Protein 3OUZ (pdb70)

B-factor: mean 26.98, std 13.74, range [3.75, 242.23]

Nearest PDB structures (foldseek):
  2vpq-assembly1_A  TM=9.803E-01  e=1.765E-61  Staphylococcus aureus
  2c00-assembly1_A  TM=8.606E-01  e=3.332E-55  Pseudomonas aeruginosa
  7kbl-assembly1_A  TM=9.095E-01  e=2.817E-52  Hydrogenobacter thermophilus
  2gpw-assembly2_B  TM=8.649E-01  e=7.004E-52  Escherichia coli
  8jxm-assembly1_F  TM=9.314E-01  e=1.250E-44  Homo sapiens

Structure (mmCIF, N/CA/C/O backbone):
data_3OUZ
#
_entry.id   3OUZ
#
_cell.length_a   89.855
_cell.length_b   100.674
_cell.length_c   147.702
_cell.angle_alpha   90.00
_cell.angle_beta   90.00
_cell.angle_gamma   90.00
#
_symmetry.space_group_name_H-M   'P 21 21 21'
#
loop_
_entity.id
_entity.type
_entity.pdbx_description
1 polymer 'Biotin carboxylase'
2 non-polymer GLYCEROL
3 non-polymer "ADENOSINE-5'-DIPHOSPHATE"
4 non-polymer 'MAGNESIUM ION'
5 non-polymer 'FORMIC ACID'
6 non-polymer 'S,R MESO-TARTARIC ACID'
7 non-polymer D-MALATE
8 non-polymer 'L(+)-TARTARIC ACID'
9 water water
#
loop_
_atom_site.group_PDB
_atom_site.id
_atom_site.type_symbol
_atom_site.label_atom_id
_atom_site.label_alt_id
_atom_site.label_comp_id
_atom_site.label_asym_id
_atom_site.label_entity_id
_atom_site.label_seq_id
_atom_site.pdbx_PDB_ins_code
_atom_site.Cartn_x
_atom_site.Cartn_y
_atom_site.Cartn_z
_atom_site.occupancy
_atom_site.B_iso_or_equiv
_atom_site.auth_seq_id
_atom_site.auth_comp_id
_atom_site.auth_asym_id
_atom_site.auth_atom_id
_atom_site.pdbx_PDB_model_num
ATOM 1 N N . ASN A 1 2 ? -10.432 14.461 -0.444 1.00 87.33 -1 ASN A N 1
ATOM 2 C CA . ASN A 1 2 ? -11.392 14.804 -1.486 1.00 83.89 -1 ASN A CA 1
ATOM 3 C C . ASN A 1 2 ? -11.601 13.675 -2.492 1.00 79.24 -1 ASN A C 1
ATOM 4 O O . ASN A 1 2 ? -11.142 12.550 -2.285 1.00 78.29 -1 ASN A O 1
ATOM 9 N N . ALA A 1 3 ? -12.300 13.985 -3.580 1.00 72.68 0 ALA A N 1
ATOM 10 C CA . ALA A 1 3 ? -12.515 13.024 -4.654 1.00 69.28 0 ALA A CA 1
ATOM 11 C C . ALA A 1 3 ? -11.182 12.564 -5.245 1.00 63.37 0 ALA A C 1
ATOM 12 O O . ALA A 1 3 ? -11.073 11.457 -5.782 1.00 62.52 0 ALA A O 1
ATOM 22 N N A GLU A 1 5 ? -8.336 12.384 -3.409 0.65 28.82 2 GLU A N 1
ATOM 23 N N B GLU A 1 5 ? -8.359 12.381 -3.418 0.35 30.03 2 GLU A N 1
ATOM 24 C CA A GLU A 1 5 ? -7.464 11.857 -2.352 0.65 31.10 2 GLU A CA 1
ATOM 25 C CA B GLU A 1 5 ? -7.542 11.749 -2.390 0.35 29.79 2 GLU A CA 1
ATOM 26 C C A GLU A 1 5 ? -6.956 10.453 -2.687 0.65 26.93 2 GLU A C 1
ATOM 27 C C B GLU A 1 5 ? -6.885 10.509 -2.962 0.35 25.47 2 GLU A C 1
ATOM 28 O O A GLU A 1 5 ? -7.733 9.566 -3.040 0.65 23.51 2 GLU A O 1
ATOM 29 O O B GLU A 1 5 ? -7.489 9.783 -3.759 0.35 23.27 2 GLU A O 1
ATOM 40 N N . ILE A 1 6 ? -5.646 10.261 -2.557 1.00 19.67 3 ILE A N 1
ATOM 41 C CA . ILE A 1 6 ? -4.982 9.037 -2.968 1.00 18.83 3 ILE A CA 1
ATOM 42 C C . ILE A 1 6 ? -4.897 8.121 -1.753 1.00 20.05 3 ILE A C 1
ATOM 43 O O . ILE A 1 6 ? -4.504 8.548 -0.669 1.00 20.27 3 ILE A O 1
ATOM 48 N N . LYS A 1 7 ? -5.293 6.866 -1.914 1.00 15.41 4 LYS A N 1
ATOM 49 C CA . LYS A 1 7 ? -5.291 5.954 -0.785 1.00 17.88 4 LYS A CA 1
ATOM 50 C C . LYS A 1 7 ? -4.148 4.953 -0.774 1.00 18.99 4 LYS A C 1
ATOM 51 O O . LYS A 1 7 ? -3.726 4.485 0.291 1.00 18.33 4 LYS A O 1
ATOM 57 N N A SER A 1 8 ? -3.644 4.634 -1.961 0.80 18.02 5 SER A N 1
ATOM 58 N N B SER A 1 8 ? -3.681 4.602 -1.967 0.20 19.21 5 SER A N 1
ATOM 59 C CA A SER A 1 8 ? -2.692 3.554 -2.122 0.80 20.85 5 SER A CA 1
ATOM 60 C CA B SER A 1 8 ? -2.695 3.548 -2.135 0.20 20.08 5 SER A CA 1
ATOM 61 C C A SER A 1 8 ? -1.778 3.870 -3.294 0.80 20.40 5 SER A C 1
ATOM 62 C C B SER A 1 8 ? -1.775 3.892 -3.296 0.20 19.48 5 SER A C 1
ATOM 63 O O A SER A 1 8 ? -2.252 4.107 -4.407 0.80 16.98 5 SER A O 1
ATOM 64 O O B SER A 1 8 ? -2.235 4.167 -4.405 0.20 18.57 5 SER A O 1
ATOM 69 N N . ILE A 1 9 ? -0.475 3.871 -3.032 1.00 18.19 6 ILE A N 1
ATOM 70 C CA . ILE A 1 9 ? 0.523 4.263 -4.023 1.00 16.80 6 ILE A CA 1
ATOM 71 C C . ILE A 1 9 ? 1.484 3.123 -4.300 1.00 15.56 6 ILE A C 1
ATOM 72 O O . ILE A 1 9 ? 2.122 2.610 -3.376 1.00 15.48 6 ILE A O 1
ATOM 77 N N . LEU A 1 10 ? 1.571 2.712 -5.570 1.00 15.97 7 LEU A N 1
ATOM 78 C CA . LEU A 1 10 ? 2.576 1.743 -5.992 1.00 13.04 7 LEU A CA 1
ATOM 79 C C . LEU A 1 10 ? 3.878 2.469 -6.341 1.00 15.92 7 LEU A C 1
ATOM 80 O O . LEU A 1 10 ? 3.885 3.432 -7.110 1.00 17.69 7 LEU A O 1
ATOM 85 N N A ILE A 1 11 ? 4.978 2.002 -5.765 0.97 13.99 8 ILE A N 1
ATOM 86 N N B ILE A 1 11 ? 4.967 1.993 -5.746 0.03 15.57 8 ILE A N 1
ATOM 87 C CA A ILE A 1 11 ? 6.293 2.589 -6.009 0.97 15.98 8 ILE A CA 1
ATOM 88 C CA B ILE A 1 11 ? 6.299 2.510 -6.016 0.03 15.65 8 ILE A CA 1
ATOM 89 C C A ILE A 1 11 ? 6.936 1.804 -7.144 0.97 15.79 8 ILE A C 1
ATOM 90 C C B ILE A 1 11 ? 6.901 1.751 -7.181 0.03 16.56 8 ILE A C 1
ATOM 91 O O A ILE A 1 11 ? 7.356 0.665 -6.947 0.97 20.00 8 ILE A O 1
ATOM 92 O O B ILE A 1 11 ? 7.296 0.594 -7.038 0.03 17.87 8 ILE A O 1
ATOM 101 N N . ALA A 1 12 ? 6.971 2.397 -8.338 1.00 13.15 9 ALA A N 1
ATOM 102 C CA . ALA A 1 12 ? 7.497 1.722 -9.521 1.00 19.32 9 ALA A CA 1
ATOM 103 C C . ALA A 1 12 ? 9.004 1.934 -9.631 1.00 17.54 9 ALA A C 1
ATOM 104 O O . ALA A 1 12 ? 9.498 2.560 -10.575 1.00 16.67 9 ALA A O 1
ATOM 106 N N . ASN A 1 13 ? 9.734 1.416 -8.654 1.00 18.29 10 ASN A N 1
ATOM 107 C CA . ASN A 1 13 ? 11.168 1.636 -8.618 1.00 16.58 10 ASN A CA 1
ATOM 108 C C . ASN A 1 13 ? 11.770 0.689 -7.608 1.00 19.85 10 ASN A C 1
ATOM 109 O O . ASN A 1 13 ? 11.083 -0.181 -7.081 1.00 19.51 10 ASN A O 1
ATOM 114 N N . ARG A 1 14 ? 13.057 0.846 -7.340 1.00 17.40 11 ARG A N 1
ATOM 115 C CA . ARG A 1 14 ? 13.754 -0.088 -6.471 1.00 17.17 11 ARG A CA 1
ATOM 116 C C . ARG A 1 14 ? 14.833 0.666 -5.701 1.00 20.58 11 ARG A C 1
ATOM 117 O O . ARG A 1 14 ? 15.034 1.870 -5.899 1.00 17.69 11 ARG A O 1
ATOM 125 N N . GLY A 1 15 ? 15.542 -0.044 -4.833 1.00 19.50 12 GLY A N 1
ATOM 126 C CA . GLY A 1 15 ? 16.720 0.535 -4.214 1.00 18.52 12 GLY A CA 1
ATOM 127 C C . GLY A 1 15 ? 16.374 1.647 -3.239 1.00 16.67 12 GLY A C 1
ATOM 128 O O . GLY A 1 15 ? 15.303 1.689 -2.641 1.00 15.95 12 GLY A O 1
ATOM 129 N N A GLU A 1 16 ? 17.300 2.582 -3.073 0.56 15.74 13 GLU A N 1
ATOM 130 N N B GLU A 1 16 ? 17.321 2.561 -3.111 0.44 15.79 13 GLU A N 1
ATOM 131 C CA A GLU A 1 16 ? 17.158 3.595 -2.034 0.56 14.64 13 GLU A CA 1
ATOM 132 C CA B GLU A 1 16 ? 17.272 3.643 -2.152 0.44 17.27 13 GLU A CA 1
ATOM 133 C C A GLU A 1 16 ? 15.926 4.478 -2.240 0.56 14.92 13 GLU A C 1
ATOM 134 C C B GLU A 1 16 ? 15.999 4.486 -2.263 0.44 15.12 13 GLU A C 1
ATOM 135 O O A GLU A 1 16 ? 15.244 4.826 -1.273 0.56 13.24 13 GLU A O 1
ATOM 136 O O B GLU A 1 16 ? 15.363 4.804 -1.256 0.44 12.79 13 GLU A O 1
ATOM 147 N N . ILE A 1 17 ? 15.619 4.819 -3.491 1.00 16.15 14 ILE A N 1
ATOM 148 C CA . ILE A 1 17 ? 14.456 5.675 -3.748 1.00 13.93 14 ILE A CA 1
ATOM 149 C C . ILE A 1 17 ? 13.136 4.985 -3.374 1.00 14.88 14 ILE A C 1
ATOM 150 O O . ILE A 1 17 ? 12.203 5.634 -2.911 1.00 13.69 14 ILE A O 1
ATOM 155 N N . ALA A 1 18 ? 13.057 3.669 -3.551 1.00 13.94 15 ALA A N 1
ATOM 156 C CA . ALA A 1 18 ? 11.842 2.952 -3.127 1.00 15.63 15 ALA A CA 1
ATOM 157 C C . ALA A 1 18 ? 11.610 3.065 -1.599 1.00 14.66 15 ALA A C 1
ATOM 158 O O . ALA A 1 18 ? 10.494 3.286 -1.142 1.00 13.97 15 ALA A O 1
ATOM 160 N N . LEU A 1 19 ? 12.674 2.935 -0.815 1.00 14.95 16 LEU A N 1
ATOM 161 C CA . LEU A 1 19 ? 12.562 3.057 0.640 1.00 17.01 16 LEU A CA 1
ATOM 162 C C . LEU A 1 19 ? 12.233 4.496 1.050 1.00 15.52 16 LEU A C 1
ATOM 163 O O . LEU A 1 19 ? 11.394 4.737 1.911 1.00 12.84 16 LEU A O 1
ATOM 168 N N . ARG A 1 20 ? 12.912 5.454 0.428 1.00 12.18 17 ARG A N 1
ATOM 169 C CA . ARG A 1 20 ? 12.659 6.884 0.656 1.00 13.53 17 ARG A CA 1
ATOM 170 C C . ARG A 1 20 ? 11.176 7.230 0.437 1.00 13.75 17 ARG A C 1
ATOM 171 O O . ARG A 1 20 ? 10.537 7.894 1.276 1.00 12.04 17 ARG A O 1
ATOM 179 N N . ALA A 1 21 ? 10.627 6.779 -0.682 1.00 11.98 18 ALA A N 1
ATOM 180 C CA . ALA A 1 21 ? 9.231 7.073 -1.019 1.00 14.25 18 ALA A CA 1
ATOM 181 C C . ALA A 1 21 ? 8.309 6.377 -0.037 1.00 14.60 18 ALA A C 1
ATOM 182 O O . ALA A 1 21 ? 7.347 6.977 0.452 1.00 12.19 18 ALA A O 1
ATOM 184 N N . LEU A 1 22 ? 8.627 5.124 0.280 1.00 12.64 19 LEU A N 1
ATOM 185 C CA . LEU A 1 22 ? 7.783 4.347 1.188 1.00 14.52 19 LEU A CA 1
ATOM 186 C C . LEU A 1 22 ? 7.601 5.048 2.545 1.00 15.41 19 LEU A C 1
ATOM 187 O O . LEU A 1 22 ? 6.507 5.083 3.103 1.00 15.00 19 LEU A O 1
ATOM 192 N N . ARG A 1 23 ? 8.682 5.609 3.083 1.00 12.61 20 ARG A N 1
ATOM 193 C CA . ARG A 1 23 ? 8.582 6.277 4.374 1.00 13.68 20 ARG A CA 1
ATOM 194 C C . ARG A 1 23 ? 7.580 7.427 4.368 1.00 15.80 20 ARG A C 1
ATOM 195 O O . ARG A 1 23 ? 6.732 7.523 5.251 1.00 15.82 20 ARG A O 1
ATOM 203 N N . THR A 1 24 ? 7.670 8.299 3.372 1.00 13.57 21 THR A N 1
ATOM 204 C CA . THR A 1 24 ? 6.714 9.394 3.269 1.00 12.71 21 THR A CA 1
ATOM 205 C C . THR A 1 24 ? 5.280 8.887 3.061 1.00 12.72 21 THR A C 1
ATOM 206 O O . THR A 1 24 ? 4.342 9.357 3.707 1.00 13.98 21 THR A O 1
ATOM 210 N N . ILE A 1 25 ? 5.111 7.929 2.159 1.00 11.22 22 ILE A N 1
ATOM 211 C CA . ILE A 1 25 ? 3.774 7.430 1.836 1.00 12.00 22 ILE A CA 1
ATOM 212 C C . ILE A 1 25 ? 3.088 6.888 3.112 1.00 16.01 22 ILE A C 1
ATOM 213 O O . ILE A 1 25 ? 1.919 7.210 3.410 1.00 15.74 22 ILE A O 1
ATOM 218 N N . LYS A 1 26 ? 3.829 6.081 3.868 1.00 13.78 23 LYS A N 1
ATOM 219 C CA . LYS A 1 26 ? 3.283 5.501 5.095 1.00 16.67 23 LYS A CA 1
ATOM 220 C C . LYS A 1 26 ? 3.062 6.558 6.169 1.00 17.10 23 LYS A C 1
ATOM 221 O O . LYS A 1 26 ? 2.073 6.513 6.867 1.00 20.36 23 LYS A O 1
ATOM 227 N N . GLU A 1 27 ? 3.972 7.513 6.304 1.00 13.51 24 GLU A N 1
ATOM 228 C CA . GLU A 1 27 ? 3.745 8.576 7.277 1.00 14.51 24 GLU A CA 1
ATOM 229 C C . GLU A 1 27 ? 2.460 9.336 6.973 1.00 18.15 24 GLU A C 1
ATOM 230 O O . GLU A 1 27 ? 1.790 9.806 7.894 1.00 16.98 24 GLU A O 1
ATOM 244 N N . GLY A 1 29 ? -0.163 8.067 5.947 1.00 18.08 26 GLY A N 1
ATOM 245 C CA . GLY A 1 29 ? -1.284 7.186 6.218 1.00 22.25 26 GLY A CA 1
ATOM 246 C C . GLY A 1 29 ? -1.825 6.509 4.974 1.00 28.46 26 GLY A C 1
ATOM 247 O O . GLY A 1 29 ? -2.958 6.023 4.974 1.00 22.92 26 GLY A O 1
ATOM 248 N N . LYS A 1 30 ? -1.027 6.463 3.909 1.00 19.89 27 LYS A N 1
ATOM 249 C CA . LYS A 1 30 ? -1.462 5.816 2.676 1.00 16.58 27 LYS A CA 1
ATOM 250 C C . LYS A 1 30 ? -0.772 4.474 2.584 1.00 18.18 27 LYS A C 1
ATOM 251 O O . LYS A 1 30 ? 0.268 4.283 3.207 1.00 16.28 27 LYS A O 1
ATOM 257 N N . LYS A 1 31 ? -1.340 3.540 1.823 1.00 19.88 28 LYS A N 1
ATOM 258 C CA . LYS A 1 31 ? -0.706 2.240 1.613 1.00 17.63 28 LYS A CA 1
ATOM 259 C C . LYS A 1 31 ? 0.477 2.400 0.658 1.00 21.27 28 LYS A C 1
ATOM 260 O O . LYS A 1 31 ? 0.378 3.123 -0.333 1.00 17.99 28 LYS A O 1
ATOM 266 N N . ALA A 1 32 ? 1.587 1.726 0.957 1.00 16.47 29 ALA A N 1
ATOM 267 C CA . ALA A 1 32 ? 2.757 1.710 0.084 1.00 17.68 29 ALA A CA 1
ATOM 268 C C . ALA A 1 32 ? 2.871 0.323 -0.539 1.00 17.49 29 ALA A C 1
ATOM 269 O O . ALA A 1 32 ? 3.042 -0.670 0.181 1.00 20.45 29 ALA A O 1
ATOM 271 N N . ILE A 1 33 ? 2.742 0.250 -1.864 1.00 16.19 30 ILE A N 1
ATOM 272 C CA . ILE A 1 33 ? 2.863 -1.021 -2.560 1.00 16.83 30 ILE A CA 1
ATOM 273 C C . ILE A 1 33 ? 4.201 -1.022 -3.282 1.00 15.14 30 ILE A C 1
ATOM 274 O O . ILE A 1 33 ? 4.492 -0.103 -4.049 1.00 17.86 30 ILE A O 1
ATOM 279 N N . CYS A 1 34 ? 5.020 -2.039 -3.025 1.00 15.48 31 CYS A N 1
ATOM 280 C CA . CYS A 1 34 ? 6.317 -2.151 -3.695 1.00 16.67 31 CYS A CA 1
ATOM 281 C C . CYS A 1 34 ? 6.306 -3.235 -4.754 1.00 17.83 31 CYS A C 1
ATOM 282 O O . CYS A 1 34 ? 5.513 -4.181 -4.682 1.00 20.14 31 CYS A O 1
ATOM 285 N N . VAL A 1 35 ? 7.194 -3.098 -5.736 1.00 17.69 32 VAL A N 1
ATOM 286 C CA . VAL A 1 35 ? 7.408 -4.154 -6.711 1.00 19.24 32 VAL A CA 1
ATOM 287 C C . VAL A 1 35 ? 8.862 -4.574 -6.661 1.00 21.35 32 VAL A C 1
ATOM 288 O O . VAL A 1 35 ? 9.715 -3.802 -6.227 1.00 20.93 32 VAL A O 1
ATOM 292 N N . TYR A 1 36 ? 9.135 -5.802 -7.084 1.00 21.82 33 TYR A N 1
ATOM 293 C CA . TYR A 1 36 ? 10.506 -6.299 -7.142 1.00 19.74 33 TYR A CA 1
ATOM 294 C C . TYR A 1 36 ? 10.697 -7.374 -8.208 1.00 19.48 33 TYR A C 1
ATOM 295 O O . TYR A 1 36 ? 9.830 -8.224 -8.444 1.00 23.54 33 TYR A O 1
ATOM 304 N N . SER A 1 37 ? 11.840 -7.317 -8.868 1.00 21.18 34 SER A N 1
ATOM 305 C CA . SER A 1 37 ? 12.263 -8.418 -9.710 1.00 24.11 34 SER A CA 1
ATOM 306 C C . SER A 1 37 ? 12.725 -9.524 -8.775 1.00 27.19 34 SER A C 1
ATOM 307 O O . SER A 1 37 ? 12.974 -9.286 -7.584 1.00 21.91 34 SER A O 1
ATOM 310 N N . GLU A 1 38 ? 12.874 -10.731 -9.305 1.00 24.87 35 GLU A N 1
ATOM 311 C CA . GLU A 1 38 ? 13.360 -11.836 -8.491 1.00 28.94 35 GLU A CA 1
ATOM 312 C C . GLU A 1 38 ? 14.743 -11.567 -7.882 1.00 25.90 35 GLU A C 1
ATOM 313 O O . GLU A 1 38 ? 15.048 -12.051 -6.790 1.00 33.84 35 GLU A O 1
ATOM 319 N N . ALA A 1 39 ? 15.576 -10.800 -8.574 1.00 26.35 36 ALA A N 1
ATOM 320 C CA . ALA A 1 39 ? 16.902 -10.481 -8.038 1.00 30.25 36 ALA A CA 1
ATOM 321 C C . ALA A 1 39 ? 16.848 -9.560 -6.819 1.00 28.67 36 ALA A C 1
ATOM 322 O O . ALA A 1 39 ? 17.830 -9.435 -6.084 1.00 24.87 36 ALA A O 1
ATOM 324 N N . ASP A 1 40 ? 15.707 -8.911 -6.603 1.00 21.89 37 ASP A N 1
ATOM 325 C CA . ASP A 1 40 ? 15.578 -7.945 -5.513 1.00 20.58 37 ASP A CA 1
ATOM 326 C C . ASP A 1 40 ? 14.716 -8.472 -4.365 1.00 20.95 37 ASP A C 1
ATOM 327 O O . ASP A 1 40 ? 14.240 -7.706 -3.528 1.00 20.64 37 ASP A O 1
ATOM 332 N N . LYS A 1 41 ? 14.523 -9.782 -4.309 1.00 23.19 38 LYS A N 1
ATOM 333 C CA . LYS A 1 41 ? 13.721 -10.373 -3.241 1.00 26.77 38 LYS A CA 1
ATOM 334 C C . LYS A 1 41 ? 14.243 -10.026 -1.840 1.00 25.26 38 LYS A C 1
ATOM 335 O O . LYS A 1 41 ? 13.499 -10.094 -0.863 1.00 21.40 38 LYS A O 1
ATOM 341 N N A ASP A 1 42 ? 15.516 -9.642 -1.778 0.65 23.39 39 ASP A N 1
ATOM 342 N N B ASP A 1 42 ? 15.516 -9.662 -1.733 0.35 23.95 39 ASP A N 1
ATOM 343 C CA A ASP A 1 42 ? 16.202 -9.363 -0.517 0.65 25.13 39 ASP A CA 1
ATOM 344 C CA B ASP A 1 42 ? 16.103 -9.378 -0.422 0.35 24.73 39 ASP A CA 1
ATOM 345 C C A ASP A 1 42 ? 16.163 -7.891 -0.111 0.65 24.15 39 ASP A C 1
ATOM 346 C C B ASP A 1 42 ? 16.121 -7.892 -0.074 0.35 24.07 39 ASP A C 1
ATOM 347 O O A ASP A 1 42 ? 16.763 -7.505 0.891 0.65 23.53 39 ASP A O 1
ATOM 348 O O B ASP A 1 42 ? 16.730 -7.492 0.918 0.35 23.75 39 ASP A O 1
ATOM 357 N N . ALA A 1 43 ? 15.456 -7.075 -0.884 1.00 22.50 40 ALA A N 1
ATOM 358 C CA . ALA A 1 43 ? 15.423 -5.630 -0.635 1.00 22.58 40 ALA A CA 1
ATOM 359 C C . ALA A 1 43 ? 14.718 -5.287 0.679 1.00 19.46 40 ALA A C 1
ATOM 360 O O . ALA A 1 43 ? 13.664 -5.823 0.998 1.00 21.77 40 ALA A O 1
ATOM 362 N N . LEU A 1 44 ? 15.315 -4.380 1.443 1.00 18.50 41 LEU A N 1
ATOM 363 C CA . LEU A 1 44 ? 14.834 -4.060 2.783 1.00 19.53 41 LEU A CA 1
ATOM 364 C C . LEU A 1 44 ? 13.407 -3.512 2.802 1.00 20.36 41 LEU A C 1
ATOM 365 O O . LEU A 1 44 ? 12.608 -3.883 3.659 1.00 19.81 41 LEU A O 1
ATOM 370 N N . TYR A 1 45 ? 13.086 -2.622 1.865 1.00 18.17 42 TYR A N 1
ATOM 371 C CA . TYR A 1 45 ? 11.792 -1.929 1.898 1.00 19.58 42 TYR A CA 1
ATOM 372 C C . TYR A 1 45 ? 10.623 -2.901 1.692 1.00 18.00 42 TYR A C 1
ATOM 373 O O . TYR A 1 45 ? 9.482 -2.573 1.995 1.00 18.42 42 TYR A O 1
ATOM 382 N N . LEU A 1 46 ? 10.897 -4.099 1.182 1.00 17.51 43 LEU A N 1
ATOM 383 C CA . LEU A 1 46 ? 9.825 -5.089 1.007 1.00 18.70 43 LEU A CA 1
ATOM 384 C C . LEU A 1 46 ? 9.297 -5.535 2.350 1.00 23.77 43 LEU A C 1
ATOM 385 O O . LEU A 1 46 ? 8.138 -5.927 2.469 1.00 21.10 43 LEU A O 1
ATOM 390 N N . LYS A 1 47 ? 10.155 -5.466 3.365 1.00 21.65 44 LYS A N 1
ATOM 391 C CA . LYS A 1 47 ? 9.768 -5.814 4.731 1.00 23.83 44 LYS A CA 1
ATOM 392 C C . LYS A 1 47 ? 8.777 -4.784 5.266 1.00 21.24 44 LYS A C 1
ATOM 393 O O . LYS A 1 47 ? 7.924 -5.097 6.082 1.00 22.52 44 LYS A O 1
ATOM 399 N N . TYR A 1 48 ? 8.892 -3.550 4.785 1.00 17.25 45 TYR A N 1
ATOM 400 C CA . TYR A 1 48 ? 8.117 -2.445 5.337 1.00 18.18 45 TYR A CA 1
ATOM 401 C C . TYR A 1 48 ? 6.833 -2.139 4.557 1.00 19.02 45 TYR A C 1
ATOM 402 O O . TYR A 1 48 ? 5.953 -1.420 5.051 1.00 19.30 45 TYR A O 1
ATOM 411 N N . ALA A 1 49 ? 6.738 -2.652 3.334 1.00 20.26 46 ALA A N 1
ATOM 412 C CA . ALA A 1 49 ? 5.620 -2.316 2.457 1.00 20.83 46 ALA A CA 1
ATOM 413 C C . ALA A 1 49 ? 4.306 -2.906 2.968 1.00 25.45 46 ALA A C 1
ATOM 414 O O . ALA A 1 49 ? 4.304 -3.920 3.663 1.00 23.12 46 ALA A O 1
ATOM 416 N N . ASP A 1 50 ? 3.190 -2.281 2.609 1.00 20.43 47 ASP A N 1
ATOM 417 C CA . ASP A 1 50 ? 1.889 -2.878 2.894 1.00 20.50 47 ASP A CA 1
ATOM 418 C C . ASP A 1 50 ? 1.655 -4.116 2.033 1.00 21.50 47 ASP A C 1
ATOM 419 O O . ASP A 1 50 ? 1.031 -5.084 2.461 1.00 25.49 47 ASP A O 1
ATOM 424 N N . ALA A 1 51 ? 2.160 -4.087 0.813 1.00 18.99 48 ALA A N 1
ATOM 425 C CA . ALA A 1 51 ? 2.153 -5.267 -0.033 1.00 21.68 48 ALA A CA 1
ATOM 426 C C . ALA A 1 51 ? 3.312 -5.165 -0.995 1.00 23.38 48 ALA A C 1
ATOM 427 O O . ALA A 1 51 ? 3.752 -4.068 -1.325 1.00 21.64 48 ALA A O 1
ATOM 429 N N A SER A 1 52 ? 3.816 -6.310 -1.440 0.72 23.31 49 SER A N 1
ATOM 430 N N B SER A 1 52 ? 3.810 -6.312 -1.435 0.28 24.05 49 SER A N 1
ATOM 431 C CA A SER A 1 52 ? 4.913 -6.335 -2.400 0.72 25.75 49 SER A CA 1
ATOM 432 C CA B SER A 1 52 ? 4.868 -6.354 -2.428 0.28 25.24 49 SER A CA 1
ATOM 433 C C A SER A 1 52 ? 4.633 -7.353 -3.502 0.72 26.05 49 SER A C 1
ATOM 434 C C B SER A 1 52 ? 4.464 -7.313 -3.534 0.28 25.20 49 SER A C 1
ATOM 435 O O A SER A 1 52 ? 4.311 -8.510 -3.221 0.72 24.69 49 SER A O 1
ATOM 436 O O B SER A 1 52 ? 3.840 -8.343 -3.278 0.28 25.09 49 SER A O 1
ATOM 441 N N A ILE A 1 53 ? 4.756 -6.912 -4.752 0.72 21.91 50 ILE A N 1
ATOM 442 N N B ILE A 1 53 ? 4.818 -6.969 -4.766 0.28 22.89 50 ILE A N 1
ATOM 443 C CA A ILE A 1 53 ? 4.453 -7.758 -5.902 0.72 23.67 50 ILE A CA 1
ATOM 444 C CA B ILE A 1 53 ? 4.439 -7.779 -5.912 0.28 23.81 50 ILE A CA 1
ATOM 445 C C A ILE A 1 53 ? 5.726 -8.063 -6.684 0.72 22.37 50 ILE A C 1
ATOM 446 C C B ILE A 1 53 ? 5.649 -8.056 -6.792 0.28 22.85 50 ILE A C 1
ATOM 447 O O A ILE A 1 53 ? 6.502 -7.158 -6.987 0.72 22.83 50 ILE A O 1
ATOM 448 O O B ILE A 1 53 ? 6.313 -7.132 -7.260 0.28 22.58 50 ILE A O 1
ATOM 457 N N . CYS A 1 54 ? 5.938 -9.334 -7.004 1.00 23.83 51 CYS A N 1
ATOM 458 C CA . CYS A 1 54 ? 7.041 -9.730 -7.869 1.00 29.60 51 CYS A CA 1
ATOM 459 C C . CYS A 1 54 ? 6.605 -9.491 -9.303 1.00 30.21 51 CYS A C 1
ATOM 460 O O . CYS A 1 54 ? 5.576 -10.010 -9.738 1.00 29.96 51 CYS A O 1
ATOM 463 N N . ILE A 1 55 ? 7.375 -8.695 -10.029 1.00 25.13 52 ILE A N 1
ATOM 464 C CA . ILE A 1 55 ? 6.993 -8.290 -11.384 1.00 30.03 52 ILE A CA 1
ATOM 465 C C . ILE A 1 55 ? 7.819 -8.911 -12.512 1.00 35.73 52 ILE A C 1
ATOM 466 O O . ILE A 1 55 ? 7.594 -8.596 -13.684 1.00 34.79 52 ILE A O 1
ATOM 471 N N . GLY A 1 56 ? 8.776 -9.774 -12.188 1.00 32.46 53 GLY A N 1
ATOM 472 C CA . GLY A 1 56 ? 9.567 -10.380 -13.242 1.00 35.90 53 GLY A CA 1
ATOM 473 C C . GLY A 1 56 ? 10.846 -11.042 -12.780 1.00 44.46 53 GLY A C 1
ATOM 474 O O . GLY A 1 56 ? 11.244 -10.904 -11.624 1.00 38.66 53 GLY A O 1
ATOM 475 N N A LYS A 1 57 ? 11.505 -11.734 -13.705 0.53 52.08 54 LYS A N 1
ATOM 476 N N B LYS A 1 57 ? 11.496 -11.766 -13.686 0.47 52.46 54 LYS A N 1
ATOM 477 C CA A LYS A 1 57 ? 12.732 -12.464 -13.408 0.53 60.71 54 LYS A CA 1
ATOM 478 C CA B LYS A 1 57 ? 12.617 -12.627 -13.318 0.47 59.60 54 LYS A CA 1
ATOM 479 C C A LYS A 1 57 ? 13.809 -11.552 -12.836 0.53 69.50 54 LYS A C 1
ATOM 480 C C B LYS A 1 57 ? 13.907 -12.326 -14.073 0.47 64.98 54 LYS A C 1
ATOM 481 O O A LYS A 1 57 ? 14.302 -11.778 -11.728 0.53 73.47 54 LYS A O 1
ATOM 482 O O B LYS A 1 57 ? 14.920 -12.992 -13.861 0.47 66.00 54 LYS A O 1
ATOM 493 N N A ALA A 1 58 ? 14.166 -10.527 -13.601 0.53 71.68 55 ALA A N 1
ATOM 494 N N B ALA A 1 58 ? 13.877 -11.336 -14.954 0.47 68.47 55 ALA A N 1
ATOM 495 C CA A ALA A 1 58 ? 15.142 -9.537 -13.169 0.53 72.61 55 ALA A CA 1
ATOM 496 C CA B ALA A 1 58 ? 15.059 -11.036 -15.751 0.47 73.68 55 ALA A CA 1
ATOM 497 C C A ALA A 1 58 ? 15.751 -8.846 -14.368 0.53 73.05 55 ALA A C 1
ATOM 498 C C B ALA A 1 58 ? 15.636 -9.663 -15.441 0.47 71.55 55 ALA A C 1
ATOM 499 O O A ALA A 1 58 ? 15.668 -7.622 -14.496 0.53 76.21 55 ALA A O 1
ATOM 500 O O B ALA A 1 58 ? 15.500 -9.152 -14.328 0.47 72.64 55 ALA A O 1
ATOM 503 N N A ARG A 1 59 ? 16.346 -9.645 -15.249 0.53 70.12 56 ARG A N 1
ATOM 504 N N B ARG A 1 59 ? 16.296 -9.082 -16.437 0.47 67.72 56 ARG A N 1
ATOM 505 C CA A ARG A 1 59 ? 17.230 -9.119 -16.272 0.53 65.61 56 ARG A CA 1
ATOM 506 C CA B ARG A 1 59 ? 16.801 -7.722 -16.343 0.47 61.10 56 ARG A CA 1
ATOM 507 C C A ARG A 1 59 ? 18.133 -8.157 -15.532 0.53 61.73 56 ARG A C 1
ATOM 508 C C B ARG A 1 59 ? 15.644 -6.734 -16.339 0.47 46.96 56 ARG A C 1
ATOM 509 O O A ARG A 1 59 ? 19.077 -8.559 -14.857 0.53 65.27 56 ARG A O 1
ATOM 510 O O B ARG A 1 59 ? 14.478 -7.123 -16.258 0.47 45.49 56 ARG A O 1
ATOM 525 N N A SER A 1 60 ? 17.816 -6.878 -15.648 0.53 55.18 57 SER A N 1
ATOM 526 N N B SER A 1 60 ? 15.975 -5.454 -16.444 0.47 37.02 57 SER A N 1
ATOM 527 C CA A SER A 1 60 ? 18.408 -5.858 -14.806 0.53 41.99 57 SER A CA 1
ATOM 528 C CA B SER A 1 60 ? 14.988 -4.390 -16.311 0.47 33.17 57 SER A CA 1
ATOM 529 C C A SER A 1 60 ? 17.272 -4.920 -14.450 0.53 34.72 57 SER A C 1
ATOM 530 C C B SER A 1 60 ? 13.844 -4.483 -17.322 0.47 32.74 57 SER A C 1
ATOM 531 O O A SER A 1 60 ? 16.557 -5.136 -13.470 0.53 33.81 57 SER A O 1
ATOM 532 O O B SER A 1 60 ? 12.687 -4.225 -16.982 0.47 28.40 57 SER A O 1
ATOM 537 N N A SER A 1 61 ? 17.087 -3.900 -15.278 0.53 30.94 58 SER A N 1
ATOM 538 N N B SER A 1 61 ? 14.165 -4.845 -18.560 0.47 29.93 58 SER A N 1
ATOM 539 C CA A SER A 1 61 ? 15.965 -2.985 -15.144 0.53 32.38 58 SER A CA 1
ATOM 540 C CA B SER A 1 61 ? 13.143 -4.968 -19.594 0.47 36.31 58 SER A CA 1
ATOM 541 C C A SER A 1 61 ? 14.746 -3.515 -15.905 0.53 34.68 58 SER A C 1
ATOM 542 C C B SER A 1 61 ? 12.006 -5.907 -19.190 0.47 34.61 58 SER A C 1
ATOM 543 O O A SER A 1 61 ? 13.633 -3.002 -15.759 0.53 34.79 58 SER A O 1
ATOM 544 O O B SER A 1 61 ? 10.857 -5.693 -19.577 0.47 33.88 58 SER A O 1
ATOM 549 N N A GLU A 1 62 ? 14.955 -4.553 -16.709 0.53 32.27 59 GLU A N 1
ATOM 550 N N B GLU A 1 62 ? 12.338 -6.940 -18.418 0.47 34.67 59 GLU A N 1
ATOM 551 C CA A GLU A 1 62 ? 13.942 -4.981 -17.677 0.53 33.06 59 GLU A CA 1
ATOM 552 C CA B GLU A 1 62 ? 11.367 -7.950 -18.001 0.47 39.21 59 GLU A CA 1
ATOM 553 C C A GLU A 1 62 ? 12.539 -5.215 -17.100 0.53 28.18 59 GLU A C 1
ATOM 554 C C B GLU A 1 62 ? 10.752 -7.647 -16.642 0.47 33.31 59 GLU A C 1
ATOM 555 O O A GLU A 1 62 ? 11.565 -4.691 -17.632 0.53 27.11 59 GLU A O 1
ATOM 556 O O B GLU A 1 62 ? 9.704 -8.188 -16.294 0.47 33.69 59 GLU A O 1
ATOM 567 N N A SER A 1 63 ? 12.428 -5.993 -16.027 0.53 24.66 60 SER A N 1
ATOM 568 N N B SER A 1 63 ? 11.420 -6.789 -15.877 0.47 27.34 60 SER A N 1
ATOM 569 C CA A SER A 1 63 ? 11.122 -6.182 -15.394 0.53 25.87 60 SER A CA 1
ATOM 570 C CA B SER A 1 63 ? 10.962 -6.439 -14.540 0.47 25.95 60 SER A CA 1
ATOM 571 C C A SER A 1 63 ? 10.564 -4.844 -14.901 0.53 26.70 60 SER A C 1
ATOM 572 C C B SER A 1 63 ? 10.473 -4.994 -14.468 0.47 26.76 60 SER A C 1
ATOM 573 O O A SER A 1 63 ? 9.409 -4.519 -15.155 0.53 27.87 60 SER A O 1
ATOM 574 O O B SER A 1 63 ? 9.292 -4.725 -14.675 0.47 27.66 60 SER A O 1
ATOM 579 N N . TYR A 1 64 ? 11.389 -4.069 -14.205 1.00 25.89 61 TYR A N 1
ATOM 580 C CA . TYR A 1 64 ? 11.012 -2.706 -13.826 1.00 27.11 61 TYR A CA 1
ATOM 581 C C . TYR A 1 64 ? 10.602 -1.827 -15.002 1.00 31.23 61 TYR A C 1
ATOM 582 O O . TYR A 1 64 ? 9.940 -0.814 -14.803 1.00 29.45 61 TYR A O 1
ATOM 591 N N . LEU A 1 65 ? 10.993 -2.200 -16.220 1.00 25.40 62 LEU A N 1
ATOM 592 C CA . LEU A 1 65 ? 10.603 -1.417 -17.399 1.00 28.56 62 LEU A CA 1
ATOM 593 C C . LEU A 1 65 ? 9.409 -2.033 -18.130 1.00 25.48 62 LEU A C 1
ATOM 594 O O . LEU A 1 65 ? 8.997 -1.554 -19.189 1.00 26.98 62 LEU A O 1
ATOM 599 N N . ASN A 1 66 ? 8.845 -3.087 -17.552 1.00 24.19 63 ASN A N 1
ATOM 600 C CA . ASN A 1 66 ? 7.747 -3.815 -18.177 1.00 26.56 63 ASN A CA 1
ATOM 601 C C . ASN A 1 66 ? 6.400 -3.185 -17.813 1.00 29.17 63 ASN A C 1
ATOM 602 O O . ASN A 1 66 ? 5.844 -3.477 -16.764 1.00 26.72 63 ASN A O 1
ATOM 607 N N . ILE A 1 67 ? 5.897 -2.315 -18.679 1.00 27.35 64 ILE A N 1
ATOM 608 C CA . ILE A 1 67 ? 4.702 -1.548 -18.377 1.00 22.89 64 ILE A CA 1
ATOM 609 C C . ILE A 1 67 ? 3.494 -2.420 -18.044 1.00 27.10 64 ILE A C 1
ATOM 610 O O . ILE A 1 67 ? 2.803 -2.174 -17.057 1.00 27.39 64 ILE A O 1
ATOM 615 N N . PRO A 1 68 ? 3.235 -3.457 -18.852 1.00 30.30 65 PRO A N 1
ATOM 616 C CA . PRO A 1 68 ? 2.093 -4.305 -18.484 1.00 29.54 65 PRO A CA 1
ATOM 617 C C . PRO A 1 68 ? 2.233 -4.939 -17.101 1.00 24.63 65 PRO A C 1
ATOM 618 O O . PRO A 1 68 ? 1.251 -5.049 -16.367 1.00 31.16 65 PRO A O 1
ATOM 622 N N . ALA A 1 69 ? 3.439 -5.349 -16.737 1.00 24.25 66 ALA A N 1
ATOM 623 C CA . ALA A 1 69 ? 3.646 -5.949 -15.426 1.00 26.17 66 ALA A CA 1
ATOM 624 C C . ALA A 1 69 ? 3.420 -4.921 -14.317 1.00 24.98 66 ALA A C 1
ATOM 625 O O . ALA A 1 69 ? 2.844 -5.239 -13.276 1.00 22.26 66 ALA A O 1
ATOM 627 N N . ILE A 1 70 ? 3.898 -3.697 -14.532 1.00 25.61 67 ILE A N 1
ATOM 628 C CA . ILE A 1 70 ? 3.730 -2.635 -13.535 1.00 24.67 67 ILE A CA 1
ATOM 629 C C . ILE A 1 70 ? 2.253 -2.267 -13.370 1.00 25.61 67 ILE A C 1
ATOM 630 O O . ILE A 1 70 ? 1.740 -2.190 -12.250 1.00 22.76 67 ILE A O 1
ATOM 635 N N . ILE A 1 71 ? 1.563 -2.051 -14.488 1.00 26.24 68 ILE A N 1
ATOM 636 C CA . ILE A 1 71 ? 0.129 -1.733 -14.437 1.00 24.18 68 ILE A CA 1
ATOM 637 C C . ILE A 1 71 ? -0.672 -2.845 -13.766 1.00 22.50 68 ILE A C 1
ATOM 638 O O . ILE A 1 71 ? -1.563 -2.578 -12.961 1.00 25.36 68 ILE A O 1
ATOM 643 N N . ALA A 1 72 ? -0.352 -4.093 -14.100 1.00 28.26 69 ALA A N 1
ATOM 644 C CA . ALA A 1 72 ? -1.039 -5.242 -13.524 1.00 27.87 69 ALA A CA 1
ATOM 645 C C . ALA A 1 72 ? -0.811 -5.347 -12.028 1.00 27.05 69 ALA A C 1
ATOM 646 O O . ALA A 1 72 ? -1.689 -5.781 -11.297 1.00 26.01 69 ALA A O 1
ATOM 648 N N . ALA A 1 73 ? 0.390 -4.993 -11.575 1.00 23.94 70 ALA A N 1
ATOM 649 C CA . ALA A 1 73 ? 0.676 -5.007 -10.149 1.00 25.92 70 ALA A CA 1
ATOM 650 C C . ALA A 1 73 ? -0.165 -3.946 -9.447 1.00 21.31 70 ALA A C 1
ATOM 651 O O . ALA A 1 73 ? -0.754 -4.204 -8.401 1.00 24.90 70 ALA A O 1
ATOM 653 N N . ALA A 1 74 ? -0.228 -2.751 -10.027 1.00 21.16 71 ALA A N 1
ATOM 654 C CA . ALA A 1 74 ? -1.053 -1.687 -9.457 1.00 21.80 71 ALA A CA 1
ATOM 655 C C . ALA A 1 74 ? -2.503 -2.146 -9.313 1.00 23.56 71 ALA A C 1
ATOM 656 O O . ALA A 1 74 ? -3.164 -1.899 -8.299 1.00 25.47 71 ALA A O 1
ATOM 658 N N . GLU A 1 75 ? -3.003 -2.829 -10.331 1.00 27.75 72 GLU A N 1
ATOM 659 C CA . GLU A 1 75 ? -4.418 -3.192 -10.327 1.00 25.24 72 GLU A CA 1
ATOM 660 C C . GLU A 1 75 ? -4.717 -4.328 -9.372 1.00 26.04 72 GLU A C 1
ATOM 661 O O . GLU A 1 75 ? -5.728 -4.296 -8.667 1.00 29.16 72 GLU A O 1
ATOM 667 N N . ILE A 1 76 ? -3.837 -5.323 -9.313 1.00 29.27 73 ILE A N 1
ATOM 668 C CA . ILE A 1 76 ? -4.042 -6.400 -8.346 1.00 32.43 73 ILE A CA 1
ATOM 669 C C . ILE A 1 76 ? -3.971 -5.863 -6.911 1.00 34.71 73 ILE A C 1
ATOM 670 O O . ILE A 1 76 ? -4.679 -6.332 -6.026 1.00 28.26 73 ILE A O 1
ATOM 675 N N . ALA A 1 77 ? -3.125 -4.863 -6.683 1.00 30.69 74 ALA A N 1
ATOM 676 C CA . ALA A 1 77 ? -2.942 -4.329 -5.340 1.00 26.08 74 ALA A CA 1
ATOM 677 C C . ALA A 1 77 ? -3.936 -3.219 -5.025 1.00 25.07 74 ALA A C 1
ATOM 678 O O . ALA A 1 77 ? -3.977 -2.722 -3.903 1.00 29.41 74 ALA A O 1
ATOM 680 N N . GLU A 1 78 ? -4.720 -2.832 -6.027 1.00 25.81 75 GLU A N 1
ATOM 681 C CA . GLU A 1 78 ? -5.678 -1.732 -5.913 1.00 28.47 75 GLU A CA 1
ATOM 682 C C . GLU A 1 78 ? -5.017 -0.399 -5.545 1.00 27.28 75 GLU A C 1
ATOM 683 O O . GLU A 1 78 ? -5.547 0.374 -4.750 1.00 28.12 75 GLU A O 1
ATOM 689 N N . ALA A 1 79 ? -3.857 -0.133 -6.140 1.00 23.61 76 ALA A N 1
ATOM 690 C CA . ALA A 1 79 ? -3.218 1.168 -6.013 1.00 22.51 76 ALA A CA 1
ATOM 691 C C . ALA A 1 79 ? -3.955 2.135 -6.918 1.00 23.77 76 ALA A C 1
ATOM 692 O O . ALA A 1 79 ? -4.290 1.781 -8.043 1.00 29.10 76 ALA A O 1
ATOM 694 N N A ASP A 1 80 ? -4.206 3.351 -6.446 0.55 18.36 77 ASP A N 1
ATOM 695 N N B ASP A 1 80 ? -4.220 3.348 -6.439 0.45 18.94 77 ASP A N 1
ATOM 696 C CA A ASP A 1 80 ? -4.860 4.336 -7.303 0.55 22.58 77 ASP A CA 1
ATOM 697 C CA B ASP A 1 80 ? -4.866 4.351 -7.290 0.45 23.24 77 ASP A CA 1
ATOM 698 C C A ASP A 1 80 ? -3.876 5.358 -7.882 0.55 21.23 77 ASP A C 1
ATOM 699 C C B ASP A 1 80 ? -3.884 5.392 -7.840 0.45 21.06 77 ASP A C 1
ATOM 700 O O A ASP A 1 80 ? -4.253 6.218 -8.683 0.55 18.74 77 ASP A O 1
ATOM 701 O O B ASP A 1 80 ? -4.271 6.300 -8.579 0.45 19.22 77 ASP A O 1
ATOM 710 N N . ALA A 1 81 ? -2.610 5.242 -7.491 1.00 18.65 78 ALA A N 1
ATOM 711 C CA . ALA A 1 81 ? -1.574 6.137 -7.986 1.00 17.05 78 ALA A CA 1
ATOM 712 C C . ALA A 1 81 ? -0.243 5.406 -8.077 1.00 15.95 78 ALA A C 1
ATOM 713 O O . ALA A 1 81 ? -0.011 4.410 -7.379 1.00 16.24 78 ALA A O 1
ATOM 715 N N . ILE A 1 82 ? 0.641 5.922 -8.917 1.00 14.55 79 ILE A N 1
ATOM 716 C CA . ILE A 1 82 ? 1.973 5.334 -9.040 1.00 13.65 79 ILE A CA 1
ATOM 717 C C . ILE A 1 82 ? 3.012 6.427 -8.824 1.00 14.75 79 ILE A C 1
ATOM 718 O O . ILE A 1 82 ? 2.926 7.513 -9.412 1.00 16.20 79 ILE A O 1
ATOM 723 N N . PHE A 1 83 ? 3.979 6.128 -7.967 1.00 15.79 80 PHE A N 1
ATOM 724 C CA . PHE A 1 83 ? 5.125 7.003 -7.770 1.00 17.10 80 PHE A CA 1
ATOM 725 C C . PHE A 1 83 ? 6.298 6.421 -8.565 1.00 13.90 80 PHE A C 1
ATOM 726 O O . PHE A 1 83 ? 6.702 5.286 -8.339 1.00 16.21 80 PHE A O 1
ATOM 734 N N . PRO A 1 84 ? 6.832 7.187 -9.522 1.00 16.20 81 PRO A N 1
ATOM 735 C CA . PRO A 1 84 ? 7.843 6.626 -10.434 1.00 16.46 81 PRO A CA 1
ATOM 736 C C . PRO A 1 84 ? 9.299 6.815 -9.982 1.00 21.96 81 PRO A C 1
ATOM 737 O O . PRO A 1 84 ? 10.193 6.183 -10.554 1.00 21.61 81 PRO A O 1
ATOM 741 N N . GLY A 1 85 ? 9.543 7.671 -8.993 1.00 15.98 82 GLY A N 1
ATOM 742 C CA . GLY A 1 85 ? 10.916 7.957 -8.583 1.00 17.37 82 GLY A CA 1
ATOM 743 C C . GLY A 1 85 ? 11.707 8.567 -9.735 1.00 20.51 82 GLY A C 1
ATOM 744 O O . GLY A 1 85 ? 11.169 9.389 -10.488 1.00 17.12 82 GLY A O 1
ATOM 745 N N . TYR A 1 86 ? 12.982 8.181 -9.874 1.00 17.41 83 TYR A N 1
ATOM 746 C CA . TYR A 1 86 ? 13.793 8.611 -11.013 1.00 18.41 83 TYR A CA 1
ATOM 747 C C . TYR A 1 86 ? 14.385 7.399 -11.729 1.00 17.14 83 TYR A C 1
ATOM 748 O O . TYR A 1 86 ? 14.481 6.312 -11.156 1.00 23.40 83 TYR A O 1
ATOM 757 N N . GLY A 1 87 ? 14.797 7.597 -12.970 1.00 21.30 84 GLY A N 1
ATOM 758 C CA . GLY A 1 87 ? 15.192 6.479 -13.809 1.00 26.40 84 GLY A CA 1
ATOM 759 C C . GLY A 1 87 ? 13.954 5.679 -14.181 1.00 23.99 84 GLY A C 1
ATOM 760 O O . GLY A 1 87 ? 12.830 6.159 -14.010 1.00 25.46 84 GLY A O 1
ATOM 761 N N . PHE A 1 88 ? 14.165 4.466 -14.688 1.00 23.80 85 PHE A N 1
ATOM 762 C CA . PHE A 1 88 ? 13.081 3.573 -15.088 1.00 21.93 85 PHE A CA 1
ATOM 763 C C . PHE A 1 88 ? 11.989 4.245 -15.935 1.00 22.03 85 PHE A C 1
ATOM 764 O O . PHE A 1 88 ? 12.281 4.738 -17.030 1.00 26.06 85 PHE A O 1
ATOM 772 N N . LEU A 1 89 ? 10.752 4.284 -15.443 1.00 19.88 86 LEU A N 1
ATOM 773 C CA . LEU A 1 89 ? 9.621 4.782 -16.241 1.00 19.21 86 LEU A CA 1
ATOM 774 C C . LEU A 1 89 ? 9.243 6.225 -15.943 1.00 21.16 86 LEU A C 1
ATOM 775 O O . LEU A 1 89 ? 8.218 6.711 -16.428 1.00 20.02 86 LEU A O 1
ATOM 780 N N . SER A 1 90 ? 10.066 6.905 -15.143 1.00 18.17 87 SER A N 1
ATOM 781 C CA . SER A 1 90 ? 9.726 8.237 -14.643 1.00 20.43 87 SER A CA 1
ATOM 782 C C . SER A 1 90 ? 9.573 9.306 -15.730 1.00 24.54 87 SER A C 1
ATOM 783 O O . SER A 1 90 ? 8.852 10.288 -15.541 1.00 21.13 87 SER A O 1
ATOM 786 N N . GLU A 1 91 ? 10.265 9.131 -16.849 1.00 21.14 88 GLU A N 1
ATOM 787 C CA . GLU A 1 91 ? 10.135 10.071 -17.972 1.00 21.35 88 GLU A CA 1
ATOM 788 C C . GLU A 1 91 ? 9.615 9.376 -19.233 1.00 25.30 88 GLU A C 1
ATOM 789 O O . GLU A 1 91 ? 9.853 9.819 -20.363 1.00 25.74 88 GLU A O 1
ATOM 795 N N . ASN A 1 92 ? 8.877 8.288 -19.031 1.00 20.64 89 ASN A N 1
ATOM 796 C CA . ASN A 1 92 ? 8.361 7.515 -20.154 1.00 24.64 89 ASN A CA 1
ATOM 797 C C . ASN A 1 92 ? 6.945 7.995 -20.491 1.00 23.02 89 ASN A C 1
ATOM 798 O O . ASN A 1 92 ? 5.990 7.700 -19.763 1.00 22.95 89 ASN A O 1
ATOM 803 N N . GLN A 1 93 ? 6.809 8.764 -21.571 1.00 21.41 90 GLN A N 1
ATOM 804 C CA . GLN A 1 93 ? 5.517 9.380 -21.880 1.00 25.31 90 GLN A CA 1
ATOM 805 C C . GLN A 1 93 ? 4.427 8.351 -22.172 1.00 25.79 90 GLN A C 1
ATOM 806 O O . GLN A 1 93 ? 3.253 8.552 -21.839 1.00 20.67 90 GLN A O 1
ATOM 812 N N . ASN A 1 94 ? 4.814 7.243 -22.790 1.00 26.77 91 ASN A N 1
ATOM 813 C CA . ASN A 1 94 ? 3.852 6.185 -23.063 1.00 27.67 91 ASN A CA 1
ATOM 814 C C . ASN A 1 94 ? 3.289 5.601 -21.757 1.00 24.13 91 ASN A C 1
ATOM 815 O O . ASN A 1 94 ? 2.087 5.338 -21.650 1.00 27.51 91 ASN A O 1
ATOM 820 N N . PHE A 1 95 ? 4.163 5.403 -20.769 1.00 26.79 92 PHE A N 1
ATOM 821 C CA . PHE A 1 95 ? 3.727 4.921 -19.464 1.00 24.96 92 PHE A CA 1
ATOM 822 C C . PHE A 1 95 ? 2.754 5.911 -18.828 1.00 18.46 92 PHE A C 1
ATOM 823 O O . PHE A 1 95 ? 1.728 5.519 -18.270 1.00 21.09 92 PHE A O 1
ATOM 831 N N . VAL A 1 96 ? 3.074 7.199 -18.906 1.00 19.43 93 VAL A N 1
ATOM 832 C CA . VAL A 1 96 ? 2.194 8.202 -18.318 1.00 24.27 93 VAL A CA 1
ATOM 833 C C . VAL A 1 96 ? 0.791 8.141 -18.917 1.00 27.71 93 VAL A C 1
ATOM 834 O O . VAL A 1 96 ? -0.201 8.237 -18.207 1.00 25.11 93 VAL A O 1
ATOM 838 N N . GLU A 1 97 ? 0.708 7.993 -20.232 1.00 25.06 94 GLU A N 1
ATOM 839 C CA . GLU A 1 97 ? -0.586 7.911 -20.888 1.00 26.27 94 GLU A CA 1
ATOM 840 C C . GLU A 1 97 ? -1.300 6.627 -20.514 1.00 26.52 94 GLU A C 1
ATOM 841 O O . GLU A 1 97 ? -2.513 6.611 -20.334 1.00 22.81 94 GLU A O 1
ATOM 847 N N . ILE A 1 98 ? -0.551 5.539 -20.399 1.00 24.31 95 ILE A N 1
ATOM 848 C CA . ILE A 1 98 ? -1.169 4.267 -20.042 1.00 21.88 95 ILE A CA 1
ATOM 849 C C . ILE A 1 98 ? -1.744 4.311 -18.616 1.00 26.86 95 ILE A C 1
ATOM 850 O O . ILE A 1 98 ? -2.812 3.749 -18.351 1.00 24.95 95 ILE A O 1
ATOM 855 N N . CYS A 1 99 ? -1.055 5.003 -17.701 1.00 26.31 96 CYS A N 1
ATOM 856 C CA . CYS A 1 99 ? -1.586 5.166 -16.343 1.00 23.07 96 CYS A CA 1
ATOM 857 C C . CYS A 1 99 ? -2.964 5.812 -16.420 1.00 23.50 96 CYS A C 1
ATOM 858 O O . CYS A 1 99 ? -3.919 5.320 -15.829 1.00 23.68 96 CYS A O 1
ATOM 861 N N . ALA A 1 100 ? -3.062 6.913 -17.155 1.00 22.59 97 ALA A N 1
ATOM 862 C CA . ALA A 1 100 ? -4.340 7.620 -17.278 1.00 24.44 97 ALA A CA 1
ATOM 863 C C . ALA A 1 100 ? -5.441 6.723 -17.876 1.00 27.23 97 ALA A C 1
ATOM 864 O O . ALA A 1 100 ? -6.602 6.765 -17.444 1.00 29.55 97 ALA A O 1
ATOM 866 N N . LYS A 1 101 ? -5.068 5.902 -18.852 1.00 28.59 98 LYS A N 1
ATOM 867 C CA . LYS A 1 101 ? -6.022 4.985 -19.486 1.00 34.39 98 LYS A CA 1
ATOM 868 C C . LYS A 1 101 ? -6.575 3.998 -18.469 1.00 33.83 98 LYS A C 1
ATOM 869 O O . LYS A 1 101 ? -7.700 3.527 -18.595 1.00 28.63 98 LYS A O 1
ATOM 875 N N . HIS A 1 102 ? -5.782 3.687 -17.452 1.00 27.45 99 HIS A N 1
ATOM 876 C CA . HIS A 1 102 ? -6.197 2.718 -16.446 1.00 26.92 99 HIS A CA 1
ATOM 877 C C . HIS A 1 102 ? -6.711 3.375 -15.171 1.00 25.25 99 HIS A C 1
ATOM 878 O O . HIS A 1 102 ? -6.870 2.712 -14.137 1.00 28.25 99 HIS A O 1
ATOM 885 N N A ASN A 1 103 ? -6.950 4.678 -15.253 0.58 22.81 100 ASN A N 1
ATOM 886 N N B ASN A 1 103 ? -6.975 4.677 -15.234 0.42 23.25 100 ASN A N 1
ATOM 887 C CA A ASN A 1 103 ? -7.407 5.446 -14.100 0.58 23.71 100 ASN A CA 1
ATOM 888 C CA B ASN A 1 103 ? -7.445 5.433 -14.066 0.42 24.80 100 ASN A CA 1
ATOM 889 C C A ASN A 1 103 ? -6.490 5.299 -12.881 0.58 25.57 100 ASN A C 1
ATOM 890 C C B ASN A 1 103 ? -6.492 5.372 -12.864 0.42 25.48 100 ASN A C 1
ATOM 891 O O A ASN A 1 103 ? -6.937 5.114 -11.753 0.58 26.04 100 ASN A O 1
ATOM 892 O O B ASN A 1 103 ? -6.924 5.319 -11.714 0.42 25.89 100 ASN A O 1
ATOM 901 N N . ILE A 1 104 ? -5.193 5.382 -13.139 1.00 25.08 101 ILE A N 1
ATOM 902 C CA . ILE A 1 104 ? -4.182 5.419 -12.085 1.00 20.15 101 ILE A CA 1
ATOM 903 C C . ILE A 1 104 ? -3.482 6.756 -12.195 1.00 20.30 101 ILE A C 1
ATOM 904 O O . ILE A 1 104 ? -3.004 7.116 -13.267 1.00 19.58 101 ILE A O 1
ATOM 909 N N . LYS A 1 105 ? -3.428 7.499 -11.095 1.00 18.37 102 LYS A N 1
ATOM 910 C CA . LYS A 1 105 ? -2.793 8.805 -11.115 1.00 17.69 102 LYS A CA 1
ATOM 911 C C . LYS A 1 105 ? -1.260 8.671 -11.174 1.00 18.30 102 LYS A C 1
ATOM 912 O O . LYS A 1 105 ? -0.632 8.055 -10.309 1.00 16.49 102 LYS A O 1
ATOM 918 N N . PHE A 1 106 ? -0.657 9.261 -12.192 1.00 14.88 103 PHE A N 1
ATOM 919 C CA . PHE A 1 106 ? 0.809 9.273 -12.285 1.00 15.46 103 PHE A CA 1
ATOM 920 C C . PHE A 1 106 ? 1.293 10.454 -11.479 1.00 15.58 103 PHE A C 1
ATOM 921 O O . PHE A 1 106 ? 0.898 11.589 -11.737 1.00 18.16 103 PHE A O 1
ATOM 929 N N . ILE A 1 107 ? 2.138 10.203 -10.482 1.00 14.48 104 ILE A N 1
ATOM 930 C CA . ILE A 1 107 ? 2.597 11.297 -9.634 1.00 13.64 104 ILE A CA 1
ATOM 931 C C . ILE A 1 107 ? 3.774 11.989 -10.334 1.00 15.80 104 ILE A C 1
ATOM 932 O O . ILE A 1 107 ? 4.926 11.583 -10.202 1.00 16.08 104 ILE A O 1
ATOM 937 N N . GLY A 1 108 ? 3.465 13.023 -11.107 1.00 15.84 105 GLY A N 1
ATOM 938 C CA . GLY A 1 108 ? 4.454 13.661 -11.969 1.00 14.30 105 GLY A CA 1
ATOM 939 C C . GLY A 1 108 ? 3.739 14.652 -12.873 1.00 17.78 105 GLY A C 1
ATOM 940 O O . GLY A 1 108 ? 2.531 14.855 -12.721 1.00 17.45 105 GLY A O 1
ATOM 941 N N . PRO A 1 109 ? 4.470 15.271 -13.819 1.00 15.69 106 PRO A N 1
ATOM 942 C CA . PRO A 1 109 ? 3.873 16.272 -14.714 1.00 14.02 106 PRO A CA 1
ATOM 943 C C . PRO A 1 109 ? 2.979 15.657 -15.799 1.00 19.04 106 PRO A C 1
ATOM 944 O O . PRO A 1 109 ? 2.926 14.435 -15.950 1.00 16.18 106 PRO A O 1
ATOM 948 N N . SER A 1 110 ? 2.301 16.510 -16.560 1.00 19.27 107 SER A N 1
ATOM 949 C CA . SER A 1 110 ? 1.489 16.041 -17.684 1.00 22.78 107 SER A CA 1
ATOM 950 C C . SER A 1 110 ? 2.389 15.535 -18.806 1.00 24.07 107 SER A C 1
ATOM 951 O O . SER A 1 110 ? 3.568 15.904 -18.898 1.00 19.08 107 SER A O 1
ATOM 954 N N A VAL A 1 111 ? 1.840 14.707 -19.684 0.63 20.33 108 VAL A N 1
ATOM 955 N N B VAL A 1 111 ? 1.823 14.687 -19.658 0.37 20.84 108 VAL A N 1
ATOM 956 C CA A VAL A 1 111 ? 2.637 14.189 -20.779 0.63 19.68 108 VAL A CA 1
ATOM 957 C CA B VAL A 1 111 ? 2.524 14.180 -20.825 0.37 21.10 108 VAL A CA 1
ATOM 958 C C A VAL A 1 111 ? 3.010 15.335 -21.722 0.63 22.06 108 VAL A C 1
ATOM 959 C C B VAL A 1 111 ? 3.012 15.345 -21.671 0.37 21.75 108 VAL A C 1
ATOM 960 O O A VAL A 1 111 ? 4.056 15.297 -22.370 0.63 21.99 108 VAL A O 1
ATOM 961 O O B VAL A 1 111 ? 4.122 15.325 -22.201 0.37 21.87 108 VAL A O 1
ATOM 968 N N . GLU A 1 112 ? 2.180 16.374 -21.774 1.00 20.76 109 GLU A N 1
ATOM 969 C CA . GLU A 1 112 ? 2.504 17.534 -22.600 1.00 22.34 109 GLU A CA 1
ATOM 970 C C . GLU A 1 112 ? 3.734 18.296 -22.102 1.00 23.06 109 GLU A C 1
ATOM 971 O O . GLU A 1 112 ? 4.567 18.710 -22.906 1.00 19.87 109 GLU A O 1
ATOM 977 N N . ALA A 1 113 ? 3.844 18.505 -20.788 1.00 18.22 110 ALA A N 1
ATOM 978 C CA . ALA A 1 113 ? 4.995 19.253 -20.262 1.00 18.07 110 ALA A CA 1
ATOM 979 C C . ALA A 1 113 ? 6.238 18.395 -20.430 1.00 21.66 110 ALA A C 1
ATOM 980 O O . ALA A 1 113 ? 7.324 18.878 -20.765 1.00 23.63 110 ALA A O 1
ATOM 998 N N . ASN A 1 115 ? 6.765 16.158 -22.724 1.00 23.85 112 ASN A N 1
ATOM 999 C CA . ASN A 1 115 ? 7.141 16.149 -24.128 1.00 23.45 112 ASN A CA 1
ATOM 1000 C C . ASN A 1 115 ? 7.837 17.427 -24.583 1.00 27.95 112 ASN A C 1
ATOM 1001 O O . ASN A 1 115 ? 8.729 17.367 -25.423 1.00 29.78 112 ASN A O 1
ATOM 1006 N N . LEU A 1 116 ? 7.442 18.579 -24.043 1.00 21.85 113 LEU A N 1
ATOM 1007 C CA . LEU A 1 116 ? 8.127 19.829 -24.366 1.00 25.48 113 LEU A CA 1
ATOM 1008 C C . LEU A 1 116 ? 9.615 19.787 -23.998 1.00 26.62 113 LEU A C 1
ATOM 1009 O O . LEU A 1 116 ? 10.448 20.395 -24.677 1.00 23.43 113 LEU A O 1
ATOM 1030 N N . SER A 1 118 ? 11.547 16.846 -23.252 1.00 17.54 115 SER A N 1
ATOM 1031 C CA . SER A 1 118 ? 12.265 15.573 -23.464 1.00 23.46 115 SER A CA 1
ATOM 1032 C C . SER A 1 118 ? 13.327 15.585 -24.574 1.00 23.79 115 SER A C 1
ATOM 1033 O O . SER A 1 118 ? 14.350 14.911 -24.473 1.00 28.24 115 SER A O 1
ATOM 1036 N N . ASP A 1 119 ? 13.074 16.326 -25.639 1.00 18.80 116 ASP A N 1
ATOM 1037 C CA . ASP A 1 119 ? 14.076 16.496 -26.691 1.00 21.02 116 ASP A CA 1
ATOM 1038 C C . ASP A 1 119 ? 14.868 17.712 -26.284 1.00 17.38 116 ASP A C 1
ATOM 1039 O O . ASP A 1 119 ? 14.335 18.818 -26.251 1.00 15.70 116 ASP A O 1
ATOM 1044 N N . LYS A 1 120 ? 16.135 17.519 -25.935 1.00 14.22 117 LYS A N 1
ATOM 1045 C CA . LYS A 1 120 ? 16.867 18.592 -25.265 1.00 15.29 117 LYS A CA 1
ATOM 1046 C C . LYS A 1 120 ? 17.110 19.768 -26.202 1.00 15.02 117 LYS A C 1
ATOM 1047 O O . LYS A 1 120 ? 17.247 20.912 -25.770 1.00 17.28 117 LYS A O 1
ATOM 1053 N N A SER A 1 121 ? 17.166 19.492 -27.499 0.66 15.58 118 SER A N 1
ATOM 1054 N N B SER A 1 121 ? 17.164 19.473 -27.490 0.34 15.73 118 SER A N 1
ATOM 1055 C CA A SER A 1 121 ? 17.383 20.569 -28.462 0.66 15.94 118 SER A CA 1
ATOM 1056 C CA B SER A 1 121 ? 17.371 20.508 -28.483 0.34 16.81 118 SER A CA 1
ATOM 1057 C C A SER A 1 121 ? 16.109 21.408 -28.622 0.66 18.60 118 SER A C 1
ATOM 1058 C C B SER A 1 121 ? 16.124 21.386 -28.608 0.34 18.37 118 SER A C 1
ATOM 1059 O O A SER A 1 121 ? 16.167 22.630 -28.671 0.66 20.50 118 SER A O 1
ATOM 1060 O O B SER A 1 121 ? 16.215 22.610 -28.620 0.34 20.25 118 SER A O 1
ATOM 1065 N N . LYS A 1 122 ? 14.961 20.752 -28.697 1.00 15.89 119 LYS A N 1
ATOM 1066 C CA . LYS A 1 122 ? 13.681 21.487 -28.769 1.00 17.28 119 LYS A CA 1
ATOM 1067 C C . LYS A 1 122 ? 13.405 22.200 -27.442 1.00 18.29 119 LYS A C 1
ATOM 1068 O O . LYS A 1 122 ? 12.869 23.305 -27.415 1.00 19.85 119 LYS A O 1
ATOM 1074 N N . ALA A 1 123 ? 13.794 21.572 -26.334 1.00 16.60 120 ALA A N 1
ATOM 1075 C CA . ALA A 1 123 ? 13.599 22.193 -25.024 1.00 16.99 120 ALA A CA 1
ATOM 1076 C C . ALA A 1 123 ? 14.230 23.575 -24.979 1.00 17.61 120 ALA A C 1
ATOM 1077 O O . ALA A 1 123 ? 13.649 24.512 -24.431 1.00 15.25 120 ALA A O 1
ATOM 1079 N N . LYS A 1 124 ? 15.429 23.707 -25.538 1.00 14.45 121 LYS A N 1
ATOM 1080 C CA . LYS A 1 124 ? 16.093 25.003 -25.546 1.00 16.97 121 LYS A CA 1
ATOM 1081 C C . LYS A 1 124 ? 15.281 26.046 -26.305 1.00 15.32 121 LYS A C 1
ATOM 1082 O O . LYS A 1 124 ? 15.278 27.220 -25.946 1.00 18.50 121 LYS A O 1
ATOM 1088 N N . GLN A 1 125 ? 14.598 25.628 -27.361 1.00 16.59 122 GLN A N 1
ATOM 1089 C CA . GLN A 1 125 ? 13.799 26.577 -28.134 1.00 18.51 122 GLN A CA 1
ATOM 1090 C C . GLN A 1 125 ? 12.587 27.042 -27.317 1.00 18.29 122 GLN A C 1
ATOM 1091 O O . GLN A 1 125 ? 12.211 28.219 -27.353 1.00 21.78 122 GLN A O 1
ATOM 1097 N N . VAL A 1 126 ? 11.982 26.105 -26.589 1.00 19.30 123 VAL A N 1
ATOM 1098 C CA . VAL A 1 126 ? 10.877 26.416 -25.690 1.00 16.67 123 VAL A CA 1
ATOM 1099 C C . VAL A 1 126 ? 11.344 27.432 -24.650 1.00 23.99 123 VAL A C 1
ATOM 1100 O O . VAL A 1 126 ? 10.652 28.412 -24.364 1.00 17.46 123 VAL A O 1
ATOM 1112 N N . GLN A 1 128 ? 13.942 29.582 -24.802 1.00 17.72 125 GLN A N 1
ATOM 1113 C CA . GLN A 1 128 ? 14.192 30.857 -25.464 1.00 22.63 125 GLN A CA 1
ATOM 1114 C C . GLN A 1 128 ? 12.910 31.647 -25.640 1.00 23.00 125 GLN A C 1
ATOM 1115 O O . GLN A 1 128 ? 12.867 32.844 -25.367 1.00 25.70 125 GLN A O 1
ATOM 1121 N N . ARG A 1 129 ? 11.865 30.969 -26.098 1.00 22.37 126 ARG A N 1
ATOM 1122 C CA . ARG A 1 129 ? 10.561 31.617 -26.236 1.00 27.93 126 ARG A CA 1
ATOM 1123 C C . ARG A 1 129 ? 10.026 32.120 -24.904 1.00 33.47 126 ARG A C 1
ATOM 1124 O O . ARG A 1 129 ? 9.316 33.122 -24.860 1.00 33.19 126 ARG A O 1
ATOM 1132 N N . ALA A 1 130 ? 10.378 31.429 -23.818 1.00 24.99 127 ALA A N 1
ATOM 1133 C CA . ALA A 1 130 ? 9.955 31.829 -22.480 1.00 23.91 127 ALA A CA 1
ATOM 1134 C C . ALA A 1 130 ? 10.836 32.929 -21.896 1.00 29.70 127 ALA A C 1
ATOM 1135 O O . ALA A 1 130 ? 10.595 33.373 -20.778 1.00 28.18 127 ALA A O 1
ATOM 1137 N N . GLY A 1 131 ? 11.865 33.345 -22.634 1.00 26.09 128 GLY A N 1
ATOM 1138 C CA . GLY A 1 131 ? 12.771 34.385 -22.161 1.00 26.07 128 GLY A CA 1
ATOM 1139 C C . GLY A 1 131 ? 13.835 33.878 -21.188 1.00 28.81 128 GLY A C 1
ATOM 1140 O O . GLY A 1 131 ? 14.337 34.621 -20.350 1.00 27.63 128 GLY A O 1
ATOM 1141 N N . VAL A 1 132 ? 14.179 32.601 -21.299 1.00 21.72 129 VAL A N 1
ATOM 1142 C CA . VAL A 1 132 ? 15.158 31.984 -20.409 1.00 18.93 129 VAL A CA 1
ATOM 1143 C C . VAL A 1 132 ? 16.492 31.889 -21.148 1.00 16.38 129 VAL A C 1
ATOM 1144 O O . VAL A 1 132 ? 16.525 31.435 -22.290 1.00 16.08 129 VAL A O 1
ATOM 1148 N N . PRO A 1 133 ? 17.597 32.321 -20.515 1.00 19.05 130 PRO A N 1
ATOM 1149 C CA . PRO A 1 133 ? 18.886 32.258 -21.237 1.00 19.49 130 PRO A CA 1
ATOM 1150 C C . PRO A 1 133 ? 19.352 30.827 -21.490 1.00 21.49 130 PRO A C 1
ATOM 1151 O O . PRO A 1 133 ? 19.258 29.985 -20.594 1.00 16.32 130 PRO A O 1
ATOM 1155 N N . VAL A 1 134 ? 19.855 30.564 -22.699 1.00 18.63 131 VAL A N 1
ATOM 1156 C CA . VAL A 1 134 ? 20.357 29.242 -23.069 1.00 14.24 131 VAL A CA 1
ATOM 1157 C C . VAL A 1 134 ? 21.724 29.439 -23.690 1.00 19.58 131 VAL A C 1
ATOM 1158 O O . VAL A 1 134 ? 22.092 30.565 -24.011 1.00 17.74 131 VAL A O 1
ATOM 1162 N N . ILE A 1 135 ? 22.488 28.363 -23.852 1.00 15.29 132 ILE A N 1
ATOM 1163 C CA . ILE A 1 135 ? 23.815 28.501 -24.469 1.00 16.97 132 ILE A CA 1
ATOM 1164 C C . ILE A 1 135 ? 23.690 28.601 -25.986 1.00 18.46 132 ILE A C 1
ATOM 1165 O O . ILE A 1 135 ? 22.976 27.813 -26.597 1.00 17.19 132 ILE A O 1
ATOM 1170 N N . PRO A 1 136 ? 24.386 29.576 -26.604 1.00 20.78 133 PRO A N 1
ATOM 1171 C CA . PRO A 1 136 ? 24.389 29.698 -28.065 1.00 22.78 133 PRO A CA 1
ATOM 1172 C C . PRO A 1 136 ? 24.756 28.369 -28.721 1.00 21.18 133 PRO A C 1
ATOM 1173 O O . PRO A 1 136 ? 25.669 27.678 -28.264 1.00 19.32 133 PRO A O 1
ATOM 1177 N N . GLY A 1 137 ? 24.031 27.999 -29.769 1.00 21.70 134 GLY A N 1
ATOM 1178 C CA . GLY A 1 137 ? 24.302 26.740 -30.432 1.00 20.94 134 GLY A CA 1
ATOM 1179 C C . GLY A 1 137 ? 23.394 26.548 -31.614 1.00 22.53 134 GLY A C 1
ATOM 1180 O O . GLY A 1 137 ? 22.875 27.517 -32.169 1.00 21.55 134 GLY A O 1
ATOM 1181 N N . SER A 1 138 ? 23.181 25.296 -31.993 1.00 19.53 135 SER A N 1
ATOM 1182 C CA . SER A 1 138 ? 22.302 24.994 -33.122 1.00 21.65 135 SER A CA 1
ATOM 1183 C C . SER A 1 138 ? 20.871 25.408 -32.818 1.00 26.45 135 SER A C 1
ATOM 1184 O O . SER A 1 138 ? 20.440 25.398 -31.653 1.00 22.09 135 SER A O 1
ATOM 1187 N N . ASP A 1 139 ? 20.128 25.760 -33.862 1.00 26.28 136 ASP A N 1
ATOM 1188 C CA . ASP A 1 139 ? 18.701 26.041 -33.712 1.00 27.32 136 ASP A CA 1
ATOM 1189 C C . ASP A 1 139 ? 17.949 24.732 -33.852 1.00 25.64 136 ASP A C 1
ATOM 1190 O O . ASP A 1 139 ? 17.553 24.352 -34.942 1.00 29.32 136 ASP A O 1
ATOM 1195 N N . GLY A 1 140 ? 17.762 24.028 -32.748 1.00 28.54 137 GLY A N 1
ATOM 1196 C CA . GLY A 1 140 ? 17.236 22.679 -32.822 1.00 27.42 137 GLY A CA 1
ATOM 1197 C C . GLY A 1 140 ? 18.325 21.716 -33.272 1.00 31.88 137 GLY A C 1
ATOM 1198 O O . GLY A 1 140 ? 19.519 21.990 -33.108 1.00 31.23 137 GLY A O 1
ATOM 1199 N N . ALA A 1 141 ? 17.920 20.588 -33.847 1.00 22.77 138 ALA A N 1
ATOM 1200 C CA . ALA A 1 141 ? 18.852 19.503 -34.138 1.00 28.96 138 ALA A CA 1
ATOM 1201 C C . ALA A 1 141 ? 19.748 19.811 -35.343 1.00 27.21 138 ALA A C 1
ATOM 1202 O O . ALA A 1 141 ? 19.335 20.501 -36.265 1.00 26.66 138 ALA A O 1
ATOM 1204 N N . LEU A 1 142 ? 20.973 19.291 -35.325 1.00 22.95 139 LEU A N 1
ATOM 1205 C CA . LEU A 1 142 ? 21.874 19.383 -36.464 1.00 22.97 139 LEU A CA 1
ATOM 1206 C C . LEU A 1 142 ? 21.391 18.452 -37.568 1.00 25.83 139 LEU A C 1
ATOM 1207 O O . LEU A 1 142 ? 20.956 17.335 -37.282 1.00 23.84 139 LEU A O 1
ATOM 1212 N N . ALA A 1 143 ? 21.493 18.889 -38.823 1.00 25.95 140 ALA A N 1
ATOM 1213 C CA . ALA A 1 143 ? 21.112 18.032 -39.940 1.00 31.30 140 ALA A CA 1
ATOM 1214 C C . ALA A 1 143 ? 22.134 16.922 -40.143 1.00 32.90 140 ALA A C 1
ATOM 1215 O O . ALA A 1 143 ? 21.823 15.866 -40.694 1.00 35.28 140 ALA A O 1
ATOM 1217 N N . GLY A 1 144 ? 23.359 17.160 -39.693 1.00 28.82 141 GLY A N 1
ATOM 1218 C CA . GLY A 1 144 ? 24.425 16.199 -39.892 1.00 25.32 141 GLY A CA 1
ATOM 1219 C C . GLY A 1 144 ? 25.794 16.803 -39.678 1.00 24.48 141 GLY A C 1
ATOM 1220 O O . GLY A 1 144 ? 25.923 17.923 -39.179 1.00 26.68 141 GLY A O 1
ATOM 1221 N N . ALA A 1 145 ? 26.823 16.058 -40.067 1.00 26.13 142 ALA A N 1
ATOM 1222 C CA . ALA A 1 145 ? 28.196 16.434 -39.771 1.00 28.01 142 ALA A CA 1
ATOM 1223 C C . ALA A 1 145 ? 28.626 17.705 -40.513 1.00 28.80 142 ALA A C 1
ATOM 1224 O O . ALA A 1 145 ? 29.376 18.527 -39.967 1.00 22.62 142 ALA A O 1
ATOM 1226 N N A GLU A 1 146 ? 28.172 17.876 -41.753 0.61 27.48 143 GLU A N 1
ATOM 1227 N N B GLU A 1 146 ? 28.144 17.847 -41.746 0.39 27.53 143 GLU A N 1
ATOM 1228 C CA A GLU A 1 146 ? 28.518 19.091 -42.491 0.61 27.10 143 GLU A CA 1
ATOM 1229 C CA B GLU A 1 146 ? 28.420 19.024 -42.564 0.39 28.48 143 GLU A CA 1
ATOM 1230 C C A GLU A 1 146 ? 27.886 20.323 -41.843 0.61 23.46 143 GLU A C 1
ATOM 1231 C C B GLU A 1 146 ? 27.879 20.279 -41.876 0.39 24.54 143 GLU A C 1
ATOM 1232 O O A GLU A 1 146 ? 28.537 21.354 -41.696 0.61 24.15 143 GLU A O 1
ATOM 1233 O O B GLU A 1 146 ? 28.586 21.274 -41.728 0.39 24.05 143 GLU A O 1
ATOM 1244 N N . ALA A 1 147 ? 26.623 20.214 -41.448 1.00 22.93 144 ALA A N 1
ATOM 1245 C CA . ALA A 1 147 ? 25.993 21.300 -40.706 1.00 26.95 144 ALA A CA 1
ATOM 1246 C C . ALA A 1 147 ? 26.786 21.608 -39.419 1.00 25.04 144 ALA A C 1
ATOM 1247 O O . ALA A 1 147 ? 26.975 22.769 -39.050 1.00 24.90 144 ALA A O 1
ATOM 1249 N N . ALA A 1 148 ? 27.259 20.568 -38.738 1.00 22.90 145 ALA A N 1
ATOM 1250 C CA . ALA A 1 148 ? 28.007 20.771 -37.501 1.00 20.51 145 ALA A CA 1
ATOM 1251 C C . ALA A 1 148 ? 29.285 21.566 -37.776 1.00 23.73 145 ALA A C 1
ATOM 1252 O O . ALA A 1 148 ? 29.623 22.495 -37.047 1.00 23.78 145 ALA A O 1
ATOM 1254 N N . LYS A 1 149 ? 29.995 21.194 -38.830 1.00 21.78 146 LYS A N 1
ATOM 1255 C CA . LYS A 1 149 ? 31.201 21.917 -39.229 1.00 21.29 146 LYS A CA 1
ATOM 1256 C C . LYS A 1 149 ? 30.945 23.411 -39.500 1.00 20.16 146 LYS A C 1
ATOM 1257 O O . LYS A 1 149 ? 31.702 24.271 -39.039 1.00 25.58 146 LYS A O 1
ATOM 1263 N N . LYS A 1 150 ? 29.891 23.712 -40.256 1.00 27.18 147 LYS A N 1
ATOM 1264 C CA . LYS A 1 150 ? 29.533 25.105 -40.531 1.00 30.81 147 LYS A CA 1
ATOM 1265 C C . LYS A 1 150 ? 29.194 25.858 -39.236 1.00 27.55 147 LYS A C 1
ATOM 1266 O O . LYS A 1 150 ? 29.696 26.958 -38.970 1.00 24.84 147 LYS A O 1
ATOM 1272 N N . LEU A 1 151 ? 28.370 25.244 -38.402 1.00 21.10 148 LEU A N 1
ATOM 1273 C CA . LEU A 1 151 ? 27.930 25.927 -37.181 1.00 22.88 148 LEU A CA 1
ATOM 1274 C C . LEU A 1 151 ? 29.082 26.190 -36.230 1.00 22.20 148 LEU A C 1
ATOM 1275 O O . LEU A 1 151 ? 29.173 27.259 -35.636 1.00 26.21 148 LEU A O 1
ATOM 1280 N N . ALA A 1 152 ? 29.973 25.218 -36.086 1.00 22.12 149 ALA A N 1
ATOM 1281 C CA . ALA A 1 152 ? 31.053 25.335 -35.120 1.00 22.68 149 ALA A CA 1
ATOM 1282 C C . ALA A 1 152 ? 31.945 26.554 -35.375 1.00 31.34 149 ALA A C 1
ATOM 1283 O O . ALA A 1 152 ? 32.374 27.216 -34.430 1.00 29.88 149 ALA A O 1
ATOM 1285 N N . LYS A 1 153 ? 32.223 26.851 -36.643 1.00 31.80 150 LYS A N 1
ATOM 1286 C CA . LYS A 1 153 ? 32.919 28.090 -37.004 1.00 36.06 150 LYS A CA 1
ATOM 1287 C C . LYS A 1 153 ? 32.077 29.313 -36.631 1.00 33.69 150 LYS A C 1
ATOM 1288 O O . LYS A 1 153 ? 32.604 30.313 -36.164 1.00 39.75 150 LYS A O 1
ATOM 1294 N N . GLU A 1 154 ? 30.770 29.240 -36.872 1.00 33.46 151 GLU A N 1
ATOM 1295 C CA . GLU A 1 154 ? 29.883 30.352 -36.555 1.00 34.58 151 GLU A CA 1
ATOM 1296 C C . GLU A 1 154 ? 29.887 30.671 -35.055 1.00 42.51 151 GLU A C 1
ATOM 1297 O O . GLU A 1 154 ? 30.073 31.820 -34.661 1.00 46.96 151 GLU A O 1
ATOM 1303 N N . ILE A 1 155 ? 29.700 29.662 -34.212 1.00 35.14 152 ILE A N 1
ATOM 1304 C CA . ILE A 1 155 ? 29.633 29.930 -32.782 1.00 35.99 152 ILE A CA 1
ATOM 1305 C C . ILE A 1 155 ? 31.006 29.988 -32.129 1.00 31.04 152 ILE A C 1
ATOM 1306 O O . ILE A 1 155 ? 31.169 30.642 -31.113 1.00 28.82 152 ILE A O 1
ATOM 1311 N N . GLY A 1 156 ? 31.994 29.334 -32.731 1.00 26.83 153 GLY A N 1
ATOM 1312 C CA . GLY A 1 156 ? 33.371 29.400 -32.254 1.00 23.87 153 GLY A CA 1
ATOM 1313 C C . GLY A 1 156 ? 33.766 28.213 -31.405 1.00 27.82 153 GLY A C 1
ATOM 1314 O O . GLY A 1 156 ? 32.972 27.775 -30.572 1.00 28.10 153 GLY A O 1
ATOM 1315 N N . TYR A 1 157 ? 34.974 27.680 -31.608 1.00 23.10 154 TYR A N 1
ATOM 1316 C CA . TYR A 1 157 ? 35.449 26.546 -30.814 1.00 26.48 154 TYR A CA 1
ATOM 1317 C C . TYR A 1 157 ? 35.910 27.044 -29.444 1.00 27.34 154 TYR A C 1
ATOM 1318 O O . TYR A 1 157 ? 36.330 28.188 -29.335 1.00 25.76 154 TYR A O 1
ATOM 1327 N N . PRO A 1 158 ? 35.843 26.193 -28.400 1.00 23.23 155 PRO A N 1
ATOM 1328 C CA . PRO A 1 158 ? 35.350 24.809 -28.402 1.00 18.60 155 PRO A CA 1
ATOM 1329 C C . PRO A 1 158 ? 33.829 24.696 -28.371 1.00 17.49 155 PRO A C 1
ATOM 1330 O O . PRO A 1 158 ? 33.133 25.591 -27.892 1.00 16.26 155 PRO A O 1
ATOM 1334 N N . VAL A 1 159 ? 33.318 23.591 -28.900 1.00 15.49 156 VAL A N 1
ATOM 1335 C CA . VAL A 1 159 ? 31.881 23.344 -28.888 1.00 14.95 156 VAL A CA 1
ATOM 1336 C C . VAL A 1 159 ? 31.642 21.980 -28.267 1.00 16.15 156 VAL A C 1
ATOM 1337 O O . VAL A 1 159 ? 32.583 21.224 -28.030 1.00 15.61 156 VAL A O 1
ATOM 1341 N N . ILE A 1 160 ? 30.385 21.666 -27.980 1.00 15.35 157 ILE A N 1
ATOM 1342 C CA . ILE A 1 160 ? 30.084 20.346 -27.448 1.00 13.16 157 ILE A CA 1
ATOM 1343 C C . ILE A 1 160 ? 28.909 19.791 -28.252 1.00 16.49 157 ILE A C 1
ATOM 1344 O O . ILE A 1 160 ? 27.952 20.507 -28.510 1.00 13.81 157 ILE A O 1
ATOM 1349 N N . LEU A 1 161 ? 29.043 18.554 -28.720 1.00 14.00 158 LEU A N 1
ATOM 1350 C CA . LEU A 1 161 ? 27.960 17.860 -29.411 1.00 13.43 158 LEU A CA 1
ATOM 1351 C C . LEU A 1 161 ? 27.182 17.101 -28.354 1.00 16.39 158 LEU A C 1
ATOM 1352 O O . LEU A 1 161 ? 27.784 16.440 -27.508 1.00 16.54 158 LEU A O 1
ATOM 1357 N N . LYS A 1 162 ? 25.854 17.202 -28.389 1.00 14.20 159 LYS A N 1
ATOM 1358 C CA . LYS A 1 162 ? 25.035 16.598 -27.346 1.00 11.47 159 LYS A CA 1
ATOM 1359 C C . LYS A 1 162 ? 23.860 15.841 -27.975 1.00 16.65 159 LYS A C 1
ATOM 1360 O O . LYS A 1 162 ? 23.250 16.314 -28.934 1.00 14.52 159 LYS A O 1
ATOM 1366 N N . ALA A 1 163 ? 23.552 14.671 -27.433 1.00 15.39 160 ALA A N 1
ATOM 1367 C CA . ALA A 1 163 ? 22.423 13.898 -27.924 1.00 20.15 160 ALA A CA 1
ATOM 1368 C C . ALA A 1 163 ? 21.101 14.535 -27.474 1.00 18.55 160 ALA A C 1
ATOM 1369 O O . ALA A 1 163 ? 20.913 14.842 -26.299 1.00 19.01 160 ALA A O 1
ATOM 1371 N N . ALA A 1 164 ? 20.187 14.731 -28.417 1.00 16.73 161 ALA A N 1
ATOM 1372 C CA . ALA A 1 164 ? 18.886 15.326 -28.098 1.00 19.55 161 ALA A CA 1
ATOM 1373 C C . ALA A 1 164 ? 18.104 14.439 -27.124 1.00 19.74 161 ALA A C 1
ATOM 1374 O O . ALA A 1 164 ? 17.382 14.934 -26.266 1.00 21.99 161 ALA A O 1
ATOM 1376 N N . ALA A 1 165 ? 18.263 13.126 -27.268 1.00 17.76 162 ALA A N 1
ATOM 1377 C CA . ALA A 1 165 ? 17.574 12.156 -26.419 1.00 20.80 162 ALA A CA 1
ATOM 1378 C C . ALA A 1 165 ? 18.446 11.754 -25.233 1.00 31.04 162 ALA A C 1
ATOM 1379 O O . ALA A 1 165 ? 18.170 10.769 -24.557 1.00 30.43 162 ALA A O 1
ATOM 1381 N N . GLY A 1 166 ? 19.497 12.525 -24.983 1.00 32.85 163 GLY A N 1
ATOM 1382 C CA . GLY A 1 166 ? 20.546 12.123 -24.060 1.00 32.60 163 GLY A CA 1
ATOM 1383 C C . GLY A 1 166 ? 20.182 12.173 -22.591 1.00 33.03 163 GLY A C 1
ATOM 1384 O O . GLY A 1 166 ? 19.268 12.888 -22.173 1.00 36.29 163 GLY A O 1
ATOM 1385 N N . GLY A 1 167 ? 20.918 11.401 -21.800 1.00 33.42 164 GLY A N 1
ATOM 1386 C CA . GLY A 1 167 ? 20.771 11.408 -20.359 1.00 27.00 164 GLY A CA 1
ATOM 1387 C C . GLY A 1 167 ? 21.935 10.657 -19.749 1.00 27.47 164 GLY A C 1
ATOM 1388 O O . GLY A 1 167 ? 22.712 10.001 -20.453 1.00 21.60 164 GLY A O 1
ATOM 1389 N N . GLY A 1 168 ? 22.068 10.765 -18.435 1.00 26.50 165 GLY A N 1
ATOM 1390 C CA . GLY A 1 168 ? 23.080 10.018 -17.703 1.00 26.31 165 GLY A CA 1
ATOM 1391 C C . GLY A 1 168 ? 24.514 10.307 -18.114 1.00 23.83 165 GLY A C 1
ATOM 1392 O O . GLY A 1 168 ? 25.393 9.488 -17.873 1.00 26.65 165 GLY A O 1
ATOM 1393 N N . GLY A 1 169 ? 24.753 11.465 -18.729 1.00 24.65 166 GLY A N 1
ATOM 1394 C CA . GLY A 1 169 ? 26.095 11.854 -19.147 1.00 23.43 166 GLY A CA 1
ATOM 1395 C C . GLY A 1 169 ? 26.582 11.215 -20.444 1.00 26.97 166 GLY A C 1
ATOM 1396 O O . GLY A 1 169 ? 27.753 11.354 -20.808 1.00 29.73 166 GLY A O 1
ATOM 1397 N N A ARG A 1 170 ? 25.685 10.535 -21.154 0.52 24.19 167 ARG A N 1
ATOM 1398 N N B ARG A 1 170 ? 25.684 10.525 -21.142 0.48 24.34 167 ARG A N 1
ATOM 1399 C CA A ARG A 1 170 ? 26.068 9.767 -22.343 0.52 26.96 167 ARG A CA 1
ATOM 1400 C CA B ARG A 1 170 ? 26.046 9.774 -22.344 0.48 27.01 167 ARG A CA 1
ATOM 1401 C C A ARG A 1 170 ? 25.620 10.427 -23.655 0.52 27.13 167 ARG A C 1
ATOM 1402 C C B ARG A 1 170 ? 25.733 10.559 -23.617 0.48 26.70 167 ARG A C 1
ATOM 1403 O O A ARG A 1 170 ? 24.600 11.115 -23.702 0.52 27.15 167 ARG A O 1
ATOM 1404 O O B ARG A 1 170 ? 24.913 11.471 -23.600 0.48 27.00 167 ARG A O 1
ATOM 1419 N N . GLY A 1 171 ? 26.382 10.193 -24.719 1.00 22.77 168 GLY A N 1
ATOM 1420 C CA . GLY A 1 171 ? 26.120 10.812 -26.012 1.00 22.90 168 GLY A CA 1
ATOM 1421 C C . GLY A 1 171 ? 26.605 12.250 -26.177 1.00 24.94 168 GLY A C 1
ATOM 1422 O O . GLY A 1 171 ? 26.060 12.997 -26.987 1.00 23.33 168 GLY A O 1
ATOM 1439 N N . ARG A 1 173 ? 30.112 14.825 -26.710 1.00 14.05 170 ARG A N 1
ATOM 1440 C CA . ARG A 1 173 ? 31.535 14.919 -27.038 1.00 14.60 170 ARG A CA 1
ATOM 1441 C C . ARG A 1 173 ? 31.940 16.373 -27.142 1.00 18.38 170 ARG A C 1
ATOM 1442 O O . ARG A 1 173 ? 31.328 17.145 -27.878 1.00 17.12 170 ARG A O 1
ATOM 1450 N N . VAL A 1 174 ? 33.001 16.733 -26.432 1.00 15.49 171 VAL A N 1
ATOM 1451 C CA . VAL A 1 174 ? 33.560 18.064 -26.515 1.00 17.61 171 VAL A CA 1
ATOM 1452 C C . VAL A 1 174 ? 34.484 18.098 -27.726 1.00 20.76 171 VAL A C 1
ATOM 1453 O O . VAL A 1 174 ? 35.292 17.187 -27.917 1.00 19.51 171 VAL A O 1
ATOM 1457 N N . VAL A 1 175 ? 34.365 19.136 -28.549 1.00 14.98 172 VAL A N 1
ATOM 1458 C CA . VAL A 1 175 ? 35.190 19.240 -29.737 1.00 15.03 172 VAL A CA 1
ATOM 1459 C C . VAL A 1 175 ? 35.925 20.558 -29.701 1.00 18.21 172 VAL A C 1
ATOM 1460 O O . VAL A 1 175 ? 35.310 21.630 -29.705 1.00 15.76 172 VAL A O 1
ATOM 1464 N N . GLU A 1 176 ? 37.246 20.460 -29.691 1.00 17.35 173 GLU A N 1
ATOM 1465 C CA . GLU A 1 176 ? 38.110 21.620 -29.517 1.00 18.87 173 GLU A CA 1
ATOM 1466 C C . GLU A 1 176 ? 38.677 22.146 -30.832 1.00 21.17 173 GLU A C 1
ATOM 1467 O O . GLU A 1 176 ? 39.182 23.269 -30.874 1.00 22.18 173 GLU A O 1
ATOM 1473 N N . ASN A 1 177 ? 38.613 21.351 -31.903 1.00 15.31 174 ASN A N 1
ATOM 1474 C CA . ASN A 1 177 ? 39.201 21.772 -33.175 1.00 18.72 174 ASN A CA 1
ATOM 1475 C C . ASN A 1 177 ? 38.455 21.083 -34.306 1.00 20.60 174 ASN A C 1
ATOM 1476 O O . ASN A 1 177 ? 37.881 20.019 -34.093 1.00 16.03 174 ASN A O 1
ATOM 1481 N N A GLU A 1 178 ? 38.468 21.674 -35.498 0.67 16.57 175 GLU A N 1
ATOM 1482 N N B GLU A 1 178 ? 38.459 21.685 -35.493 0.33 17.56 175 GLU A N 1
ATOM 1483 C CA A GLU A 1 178 ? 37.676 21.125 -36.602 0.67 18.12 175 GLU A CA 1
ATOM 1484 C CA B GLU A 1 178 ? 37.719 21.129 -36.627 0.33 18.73 175 GLU A CA 1
ATOM 1485 C C A GLU A 1 178 ? 38.184 19.753 -37.055 0.67 20.51 175 GLU A C 1
ATOM 1486 C C B GLU A 1 178 ? 38.178 19.716 -36.939 0.33 19.47 175 GLU A C 1
ATOM 1487 O O A GLU A 1 178 ? 37.400 18.919 -37.515 0.67 16.25 175 GLU A O 1
ATOM 1488 O O B GLU A 1 178 ? 37.363 18.829 -37.198 0.33 18.03 175 GLU A O 1
ATOM 1499 N N . LYS A 1 179 ? 39.491 19.513 -36.926 1.00 18.17 176 LYS A N 1
ATOM 1500 C CA . LYS A 1 179 ? 40.064 18.219 -37.314 1.00 22.05 176 LYS A CA 1
ATOM 1501 C C . LYS A 1 179 ? 39.420 17.027 -36.583 1.00 23.01 176 LYS A C 1
ATOM 1502 O O . LYS A 1 179 ? 39.303 15.936 -37.131 1.00 21.47 176 LYS A O 1
ATOM 1508 N N . ASP A 1 180 ? 39.026 17.243 -35.337 1.00 17.20 177 ASP A N 1
ATOM 1509 C CA . ASP A 1 180 ? 38.409 16.197 -34.511 1.00 15.78 177 ASP A CA 1
ATOM 1510 C C . ASP A 1 180 ? 36.884 16.064 -34.701 1.00 17.04 177 ASP A C 1
ATOM 1511 O O . ASP A 1 180 ? 36.269 15.137 -34.162 1.00 17.10 177 ASP A O 1
ATOM 1516 N N . LEU A 1 181 ? 36.268 16.989 -35.427 1.00 16.85 178 LEU A N 1
ATOM 1517 C CA . LEU A 1 181 ? 34.797 17.125 -35.367 1.00 18.03 178 LEU A CA 1
ATOM 1518 C C . LEU A 1 181 ? 34.037 15.934 -35.952 1.00 15.58 178 LEU A C 1
ATOM 1519 O O . LEU A 1 181 ? 33.114 15.395 -35.317 1.00 17.67 178 LEU A O 1
ATOM 1524 N N . GLU A 1 182 ? 34.405 15.534 -37.165 1.00 17.90 179 GLU A N 1
ATOM 1525 C CA . GLU A 1 182 ? 33.650 14.483 -37.848 1.00 19.43 179 GLU A CA 1
ATOM 1526 C C . GLU A 1 182 ? 33.662 13.184 -37.048 1.00 19.24 179 GLU A C 1
ATOM 1527 O O . GLU A 1 182 ? 32.636 12.533 -36.873 1.00 16.11 179 GLU A O 1
ATOM 1533 N N . LYS A 1 183 ? 34.827 12.808 -36.541 1.00 19.85 180 LYS A N 1
ATOM 1534 C CA . LYS A 1 183 ? 34.940 11.596 -35.753 1.00 17.71 180 LYS A CA 1
ATOM 1535 C C . LYS A 1 183 ? 34.124 11.663 -34.465 1.00 19.21 180 LYS A C 1
ATOM 1536 O O . LYS A 1 183 ? 33.484 10.687 -34.069 1.00 19.95 180 LYS A O 1
ATOM 1542 N N . ALA A 1 184 ? 34.157 12.820 -33.804 1.00 16.72 181 ALA A N 1
ATOM 1543 C CA . ALA A 1 184 ? 33.412 13.023 -32.570 1.00 19.93 181 ALA A CA 1
ATOM 1544 C C . ALA A 1 184 ? 31.921 12.922 -32.854 1.00 18.98 181 ALA A C 1
ATOM 1545 O O . ALA A 1 184 ? 31.155 12.312 -32.083 1.00 15.70 181 ALA A O 1
ATOM 1547 N N . TYR A 1 185 ? 31.510 13.542 -33.956 1.00 17.28 182 TYR A N 1
ATOM 1548 C CA . TYR A 1 185 ? 30.101 13.529 -34.333 1.00 17.24 182 TYR A CA 1
ATOM 1549 C C . TYR A 1 185 ? 29.591 12.093 -34.446 1.00 18.89 182 TYR A C 1
ATOM 1550 O O . TYR A 1 185 ? 28.556 11.740 -33.870 1.00 18.67 182 TYR A O 1
ATOM 1559 N N . TRP A 1 186 ? 30.320 11.256 -35.182 1.00 17.54 183 TRP A N 1
ATOM 1560 C CA . TRP A 1 186 ? 29.874 9.880 -35.370 1.00 18.32 183 TRP A CA 1
ATOM 1561 C C . TRP A 1 186 ? 29.995 9.015 -34.104 1.00 23.19 183 TRP A C 1
ATOM 1562 O O . TRP A 1 186 ? 29.173 8.125 -33.869 1.00 21.45 183 TRP A O 1
ATOM 1573 N N A SER A 1 187 ? 31.011 9.281 -33.290 0.72 21.96 184 SER A N 1
ATOM 1574 N N B SER A 1 187 ? 31.008 9.297 -33.291 0.28 22.34 184 SER A N 1
ATOM 1575 C CA A SER A 1 187 ? 31.143 8.603 -32.005 0.72 21.94 184 SER A CA 1
ATOM 1576 C CA B SER A 1 187 ? 31.160 8.638 -31.999 0.28 22.06 184 SER A CA 1
ATOM 1577 C C A SER A 1 187 ? 29.933 8.876 -31.102 0.72 23.65 184 SER A C 1
ATOM 1578 C C B SER A 1 187 ? 29.938 8.880 -31.114 0.28 22.83 184 SER A C 1
ATOM 1579 O O A SER A 1 187 ? 29.357 7.948 -30.528 0.72 22.94 184 SER A O 1
ATOM 1580 O O B SER A 1 187 ? 29.361 7.939 -30.566 0.28 23.23 184 SER A O 1
ATOM 1585 N N . ALA A 1 188 ? 29.547 10.143 -30.975 1.00 18.40 185 ALA A N 1
ATOM 1586 C CA . ALA A 1 188 ? 28.399 10.500 -30.135 1.00 18.98 185 ALA A CA 1
ATOM 1587 C C . ALA A 1 188 ? 27.106 9.927 -30.710 1.00 23.14 185 ALA A C 1
ATOM 1588 O O . ALA A 1 188 ? 26.305 9.337 -29.994 1.00 21.22 185 ALA A O 1
ATOM 1590 N N . GLU A 1 189 ? 26.917 10.119 -32.007 1.00 20.73 186 GLU A N 1
ATOM 1591 C CA . GLU A 1 189 ? 25.707 9.685 -32.685 1.00 22.89 186 GLU A CA 1
ATOM 1592 C C . GLU A 1 189 ? 25.504 8.181 -32.527 1.00 22.91 186 GLU A C 1
ATOM 1593 O O . GLU A 1 189 ? 24.405 7.729 -32.217 1.00 20.87 186 GLU A O 1
ATOM 1599 N N A SER A 1 190 ? 26.565 7.407 -32.729 0.44 24.72 187 SER A N 1
ATOM 1600 N N B SER A 1 190 ? 26.564 7.410 -32.743 0.56 24.37 187 SER A N 1
ATOM 1601 C CA A SER A 1 190 ? 26.473 5.958 -32.568 0.44 27.87 187 SER A CA 1
ATOM 1602 C CA B SER A 1 190 ? 26.491 5.962 -32.566 0.56 27.89 187 SER A CA 1
ATOM 1603 C C A SER A 1 190 ? 26.198 5.568 -31.115 0.44 27.87 187 SER A C 1
ATOM 1604 C C B SER A 1 190 ? 26.182 5.590 -31.118 0.56 27.98 187 SER A C 1
ATOM 1605 O O A SER A 1 190 ? 25.404 4.668 -30.850 0.44 26.00 187 SER A O 1
ATOM 1606 O O B SER A 1 190 ? 25.349 4.724 -30.859 0.56 25.75 187 SER A O 1
ATOM 1611 N N . GLU A 1 191 ? 26.844 6.248 -30.171 1.00 28.43 188 GLU A N 1
ATOM 1612 C CA . GLU A 1 191 ? 26.582 5.991 -28.752 1.00 25.88 188 GLU A CA 1
ATOM 1613 C C . GLU A 1 191 ? 25.127 6.313 -28.424 1.00 27.67 188 GLU A C 1
ATOM 1614 O O . GLU A 1 191 ? 24.444 5.564 -27.704 1.00 24.98 188 GLU A O 1
ATOM 1620 N N . ALA A 1 192 ? 24.640 7.427 -28.960 1.00 22.10 189 ALA A N 1
ATOM 1621 C CA . ALA A 1 192 ? 23.265 7.841 -28.685 1.00 24.31 189 ALA A CA 1
ATOM 1622 C C . ALA A 1 192 ? 22.263 6.850 -29.264 1.00 28.89 189 ALA A C 1
ATOM 1623 O O . ALA A 1 192 ? 21.259 6.526 -28.624 1.00 28.91 189 ALA A O 1
ATOM 1641 N N . THR A 1 194 ? 22.664 3.651 -29.763 1.00 28.40 191 THR A N 1
ATOM 1642 C CA . THR A 1 194 ? 22.689 2.461 -28.921 1.00 33.73 191 THR A CA 1
ATOM 1643 C C . THR A 1 194 ? 22.024 2.673 -27.559 1.00 42.35 191 THR A C 1
ATOM 1644 O O . THR A 1 194 ? 21.267 1.824 -27.092 1.00 42.59 191 THR A O 1
ATOM 1648 N N . ALA A 1 195 ? 22.310 3.807 -26.927 1.00 38.12 192 ALA A N 1
ATOM 1649 C CA . ALA A 1 195 ? 21.834 4.070 -25.578 1.00 37.46 192 ALA A CA 1
ATOM 1650 C C . ALA A 1 195 ? 20.371 4.502 -25.529 1.00 40.79 192 ALA A C 1
ATOM 1651 O O . ALA A 1 195 ? 19.655 4.151 -24.591 1.00 40.39 192 ALA A O 1
ATOM 1653 N N . PHE A 1 196 ? 19.924 5.258 -26.527 1.00 32.62 193 PHE A N 1
ATOM 1654 C CA . PHE A 1 196 ? 18.603 5.872 -26.449 1.00 30.97 193 PHE A CA 1
ATOM 1655 C C . PHE A 1 196 ? 17.708 5.529 -27.635 1.00 31.53 193 PHE A C 1
ATOM 1656 O O . PHE A 1 196 ? 16.540 5.909 -27.665 1.00 34.37 193 PHE A O 1
ATOM 1664 N N . GLY A 1 197 ? 18.262 4.816 -28.607 1.00 32.97 194 GLY A N 1
ATOM 1665 C CA . GLY A 1 197 ? 17.533 4.482 -29.817 1.00 34.83 194 GLY A CA 1
ATOM 1666 C C . GLY A 1 197 ? 17.250 5.685 -30.696 1.00 37.69 194 GLY A C 1
ATOM 1667 O O . GLY A 1 197 ? 16.393 5.623 -31.562 1.00 38.01 194 GLY A O 1
ATOM 1668 N N . ASP A 1 198 ? 17.977 6.781 -30.482 1.00 32.28 195 ASP A N 1
ATOM 1669 C CA . ASP A 1 198 ? 17.752 8.011 -31.249 1.00 30.37 195 ASP A CA 1
ATOM 1670 C C . ASP A 1 198 ? 19.070 8.768 -31.315 1.00 27.80 195 ASP A C 1
ATOM 1671 O O . ASP A 1 198 ? 19.590 9.176 -30.283 1.00 23.95 195 ASP A O 1
ATOM 1676 N N . GLY A 1 199 ? 19.606 8.947 -32.518 1.00 25.67 196 GLY A N 1
ATOM 1677 C CA . GLY A 1 199 ? 20.922 9.544 -32.676 1.00 27.80 196 GLY A CA 1
ATOM 1678 C C . GLY A 1 199 ? 20.903 11.021 -33.015 1.00 26.77 196 GLY A C 1
ATOM 1679 O O . GLY A 1 199 ? 21.916 11.574 -33.437 1.00 31.36 196 GLY A O 1
ATOM 1680 N N . THR A 1 200 ? 19.759 11.669 -32.816 1.00 23.46 197 THR A N 1
ATOM 1681 C CA . THR A 1 200 ? 19.623 13.092 -33.124 1.00 19.58 197 THR A CA 1
ATOM 1682 C C . THR A 1 200 ? 20.613 13.892 -32.261 1.00 17.01 197 THR A C 1
ATOM 1683 O O . THR A 1 200 ? 20.637 13.710 -31.054 1.00 18.95 197 THR A O 1
ATOM 1695 N N . TYR A 1 202 ? 22.602 17.771 -31.290 1.00 14.98 199 TYR A N 1
ATOM 1696 C CA . TYR A 1 202 ? 22.632 19.222 -31.391 1.00 14.15 199 TYR A CA 1
ATOM 1697 C C . TYR A 1 202 ? 23.976 19.729 -30.876 1.00 15.36 199 TYR A C 1
ATOM 1698 O O . TYR A 1 202 ? 24.803 18.945 -30.420 1.00 15.18 199 TYR A O 1
ATOM 1715 N N . GLU A 1 204 ? 26.180 23.068 -28.809 1.00 13.07 201 GLU A N 1
ATOM 1716 C CA . GLU A 1 204 ? 26.214 24.371 -28.177 1.00 14.98 201 GLU A CA 1
ATOM 1717 C C . GLU A 1 204 ? 27.653 24.704 -27.833 1.00 16.82 201 GLU A C 1
ATOM 1718 O O . GLU A 1 204 ? 28.548 23.852 -27.943 1.00 13.57 201 GLU A O 1
ATOM 1724 N N A LYS A 1 205 ? 27.878 25.951 -27.435 0.56 17.30 202 LYS A N 1
ATOM 1725 N N B LYS A 1 205 ? 27.890 25.953 -27.447 0.44 17.37 202 LYS A N 1
ATOM 1726 C CA A LYS A 1 205 ? 29.186 26.386 -26.982 0.56 18.48 202 LYS A CA 1
ATOM 1727 C CA B LYS A 1 205 ? 29.220 26.360 -27.031 0.44 18.03 202 LYS A CA 1
ATOM 1728 C C A LYS A 1 205 ? 29.605 25.543 -25.771 0.56 16.20 202 LYS A C 1
ATOM 1729 C C B LYS A 1 205 ? 29.619 25.586 -25.770 0.44 16.29 202 LYS A C 1
ATOM 1730 O O A LYS A 1 205 ? 28.779 25.194 -24.918 0.56 14.49 202 LYS A O 1
ATOM 1731 O O B LYS A 1 205 ? 28.794 25.326 -24.888 0.44 15.14 202 LYS A O 1
ATOM 1742 N N . TYR A 1 206 ? 30.882 25.196 -25.709 1.00 13.44 203 TYR A N 1
ATOM 1743 C CA . TYR A 1 206 ? 31.387 24.458 -24.572 1.00 15.34 203 TYR A CA 1
ATOM 1744 C C . TYR A 1 206 ? 31.846 25.489 -23.566 1.00 21.50 203 TYR A C 1
ATOM 1745 O O . TYR A 1 206 ? 32.774 26.244 -23.830 1.00 21.95 203 TYR A O 1
ATOM 1754 N N A ILE A 1 207 ? 31.166 25.570 -22.431 0.59 16.66 204 ILE A N 1
ATOM 1755 N N B ILE A 1 207 ? 31.210 25.471 -22.398 0.41 16.76 204 ILE A N 1
ATOM 1756 C CA A ILE A 1 207 ? 31.508 26.585 -21.439 0.59 16.38 204 ILE A CA 1
ATOM 1757 C CA B ILE A 1 207 ? 31.638 26.276 -21.261 0.41 18.01 204 ILE A CA 1
ATOM 1758 C C A ILE A 1 207 ? 32.755 26.160 -20.674 0.59 16.92 204 ILE A C 1
ATOM 1759 C C B ILE A 1 207 ? 32.838 25.605 -20.593 0.41 18.14 204 ILE A C 1
ATOM 1760 O O A ILE A 1 207 ? 32.856 25.014 -20.223 0.59 18.60 204 ILE A O 1
ATOM 1761 O O B ILE A 1 207 ? 32.721 24.506 -20.043 0.41 15.49 204 ILE A O 1
ATOM 1770 N N A GLN A 1 208 ? 33.703 27.079 -20.529 0.59 17.06 205 GLN A N 1
ATOM 1771 N N B GLN A 1 208 ? 33.992 26.261 -20.644 0.41 18.28 205 GLN A N 1
ATOM 1772 C CA A GLN A 1 208 ? 34.976 26.771 -19.870 0.59 24.57 205 GLN A CA 1
ATOM 1773 C CA B GLN A 1 208 ? 35.189 25.746 -19.996 0.41 22.91 205 GLN A CA 1
ATOM 1774 C C A GLN A 1 208 ? 34.837 26.739 -18.345 0.59 21.80 205 GLN A C 1
ATOM 1775 C C B GLN A 1 208 ? 35.052 25.842 -18.475 0.41 21.53 205 GLN A C 1
ATOM 1776 O O A GLN A 1 208 ? 34.321 27.687 -17.752 0.59 23.96 205 GLN A O 1
ATOM 1777 O O B GLN A 1 208 ? 34.612 26.863 -17.948 0.41 20.31 205 GLN A O 1
ATOM 1788 N N A ASN A 1 209 ? 35.325 25.658 -17.732 0.59 18.78 206 ASN A N 1
ATOM 1789 N N B ASN A 1 209 ? 35.441 24.779 -17.779 0.41 18.64 206 ASN A N 1
ATOM 1790 C CA A ASN A 1 209 ? 35.314 25.483 -16.281 0.59 20.25 206 ASN A CA 1
ATOM 1791 C CA B ASN A 1 209 ? 35.350 24.724 -16.317 0.41 19.85 206 ASN A CA 1
ATOM 1792 C C A ASN A 1 209 ? 33.937 25.754 -15.692 0.59 19.82 206 ASN A C 1
ATOM 1793 C C B ASN A 1 209 ? 34.126 25.416 -15.709 0.41 18.95 206 ASN A C 1
ATOM 1794 O O A ASN A 1 209 ? 33.763 26.667 -14.881 0.59 15.14 206 ASN A O 1
ATOM 1795 O O B ASN A 1 209 ? 34.246 26.325 -14.897 0.41 19.82 206 ASN A O 1
ATOM 1804 N N . PRO A 1 210 ? 32.932 24.970 -16.109 1.00 21.61 207 PRO A N 1
ATOM 1805 C CA . PRO A 1 210 ? 31.641 25.454 -15.628 1.00 23.11 207 PRO A CA 1
ATOM 1806 C C . PRO A 1 210 ? 31.306 24.967 -14.212 1.00 16.63 207 PRO A C 1
ATOM 1807 O O . PRO A 1 210 ? 31.836 23.957 -13.738 1.00 16.80 207 PRO A O 1
ATOM 1811 N N . ARG A 1 211 ? 30.411 25.691 -13.552 1.00 14.74 208 ARG A N 1
ATOM 1812 C CA . ARG A 1 211 ? 29.757 25.162 -12.356 1.00 11.94 208 ARG A CA 1
ATOM 1813 C C . ARG A 1 211 ? 28.342 24.716 -12.740 1.00 17.73 208 ARG A C 1
ATOM 1814 O O . ARG A 1 211 ? 27.657 25.405 -13.498 1.00 15.34 208 ARG A O 1
ATOM 1822 N N . HIS A 1 212 ? 27.926 23.554 -12.238 1.00 11.68 209 HIS A N 1
ATOM 1823 C CA . HIS A 1 212 ? 26.603 23.013 -12.524 1.00 12.86 209 HIS A CA 1
ATOM 1824 C C . HIS A 1 212 ? 25.725 23.377 -11.317 1.00 14.73 209 HIS A C 1
ATOM 1825 O O . HIS A 1 212 ? 25.948 22.874 -10.209 1.00 13.39 209 HIS A O 1
ATOM 1832 N N . ILE A 1 213 ? 24.754 24.261 -11.536 1.00 10.52 210 ILE A N 1
ATOM 1833 C CA . ILE A 1 213 ? 23.870 24.754 -10.469 1.00 7.54 210 ILE A CA 1
ATOM 1834 C C . ILE A 1 213 ? 22.439 24.564 -10.916 1.00 14.54 210 ILE A C 1
ATOM 1835 O O . ILE A 1 213 ? 22.085 24.920 -12.037 1.00 12.28 210 ILE A O 1
ATOM 1840 N N . GLU A 1 214 ? 21.624 23.940 -10.074 1.00 11.41 211 GLU A N 1
ATOM 1841 C CA . GLU A 1 214 ? 20.292 23.577 -10.537 1.00 11.62 211 GLU A CA 1
ATOM 1842 C C . GLU A 1 214 ? 19.254 24.068 -9.522 1.00 11.97 211 GLU A C 1
ATOM 1843 O O . GLU A 1 214 ? 19.562 24.207 -8.330 1.00 12.16 211 GLU A O 1
ATOM 1849 N N . VAL A 1 215 ? 18.041 24.348 -9.994 1.00 9.86 212 VAL A N 1
ATOM 1850 C CA . VAL A 1 215 ? 17.004 24.874 -9.095 1.00 9.35 212 VAL A CA 1
ATOM 1851 C C . VAL A 1 215 ? 15.880 23.858 -8.975 1.00 14.07 212 VAL A C 1
ATOM 1852 O O . VAL A 1 215 ? 15.344 23.419 -9.977 1.00 11.35 212 VAL A O 1
ATOM 1856 N N . GLN A 1 216 ? 15.541 23.490 -7.741 1.00 12.34 213 GLN A N 1
ATOM 1857 C CA . GLN A 1 216 ? 14.461 22.562 -7.475 1.00 10.39 213 GLN A CA 1
ATOM 1858 C C . GLN A 1 216 ? 13.147 23.335 -7.552 1.00 10.31 213 GLN A C 1
ATOM 1859 O O . GLN A 1 216 ? 12.990 24.314 -6.839 1.00 12.70 213 GLN A O 1
ATOM 1865 N N . VAL A 1 217 ? 12.224 22.916 -8.411 1.00 9.29 214 VAL A N 1
ATOM 1866 C CA . VAL A 1 217 ? 10.882 23.539 -8.379 1.00 8.79 214 VAL A CA 1
ATOM 1867 C C . VAL A 1 217 ? 9.801 22.520 -8.083 1.00 12.49 214 VAL A C 1
ATOM 1868 O O . VAL A 1 217 ? 10.018 21.314 -8.217 1.00 12.83 214 VAL A O 1
ATOM 1872 N N . ILE A 1 218 ? 8.627 23.014 -7.677 1.00 11.06 215 ILE A N 1
ATOM 1873 C CA . ILE A 1 218 ? 7.441 22.160 -7.600 1.00 9.32 215 ILE A CA 1
ATOM 1874 C C . ILE A 1 218 ? 6.272 23.015 -8.068 1.00 11.29 215 ILE A C 1
ATOM 1875 O O . ILE A 1 218 ? 6.130 24.155 -7.625 1.00 13.18 215 ILE A O 1
ATOM 1880 N N . GLY A 1 219 ? 5.445 22.464 -8.947 1.00 11.96 216 GLY A N 1
ATOM 1881 C CA . GLY A 1 219 ? 4.272 23.189 -9.451 1.00 12.60 216 GLY A CA 1
ATOM 1882 C C . GLY A 1 219 ? 2.982 22.478 -9.081 1.00 13.84 216 GLY A C 1
ATOM 1883 O O . GLY A 1 219 ? 2.997 21.268 -8.879 1.00 13.53 216 GLY A O 1
ATOM 1884 N N . ASP A 1 220 ? 1.875 23.219 -8.939 1.00 13.76 217 ASP A N 1
ATOM 1885 C CA . ASP A 1 220 ? 0.611 22.581 -8.602 1.00 12.45 217 ASP A CA 1
ATOM 1886 C C . ASP A 1 220 ? -0.448 22.778 -9.710 1.00 16.59 217 ASP A C 1
ATOM 1887 O O . ASP A 1 220 ? -0.201 23.454 -10.714 1.00 16.71 217 ASP A O 1
ATOM 1892 N N A SER A 1 221 ? -1.613 22.168 -9.527 0.09 18.18 218 SER A N 1
ATOM 1893 N N B SER A 1 221 ? -1.616 22.183 -9.518 0.91 17.97 218 SER A N 1
ATOM 1894 C CA A SER A 1 221 ? -2.641 22.185 -10.563 0.09 19.59 218 SER A CA 1
ATOM 1895 C CA B SER A 1 221 ? -2.644 22.193 -10.558 0.91 18.57 218 SER A CA 1
ATOM 1896 C C A SER A 1 221 ? -3.310 23.548 -10.705 0.09 21.79 218 SER A C 1
ATOM 1897 C C B SER A 1 221 ? -3.364 23.521 -10.652 0.91 23.45 218 SER A C 1
ATOM 1898 O O A SER A 1 221 ? -4.082 23.772 -11.637 0.09 24.49 218 SER A O 1
ATOM 1899 O O B SER A 1 221 ? -4.254 23.682 -11.481 0.91 26.19 218 SER A O 1
ATOM 1904 N N . PHE A 1 222 ? -3.011 24.454 -9.782 1.00 16.19 219 PHE A N 1
ATOM 1905 C CA . PHE A 1 222 ? -3.556 25.801 -9.842 1.00 21.26 219 PHE A CA 1
ATOM 1906 C C . PHE A 1 222 ? -2.629 26.768 -10.580 1.00 24.48 219 PHE A C 1
ATOM 1907 O O . PHE A 1 222 ? -2.957 27.939 -10.732 1.00 26.42 219 PHE A O 1
ATOM 1915 N N . GLY A 1 223 ? -1.462 26.294 -11.003 1.00 16.82 220 GLY A N 1
ATOM 1916 C CA . GLY A 1 223 ? -0.522 27.174 -11.675 1.00 20.22 220 GLY A CA 1
ATOM 1917 C C . GLY A 1 223 ? 0.510 27.818 -10.755 1.00 23.76 220 GLY A C 1
ATOM 1918 O O . GLY A 1 223 ? 1.339 28.600 -11.220 1.00 24.69 220 GLY A O 1
ATOM 1919 N N . ASN A 1 224 ? 0.482 27.500 -9.463 1.00 16.75 221 ASN A N 1
ATOM 1920 C CA . ASN A 1 224 ? 1.515 28.012 -8.555 1.00 13.94 221 ASN A CA 1
ATOM 1921 C C . ASN A 1 224 ? 2.779 27.207 -8.766 1.00 16.57 221 ASN A C 1
ATOM 1922 O O . ASN A 1 224 ? 2.716 25.993 -8.953 1.00 14.19 221 ASN A O 1
ATOM 1927 N N . VAL A 1 225 ? 3.925 27.874 -8.706 1.00 13.48 222 VAL A N 1
ATOM 1928 C CA . VAL A 1 225 ? 5.189 27.146 -8.743 1.00 9.06 222 VAL A CA 1
ATOM 1929 C C . VAL A 1 225 ? 6.062 27.733 -7.647 1.00 14.30 222 VAL A C 1
ATOM 1930 O O . VAL A 1 225 ? 6.212 28.960 -7.542 1.00 17.37 222 VAL A O 1
ATOM 1934 N N . ILE A 1 226 ? 6.647 26.866 -6.830 1.00 10.57 223 ILE A N 1
ATOM 1935 C CA . ILE A 1 226 ? 7.614 27.349 -5.852 1.00 9.73 223 ILE A CA 1
ATOM 1936 C C . ILE A 1 226 ? 8.989 26.780 -6.162 1.00 13.57 223 ILE A C 1
ATOM 1937 O O . ILE A 1 226 ? 9.111 25.763 -6.849 1.00 12.25 223 ILE A O 1
ATOM 1942 N N . HIS A 1 227 ? 10.016 27.432 -5.643 1.00 13.16 224 HIS A N 1
ATOM 1943 C CA . HIS A 1 227 ? 11.360 26.839 -5.678 1.00 13.21 224 HIS A CA 1
ATOM 1944 C C . HIS A 1 227 ? 11.737 26.440 -4.266 1.00 15.30 224 HIS A C 1
ATOM 1945 O O . HIS A 1 227 ? 11.183 26.955 -3.278 1.00 12.97 224 HIS A O 1
ATOM 1952 N N A VAL A 1 228 ? 12.658 25.487 -4.192 0.71 14.94 225 VAL A N 1
ATOM 1953 N N B VAL A 1 228 ? 12.697 25.530 -4.155 0.29 15.34 225 VAL A N 1
ATOM 1954 C CA A VAL A 1 228 ? 13.199 25.003 -2.945 0.71 15.17 225 VAL A CA 1
ATOM 1955 C CA B VAL A 1 228 ? 13.178 25.082 -2.856 0.29 14.70 225 VAL A CA 1
ATOM 1956 C C A VAL A 1 228 ? 14.724 25.220 -2.944 0.71 12.87 225 VAL A C 1
ATOM 1957 C C B VAL A 1 228 ? 14.692 25.340 -2.739 0.29 13.42 225 VAL A C 1
ATOM 1958 O O A VAL A 1 228 ? 15.486 24.356 -2.514 0.71 10.83 225 VAL A O 1
ATOM 1959 O O B VAL A 1 228 ? 15.417 24.630 -2.034 0.29 10.96 225 VAL A O 1
ATOM 1966 N N . GLY A 1 229 ? 15.156 26.376 -3.430 1.00 11.03 226 GLY A N 1
ATOM 1967 C CA . GLY A 1 229 ? 16.569 26.718 -3.428 1.00 13.32 226 GLY A CA 1
ATOM 1968 C C . GLY A 1 229 ? 17.325 26.104 -4.593 1.00 17.00 226 GLY A C 1
ATOM 1969 O O . GLY A 1 229 ? 16.757 25.357 -5.411 1.00 12.65 226 GLY A O 1
ATOM 1970 N N . GLU A 1 230 ? 18.615 26.419 -4.664 1.00 12.82 227 GLU A N 1
ATOM 1971 C CA . GLU A 1 230 ? 19.480 25.905 -5.719 1.00 11.93 227 GLU A CA 1
ATOM 1972 C C . GLU A 1 230 ? 20.555 24.985 -5.144 1.00 12.60 227 GLU A C 1
ATOM 1973 O O . GLU A 1 230 ? 20.972 25.155 -3.997 1.00 13.65 227 GLU A O 1
ATOM 1979 N N . ARG A 1 231 ? 20.998 24.021 -5.951 1.00 12.22 228 ARG A N 1
ATOM 1980 C CA . ARG A 1 231 ? 22.032 23.063 -5.552 1.00 11.92 228 ARG A CA 1
ATOM 1981 C C . ARG A 1 231 ? 23.244 23.204 -6.469 1.00 12.89 228 ARG A C 1
ATOM 1982 O O . ARG A 1 231 ? 23.074 23.309 -7.679 1.00 13.89 228 ARG A O 1
ATOM 1990 N N . ASP A 1 232 ? 24.452 23.179 -5.906 1.00 11.70 229 ASP A N 1
ATOM 1991 C CA . ASP A 1 232 ? 25.669 23.124 -6.721 1.00 10.67 229 ASP A CA 1
ATOM 1992 C C . ASP A 1 232 ? 26.077 21.654 -6.766 1.00 13.45 229 ASP A C 1
ATOM 1993 O O . ASP A 1 232 ? 26.271 21.018 -5.704 1.00 12.80 229 ASP A O 1
ATOM 1998 N N . CYS A 1 233 ? 26.209 21.124 -7.981 1.00 13.44 230 CYS A N 1
ATOM 1999 C CA . CYS A 1 233 ? 26.537 19.720 -8.210 1.00 14.19 230 CYS A CA 1
ATOM 2000 C C . CYS A 1 233 ? 27.749 19.630 -9.126 1.00 13.80 230 CYS A C 1
ATOM 2001 O O . CYS A 1 233 ? 27.807 18.765 -9.999 1.00 13.50 230 CYS A O 1
ATOM 2004 N N . SER A 1 234 ? 28.715 20.516 -8.931 1.00 12.59 231 SER A N 1
ATOM 2005 C CA . SER A 1 234 ? 29.852 20.595 -9.869 1.00 12.88 231 SER A CA 1
ATOM 2006 C C . SER A 1 234 ? 30.929 19.501 -9.724 1.00 19.78 231 SER A C 1
ATOM 2007 O O . SER A 1 234 ? 31.737 19.307 -10.633 1.00 17.18 231 SER A O 1
ATOM 2026 N N . GLN A 1 236 ? 31.939 16.327 -10.380 1.00 15.60 233 GLN A N 1
ATOM 2027 C CA . GLN A 1 236 ? 31.429 15.284 -11.251 1.00 15.10 233 GLN A CA 1
ATOM 2028 C C . GLN A 1 236 ? 32.558 14.432 -11.806 1.00 14.73 233 GLN A C 1
ATOM 2029 O O . GLN A 1 236 ? 33.668 14.914 -11.957 1.00 19.07 233 GLN A O 1
ATOM 2035 N N . ARG A 1 237 ? 32.236 13.184 -12.132 1.00 18.55 234 ARG A N 1
ATOM 2036 C CA . ARG A 1 237 ? 33.128 12.298 -12.896 1.00 26.84 234 ARG A CA 1
ATOM 2037 C C . ARG A 1 237 ? 32.288 11.766 -14.033 1.00 20.32 234 ARG A C 1
ATOM 2038 O O . ARG A 1 237 ? 31.156 11.340 -13.800 1.00 24.98 234 ARG A O 1
ATOM 2046 N N . ARG A 1 238 ? 32.793 11.804 -15.269 1.00 27.79 235 ARG A N 1
ATOM 2047 C CA . ARG A 1 238 ? 31.975 11.370 -16.413 1.00 28.35 235 ARG A CA 1
ATOM 2048 C C . ARG A 1 238 ? 30.677 12.152 -16.501 1.00 23.88 235 ARG A C 1
ATOM 2049 O O . ARG A 1 238 ? 29.637 11.604 -16.904 1.00 24.33 235 ARG A O 1
ATOM 2057 N N . HIS A 1 239 ? 30.721 13.416 -16.090 1.00 21.12 236 HIS A N 1
ATOM 2058 C CA . HIS A 1 239 ? 29.553 14.281 -16.175 1.00 20.68 236 HIS A CA 1
ATOM 2059 C C . HIS A 1 239 ? 28.408 13.775 -15.315 1.00 20.49 236 HIS A C 1
ATOM 2060 O O . HIS A 1 239 ? 27.250 14.121 -15.562 1.00 28.07 236 HIS A O 1
ATOM 2067 N N . GLN A 1 240 ? 28.729 12.936 -14.340 1.00 22.33 237 GLN A N 1
ATOM 2068 C CA . GLN A 1 240 ? 27.731 12.491 -13.367 1.00 22.85 237 GLN A CA 1
ATOM 2069 C C . GLN A 1 240 ? 28.152 12.906 -11.943 1.00 19.87 237 GLN A C 1
ATOM 2070 O O . GLN A 1 240 ? 29.339 12.965 -11.613 1.00 17.03 237 GLN A O 1
ATOM 2076 N N . LYS A 1 241 ? 27.165 13.208 -11.111 1.00 17.31 238 LYS A N 1
ATOM 2077 C CA . LYS A 1 241 ? 27.402 13.901 -9.855 1.00 14.15 238 LYS A CA 1
ATOM 2078 C C . LYS A 1 241 ? 27.810 12.958 -8.714 1.00 14.92 238 LYS A C 1
ATOM 2079 O O . LYS A 1 241 ? 27.264 11.862 -8.569 1.00 17.32 238 LYS A O 1
ATOM 2085 N N . LEU A 1 242 ? 28.740 13.409 -7.882 1.00 12.96 239 LEU A N 1
ATOM 2086 C CA . LEU A 1 242 ? 29.201 12.621 -6.746 1.00 15.41 239 LEU A CA 1
ATOM 2087 C C . LEU A 1 242 ? 28.890 13.305 -5.409 1.00 13.52 239 LEU A C 1
ATOM 2088 O O . LEU A 1 242 ? 28.692 12.648 -4.395 1.00 13.47 239 LEU A O 1
ATOM 2093 N N A ILE A 1 243 ? 28.892 14.632 -5.425 1.00 11.29 240 ILE A N 1
ATOM 2094 N N B ILE A 1 243 ? 28.901 14.627 -5.406 0.00 12.10 240 ILE A N 1
ATOM 2095 C CA A ILE A 1 243 ? 28.671 15.430 -4.209 1.00 10.27 240 ILE A CA 1
ATOM 2096 C CA B ILE A 1 243 ? 28.556 15.353 -4.198 0.00 12.73 240 ILE A CA 1
ATOM 2097 C C A ILE A 1 243 ? 27.774 16.587 -4.614 1.00 15.15 240 ILE A C 1
ATOM 2098 C C B ILE A 1 243 ? 27.826 16.631 -4.549 0.00 13.31 240 ILE A C 1
ATOM 2099 O O A ILE A 1 243 ? 28.007 17.201 -5.656 1.00 16.17 240 ILE A O 1
ATOM 2100 O O B ILE A 1 243 ? 28.195 17.340 -5.482 0.00 15.09 240 ILE A O 1
ATOM 2109 N N . GLU A 1 244 ? 26.773 16.908 -3.797 1.00 10.12 241 GLU A N 1
ATOM 2110 C CA . GLU A 1 244 ? 25.905 18.046 -4.090 1.00 12.43 241 GLU A CA 1
ATOM 2111 C C . GLU A 1 244 ? 25.713 18.844 -2.828 1.00 10.88 241 GLU A C 1
ATOM 2112 O O . GLU A 1 244 ? 25.807 18.302 -1.709 1.00 13.25 241 GLU A O 1
ATOM 2118 N N A GLU A 1 245 ? 25.432 20.125 -2.982 0.71 8.34 242 GLU A N 1
ATOM 2119 N N B GLU A 1 245 ? 25.472 20.143 -2.996 0.29 9.27 242 GLU A N 1
ATOM 2120 C CA A GLU A 1 245 ? 25.184 20.938 -1.802 0.71 10.59 242 GLU A CA 1
ATOM 2121 C CA B GLU A 1 245 ? 25.357 21.075 -1.872 0.29 10.20 242 GLU A CA 1
ATOM 2122 C C A GLU A 1 245 ? 24.250 22.089 -2.104 0.71 9.89 242 GLU A C 1
ATOM 2123 C C B GLU A 1 245 ? 24.266 22.114 -2.118 0.29 10.69 242 GLU A C 1
ATOM 2124 O O A GLU A 1 245 ? 24.031 22.438 -3.267 0.71 12.20 242 GLU A O 1
ATOM 2125 O O B GLU A 1 245 ? 23.931 22.402 -3.268 0.29 11.91 242 GLU A O 1
ATOM 2136 N N . SER A 1 246 ? 23.735 22.692 -1.042 1.00 11.61 243 SER A N 1
ATOM 2137 C CA . SER A 1 246 ? 22.846 23.833 -1.158 1.00 11.16 243 SER A CA 1
ATOM 2138 C C . SER A 1 246 ? 23.071 24.684 0.088 1.00 11.89 243 SER A C 1
ATOM 2139 O O . SER A 1 246 ? 23.219 24.148 1.188 1.00 11.40 243 SER A O 1
ATOM 2142 N N . PRO A 1 247 ? 23.124 26.011 -0.073 1.00 10.99 244 PRO A N 1
ATOM 2143 C CA . PRO A 1 247 ? 23.075 26.728 -1.356 1.00 11.41 244 PRO A CA 1
ATOM 2144 C C . PRO A 1 247 ? 24.372 26.598 -2.155 1.00 14.17 244 PRO A C 1
ATOM 2145 O O . PRO A 1 247 ? 25.316 25.902 -1.740 1.00 12.06 244 PRO A O 1
ATOM 2149 N N . ALA A 1 248 ? 24.421 27.283 -3.298 1.00 14.87 245 ALA A N 1
ATOM 2150 C CA . ALA A 1 248 ? 25.648 27.389 -4.081 1.00 14.24 245 ALA A CA 1
ATOM 2151 C C . ALA A 1 248 ? 26.342 28.683 -3.676 1.00 12.56 245 ALA A C 1
ATOM 2152 O O . ALA A 1 248 ? 25.987 29.754 -4.163 1.00 15.06 245 ALA A O 1
ATOM 2154 N N . ILE A 1 249 ? 27.336 28.603 -2.801 1.00 12.63 246 ILE A N 1
ATOM 2155 C CA . ILE A 1 249 ? 27.952 29.826 -2.296 1.00 14.61 246 ILE A CA 1
ATOM 2156 C C . ILE A 1 249 ? 28.727 30.605 -3.353 1.00 19.10 246 ILE A C 1
ATOM 2157 O O . ILE A 1 249 ? 29.081 31.755 -3.130 1.00 20.07 246 ILE A O 1
ATOM 2162 N N . LEU A 1 250 ? 28.965 29.987 -4.507 1.00 17.85 247 LEU A N 1
ATOM 2163 C CA . LEU A 1 250 ? 29.552 30.704 -5.637 1.00 18.45 247 LEU A CA 1
ATOM 2164 C C . LEU A 1 250 ? 28.733 31.965 -5.969 1.00 19.88 247 LEU A C 1
ATOM 2165 O O . LEU A 1 250 ? 29.269 32.974 -6.426 1.00 17.11 247 LEU A O 1
ATOM 2170 N N . LEU A 1 251 ? 27.420 31.898 -5.785 1.00 14.53 248 LEU A N 1
ATOM 2171 C CA . LEU A 1 251 ? 26.557 32.973 -6.271 1.00 14.22 248 LEU A CA 1
ATOM 2172 C C . LEU A 1 251 ? 26.435 34.086 -5.254 1.00 20.99 248 LEU A C 1
ATOM 2173 O O . LEU A 1 251 ? 26.349 33.817 -4.063 1.00 24.36 248 LEU A O 1
ATOM 2178 N N . ASP A 1 252 ? 26.365 35.332 -5.718 1.00 16.13 249 ASP A N 1
ATOM 2179 C CA . ASP A 1 252 ? 25.923 36.397 -4.822 1.00 18.72 249 ASP A CA 1
ATOM 2180 C C . ASP A 1 252 ? 24.393 36.441 -4.796 1.00 21.22 249 ASP A C 1
ATOM 2181 O O . ASP A 1 252 ? 23.717 35.747 -5.575 1.00 16.74 249 ASP A O 1
ATOM 2186 N N . GLU A 1 253 ? 23.844 37.254 -3.903 1.00 19.65 250 GLU A N 1
ATOM 2187 C CA . GLU A 1 253 ? 22.407 37.244 -3.676 1.00 20.60 250 GLU A CA 1
ATOM 2188 C C . GLU A 1 253 ? 21.608 37.681 -4.903 1.00 18.30 250 GLU A C 1
ATOM 2189 O O . GLU A 1 253 ? 20.591 37.077 -5.228 1.00 20.12 250 GLU A O 1
ATOM 2195 N N . LYS A 1 254 ? 22.084 38.711 -5.590 1.00 21.58 251 LYS A N 1
ATOM 2196 C CA . LYS A 1 254 ? 21.411 39.202 -6.781 1.00 25.48 251 LYS A CA 1
ATOM 2197 C C . LYS A 1 254 ? 21.304 38.096 -7.835 1.00 25.40 251 LYS A C 1
ATOM 2198 O O . LYS A 1 254 ? 20.254 37.890 -8.445 1.00 20.38 251 LYS A O 1
ATOM 2204 N N . THR A 1 255 ? 22.394 37.373 -8.050 1.00 20.13 252 THR A N 1
ATOM 2205 C CA . THR A 1 255 ? 22.380 36.310 -9.047 1.00 18.46 252 THR A CA 1
ATOM 2206 C C . THR A 1 255 ? 21.488 35.150 -8.621 1.00 14.73 252 THR A C 1
ATOM 2207 O O . THR A 1 255 ? 20.777 34.581 -9.445 1.00 18.39 252 THR A O 1
ATOM 2211 N N . ARG A 1 256 ? 21.560 34.782 -7.343 1.00 12.84 253 ARG A N 1
ATOM 2212 C CA . ARG A 1 256 ? 20.752 33.684 -6.812 1.00 16.88 253 ARG A CA 1
ATOM 2213 C C . ARG A 1 256 ? 19.252 33.996 -6.974 1.00 19.55 253 ARG A C 1
ATOM 2214 O O . ARG A 1 256 ? 18.462 33.156 -7.423 1.00 16.03 253 ARG A O 1
ATOM 2222 N N . THR A 1 257 ? 18.871 35.214 -6.618 1.00 17.43 254 THR A N 1
ATOM 2223 C CA . THR A 1 257 ? 17.494 35.677 -6.830 1.00 20.49 254 THR A CA 1
ATOM 2224 C C . THR A 1 257 ? 17.058 35.605 -8.293 1.00 17.20 254 THR A C 1
ATOM 2225 O O . THR A 1 257 ? 15.970 35.111 -8.594 1.00 17.12 254 THR A O 1
ATOM 2229 N N A ARG A 1 258 ? 17.906 36.082 -9.200 0.52 15.91 255 ARG A N 1
ATOM 2230 N N B ARG A 1 258 ? 17.898 36.096 -9.204 0.48 16.06 255 ARG A N 1
ATOM 2231 C CA A ARG A 1 258 ? 17.578 36.049 -10.620 0.52 19.57 255 ARG A CA 1
ATOM 2232 C CA B ARG A 1 258 ? 17.572 36.041 -10.628 0.48 19.48 255 ARG A CA 1
ATOM 2233 C C A ARG A 1 258 ? 17.477 34.607 -11.111 0.52 17.62 255 ARG A C 1
ATOM 2234 C C B ARG A 1 258 ? 17.448 34.594 -11.085 0.48 17.60 255 ARG A C 1
ATOM 2235 O O A ARG A 1 258 ? 16.639 34.290 -11.940 0.52 15.99 255 ARG A O 1
ATOM 2236 O O B ARG A 1 258 ? 16.573 34.261 -11.872 0.48 16.19 255 ARG A O 1
ATOM 2251 N N . LEU A 1 259 ? 18.325 33.729 -10.583 1.00 16.93 256 LEU A N 1
ATOM 2252 C CA . LEU A 1 259 ? 18.289 32.314 -10.962 1.00 12.49 256 LEU A CA 1
ATOM 2253 C C . LEU A 1 259 ? 16.968 31.663 -10.499 1.00 16.12 256 LEU A C 1
ATOM 2254 O O . LEU A 1 259 ? 16.281 30.959 -11.256 1.00 14.04 256 LEU A O 1
ATOM 2259 N N . HIS A 1 260 ? 16.607 31.900 -9.245 1.00 12.15 257 HIS A N 1
ATOM 2260 C CA . HIS A 1 260 ? 15.347 31.353 -8.725 1.00 12.70 257 HIS A CA 1
ATOM 2261 C C . HIS A 1 260 ? 14.137 31.830 -9.556 1.00 14.25 257 HIS A C 1
ATOM 2262 O O . HIS A 1 260 ? 13.265 31.037 -9.903 1.00 15.41 257 HIS A O 1
ATOM 2269 N N A GLU A 1 261 ? 14.106 33.129 -9.843 0.59 14.50 258 GLU A N 1
ATOM 2270 N N B GLU A 1 261 ? 14.071 33.118 -9.872 0.41 15.38 258 GLU A N 1
ATOM 2271 C CA A GLU A 1 261 ? 13.038 33.733 -10.650 0.59 18.35 258 GLU A CA 1
ATOM 2272 C CA B GLU A 1 261 ? 12.913 33.612 -10.630 0.41 17.80 258 GLU A CA 1
ATOM 2273 C C A GLU A 1 261 ? 12.938 33.069 -12.019 0.59 17.90 258 GLU A C 1
ATOM 2274 C C B GLU A 1 261 ? 12.922 33.184 -12.103 0.41 17.54 258 GLU A C 1
ATOM 2275 O O A GLU A 1 261 ? 11.842 32.744 -12.500 0.59 16.49 258 GLU A O 1
ATOM 2276 O O B GLU A 1 261 ? 11.872 33.139 -12.747 0.41 16.67 258 GLU A O 1
ATOM 2287 N N . THR A 1 262 ? 14.097 32.855 -12.634 1.00 16.30 259 THR A N 1
ATOM 2288 C CA . THR A 1 262 ? 14.164 32.286 -13.969 1.00 15.27 259 THR A CA 1
ATOM 2289 C C . THR A 1 262 ? 13.525 30.903 -13.982 1.00 18.13 259 THR A C 1
ATOM 2290 O O . THR A 1 262 ? 12.740 30.577 -14.871 1.00 17.07 259 THR A O 1
ATOM 2294 N N . ALA A 1 263 ? 13.856 30.089 -12.985 1.00 15.47 260 ALA A N 1
ATOM 2295 C CA . ALA A 1 263 ? 13.291 28.745 -12.880 1.00 15.02 260 ALA A CA 1
ATOM 2296 C C . ALA A 1 263 ? 11.767 28.782 -12.713 1.00 18.38 260 ALA A C 1
ATOM 2297 O O . ALA A 1 263 ? 11.040 27.970 -13.307 1.00 13.40 260 ALA A O 1
ATOM 2299 N N . ILE A 1 264 ? 11.283 29.707 -11.893 1.00 14.02 261 ILE A N 1
ATOM 2300 C CA . ILE A 1 264 ? 9.835 29.827 -11.689 1.00 14.49 261 ILE A CA 1
ATOM 2301 C C . ILE A 1 264 ? 9.161 30.217 -13.007 1.00 18.13 261 ILE A C 1
ATOM 2302 O O . ILE A 1 264 ? 8.185 29.593 -13.428 1.00 16.87 261 ILE A O 1
ATOM 2307 N N . LYS A 1 265 ? 9.696 31.249 -13.655 1.00 17.19 262 LYS A N 1
ATOM 2308 C CA . LYS A 1 265 ? 9.206 31.706 -14.960 1.00 19.96 262 LYS A CA 1
ATOM 2309 C C . LYS A 1 265 ? 9.174 30.571 -16.003 1.00 18.59 262 LYS A C 1
ATOM 2310 O O . LYS A 1 265 ? 8.186 30.373 -16.731 1.00 17.74 262 LYS A O 1
ATOM 2316 N N . ALA A 1 266 ? 10.247 29.802 -16.049 1.00 16.84 263 ALA A N 1
ATOM 2317 C CA . ALA A 1 266 ? 10.354 28.675 -16.967 1.00 15.90 263 ALA A CA 1
ATOM 2318 C C . ALA A 1 266 ? 9.272 27.645 -16.681 1.00 17.84 263 ALA A C 1
ATOM 2319 O O . ALA A 1 266 ? 8.618 27.169 -17.604 1.00 18.00 263 ALA A O 1
ATOM 2321 N N . ALA A 1 267 ? 9.062 27.308 -15.407 1.00 13.59 264 ALA A N 1
ATOM 2322 C CA . ALA A 1 267 ? 8.085 26.271 -15.090 1.00 14.61 264 ALA A CA 1
ATOM 2323 C C . ALA A 1 267 ? 6.670 26.756 -15.421 1.00 16.72 264 ALA A C 1
ATOM 2324 O O . ALA A 1 267 ? 5.832 25.988 -15.900 1.00 16.43 264 ALA A O 1
ATOM 2326 N N . LYS A 1 268 ? 6.408 28.034 -15.169 1.00 14.10 265 LYS A N 1
ATOM 2327 C CA . LYS A 1 268 ? 5.071 28.580 -15.455 1.00 20.18 265 LYS A CA 1
ATOM 2328 C C . LYS A 1 268 ? 4.781 28.605 -16.957 1.00 24.14 265 LYS A C 1
ATOM 2329 O O . LYS A 1 268 ? 3.659 28.334 -17.391 1.00 20.45 265 LYS A O 1
ATOM 2335 N N . ALA A 1 269 ? 5.812 28.893 -17.743 1.00 19.79 266 ALA A N 1
ATOM 2336 C CA . ALA A 1 269 ? 5.699 28.964 -19.183 1.00 21.93 266 ALA A CA 1
ATOM 2337 C C . ALA A 1 269 ? 5.327 27.627 -19.803 1.00 23.98 266 ALA A C 1
ATOM 2338 O O . ALA A 1 269 ? 4.732 27.587 -20.880 1.00 21.72 266 ALA A O 1
ATOM 2340 N N . ILE A 1 270 ? 5.683 26.527 -19.153 1.00 16.37 267 ILE A N 1
ATOM 2341 C CA . ILE A 1 270 ? 5.344 25.225 -19.717 1.00 19.32 267 ILE A CA 1
ATOM 2342 C C . ILE A 1 270 ? 4.215 24.524 -18.975 1.00 22.13 267 ILE A C 1
ATOM 2343 O O . ILE A 1 270 ? 3.893 23.380 -19.278 1.00 27.24 267 ILE A O 1
ATOM 2348 N N . GLY A 1 271 ? 3.614 25.205 -18.004 1.00 21.17 268 GLY A N 1
ATOM 2349 C CA . GLY A 1 271 ? 2.487 24.631 -17.276 1.00 24.03 268 GLY A CA 1
ATOM 2350 C C . GLY A 1 271 ? 2.898 23.419 -16.452 1.00 27.90 268 GLY A C 1
ATOM 2351 O O . GLY A 1 271 ? 2.222 22.392 -16.434 1.00 21.89 268 GLY A O 1
ATOM 2352 N N . TYR A 1 272 ? 4.028 23.530 -15.762 1.00 20.14 269 TYR A N 1
ATOM 2353 C CA . TYR A 1 272 ? 4.608 22.366 -15.115 1.00 15.12 269 TYR A CA 1
ATOM 2354 C C . TYR A 1 272 ? 3.973 22.083 -13.758 1.00 16.46 269 TYR A C 1
ATOM 2355 O O . TYR A 1 272 ? 3.907 22.969 -12.901 1.00 20.14 269 TYR A O 1
ATOM 2364 N N A GLU A 1 273 ? 3.530 20.847 -13.551 0.56 16.73 270 GLU A N 1
ATOM 2365 N N B GLU A 1 273 ? 3.533 20.841 -13.566 0.44 16.71 270 GLU A N 1
ATOM 2366 C CA A GLU A 1 273 ? 2.987 20.438 -12.254 0.56 17.04 270 GLU A CA 1
ATOM 2367 C CA B GLU A 1 273 ? 2.976 20.380 -12.291 0.44 17.86 270 GLU A CA 1
ATOM 2368 C C A GLU A 1 273 ? 3.826 19.270 -11.749 0.56 19.12 270 GLU A C 1
ATOM 2369 C C B GLU A 1 273 ? 3.879 19.276 -11.760 0.44 19.26 270 GLU A C 1
ATOM 2370 O O A GLU A 1 273 ? 4.268 18.432 -12.533 0.56 24.03 270 GLU A O 1
ATOM 2371 O O B GLU A 1 273 ? 4.409 18.480 -12.534 0.44 23.10 270 GLU A O 1
ATOM 2382 N N . GLY A 1 274 ? 4.081 19.243 -10.449 1.00 16.28 271 GLY A N 1
ATOM 2383 C CA . GLY A 1 274 ? 4.895 18.199 -9.837 1.00 14.11 271 GLY A CA 1
ATOM 2384 C C . GLY A 1 274 ? 6.313 18.700 -9.569 1.00 12.31 271 GLY A C 1
ATOM 2385 O O . GLY A 1 274 ? 6.610 19.862 -9.784 1.00 14.14 271 GLY A O 1
ATOM 2386 N N . ALA A 1 275 ? 7.184 17.830 -9.082 1.00 11.87 272 ALA A N 1
ATOM 2387 C CA . ALA A 1 275 ? 8.567 18.224 -8.805 1.00 10.37 272 ALA A CA 1
ATOM 2388 C C . ALA A 1 275 ? 9.372 18.155 -10.097 1.00 13.23 272 ALA A C 1
ATOM 2389 O O . ALA A 1 275 ? 9.175 17.253 -10.901 1.00 14.39 272 ALA A O 1
ATOM 2391 N N . GLY A 1 276 ? 10.282 19.107 -10.285 1.00 10.92 273 GLY A N 1
ATOM 2392 C CA . GLY A 1 276 ? 11.194 19.038 -11.423 1.00 11.99 273 GLY A CA 1
ATOM 2393 C C . GLY A 1 276 ? 12.390 19.905 -11.105 1.00 13.72 273 GLY A C 1
ATOM 2394 O O . GLY A 1 276 ? 12.366 20.694 -10.156 1.00 12.02 273 GLY A O 1
ATOM 2395 N N . THR A 1 277 ? 13.427 19.783 -11.912 1.00 12.92 274 THR A N 1
ATOM 2396 C CA . THR A 1 277 ? 14.649 20.541 -11.680 1.00 11.39 274 THR A CA 1
ATOM 2397 C C . THR A 1 277 ? 15.119 21.188 -12.987 1.00 14.01 274 THR A C 1
ATOM 2398 O O . THR A 1 277 ? 15.186 20.522 -14.014 1.00 14.70 274 THR A O 1
ATOM 2402 N N . PHE A 1 278 ? 15.437 22.478 -12.933 1.00 10.67 275 PHE A N 1
ATOM 2403 C CA . PHE A 1 278 ? 16.072 23.167 -14.041 1.00 14.38 275 PHE A CA 1
ATOM 2404 C C . PHE A 1 278 ? 17.565 23.184 -13.800 1.00 13.00 275 PHE A C 1
ATOM 2405 O O . PHE A 1 278 ? 18.020 23.697 -12.783 1.00 11.90 275 PHE A O 1
ATOM 2413 N N . GLU A 1 279 ? 18.309 22.616 -14.739 1.00 13.18 276 GLU A N 1
ATOM 2414 C CA . GLU A 1 279 ? 19.767 22.559 -14.636 1.00 13.35 276 GLU A CA 1
ATOM 2415 C C . GLU A 1 279 ? 20.415 23.673 -15.447 1.00 13.67 276 GLU A C 1
ATOM 2416 O O . GLU A 1 279 ? 20.035 23.900 -16.600 1.00 12.66 276 GLU A O 1
ATOM 2422 N N . PHE A 1 280 ? 21.367 24.371 -14.823 1.00 11.82 277 PHE A N 1
ATOM 2423 C CA . PHE A 1 280 ? 22.072 25.490 -15.439 1.00 10.35 277 PHE A CA 1
ATOM 2424 C C . PHE A 1 280 ? 23.569 25.268 -15.328 1.00 11.09 277 PHE A C 1
ATOM 2425 O O . PHE A 1 280 ? 24.051 24.567 -14.431 1.00 13.05 277 PHE A O 1
ATOM 2433 N N . LEU A 1 281 ? 24.302 25.897 -16.236 1.00 12.99 278 LEU A N 1
ATOM 2434 C CA . LEU A 1 281 ? 25.736 26.018 -16.077 1.00 12.52 278 LEU A CA 1
ATOM 2435 C C . LEU A 1 281 ? 26.018 27.488 -15.824 1.00 14.40 278 LEU A C 1
ATOM 2436 O O . LEU A 1 281 ? 25.324 28.365 -16.347 1.00 14.89 278 LEU A O 1
ATOM 2441 N N . VAL A 1 282 ? 27.022 27.754 -14.997 1.00 13.65 279 VAL A N 1
ATOM 2442 C CA . VAL A 1 282 ? 27.375 29.117 -14.634 1.00 14.03 279 VAL A CA 1
ATOM 2443 C C . VAL A 1 282 ? 28.829 29.321 -15.041 1.00 19.21 279 VAL A C 1
ATOM 2444 O O . VAL A 1 282 ? 29.678 28.481 -14.744 1.00 17.36 279 VAL A O 1
ATOM 2448 N N . ASP A 1 283 ? 29.112 30.412 -15.738 1.00 16.02 280 ASP A N 1
ATOM 2449 C CA . ASP A 1 283 ? 30.466 30.598 -16.264 1.00 18.69 280 ASP A CA 1
ATOM 2450 C C . ASP A 1 283 ? 31.286 31.504 -15.356 1.00 21.65 280 ASP A C 1
ATOM 2451 O O . ASP A 1 283 ? 30.812 31.918 -14.292 1.00 18.77 280 ASP A O 1
ATOM 2456 N N . LYS A 1 284 ? 32.503 31.824 -15.794 1.00 23.39 281 LYS A N 1
ATOM 2457 C CA . LYS A 1 284 ? 33.447 32.574 -14.974 1.00 29.02 281 LYS A CA 1
ATOM 2458 C C . LYS A 1 284 ? 32.939 33.966 -14.617 1.00 28.57 281 LYS A C 1
ATOM 2459 O O . LYS A 1 284 ? 33.391 34.555 -13.649 1.00 32.97 281 LYS A O 1
ATOM 2465 N N . ASN A 1 285 ? 32.009 34.498 -15.402 1.00 22.29 282 ASN A N 1
ATOM 2466 C CA . ASN A 1 285 ? 31.436 35.808 -15.097 1.00 25.59 282 ASN A CA 1
ATOM 2467 C C . ASN A 1 285 ? 30.184 35.718 -14.254 1.00 24.38 282 ASN A C 1
ATOM 2468 O O . ASN A 1 285 ? 29.519 36.729 -14.031 1.00 24.09 282 ASN A O 1
ATOM 2473 N N A LEU A 1 286 ? 29.867 34.506 -13.801 0.48 22.43 283 LEU A N 1
ATOM 2474 N N B LEU A 1 286 ? 29.861 34.512 -13.787 0.52 22.36 283 LEU A N 1
ATOM 2475 C CA A LEU A 1 286 ? 28.652 34.250 -13.023 0.48 24.09 283 LEU A CA 1
ATOM 2476 C CA B LEU A 1 286 ? 28.637 34.275 -13.010 0.52 24.50 283 LEU A CA 1
ATOM 2477 C C A LEU A 1 286 ? 27.364 34.469 -13.830 0.48 25.08 283 LEU A C 1
ATOM 2478 C C B LEU A 1 286 ? 27.350 34.443 -13.830 0.52 25.14 283 LEU A C 1
ATOM 2479 O O A LEU A 1 286 ? 26.306 34.766 -13.273 0.48 25.23 283 LEU A O 1
ATOM 2480 O O B LEU A 1 286 ? 26.275 34.684 -13.278 0.52 24.90 283 LEU A O 1
ATOM 2489 N N . ASP A 1 287 ? 27.454 34.315 -15.146 1.00 23.12 284 ASP A N 1
ATOM 2490 C CA . ASP A 1 287 ? 26.253 34.292 -15.975 1.00 19.83 284 ASP A CA 1
ATOM 2491 C C . ASP A 1 287 ? 25.783 32.854 -16.015 1.00 19.01 284 ASP A C 1
ATOM 2492 O O . ASP A 1 287 ? 26.602 31.935 -16.061 1.00 19.82 284 ASP A O 1
ATOM 2497 N N . PHE A 1 288 ? 24.467 32.650 -16.008 1.00 17.66 285 PHE A N 1
ATOM 2498 C CA . PHE A 1 288 ? 23.939 31.299 -15.993 1.00 15.20 285 PHE A CA 1
ATOM 2499 C C . PHE A 1 288 ? 23.159 31.002 -17.258 1.00 15.75 285 PHE A C 1
ATOM 2500 O O . PHE A 1 288 ? 22.591 31.904 -17.868 1.00 16.83 285 PHE A O 1
ATOM 2508 N N . TYR A 1 289 ? 23.139 29.734 -17.651 1.00 13.82 286 TYR A N 1
ATOM 2509 C CA . TYR A 1 289 ? 22.436 29.331 -18.869 1.00 13.22 286 TYR A CA 1
ATOM 2510 C C . TYR A 1 289 ? 21.724 28.024 -18.622 1.00 14.01 286 TYR A C 1
ATOM 2511 O O . TYR A 1 289 ? 22.308 27.100 -18.052 1.00 13.41 286 TYR A O 1
ATOM 2520 N N . PHE A 1 290 ? 20.468 27.933 -19.062 1.00 12.32 287 PHE A N 1
ATOM 2521 C CA . PHE A 1 290 ? 19.723 26.687 -18.965 1.00 12.34 287 PHE A CA 1
ATOM 2522 C C . PHE A 1 290 ? 20.408 25.645 -19.854 1.00 11.80 287 PHE A C 1
ATOM 2523 O O . PHE A 1 290 ? 20.798 25.964 -20.961 1.00 13.48 287 PHE A O 1
ATOM 2531 N N . ILE A 1 291 ? 20.584 24.418 -19.363 1.00 11.53 288 ILE A N 1
ATOM 2532 C CA . ILE A 1 291 ? 20.979 23.317 -20.238 1.00 10.54 288 ILE A CA 1
ATOM 2533 C C . ILE A 1 291 ? 19.936 22.223 -20.404 1.00 9.65 288 ILE A C 1
ATOM 2534 O O . ILE A 1 291 ? 19.861 21.621 -21.474 1.00 14.68 288 ILE A O 1
ATOM 2539 N N . GLU A 1 292 ? 19.177 21.921 -19.350 1.00 11.61 289 GLU A N 1
ATOM 2540 C CA . GLU A 1 292 ? 18.054 20.996 -19.502 1.00 15.56 289 GLU A CA 1
ATOM 2541 C C . GLU A 1 292 ? 17.134 21.041 -18.304 1.00 14.76 289 GLU A C 1
ATOM 2542 O O . GLU A 1 292 ? 17.485 21.611 -17.282 1.00 12.91 289 GLU A O 1
ATOM 2556 N N . ASN A 1 294 ? 14.980 18.279 -15.850 1.00 13.40 291 ASN A N 1
ATOM 2557 C CA . ASN A 1 294 ? 14.542 16.913 -15.552 1.00 13.59 291 ASN A CA 1
ATOM 2558 C C . ASN A 1 294 ? 13.110 16.935 -15.022 1.00 15.68 291 ASN A C 1
ATOM 2559 O O . ASN A 1 294 ? 12.839 17.565 -13.999 1.00 13.85 291 ASN A O 1
ATOM 2564 N N . THR A 1 295 ? 12.199 16.269 -15.722 1.00 14.55 292 THR A N 1
ATOM 2565 C CA . THR A 1 295 ? 10.767 16.397 -15.409 1.00 14.12 292 THR A CA 1
ATOM 2566 C C . THR A 1 295 ? 10.371 15.295 -14.430 1.00 16.26 292 THR A C 1
ATOM 2567 O O . THR A 1 295 ? 9.528 14.449 -14.728 1.00 15.74 292 THR A O 1
ATOM 2571 N N . ARG A 1 296 ? 11.016 15.312 -13.263 1.00 16.63 293 ARG A N 1
ATOM 2572 C CA . ARG A 1 296 ? 10.930 14.239 -12.283 1.00 16.49 293 ARG A CA 1
ATOM 2573 C C . ARG A 1 296 ? 11.759 14.658 -11.057 1.00 16.67 293 ARG A C 1
ATOM 2574 O O . ARG A 1 296 ? 12.497 15.648 -11.096 1.00 15.82 293 ARG A O 1
ATOM 2582 N N . LEU A 1 297 ? 11.631 13.902 -9.975 1.00 12.37 294 LEU A N 1
ATOM 2583 C CA . LEU A 1 297 ? 12.523 14.067 -8.826 1.00 9.55 294 LEU A CA 1
ATOM 2584 C C . LEU A 1 297 ? 13.938 13.685 -9.251 1.00 12.29 294 LEU A C 1
ATOM 2585 O O . LEU A 1 297 ? 14.110 12.863 -10.162 1.00 14.52 294 LEU A O 1
ATOM 2590 N N . GLN A 1 298 ? 14.951 14.256 -8.592 1.00 10.25 295 GLN A N 1
ATOM 2591 C CA . GLN A 1 298 ? 16.345 13.814 -8.812 1.00 14.24 295 GLN A CA 1
ATOM 2592 C C . GLN A 1 298 ? 16.954 13.117 -7.593 1.00 16.88 295 GLN A C 1
ATOM 2593 O O . GLN A 1 298 ? 16.464 13.258 -6.474 1.00 11.81 295 GLN A O 1
ATOM 2599 N N . VAL A 1 299 ? 18.067 12.422 -7.816 1.00 13.19 296 VAL A N 1
ATOM 2600 C CA . VAL A 1 299 ? 18.731 11.677 -6.761 1.00 14.86 296 VAL A CA 1
ATOM 2601 C C . VAL A 1 299 ? 19.023 12.579 -5.561 1.00 14.28 296 VAL A C 1
ATOM 2602 O O . VAL A 1 299 ? 18.820 12.176 -4.418 1.00 14.65 296 VAL A O 1
ATOM 2606 N N . GLU A 1 300 ? 19.457 13.807 -5.830 1.00 10.42 297 GLU A N 1
ATOM 2607 C CA . GLU A 1 300 ? 20.031 14.669 -4.792 1.00 10.00 297 GLU A CA 1
ATOM 2608 C C . GLU A 1 300 ? 18.981 15.552 -4.108 1.00 16.42 297 GLU A C 1
ATOM 2609 O O . GLU A 1 300 ? 19.313 16.531 -3.456 1.00 16.60 297 GLU A O 1
ATOM 2615 N N . HIS A 1 301 ? 17.706 15.196 -4.229 1.00 15.11 298 HIS A N 1
ATOM 2616 C CA . HIS A 1 301 ? 16.657 16.030 -3.660 1.00 11.69 298 HIS A CA 1
ATOM 2617 C C . HIS A 1 301 ? 16.769 16.242 -2.148 1.00 14.20 298 HIS A C 1
ATOM 2618 O O . HIS A 1 301 ? 16.294 17.251 -1.647 1.00 12.93 298 HIS A O 1
ATOM 2625 N N . CYS A 1 302 ? 17.384 15.305 -1.422 1.00 11.73 299 CYS A N 1
ATOM 2626 C CA . CYS A 1 302 ? 17.471 15.429 0.036 1.00 15.43 299 CYS A CA 1
ATOM 2627 C C . CYS A 1 302 ? 18.223 16.669 0.496 1.00 13.09 299 CYS A C 1
ATOM 2628 O O . CYS A 1 302 ? 17.946 17.219 1.558 1.00 9.20 299 CYS A O 1
ATOM 2631 N N A VAL A 1 303 ? 19.149 17.109 -0.340 0.55 10.35 300 VAL A N 1
ATOM 2632 N N B VAL A 1 303 ? 19.198 17.150 -0.268 0.45 11.24 300 VAL A N 1
ATOM 2633 C CA A VAL A 1 303 ? 19.923 18.300 -0.056 0.55 12.40 300 VAL A CA 1
ATOM 2634 C CA B VAL A 1 303 ? 19.883 18.354 0.216 0.45 10.88 300 VAL A CA 1
ATOM 2635 C C A VAL A 1 303 ? 18.988 19.485 0.144 0.55 12.89 300 VAL A C 1
ATOM 2636 C C B VAL A 1 303 ? 18.926 19.542 0.219 0.45 13.02 300 VAL A C 1
ATOM 2637 O O A VAL A 1 303 ? 19.126 20.258 1.089 0.55 13.75 300 VAL A O 1
ATOM 2638 O O B VAL A 1 303 ? 18.992 20.391 1.108 0.45 13.41 300 VAL A O 1
ATOM 2645 N N . SER A 1 304 ? 18.019 19.605 -0.758 1.00 11.23 301 SER A N 1
ATOM 2646 C CA . SER A 1 304 ? 17.069 20.707 -0.759 1.00 8.60 301 SER A CA 1
ATOM 2647 C C . SER A 1 304 ? 16.051 20.540 0.388 1.00 9.95 301 SER A C 1
ATOM 2648 O O . SER A 1 304 ? 15.580 21.526 0.968 1.00 11.61 301 SER A O 1
ATOM 2651 N N . GLU A 1 305 ? 15.725 19.295 0.724 1.00 10.72 302 GLU A N 1
ATOM 2652 C CA . GLU A 1 305 ? 14.844 19.054 1.877 1.00 13.76 302 GLU A CA 1
ATOM 2653 C C . GLU A 1 305 ? 15.458 19.575 3.177 1.00 14.33 302 GLU A C 1
ATOM 2654 O O . GLU A 1 305 ? 14.765 20.172 4.006 1.00 11.24 302 GLU A O 1
ATOM 2676 N N . VAL A 1 307 ? 17.723 21.992 3.765 1.00 8.45 304 VAL A N 1
ATOM 2677 C CA . VAL A 1 307 ? 17.779 23.445 3.907 1.00 9.31 304 VAL A CA 1
ATOM 2678 C C . VAL A 1 307 ? 16.392 24.107 3.939 1.00 13.33 304 VAL A C 1
ATOM 2679 O O . VAL A 1 307 ? 16.253 25.212 4.464 1.00 12.52 304 VAL A O 1
ATOM 2683 N N . SER A 1 308 ? 15.375 23.440 3.387 1.00 9.49 305 SER A N 1
ATOM 2684 C CA . SER A 1 308 ? 14.047 24.074 3.268 1.00 11.38 305 SER A CA 1
ATOM 2685 C C . SER A 1 308 ? 13.025 23.581 4.288 1.00 16.31 305 SER A C 1
ATOM 2686 O O . SER A 1 308 ? 11.991 24.222 4.484 1.00 15.11 305 SER A O 1
ATOM 2689 N N . GLY A 1 309 ? 13.285 22.445 4.923 1.00 12.07 306 GLY A N 1
ATOM 2690 C CA . GLY A 1 309 ? 12.281 21.854 5.808 1.00 14.76 306 GLY A CA 1
ATOM 2691 C C . GLY A 1 309 ? 11.087 21.242 5.070 1.00 22.63 306 GLY A C 1
ATOM 2692 O O . GLY A 1 309 ? 10.084 20.876 5.680 1.00 21.47 306 GLY A O 1
ATOM 2693 N N . ILE A 1 310 ? 11.193 21.095 3.754 1.00 16.67 307 ILE A N 1
ATOM 2694 C CA . ILE A 1 310 ? 10.082 20.553 2.947 1.00 16.68 307 ILE A CA 1
ATOM 2695 C C . ILE A 1 310 ? 10.328 19.071 2.657 1.00 19.85 307 ILE A C 1
ATOM 2696 O O . ILE A 1 310 ? 11.449 18.676 2.342 1.00 14.96 307 ILE A O 1
ATOM 2701 N N . ASP A 1 311 ? 9.298 18.243 2.790 1.00 12.15 308 ASP A N 1
ATOM 2702 C CA . ASP A 1 311 ? 9.352 16.877 2.266 1.00 13.75 308 ASP A CA 1
ATOM 2703 C C . ASP A 1 311 ? 8.875 16.953 0.808 1.00 17.06 308 ASP A C 1
ATOM 2704 O O . ASP A 1 311 ? 7.700 17.153 0.548 1.00 12.12 308 ASP A O 1
ATOM 2709 N N . ILE A 1 312 ? 9.790 16.824 -0.149 1.00 15.29 309 ILE A N 1
ATOM 2710 C CA . ILE A 1 312 ? 9.425 17.059 -1.547 1.00 14.78 309 ILE A CA 1
ATOM 2711 C C . ILE A 1 312 ? 8.458 15.999 -2.045 1.00 14.49 309 ILE A C 1
ATOM 2712 O O . ILE A 1 312 ? 7.536 16.296 -2.792 1.00 11.86 309 ILE A O 1
ATOM 2717 N N . ILE A 1 313 ? 8.653 14.760 -1.616 1.00 12.17 310 ILE A N 1
ATOM 2718 C CA . ILE A 1 313 ? 7.774 13.699 -2.065 1.00 12.71 310 ILE A CA 1
ATOM 2719 C C . ILE A 1 313 ? 6.355 13.910 -1.478 1.00 13.62 310 ILE A C 1
ATOM 2720 O O . ILE A 1 313 ? 5.340 13.705 -2.156 1.00 13.09 310 ILE A O 1
ATOM 2725 N N . GLU A 1 314 ? 6.280 14.337 -0.223 1.00 13.24 311 GLU A N 1
ATOM 2726 C CA . GLU A 1 314 ? 4.978 14.696 0.342 1.00 13.66 311 GLU A CA 1
ATOM 2727 C C . GLU A 1 314 ? 4.268 15.734 -0.540 1.00 11.57 311 GLU A C 1
ATOM 2728 O O . GLU A 1 314 ? 3.069 15.615 -0.809 1.00 11.41 311 GLU A O 1
ATOM 2734 N N . GLN A 1 315 ? 4.999 16.770 -0.965 1.00 13.16 312 GLN A N 1
ATOM 2735 C CA . GLN A 1 315 ? 4.405 17.812 -1.804 1.00 13.18 312 GLN A CA 1
ATOM 2736 C C . GLN A 1 315 ? 3.989 17.252 -3.176 1.00 16.64 312 GLN A C 1
ATOM 2737 O O . GLN A 1 315 ? 2.934 17.625 -3.703 1.00 14.84 312 GLN A O 1
ATOM 2751 N N . ILE A 1 317 ? 2.913 14.307 -3.800 1.00 12.52 314 ILE A N 1
ATOM 2752 C CA . ILE A 1 317 ? 1.687 13.552 -3.585 1.00 12.55 314 ILE A CA 1
ATOM 2753 C C . ILE A 1 317 ? 0.497 14.498 -3.386 1.00 13.77 314 ILE A C 1
ATOM 2754 O O . ILE A 1 317 ? -0.555 14.315 -3.994 1.00 13.74 314 ILE A O 1
ATOM 2759 N N A LYS A 1 318 ? 0.670 15.517 -2.553 0.58 12.59 315 LYS A N 1
ATOM 2760 N N B LYS A 1 318 ? 0.680 15.528 -2.568 0.42 13.02 315 LYS A N 1
ATOM 2761 C CA A LYS A 1 318 ? -0.406 16.484 -2.347 0.58 16.03 315 LYS A CA 1
ATOM 2762 C CA B LYS A 1 318 ? -0.386 16.500 -2.330 0.42 15.79 315 LYS A CA 1
ATOM 2763 C C A LYS A 1 318 ? -0.835 17.142 -3.658 0.58 14.39 315 LYS A C 1
ATOM 2764 C C B LYS A 1 318 ? -0.822 17.237 -3.601 0.42 14.25 315 LYS A C 1
ATOM 2765 O O A LYS A 1 318 ? -2.027 17.258 -3.941 0.58 13.54 315 LYS A O 1
ATOM 2766 O O B LYS A 1 318 ? -2.007 17.512 -3.794 0.42 14.32 315 LYS A O 1
ATOM 2777 N N . VAL A 1 319 ? 0.135 17.557 -4.464 1.00 13.90 316 VAL A N 1
ATOM 2778 C CA . VAL A 1 319 ? -0.175 18.172 -5.759 1.00 12.54 316 VAL A CA 1
ATOM 2779 C C . VAL A 1 319 ? -1.009 17.239 -6.642 1.00 11.92 316 VAL A C 1
ATOM 2780 O O . VAL A 1 319 ? -1.957 17.681 -7.335 1.00 13.66 316 VAL A O 1
ATOM 2784 N N . ALA A 1 320 ? -0.662 15.953 -6.612 1.00 14.79 317 ALA A N 1
ATOM 2785 C CA . ALA A 1 320 ? -1.362 14.940 -7.400 1.00 16.69 317 ALA A CA 1
ATOM 2786 C C . ALA A 1 320 ? -2.787 14.741 -6.864 1.00 17.63 317 ALA A C 1
ATOM 2787 O O . ALA A 1 320 ? -3.689 14.307 -7.595 1.00 16.93 317 ALA A O 1
ATOM 2789 N N . GLU A 1 321 ? -2.996 15.058 -5.591 1.00 12.65 318 GLU A N 1
ATOM 2790 C CA . GLU A 1 321 ? -4.339 14.978 -5.000 1.00 13.99 318 GLU A CA 1
ATOM 2791 C C . GLU A 1 321 ? -5.146 16.245 -5.198 1.00 21.46 318 GLU A C 1
ATOM 2792 O O . GLU A 1 321 ? -6.266 16.338 -4.702 1.00 22.92 318 GLU A O 1
ATOM 2798 N N . GLY A 1 322 ? -4.576 17.231 -5.882 1.00 17.54 319 GLY A N 1
ATOM 2799 C CA . GLY A 1 322 ? -5.312 18.451 -6.172 1.00 17.69 319 GLY A CA 1
ATOM 2800 C C . GLY A 1 322 ? -5.141 19.574 -5.159 1.00 20.46 319 GLY A C 1
ATOM 2801 O O . GLY A 1 322 ? -5.846 20.576 -5.228 1.00 16.73 319 GLY A O 1
ATOM 2802 N N . TYR A 1 323 ? -4.182 19.448 -4.236 1.00 14.27 320 TYR A N 1
ATOM 2803 C CA . TYR A 1 323 ? -3.964 20.514 -3.245 1.00 12.36 320 TYR A CA 1
ATOM 2804 C C . TYR A 1 323 ? -3.075 21.612 -3.797 1.00 16.63 320 TYR A C 1
ATOM 2805 O O . TYR A 1 323 ? -2.297 21.377 -4.726 1.00 13.91 320 TYR A O 1
ATOM 2814 N N . ALA A 1 324 ? -3.162 22.786 -3.171 1.00 11.66 321 ALA A N 1
ATOM 2815 C CA . ALA A 1 324 ? -2.303 23.922 -3.471 1.00 15.56 321 ALA A CA 1
ATOM 2816 C C . ALA A 1 324 ? -1.009 23.844 -2.676 1.00 14.02 321 ALA A C 1
ATOM 2817 O O . ALA A 1 324 ? -1.010 23.428 -1.523 1.00 15.18 321 ALA A O 1
ATOM 2819 N N . LEU A 1 325 ? 0.089 24.262 -3.298 1.00 14.37 322 LEU A N 1
ATOM 2820 C CA . LEU A 1 325 ? 1.397 24.258 -2.627 1.00 13.21 322 LEU A CA 1
ATOM 2821 C C . LEU A 1 325 ? 1.443 25.349 -1.563 1.00 14.55 322 LEU A C 1
ATOM 2822 O O . LEU A 1 325 ? 0.706 26.335 -1.653 1.00 12.08 322 LEU A O 1
ATOM 2827 N N . PRO A 1 326 ? 2.346 25.216 -0.583 1.00 14.92 323 PRO A N 1
ATOM 2828 C CA . PRO A 1 326 ? 2.517 26.332 0.357 1.00 16.28 323 PRO A CA 1
ATOM 2829 C C . PRO A 1 326 ? 3.037 27.562 -0.368 1.00 13.68 323 PRO A C 1
ATOM 2830 O O . PRO A 1 326 ? 3.606 27.451 -1.459 1.00 16.27 323 PRO A O 1
ATOM 2834 N N . SER A 1 327 ? 2.862 28.733 0.230 1.00 11.66 324 SER A N 1
ATOM 2835 C CA . SER A 1 327 ? 3.286 29.952 -0.430 1.00 12.90 324 SER A CA 1
ATOM 2836 C C . SER A 1 327 ? 4.824 29.974 -0.451 1.00 14.68 324 SER A C 1
ATOM 2837 O O . SER A 1 327 ? 5.471 29.373 0.407 1.00 15.38 324 SER A O 1
ATOM 2840 N N . GLN A 1 328 ? 5.392 30.692 -1.407 1.00 13.09 325 GLN A N 1
ATOM 2841 C CA . GLN A 1 328 ? 6.841 30.838 -1.455 1.00 17.06 325 GLN A CA 1
ATOM 2842 C C . GLN A 1 328 ? 7.318 31.565 -0.207 1.00 19.71 325 GLN A C 1
ATOM 2843 O O . GLN A 1 328 ? 8.364 31.246 0.352 1.00 14.97 325 GLN A O 1
ATOM 2849 N N . GLU A 1 329 ? 6.542 32.544 0.239 1.00 18.60 326 GLU A N 1
ATOM 2850 C CA . GLU A 1 329 ? 6.881 33.259 1.477 1.00 20.31 326 GLU A CA 1
ATOM 2851 C C . GLU A 1 329 ? 7.102 32.325 2.682 1.00 19.63 326 GLU A C 1
ATOM 2852 O O . GLU A 1 329 ? 7.965 32.588 3.518 1.00 22.81 326 GLU A O 1
ATOM 2858 N N A SER A 1 330 ? 6.336 31.236 2.762 0.76 14.97 327 SER A N 1
ATOM 2859 N N B SER A 1 330 ? 6.309 31.262 2.770 0.24 16.43 327 SER A N 1
ATOM 2860 C CA A SER A 1 330 ? 6.461 30.272 3.859 0.76 16.82 327 SER A CA 1
ATOM 2861 C CA B SER A 1 330 ? 6.372 30.349 3.907 0.24 17.01 327 SER A CA 1
ATOM 2862 C C A SER A 1 330 ? 7.687 29.364 3.749 0.76 16.32 327 SER A C 1
ATOM 2863 C C B SER A 1 330 ? 7.641 29.510 3.904 0.24 16.89 327 SER A C 1
ATOM 2864 O O A SER A 1 330 ? 7.998 28.614 4.681 0.76 18.40 327 SER A O 1
ATOM 2865 O O B SER A 1 330 ? 8.070 29.014 4.946 0.24 18.05 327 SER A O 1
ATOM 2870 N N A ILE A 1 331 ? 8.364 29.399 2.609 0.76 15.04 328 ILE A N 1
ATOM 2871 N N B ILE A 1 331 ? 8.235 29.342 2.730 0.24 15.30 328 ILE A N 1
ATOM 2872 C CA A ILE A 1 331 ? 9.523 28.536 2.423 0.76 15.75 328 ILE A CA 1
ATOM 2873 C CA B ILE A 1 331 ? 9.416 28.502 2.611 0.24 15.40 328 ILE A CA 1
ATOM 2874 C C A ILE A 1 331 ? 10.730 29.296 2.947 0.76 16.08 328 ILE A C 1
ATOM 2875 C C B ILE A 1 331 ? 10.661 29.285 2.988 0.24 16.04 328 ILE A C 1
ATOM 2876 O O A ILE A 1 331 ? 11.089 30.344 2.397 0.76 18.09 328 ILE A O 1
ATOM 2877 O O B ILE A 1 331 ? 10.992 30.303 2.375 0.24 17.19 328 ILE A O 1
ATOM 2886 N N . LYS A 1 332 ? 11.341 28.790 4.010 1.00 14.32 329 LYS A N 1
ATOM 2887 C CA . LYS A 1 332 ? 12.534 29.428 4.544 1.00 20.44 329 LYS A CA 1
ATOM 2888 C C . LYS A 1 332 ? 13.722 28.528 4.268 1.00 17.58 329 LYS A C 1
ATOM 2889 O O . LYS A 1 332 ? 13.705 27.358 4.623 1.00 18.50 329 LYS A O 1
ATOM 2895 N N . LEU A 1 333 ? 14.744 29.081 3.628 1.00 12.14 330 LEU A N 1
ATOM 2896 C CA . LEU A 1 333 ? 15.946 28.323 3.317 1.00 12.19 330 LEU A CA 1
ATOM 2897 C C . LEU A 1 333 ? 16.981 28.731 4.373 1.00 16.59 330 LEU A C 1
ATOM 2898 O O . LEU A 1 333 ? 17.300 29.917 4.497 1.00 18.01 330 LEU A O 1
ATOM 2903 N N . ASN A 1 334 ? 17.478 27.759 5.134 1.00 12.88 331 ASN A N 1
ATOM 2904 C CA . ASN A 1 334 ? 18.430 28.036 6.210 1.00 16.04 331 ASN A CA 1
ATOM 2905 C C . ASN A 1 334 ? 19.601 27.069 6.175 1.00 12.49 331 ASN A C 1
ATOM 2906 O O . ASN A 1 334 ? 19.429 25.898 5.866 1.00 11.29 331 ASN A O 1
ATOM 2911 N N . GLY A 1 335 ? 20.769 27.558 6.555 1.00 12.14 332 GLY A N 1
ATOM 2912 C CA . GLY A 1 335 ? 21.942 26.708 6.718 1.00 13.20 332 GLY A CA 1
ATOM 2913 C C . GLY A 1 335 ? 22.494 26.192 5.395 1.00 12.33 332 GLY A C 1
ATOM 2914 O O . GLY A 1 335 ? 22.289 26.788 4.316 1.00 12.29 332 GLY A O 1
ATOM 2915 N N . HIS A 1 336 ? 23.178 25.053 5.485 1.00 10.03 333 HIS A N 1
ATOM 2916 C CA . HIS A 1 336 ? 23.932 24.509 4.377 1.00 10.35 333 HIS A CA 1
ATOM 2917 C C . HIS A 1 336 ? 23.883 22.994 4.486 1.00 11.41 333 HIS A C 1
ATOM 2918 O O . HIS A 1 336 ? 24.143 22.437 5.555 1.00 13.33 333 HIS A O 1
ATOM 2925 N N A SER A 1 337 ? 23.602 22.318 3.375 0.73 10.62 334 SER A N 1
ATOM 2926 N N B SER A 1 337 ? 23.574 22.321 3.384 0.27 10.67 334 SER A N 1
ATOM 2927 C CA A SER A 1 337 ? 23.543 20.866 3.387 0.73 10.00 334 SER A CA 1
ATOM 2928 C CA B SER A 1 337 ? 23.553 20.867 3.388 0.27 10.37 334 SER A CA 1
ATOM 2929 C C A SER A 1 337 ? 24.482 20.316 2.313 0.73 12.16 334 SER A C 1
ATOM 2930 C C B SER A 1 337 ? 24.480 20.317 2.311 0.27 11.30 334 SER A C 1
ATOM 2931 O O A SER A 1 337 ? 24.682 20.933 1.264 0.73 9.29 334 SER A O 1
ATOM 2932 O O B SER A 1 337 ? 24.656 20.924 1.254 0.27 10.37 334 SER A O 1
ATOM 2937 N N . ILE A 1 338 ? 25.083 19.169 2.590 1.00 11.20 335 ILE A N 1
ATOM 2938 C CA . ILE A 1 338 ? 25.972 18.529 1.625 1.00 9.25 335 ILE A CA 1
ATOM 2939 C C . ILE A 1 338 ? 25.573 17.083 1.582 1.00 11.51 335 ILE A C 1
ATOM 2940 O O . ILE A 1 338 ? 25.272 16.488 2.625 1.00 12.12 335 ILE A O 1
ATOM 2945 N N . GLU A 1 339 ? 25.587 16.509 0.388 1.00 9.42 336 GLU A N 1
ATOM 2946 C CA . GLU A 1 339 ? 25.359 15.084 0.217 1.00 8.46 336 GLU A CA 1
ATOM 2947 C C . GLU A 1 339 ? 26.555 14.439 -0.507 1.00 11.41 336 GLU A C 1
ATOM 2948 O O . GLU A 1 339 ? 27.039 14.980 -1.491 1.00 13.41 336 GLU A O 1
ATOM 2954 N N . CYS A 1 340 ? 27.019 13.298 -0.002 1.00 10.78 337 CYS A N 1
ATOM 2955 C CA . CYS A 1 340 ? 28.034 12.467 -0.672 1.00 12.08 337 CYS A CA 1
ATOM 2956 C C . CYS A 1 340 ? 27.392 11.135 -1.100 1.00 15.05 337 CYS A C 1
ATOM 2957 O O . CYS A 1 340 ? 26.803 10.450 -0.277 1.00 15.42 337 CYS A O 1
ATOM 2960 N N . ARG A 1 341 ? 27.539 10.748 -2.366 1.00 13.30 338 ARG A N 1
ATOM 2961 C CA . ARG A 1 341 ? 26.978 9.477 -2.829 1.00 14.65 338 ARG A CA 1
ATOM 2962 C C . ARG A 1 341 ? 27.943 8.331 -2.556 1.00 19.09 338 ARG A C 1
ATOM 2963 O O . ARG A 1 341 ? 29.000 8.239 -3.170 1.00 18.76 338 ARG A O 1
ATOM 2971 N N . ILE A 1 342 ? 27.567 7.457 -1.637 1.00 17.40 339 ILE A N 1
ATOM 2972 C CA . ILE A 1 342 ? 28.438 6.357 -1.258 1.00 17.22 339 ILE A CA 1
ATOM 2973 C C . ILE A 1 342 ? 28.120 5.189 -2.172 1.00 16.75 339 ILE A C 1
ATOM 2974 O O . ILE A 1 342 ? 27.001 4.699 -2.175 1.00 15.89 339 ILE A O 1
ATOM 2979 N N . THR A 1 343 ? 29.093 4.746 -2.963 1.00 16.74 340 THR A N 1
ATOM 2980 C CA . THR A 1 343 ? 28.846 3.626 -3.859 1.00 13.76 340 THR A CA 1
ATOM 2981 C C . THR A 1 343 ? 29.821 2.490 -3.576 1.00 16.52 340 THR A C 1
ATOM 2982 O O . THR A 1 343 ? 30.883 2.692 -2.967 1.00 15.44 340 THR A O 1
ATOM 2986 N N . ALA A 1 344 ? 29.453 1.303 -4.037 1.00 15.18 341 ALA A N 1
ATOM 2987 C CA . ALA A 1 344 ? 30.299 0.128 -3.912 1.00 16.28 341 ALA A CA 1
ATOM 2988 C C . ALA A 1 344 ? 31.287 0.110 -5.069 1.00 17.15 341 ALA A C 1
ATOM 2989 O O . ALA A 1 344 ? 31.183 -0.699 -5.994 1.00 20.24 341 ALA A O 1
ATOM 2991 N N . GLU A 1 345 ? 32.238 1.032 -5.009 1.00 18.18 342 GLU A N 1
ATOM 2992 C CA . GLU A 1 345 ? 33.301 1.137 -6.000 1.00 19.15 342 GLU A CA 1
ATOM 2993 C C . GLU A 1 345 ? 34.590 1.470 -5.264 1.00 22.13 342 GLU A C 1
ATOM 2994 O O . GLU A 1 345 ? 34.556 2.046 -4.177 1.00 18.82 342 GLU A O 1
ATOM 3000 N N . ASP A 1 346 ? 35.728 1.119 -5.855 1.00 21.01 343 ASP A N 1
ATOM 3001 C CA . ASP A 1 346 ? 37.020 1.474 -5.286 1.00 17.98 343 ASP A CA 1
ATOM 3002 C C . ASP A 1 346 ? 37.178 2.999 -5.280 1.00 16.70 343 ASP A C 1
ATOM 3003 O O . ASP A 1 346 ? 36.889 3.660 -6.270 1.00 18.47 343 ASP A O 1
ATOM 3008 N N A SER A 1 347 ? 37.627 3.553 -4.159 0.59 19.37 344 SER A N 1
ATOM 3009 N N B SER A 1 347 ? 37.651 3.548 -4.166 0.41 19.33 344 SER A N 1
ATOM 3010 C CA A SER A 1 347 ? 37.775 5.005 -4.028 0.59 19.53 344 SER A CA 1
ATOM 3011 C CA B SER A 1 347 ? 37.759 5.000 -4.008 0.41 19.39 344 SER A CA 1
ATOM 3012 C C A SER A 1 347 ? 38.734 5.652 -5.018 0.59 21.96 344 SER A C 1
ATOM 3013 C C B SER A 1 347 ? 38.837 5.674 -4.872 0.41 21.62 344 SER A C 1
ATOM 3014 O O A SER A 1 347 ? 38.607 6.838 -5.319 0.59 21.98 344 SER A O 1
ATOM 3015 O O B SER A 1 347 ? 38.885 6.900 -4.946 0.41 21.25 344 SER A O 1
ATOM 3020 N N . LYS A 1 348 ? 39.705 4.884 -5.503 1.00 20.88 345 LYS A N 1
ATOM 3021 C CA . LYS A 1 348 ? 40.686 5.419 -6.446 1.00 25.69 345 LYS A CA 1
ATOM 3022 C C . LYS A 1 348 ? 40.321 5.137 -7.911 1.00 30.96 345 LYS A C 1
ATOM 3023 O O . LYS A 1 348 ? 40.388 6.036 -8.766 1.00 31.13 345 LYS A O 1
ATOM 3029 N N . THR A 1 349 ? 39.902 3.907 -8.204 1.00 23.00 346 THR A N 1
ATOM 3030 C CA . THR A 1 349 ? 39.663 3.523 -9.602 1.00 24.85 346 THR A CA 1
ATOM 3031 C C . THR A 1 349 ? 38.213 3.647 -9.995 1.00 26.27 346 THR A C 1
ATOM 3032 O O . THR A 1 349 ? 37.876 3.627 -11.181 1.00 23.09 346 THR A O 1
ATOM 3036 N N . PHE A 1 350 ? 37.349 3.748 -8.996 1.00 19.72 347 PHE A N 1
ATOM 3037 C CA . PHE A 1 350 ? 35.911 3.787 -9.228 1.00 18.49 347 PHE A CA 1
ATOM 3038 C C . PHE A 1 350 ? 35.377 2.536 -9.925 1.00 22.99 347 PHE A C 1
ATOM 3039 O O . PHE A 1 350 ? 34.284 2.553 -10.466 1.00 24.69 347 PHE A O 1
ATOM 3047 N N . LEU A 1 351 ? 36.125 1.437 -9.864 1.00 20.34 348 LEU A N 1
ATOM 3048 C CA . LEU A 1 351 ? 35.635 0.188 -10.451 1.00 21.56 348 LEU A CA 1
ATOM 3049 C C . LEU A 1 351 ? 34.729 -0.525 -9.449 1.00 22.93 348 LEU A C 1
ATOM 3050 O O . LEU A 1 351 ? 35.015 -0.524 -8.245 1.00 20.34 348 LEU A O 1
ATOM 3055 N N . PRO A 1 352 ? 33.636 -1.130 -9.936 1.00 21.29 349 PRO A N 1
ATOM 3056 C CA . PRO A 1 352 ? 32.628 -1.759 -9.071 1.00 22.99 349 PRO A CA 1
ATOM 3057 C C . PRO A 1 352 ? 33.209 -2.790 -8.109 1.00 22.57 349 PRO A C 1
ATOM 3058 O O . PRO A 1 352 ? 34.183 -3.497 -8.424 1.00 21.64 349 PRO A O 1
ATOM 3062 N N . SER A 1 353 ? 32.600 -2.886 -6.935 1.00 17.67 350 SER A N 1
ATOM 3063 C CA . SER A 1 353 ? 33.044 -3.846 -5.937 1.00 21.07 350 SER A CA 1
ATOM 3064 C C . SER A 1 353 ? 31.819 -4.602 -5.432 1.00 25.08 350 SER A C 1
ATOM 3065 O O . SER A 1 353 ? 31.361 -4.373 -4.317 1.00 24.55 350 SER A O 1
ATOM 3068 N N . PRO A 1 354 ? 31.249 -5.481 -6.273 1.00 25.16 351 PRO A N 1
ATOM 3069 C CA . PRO A 1 354 ? 30.039 -6.198 -5.830 1.00 23.38 351 PRO A CA 1
ATOM 3070 C C . PRO A 1 354 ? 30.367 -7.212 -4.746 1.00 26.74 351 PRO A C 1
ATOM 3071 O O . PRO A 1 354 ? 31.520 -7.626 -4.624 1.00 23.86 351 PRO A O 1
ATOM 3075 N N . GLY A 1 355 ? 29.371 -7.619 -3.971 1.00 24.08 352 GLY A N 1
ATOM 3076 C CA . GLY A 1 355 ? 29.606 -8.631 -2.956 1.00 26.38 352 GLY A CA 1
ATOM 3077 C C . GLY A 1 355 ? 28.731 -8.448 -1.730 1.00 28.09 352 GLY A C 1
ATOM 3078 O O . GLY A 1 355 ? 27.879 -7.558 -1.691 1.00 29.93 352 GLY A O 1
ATOM 3079 N N . LYS A 1 356 ? 28.952 -9.289 -0.724 1.00 20.61 353 LYS A N 1
ATOM 3080 C CA . LYS A 1 356 ? 28.133 -9.282 0.476 1.00 21.99 353 LYS A CA 1
ATOM 3081 C C . LYS A 1 356 ? 28.703 -8.345 1.530 1.00 25.96 353 LYS A C 1
ATOM 3082 O O . LYS A 1 356 ? 29.900 -8.378 1.832 1.00 26.47 353 LYS A O 1
ATOM 3088 N N . ILE A 1 357 ? 27.846 -7.494 2.073 1.00 22.37 354 ILE A N 1
ATOM 3089 C CA . ILE A 1 357 ? 28.233 -6.635 3.194 1.00 19.76 354 ILE A CA 1
ATOM 3090 C C . ILE A 1 357 ? 28.272 -7.453 4.489 1.00 23.19 354 ILE A C 1
ATOM 3091 O O . ILE A 1 357 ? 27.248 -7.953 4.958 1.00 26.36 354 ILE A O 1
ATOM 3096 N N . THR A 1 358 ? 29.460 -7.596 5.065 1.00 20.66 355 THR A N 1
ATOM 3097 C CA . THR A 1 358 ? 29.638 -8.439 6.246 1.00 21.41 355 THR A CA 1
ATOM 3098 C C . THR A 1 358 ? 29.605 -7.600 7.513 1.00 24.49 355 THR A C 1
ATOM 3099 O O . THR A 1 358 ? 29.472 -8.121 8.612 1.00 26.48 355 THR A O 1
ATOM 3103 N N . LYS A 1 359 ? 29.766 -6.292 7.360 1.00 22.73 356 LYS A N 1
ATOM 3104 C CA . LYS A 1 359 ? 29.569 -5.383 8.475 1.00 21.82 356 LYS A CA 1
ATOM 3105 C C . LYS A 1 359 ? 28.950 -4.114 7.941 1.00 22.68 356 LYS A C 1
ATOM 3106 O O . LYS A 1 359 ? 29.398 -3.582 6.925 1.00 22.53 356 LYS A O 1
ATOM 3112 N N . TYR A 1 360 ? 27.933 -3.622 8.640 1.00 19.16 357 TYR A N 1
ATOM 3113 C CA . TYR A 1 360 ? 27.283 -2.388 8.244 1.00 20.00 357 TYR A CA 1
ATOM 3114 C C . TYR A 1 360 ? 26.842 -1.609 9.470 1.00 22.11 357 TYR A C 1
ATOM 3115 O O . TYR A 1 360 ? 25.908 -2.009 10.163 1.00 25.00 357 TYR A O 1
ATOM 3124 N N . ILE A 1 361 ? 27.532 -0.507 9.743 1.00 15.62 358 ILE A N 1
ATOM 3125 C CA . ILE A 1 361 ? 27.142 0.389 10.822 1.00 15.55 358 ILE A CA 1
ATOM 3126 C C . ILE A 1 361 ? 27.062 1.792 10.241 1.00 18.52 358 ILE A C 1
ATOM 3127 O O . ILE A 1 361 ? 28.089 2.396 9.910 1.00 18.97 358 ILE A O 1
ATOM 3132 N N . PRO A 1 362 ? 25.840 2.317 10.100 1.00 18.17 359 PRO A N 1
ATOM 3133 C CA . PRO A 1 362 ? 25.689 3.629 9.470 1.00 20.65 359 PRO A CA 1
ATOM 3134 C C . PRO A 1 362 ? 25.955 4.754 10.450 1.00 19.40 359 PRO A C 1
ATOM 3135 O O . PRO A 1 362 ? 25.821 4.574 11.663 1.00 18.08 359 PRO A O 1
ATOM 3139 N N . PRO A 1 363 ? 26.329 5.927 9.934 1.00 17.01 360 PRO A N 1
ATOM 3140 C CA . PRO A 1 363 ? 26.476 7.061 10.847 1.00 16.73 360 PRO A CA 1
ATOM 3141 C C . PRO A 1 363 ? 25.088 7.526 11.265 1.00 17.28 360 PRO A C 1
ATOM 3142 O O . PRO A 1 363 ? 24.103 7.203 10.602 1.00 17.32 360 PRO A O 1
ATOM 3146 N N . ALA A 1 364 ? 25.027 8.279 12.350 1.00 15.51 361 ALA A N 1
ATOM 3147 C CA . ALA A 1 364 ? 23.781 8.872 12.798 1.00 20.76 361 ALA A CA 1
ATOM 3148 C C . ALA A 1 364 ? 24.175 10.147 13.497 1.00 18.94 361 ALA A C 1
ATOM 3149 O O . ALA A 1 364 ? 25.279 10.633 13.321 1.00 24.88 361 ALA A O 1
ATOM 3151 N N . GLY A 1 365 ? 23.276 10.707 14.280 1.00 16.41 362 GLY A N 1
ATOM 3152 C CA . GLY A 1 365 ? 23.607 11.925 14.987 1.00 23.20 362 GLY A CA 1
ATOM 3153 C C . GLY A 1 365 ? 22.708 13.053 14.541 1.00 22.76 362 GLY A C 1
ATOM 3154 O O . GLY A 1 365 ? 21.892 12.899 13.633 1.00 17.82 362 GLY A O 1
ATOM 3155 N N . ARG A 1 366 ? 22.870 14.191 15.195 1.00 16.82 363 ARG A N 1
ATOM 3156 C CA . ARG A 1 366 ? 22.059 15.360 14.931 1.00 16.28 363 ARG A CA 1
ATOM 3157 C C . ARG A 1 366 ? 22.275 15.835 13.483 1.00 12.99 363 ARG A C 1
ATOM 3158 O O . ARG A 1 366 ? 23.412 16.050 13.060 1.00 13.92 363 ARG A O 1
ATOM 3166 N N A ASN A 1 367 ? 21.174 15.972 12.739 0.73 11.26 364 ASN A N 1
ATOM 3167 N N B ASN A 1 367 ? 21.183 16.000 12.740 0.27 12.38 364 ASN A N 1
ATOM 3168 C CA A ASN A 1 367 ? 21.206 16.512 11.379 0.73 14.40 364 ASN A CA 1
ATOM 3169 C CA B ASN A 1 367 ? 21.245 16.545 11.383 0.27 13.88 364 ASN A CA 1
ATOM 3170 C C A ASN A 1 367 ? 22.105 15.702 10.437 0.73 14.54 364 ASN A C 1
ATOM 3171 C C B ASN A 1 367 ? 22.092 15.701 10.424 0.27 14.62 364 ASN A C 1
ATOM 3172 O O A ASN A 1 367 ? 22.731 16.233 9.521 0.73 15.39 364 ASN A O 1
ATOM 3173 O O B ASN A 1 367 ? 22.695 16.221 9.486 0.27 14.89 364 ASN A O 1
ATOM 3182 N N . VAL A 1 368 ? 22.123 14.397 10.669 1.00 15.26 365 VAL A N 1
ATOM 3183 C CA . VAL A 1 368 ? 22.786 13.460 9.779 1.00 15.07 365 VAL A CA 1
ATOM 3184 C C . VAL A 1 368 ? 21.731 12.524 9.245 1.00 19.30 365 VAL A C 1
ATOM 3185 O O . VAL A 1 368 ? 20.985 11.939 10.017 1.00 17.43 365 VAL A O 1
ATOM 3189 N N . ARG A 1 369 ? 21.669 12.392 7.925 1.00 14.58 366 ARG A N 1
ATOM 3190 C CA . ARG A 1 369 ? 20.660 11.590 7.266 1.00 12.92 366 ARG A CA 1
ATOM 3191 C C . ARG A 1 369 ? 21.346 10.616 6.296 1.00 15.48 366 ARG A C 1
ATOM 3192 O O . ARG A 1 369 ? 21.839 11.031 5.242 1.00 17.23 366 ARG A O 1
ATOM 3216 N N . GLU A 1 371 ? 20.653 7.928 3.717 1.00 15.36 368 GLU A N 1
ATOM 3217 C CA . GLU A 1 371 ? 19.574 7.414 2.895 1.00 16.68 368 GLU A CA 1
ATOM 3218 C C . GLU A 1 371 ? 20.079 6.154 2.198 1.00 20.77 368 GLU A C 1
ATOM 3219 O O . GLU A 1 371 ? 20.813 6.231 1.209 1.00 17.18 368 GLU A O 1
ATOM 3225 N N . SER A 1 372 ? 19.698 4.997 2.720 1.00 17.53 369 SER A N 1
ATOM 3226 C CA . SER A 1 372 ? 20.225 3.736 2.219 1.00 18.53 369 SER A CA 1
ATOM 3227 C C . SER A 1 372 ? 19.278 2.594 2.490 1.00 20.14 369 SER A C 1
ATOM 3228 O O . SER A 1 372 ? 18.648 2.559 3.542 1.00 19.98 369 SER A O 1
ATOM 3231 N N . HIS A 1 373 ? 19.205 1.654 1.556 1.00 16.63 370 HIS A N 1
ATOM 3232 C CA . HIS A 1 373 ? 18.440 0.426 1.756 1.00 17.27 370 HIS A CA 1
ATOM 3233 C C . HIS A 1 373 ? 19.346 -0.727 2.190 1.00 22.96 370 HIS A C 1
ATOM 3234 O O . HIS A 1 373 ? 18.893 -1.855 2.332 1.00 20.41 370 HIS A O 1
ATOM 3241 N N . CYS A 1 374 ? 20.632 -0.453 2.406 1.00 19.53 371 CYS A N 1
ATOM 3242 C CA . CYS A 1 374 ? 21.548 -1.529 2.763 1.00 18.37 371 CYS A CA 1
ATOM 3243 C C . CYS A 1 374 ? 21.446 -1.937 4.229 1.00 19.60 371 CYS A C 1
ATOM 3244 O O . CYS A 1 374 ? 20.927 -1.194 5.070 1.00 17.51 371 CYS A O 1
ATOM 3247 N N . TYR A 1 375 ? 21.939 -3.137 4.526 1.00 20.19 372 TYR A N 1
ATOM 3248 C CA . TYR A 1 375 ? 21.945 -3.660 5.891 1.00 20.03 372 TYR A CA 1
ATOM 3249 C C . TYR A 1 375 ? 22.999 -4.756 5.973 1.00 21.40 372 TYR A C 1
ATOM 3250 O O . TYR A 1 375 ? 23.415 -5.291 4.949 1.00 19.04 372 TYR A O 1
ATOM 3259 N N A GLN A 1 376 ? 23.430 -5.092 7.183 0.68 20.70 373 GLN A N 1
ATOM 3260 N N B GLN A 1 376 ? 23.442 -5.083 7.182 0.32 20.85 373 GLN A N 1
ATOM 3261 C CA A GLN A 1 376 ? 24.455 -6.119 7.352 0.68 20.87 373 GLN A CA 1
ATOM 3262 C CA B GLN A 1 376 ? 24.432 -6.140 7.315 0.32 21.34 373 GLN A CA 1
ATOM 3263 C C A GLN A 1 376 ? 23.955 -7.465 6.814 0.68 22.31 373 GLN A C 1
ATOM 3264 C C B GLN A 1 376 ? 23.898 -7.427 6.712 0.32 22.40 373 GLN A C 1
ATOM 3265 O O A GLN A 1 376 ? 22.874 -7.919 7.189 0.68 21.69 373 GLN A O 1
ATOM 3266 O O B GLN A 1 376 ? 22.751 -7.809 6.945 0.32 22.32 373 GLN A O 1
ATOM 3277 N N . ASP A 1 377 ? 24.747 -8.080 5.928 1.00 23.26 374 ASP A N 1
ATOM 3278 C CA . ASP A 1 377 ? 24.413 -9.335 5.244 1.00 26.48 374 ASP A CA 1
ATOM 3279 C C . ASP A 1 377 ? 23.748 -9.145 3.881 1.00 29.31 374 ASP A C 1
ATOM 3280 O O . ASP A 1 377 ? 23.530 -10.113 3.165 1.00 29.12 374 ASP A O 1
ATOM 3285 N N . TYR A 1 378 ? 23.429 -7.906 3.524 1.00 23.39 375 TYR A N 1
ATOM 3286 C CA . TYR A 1 378 ? 22.879 -7.619 2.192 1.00 21.25 375 TYR A CA 1
ATOM 3287 C C . TYR A 1 378 ? 23.948 -7.749 1.113 1.00 23.97 375 TYR A C 1
ATOM 3288 O O . TYR A 1 378 ? 25.071 -7.284 1.293 1.00 22.34 375 TYR A O 1
ATOM 3297 N N . SER A 1 379 ? 23.601 -8.384 -0.006 1.00 23.24 376 SER A N 1
ATOM 3298 C CA . SER A 1 379 ? 24.513 -8.454 -1.155 1.00 28.92 376 SER A C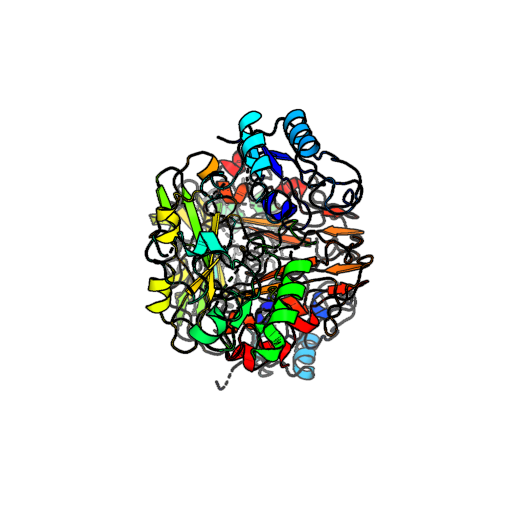A 1
ATOM 3299 C C . SER A 1 379 ? 24.288 -7.311 -2.131 1.00 24.94 376 SER A C 1
ATOM 3300 O O . SER A 1 379 ? 23.188 -7.130 -2.627 1.00 25.48 376 SER A O 1
ATOM 3303 N N . VAL A 1 380 ? 25.332 -6.532 -2.390 1.00 19.57 377 VAL A N 1
ATOM 3304 C CA . VAL A 1 380 ? 25.249 -5.410 -3.322 1.00 22.54 377 VAL A CA 1
ATOM 3305 C C . VAL A 1 380 ? 25.652 -5.828 -4.740 1.00 26.13 377 VAL A C 1
ATOM 3306 O O . VAL A 1 380 ? 26.814 -6.171 -4.979 1.00 25.12 377 VAL A O 1
ATOM 3310 N N A PRO A 1 381 ? 24.726 -5.654 -5.704 0.63 30.17 378 PRO A N 1
ATOM 3311 N N B PRO A 1 381 ? 24.673 -5.938 -5.651 0.37 31.21 378 PRO A N 1
ATOM 3312 C CA A PRO A 1 381 ? 24.949 -5.985 -7.111 0.63 31.55 378 PRO A CA 1
ATOM 3313 C CA B PRO A 1 381 ? 24.987 -6.342 -7.025 0.37 32.81 378 PRO A CA 1
ATOM 3314 C C A PRO A 1 381 ? 25.606 -4.808 -7.828 0.63 24.40 378 PRO A C 1
ATOM 3315 C C B PRO A 1 381 ? 25.259 -5.130 -7.902 0.37 27.93 378 PRO A C 1
ATOM 3316 O O A PRO A 1 381 ? 25.017 -4.251 -8.761 0.63 25.75 378 PRO A O 1
ATOM 3317 O O B PRO A 1 381 ? 24.434 -4.224 -7.962 0.37 32.13 378 PRO A O 1
ATOM 3324 N N A ALA A 1 382 ? 26.806 -4.435 -7.388 0.63 23.95 379 ALA A N 1
ATOM 3325 N N B ALA A 1 382 ? 26.393 -5.112 -8.587 0.37 30.13 379 ALA A N 1
ATOM 3326 C CA A ALA A 1 382 ? 27.484 -3.237 -7.884 0.63 24.12 379 ALA A CA 1
ATOM 3327 C CA B ALA A 1 382 ? 26.719 -3.985 -9.458 0.37 31.34 379 ALA A CA 1
ATOM 3328 C C A ALA A 1 382 ? 27.590 -3.167 -9.409 0.63 26.69 379 ALA A C 1
ATOM 3329 C C B ALA A 1 382 ? 25.788 -3.861 -10.674 0.37 32.37 379 ALA A C 1
ATOM 3330 O O A ALA A 1 382 ? 27.720 -2.082 -9.972 0.63 27.38 379 ALA A O 1
ATOM 3331 O O B ALA A 1 382 ? 25.943 -2.945 -11.485 0.37 34.51 379 ALA A O 1
ATOM 3334 N N A TYR A 1 383 ? 27.551 -4.323 -10.071 0.63 29.89 380 TYR A N 1
ATOM 3335 N N B TYR A 1 383 ? 24.815 -4.758 -10.801 0.37 33.64 380 TYR A N 1
ATOM 3336 C CA A TYR A 1 383 ? 27.580 -4.393 -11.535 0.63 33.50 380 TYR A CA 1
ATOM 3337 C CA B TYR A 1 383 ? 24.089 -4.869 -12.070 0.37 35.43 380 TYR A CA 1
ATOM 3338 C C A TYR A 1 383 ? 26.336 -3.734 -12.154 0.63 35.27 380 TYR A C 1
ATOM 3339 C C B TYR A 1 383 ? 22.864 -3.959 -12.295 0.37 27.57 380 TYR A C 1
ATOM 3340 O O A TYR A 1 383 ? 26.385 -3.210 -13.270 0.63 37.85 380 TYR A O 1
ATOM 3341 O O B TYR A 1 383 ? 22.579 -3.605 -13.438 0.37 31.72 380 TYR A O 1
ATOM 3358 N N A TYR A 1 384 ? 25.226 -3.757 -11.418 0.63 29.20 381 TYR A N 1
ATOM 3359 N N B TYR A 1 384 ? 22.146 -3.568 -11.244 0.37 24.98 381 TYR A N 1
ATOM 3360 C CA A TYR A 1 384 ? 23.954 -3.203 -11.899 0.63 24.39 381 TYR A CA 1
ATOM 3361 C CA B TYR A 1 384 ? 21.206 -2.452 -11.400 0.37 22.69 381 TYR A CA 1
ATOM 3362 C C A TYR A 1 384 ? 23.603 -1.858 -11.248 0.63 28.52 381 TYR A C 1
ATOM 3363 C C B TYR A 1 384 ? 21.971 -1.167 -11.142 0.37 26.89 381 TYR A C 1
ATOM 3364 O O A TYR A 1 384 ? 23.313 -0.879 -11.938 0.63 32.64 381 TYR A O 1
ATOM 3365 O O B TYR A 1 384 ? 21.832 -0.177 -11.867 0.37 27.59 381 TYR A O 1
ATOM 3382 N N A ASP A 1 385 ? 23.614 -1.827 -9.917 0.63 28.82 382 ASP A N 1
ATOM 3383 N N B ASP A 1 385 ? 22.797 -1.223 -10.101 0.37 27.47 382 ASP A N 1
ATOM 3384 C CA A ASP A 1 385 ? 23.357 -0.615 -9.144 0.63 29.13 382 ASP A CA 1
ATOM 3385 C CA B ASP A 1 385 ? 23.397 -0.054 -9.486 0.37 27.59 382 ASP A CA 1
ATOM 3386 C C A ASP A 1 385 ? 24.450 -0.487 -8.100 0.63 24.67 382 ASP A C 1
ATOM 3387 C C B ASP A 1 385 ? 24.476 -0.478 -8.495 0.37 24.88 382 ASP A C 1
ATOM 3388 O O A ASP A 1 385 ? 24.447 -1.246 -7.122 0.63 26.12 382 ASP A O 1
ATOM 3389 O O B ASP A 1 385 ? 24.463 -1.585 -7.967 0.37 26.55 382 ASP A O 1
ATOM 3398 N N . SER A 1 386 ? 25.389 0.449 -8.248 1.00 22.50 383 SER A N 1
ATOM 3399 C CA . SER A 1 386 ? 26.460 0.381 -7.257 1.00 21.11 383 SER A CA 1
ATOM 3400 C C . SER A 1 386 ? 26.130 1.238 -6.041 1.00 20.05 383 SER A C 1
ATOM 3401 O O . SER A 1 386 ? 26.942 1.364 -5.132 1.00 18.64 383 SER A O 1
ATOM 3420 N N . ILE A 1 388 ? 25.161 2.456 -2.564 1.00 16.16 385 ILE A N 1
ATOM 3421 C CA . ILE A 1 388 ? 25.029 1.927 -1.216 1.00 22.69 385 ILE A CA 1
ATOM 3422 C C . ILE A 1 388 ? 24.056 2.858 -0.473 1.00 23.44 385 ILE A C 1
ATOM 3423 O O . ILE A 1 388 ? 23.052 2.416 0.088 1.00 21.43 385 ILE A O 1
ATOM 3428 N N . GLY A 1 389 ? 24.346 4.153 -0.503 1.00 21.35 386 GLY A N 1
ATOM 3429 C CA . GLY A 1 389 ? 23.451 5.132 0.085 1.00 21.46 386 GLY A CA 1
ATOM 3430 C C . GLY A 1 389 ? 23.938 6.551 -0.101 1.00 23.01 386 GLY A C 1
ATOM 3431 O O . GLY A 1 389 ? 25.068 6.786 -0.536 1.00 21.48 386 GLY A O 1
ATOM 3432 N N . LYS A 1 390 ? 23.074 7.506 0.209 1.00 16.52 387 LYS A N 1
ATOM 3433 C CA . LYS A 1 390 ? 23.449 8.905 0.126 1.00 15.96 387 LYS A CA 1
ATOM 3434 C C . LYS A 1 390 ? 23.595 9.401 1.556 1.00 15.20 387 LYS A C 1
ATOM 3435 O O . LYS A 1 390 ? 22.679 9.274 2.371 1.00 15.34 387 LYS A O 1
ATOM 3441 N N . LEU A 1 391 ? 24.753 9.961 1.871 1.00 12.62 388 LEU A N 1
ATOM 3442 C CA . LEU A 1 391 ? 24.964 10.477 3.218 1.00 12.52 388 LEU A CA 1
ATOM 3443 C C . LEU A 1 391 ? 24.749 11.979 3.120 1.00 15.43 388 LEU A C 1
ATOM 3444 O O . LEU A 1 391 ? 25.412 12.655 2.335 1.00 14.33 388 LEU A O 1
ATOM 3449 N N . VAL A 1 392 ? 23.804 12.497 3.892 1.00 12.54 389 VAL A N 1
ATOM 3450 C CA . VAL A 1 392 ? 23.438 13.895 3.802 1.00 10.25 389 VAL A CA 1
ATOM 3451 C C . VAL A 1 392 ? 23.557 14.510 5.181 1.00 10.67 389 VAL A C 1
ATOM 3452 O O . VAL A 1 392 ? 23.104 13.920 6.164 1.00 15.82 389 VAL A O 1
ATOM 3456 N N . VAL A 1 393 ? 24.171 15.686 5.263 1.00 10.85 390 VAL A N 1
ATOM 3457 C CA . VAL A 1 393 ? 24.237 16.409 6.528 1.00 11.72 390 VAL A CA 1
ATOM 3458 C C . VAL A 1 393 ? 23.791 17.834 6.351 1.00 10.86 390 VAL A C 1
ATOM 3459 O O . VAL A 1 393 ? 23.808 18.375 5.238 1.00 11.47 390 VAL A O 1
ATOM 3463 N N . TRP A 1 394 ? 23.431 18.466 7.466 1.00 8.91 391 TRP A N 1
ATOM 3464 C CA . TRP A 1 394 ? 23.051 19.869 7.449 1.00 9.14 391 TRP A CA 1
ATOM 3465 C C . TRP A 1 394 ? 23.727 20.542 8.630 1.00 12.12 391 TRP A C 1
ATOM 3466 O O . TRP A 1 394 ? 23.851 19.940 9.703 1.00 12.31 391 TRP A O 1
ATOM 3477 N N . ALA A 1 395 ? 24.172 21.775 8.439 1.00 9.94 392 ALA A N 1
ATOM 3478 C CA . ALA A 1 395 ? 24.683 22.580 9.539 1.00 15.80 392 ALA A CA 1
ATOM 3479 C C . ALA A 1 395 ? 24.436 24.038 9.252 1.00 14.91 392 ALA A C 1
ATOM 3480 O O . ALA A 1 395 ? 23.900 24.392 8.204 1.00 13.67 392 ALA A O 1
ATOM 3482 N N A GLU A 1 396 ? 24.865 24.890 10.168 0.72 14.54 393 GLU A N 1
ATOM 3483 N N B GLU A 1 396 ? 24.825 24.894 10.194 0.28 14.54 393 GLU A N 1
ATOM 3484 C CA A GLU A 1 396 ? 24.512 26.292 10.105 0.72 14.00 393 GLU A CA 1
ATOM 3485 C CA B GLU A 1 396 ? 24.530 26.322 10.115 0.28 14.56 393 GLU A CA 1
ATOM 3486 C C A GLU A 1 396 ? 25.285 27.054 9.036 0.72 15.13 393 GLU A C 1
ATOM 3487 C C B GLU A 1 396 ? 25.237 26.996 8.949 0.28 14.84 393 GLU A C 1
ATOM 3488 O O A GLU A 1 396 ? 24.852 28.115 8.603 0.72 14.36 393 GLU A O 1
ATOM 3489 O O B GLU A 1 396 ? 24.712 27.939 8.358 0.28 14.67 393 GLU A O 1
ATOM 3500 N N . ASP A 1 397 ? 26.432 26.515 8.619 1.00 13.46 394 ASP A N 1
ATOM 3501 C CA . ASP A 1 397 ? 27.192 27.097 7.517 1.00 16.30 394 ASP A CA 1
ATOM 3502 C C . ASP A 1 397 ? 28.032 26.020 6.825 1.00 12.36 394 ASP A C 1
ATOM 3503 O O . ASP A 1 397 ? 28.062 24.872 7.267 1.00 12.29 394 ASP A O 1
ATOM 3508 N N . ARG A 1 398 ? 28.669 26.371 5.721 1.00 11.83 395 ARG A N 1
ATOM 3509 C CA . ARG A 1 398 ? 29.356 25.353 4.903 1.00 11.68 395 ARG A CA 1
ATOM 3510 C C . ARG A 1 398 ? 30.502 24.651 5.642 1.00 10.79 395 ARG A C 1
ATOM 3511 O O . ARG A 1 398 ? 30.626 23.425 5.590 1.00 11.44 395 ARG A O 1
ATOM 3519 N N . ASN A 1 399 ? 31.367 25.415 6.309 1.00 14.82 396 ASN A N 1
ATOM 3520 C CA . ASN A 1 399 ? 32.478 24.774 7.026 1.00 11.83 396 ASN A CA 1
ATOM 3521 C C . ASN A 1 399 ? 31.996 23.824 8.120 1.00 12.74 396 ASN A C 1
ATOM 3522 O O . ASN A 1 399 ? 32.579 22.755 8.333 1.00 13.41 396 ASN A O 1
ATOM 3527 N N . LYS A 1 400 ? 30.934 24.212 8.820 1.00 12.15 397 LYS A N 1
ATOM 3528 C CA . LYS A 1 400 ? 30.337 23.315 9.809 1.00 12.31 397 LYS A CA 1
ATOM 3529 C C . LYS A 1 400 ? 29.765 22.069 9.163 1.00 11.93 397 LYS A C 1
ATOM 3530 O O . LYS A 1 400 ? 29.848 20.974 9.733 1.00 14.18 397 LYS A O 1
ATOM 3536 N N . ALA A 1 401 ? 29.159 22.220 7.987 1.00 12.23 398 ALA A N 1
ATOM 3537 C CA . ALA A 1 401 ? 28.642 21.050 7.282 1.00 13.19 398 ALA A CA 1
ATOM 3538 C C . ALA A 1 401 ? 29.780 20.141 6.810 1.00 13.60 398 ALA A C 1
ATOM 3539 O O . ALA A 1 401 ? 29.675 18.916 6.873 1.00 12.84 398 ALA A O 1
ATOM 3541 N N . ILE A 1 402 ? 30.866 20.731 6.318 1.00 10.38 399 ILE A N 1
ATOM 3542 C CA . ILE A 1 402 ? 32.006 19.905 5.915 1.00 9.76 399 ILE A CA 1
ATOM 3543 C C . ILE A 1 402 ? 32.542 19.135 7.146 1.00 13.34 399 ILE A C 1
ATOM 3544 O O . ILE A 1 402 ? 32.838 17.939 7.067 1.00 13.04 399 ILE A O 1
ATOM 3549 N N . ALA A 1 403 ? 32.643 19.809 8.286 1.00 13.71 400 ALA A N 1
ATOM 3550 C CA . ALA A 1 403 ? 33.126 19.121 9.497 1.00 15.79 400 ALA A CA 1
ATOM 3551 C C . ALA A 1 403 ? 32.196 17.977 9.931 1.00 16.57 400 ALA A C 1
ATOM 3552 O O . ALA A 1 403 ? 32.667 16.918 10.344 1.00 14.39 400 ALA A O 1
ATOM 3554 N N A LYS A 1 404 ? 30.884 18.193 9.839 0.74 11.86 401 LYS A N 1
ATOM 3555 N N B LYS A 1 404 ? 30.884 18.196 9.840 0.26 13.29 401 LYS A N 1
ATOM 3556 C CA A LYS A 1 404 ? 29.921 17.157 10.196 0.74 13.95 401 LYS A CA 1
ATOM 3557 C CA B LYS A 1 404 ? 29.913 17.150 10.161 0.26 14.09 401 LYS A CA 1
ATOM 3558 C C A LYS A 1 404 ? 29.980 15.980 9.200 0.74 15.87 401 LYS A C 1
ATOM 3559 C C B LYS A 1 404 ? 30.063 15.975 9.204 0.26 14.95 401 LYS A C 1
ATOM 3560 O O A LYS A 1 404 ? 29.866 14.815 9.600 0.74 13.37 401 LYS A O 1
ATOM 3561 O O B LYS A 1 404 ? 30.069 14.815 9.623 0.26 14.55 401 LYS A O 1
ATOM 3580 N N A LYS A 1 406 ? 32.657 14.965 7.547 0.39 13.36 403 LYS A N 1
ATOM 3581 N N B LYS A 1 406 ? 32.664 14.942 7.546 0.61 12.92 403 LYS A N 1
ATOM 3582 C CA A LYS A 1 406 ? 33.878 14.232 7.892 0.39 16.43 403 LYS A CA 1
ATOM 3583 C CA B LYS A 1 406 ? 33.852 14.140 7.849 0.61 16.06 403 LYS A CA 1
ATOM 3584 C C A LYS A 1 406 ? 33.617 13.254 9.038 0.39 16.60 403 LYS A C 1
ATOM 3585 C C B LYS A 1 406 ? 33.600 13.216 9.047 0.61 16.77 403 LYS A C 1
ATOM 3586 O O A LYS A 1 406 ? 33.960 12.078 8.957 0.39 16.73 403 LYS A O 1
ATOM 3587 O O B LYS A 1 406 ? 33.931 12.036 9.012 0.61 16.10 403 LYS A O 1
ATOM 3598 N N . VAL A 1 407 ? 32.996 13.746 10.103 1.00 15.49 404 VAL A N 1
ATOM 3599 C CA . VAL A 1 407 ? 32.677 12.898 11.256 1.00 15.55 404 VAL A CA 1
ATOM 3600 C C . VAL A 1 407 ? 31.737 11.742 10.856 1.00 14.13 404 VAL A C 1
ATOM 3601 O O . VAL A 1 407 ? 31.958 10.602 11.257 1.00 18.20 404 VAL A O 1
ATOM 3605 N N . ALA A 1 408 ? 30.694 12.036 10.071 1.00 13.50 405 ALA A N 1
ATOM 3606 C CA . ALA A 1 408 ? 29.738 11.016 9.630 1.00 10.25 405 ALA A CA 1
ATOM 3607 C C . ALA A 1 408 ? 30.387 9.984 8.707 1.00 12.33 405 ALA A C 1
ATOM 3608 O O . ALA A 1 408 ? 30.158 8.778 8.845 1.00 15.40 405 ALA A O 1
ATOM 3610 N N . LEU A 1 409 ? 31.197 10.443 7.760 1.00 11.87 406 LEU A N 1
ATOM 3611 C CA . LEU A 1 409 ? 31.919 9.499 6.894 1.00 13.15 406 LEU A CA 1
ATOM 3612 C C . LEU A 1 409 ? 32.832 8.576 7.719 1.00 16.88 406 LEU A C 1
ATOM 3613 O O . LEU A 1 409 ? 32.900 7.363 7.475 1.00 15.24 406 LEU A O 1
ATOM 3618 N N . ASP A 1 410 ? 33.545 9.160 8.679 1.00 15.41 407 ASP A N 1
ATOM 3619 C CA . ASP A 1 410 ? 34.435 8.388 9.567 1.00 17.18 407 ASP A CA 1
ATOM 3620 C C . ASP A 1 410 ? 33.674 7.282 10.312 1.00 19.72 407 ASP A C 1
ATOM 3621 O O . ASP A 1 410 ? 34.201 6.183 10.523 1.00 21.34 407 ASP A O 1
ATOM 3626 N N A GLU A 1 411 ? 32.443 7.574 10.706 0.70 16.74 408 GLU A N 1
ATOM 3627 N N B GLU A 1 411 ? 32.449 7.596 10.742 0.30 17.09 408 GLU A N 1
ATOM 3628 C CA A GLU A 1 411 ? 31.687 6.631 11.521 0.70 17.13 408 GLU A CA 1
ATOM 3629 C CA B GLU A 1 411 ? 31.613 6.653 11.495 0.30 16.77 408 GLU A CA 1
ATOM 3630 C C A GLU A 1 411 ? 30.905 5.601 10.693 0.70 18.62 408 GLU A C 1
ATOM 3631 C C B GLU A 1 411 ? 31.176 5.482 10.638 0.30 18.18 408 GLU A C 1
ATOM 3632 O O A GLU A 1 411 ? 30.355 4.649 11.236 0.70 19.80 408 GLU A O 1
ATOM 3633 O O B GLU A 1 411 ? 31.062 4.351 11.112 0.30 17.46 408 GLU A O 1
ATOM 3644 N N . LEU A 1 412 ? 30.896 5.772 9.376 1.00 17.47 409 LEU A N 1
ATOM 3645 C CA . LEU A 1 412 ? 30.315 4.773 8.479 1.00 19.38 409 LEU A CA 1
ATOM 3646 C C . LEU A 1 412 ? 31.254 3.566 8.381 1.00 21.74 409 LEU A C 1
ATOM 3647 O O . LEU A 1 412 ? 32.384 3.682 7.903 1.00 19.34 409 LEU A O 1
ATOM 3652 N N . LEU A 1 413 ? 30.801 2.417 8.869 1.00 18.71 410 LEU A N 1
ATOM 3653 C CA . LEU A 1 413 ? 31.640 1.232 8.867 1.00 22.88 410 LEU A CA 1
ATOM 3654 C C . LEU A 1 413 ? 31.014 0.186 7.962 1.00 24.41 410 LEU A C 1
ATOM 3655 O O . LEU A 1 413 ? 29.936 -0.333 8.246 1.00 23.26 410 LEU A O 1
ATOM 3660 N N . ILE A 1 414 ? 31.695 -0.108 6.863 1.00 20.54 411 ILE A N 1
ATOM 3661 C CA . ILE A 1 414 ? 31.222 -1.101 5.917 1.00 21.21 411 ILE A CA 1
ATOM 3662 C C . ILE A 1 414 ? 32.368 -2.062 5.623 1.00 23.67 411 ILE A C 1
ATOM 3663 O O . ILE A 1 414 ? 33.479 -1.628 5.302 1.00 22.71 411 ILE A O 1
ATOM 3668 N N . SER A 1 415 ? 32.114 -3.360 5.751 1.00 20.99 412 SER A N 1
ATOM 3669 C CA . SER A 1 415 ? 33.130 -4.351 5.410 1.00 21.06 412 SER A CA 1
ATOM 3670 C C . SER A 1 415 ? 32.559 -5.352 4.422 1.00 23.02 412 SER A C 1
ATOM 3671 O O . SER A 1 415 ? 31.334 -5.545 4.358 1.00 22.46 412 SER A O 1
ATOM 3674 N N . GLY A 1 416 ? 33.453 -5.975 3.655 1.00 19.38 413 GLY A N 1
ATOM 3675 C CA . GLY A 1 416 ? 33.087 -7.026 2.723 1.00 20.71 413 GLY A CA 1
ATOM 3676 C C . GLY A 1 416 ? 33.141 -6.572 1.277 1.00 25.27 413 GLY A C 1
ATOM 3677 O O . GLY A 1 416 ? 33.290 -7.388 0.376 1.00 27.80 413 GLY A O 1
ATOM 3678 N N . ILE A 1 417 ? 32.991 -5.267 1.060 1.00 25.04 414 ILE A N 1
ATOM 3679 C CA . ILE A 1 417 ? 33.111 -4.664 -0.263 1.00 23.50 414 ILE A CA 1
ATOM 3680 C C . ILE A 1 417 ? 33.856 -3.346 -0.105 1.00 26.89 414 ILE A C 1
ATOM 3681 O O . ILE A 1 417 ? 33.905 -2.800 1.000 1.00 24.05 414 ILE A O 1
ATOM 3686 N N . LYS A 1 418 ? 34.426 -2.837 -1.197 1.00 18.33 415 LYS A N 1
ATOM 3687 C CA . LYS A 1 418 ? 35.038 -1.504 -1.202 1.00 18.41 415 LYS A CA 1
ATOM 3688 C C . LYS A 1 418 ? 33.950 -0.452 -1.362 1.00 22.70 415 LYS A C 1
ATOM 3689 O O . LYS A 1 418 ? 32.908 -0.745 -1.945 1.00 21.14 415 LYS A O 1
ATOM 3695 N N . THR A 1 419 ? 34.176 0.758 -0.847 1.00 17.26 416 THR A N 1
ATOM 3696 C CA . THR A 1 419 ? 33.250 1.867 -1.100 1.00 15.91 416 THR A CA 1
ATOM 3697 C C . THR A 1 419 ? 34.003 3.159 -1.398 1.00 14.96 416 THR A C 1
ATOM 3698 O O . THR A 1 419 ? 35.224 3.251 -1.207 1.00 17.19 416 THR A O 1
ATOM 3702 N N . THR A 1 420 ? 33.272 4.176 -1.842 1.00 14.00 417 THR A N 1
ATOM 3703 C CA . THR A 1 420 ? 33.891 5.475 -2.107 1.00 15.82 417 THR A CA 1
ATOM 3704 C C . THR A 1 420 ? 33.972 6.371 -0.856 1.00 15.29 417 THR A C 1
ATOM 3705 O O . THR A 1 420 ? 34.245 7.574 -0.954 1.00 15.96 417 THR A O 1
ATOM 3709 N N . LYS A 1 421 ? 33.736 5.789 0.314 1.00 13.20 418 LYS A N 1
ATOM 3710 C CA . LYS A 1 421 ? 33.913 6.523 1.573 1.00 15.28 418 LYS A CA 1
ATOM 3711 C C . LYS A 1 421 ? 35.235 7.299 1.628 1.00 15.18 418 LYS A C 1
ATOM 3712 O O . LYS A 1 421 ? 35.239 8.498 1.928 1.00 13.69 418 LYS A O 1
ATOM 3718 N N . ASP A 1 422 ? 36.358 6.622 1.361 1.00 12.37 419 ASP A N 1
ATOM 3719 C CA . ASP A 1 422 ? 37.658 7.298 1.420 1.00 14.73 419 ASP A CA 1
ATOM 3720 C C . ASP A 1 422 ? 37.810 8.404 0.378 1.00 16.05 419 ASP A C 1
ATOM 3721 O O . ASP A 1 422 ? 38.517 9.389 0.604 1.00 15.86 419 ASP A O 1
ATOM 3726 N N . PHE A 1 423 ? 37.177 8.235 -0.775 1.00 17.00 420 PHE A N 1
ATOM 3727 C CA . PHE A 1 423 ? 37.172 9.320 -1.763 1.00 14.50 420 PHE A CA 1
ATOM 3728 C C . PHE A 1 423 ? 36.496 10.558 -1.172 1.00 14.18 420 PHE A C 1
ATOM 3729 O O . PHE A 1 423 ? 37.009 11.679 -1.258 1.00 14.00 420 PHE A O 1
ATOM 3737 N N . HIS A 1 424 ? 35.328 10.369 -0.571 1.00 12.79 421 HIS A N 1
ATOM 3738 C CA . HIS A 1 424 ? 34.626 11.515 -0.035 1.00 10.50 421 HIS A CA 1
ATOM 3739 C C . HIS A 1 424 ? 35.358 12.148 1.139 1.00 12.74 421 HIS A C 1
ATOM 3740 O O . HIS A 1 424 ? 35.330 13.367 1.316 1.00 13.47 421 HIS A O 1
ATOM 3747 N N . LEU A 1 425 ? 35.985 11.323 1.967 1.00 11.47 422 LEU A N 1
ATOM 3748 C CA . LEU A 1 425 ? 36.810 11.871 3.033 1.00 16.00 422 LEU A CA 1
ATOM 3749 C C . LEU A 1 425 ? 37.954 12.744 2.491 1.00 18.58 422 LEU A C 1
ATOM 3750 O O . LEU A 1 425 ? 38.239 13.813 3.030 1.00 17.42 422 LEU A O 1
ATOM 3755 N N A SER A 1 426 ? 38.590 12.307 1.407 0.55 14.77 423 SER A N 1
ATOM 3756 N N B SER A 1 426 ? 38.664 12.259 1.481 0.45 14.48 423 SER A N 1
ATOM 3757 C CA A SER A 1 426 ? 39.642 13.122 0.791 0.55 17.37 423 SER A CA 1
ATOM 3758 C CA B SER A 1 426 ? 39.774 13.049 0.960 0.45 17.03 423 SER A CA 1
ATOM 3759 C C A SER A 1 426 ? 39.090 14.391 0.120 0.55 16.43 423 SER A C 1
ATOM 3760 C C B SER A 1 426 ? 39.232 14.380 0.456 0.45 17.53 423 SER A C 1
ATOM 3761 O O A SER A 1 426 ? 39.813 15.384 -0.021 0.55 17.13 423 SER A O 1
ATOM 3762 O O B SER A 1 426 ? 39.839 15.430 0.679 0.45 15.12 423 SER A O 1
ATOM 3791 N N A GLU A 1 429 ? 38.601 17.006 2.958 0.48 15.13 426 GLU A N 1
ATOM 3792 N N B GLU A 1 429 ? 38.586 16.983 2.928 0.52 14.97 426 GLU A N 1
ATOM 3793 C CA A GLU A 1 429 ? 39.870 17.588 3.408 0.48 16.43 426 GLU A CA 1
ATOM 3794 C CA B GLU A 1 429 ? 39.894 17.465 3.376 0.52 17.16 426 GLU A CA 1
ATOM 3795 C C A GLU A 1 429 ? 40.611 18.316 2.286 0.48 20.79 426 GLU A C 1
ATOM 3796 C C B GLU A 1 429 ? 40.682 18.137 2.244 0.52 20.73 426 GLU A C 1
ATOM 3797 O O A GLU A 1 429 ? 41.670 18.902 2.509 0.48 16.98 426 GLU A O 1
ATOM 3798 O O B GLU A 1 429 ? 41.840 18.515 2.422 0.52 16.82 426 GLU A O 1
ATOM 3809 N N . ASN A 1 430 ? 40.059 18.269 1.077 1.00 15.65 427 ASN A N 1
ATOM 3810 C CA . ASN A 1 430 ? 40.725 18.874 -0.092 1.00 11.87 427 ASN A CA 1
ATOM 3811 C C . ASN A 1 430 ? 40.594 20.399 -0.060 1.00 14.11 427 ASN A C 1
ATOM 3812 O O . ASN A 1 430 ? 39.489 20.925 -0.088 1.00 13.72 427 ASN A O 1
ATOM 3817 N N . PRO A 1 431 ? 41.720 21.131 0.002 1.00 14.82 428 PRO A N 1
ATOM 3818 C CA . PRO A 1 431 ? 41.565 22.587 0.131 1.00 16.13 428 PRO A CA 1
ATOM 3819 C C . PRO A 1 431 ? 40.828 23.227 -1.051 1.00 14.47 428 PRO A C 1
ATOM 3820 O O . PRO A 1 431 ? 40.189 24.264 -0.865 1.00 17.24 428 PRO A O 1
ATOM 3824 N N . ASP A 1 432 ? 40.930 22.652 -2.242 1.00 12.64 429 ASP A N 1
ATOM 3825 C CA . ASP A 1 432 ? 40.188 23.218 -3.376 1.00 14.97 429 ASP A CA 1
ATOM 3826 C C . ASP A 1 432 ? 38.669 23.108 -3.136 1.00 16.07 429 ASP A C 1
ATOM 3827 O O . ASP A 1 432 ? 37.906 24.003 -3.500 1.00 15.80 429 ASP A O 1
ATOM 3832 N N . PHE A 1 433 ? 38.235 22.010 -2.531 1.00 14.62 430 PHE A N 1
ATOM 3833 C CA . PHE A 1 433 ? 36.817 21.858 -2.199 1.00 14.72 430 PHE A CA 1
ATOM 3834 C C . PHE A 1 433 ? 36.418 22.889 -1.138 1.00 15.34 430 PHE A C 1
ATOM 3835 O O . PHE A 1 433 ? 35.419 23.620 -1.274 1.00 15.10 430 PHE A O 1
ATOM 3843 N N . ILE A 1 434 ? 37.227 22.962 -0.090 1.00 13.91 431 ILE A N 1
ATOM 3844 C CA . ILE A 1 434 ? 36.950 23.874 1.007 1.00 16.88 431 ILE A CA 1
ATOM 3845 C C . ILE A 1 434 ? 36.903 25.316 0.502 1.00 15.45 431 ILE A C 1
ATOM 3846 O O . ILE A 1 434 ? 36.070 26.116 0.933 1.00 14.22 431 ILE A O 1
ATOM 3851 N N . ASN A 1 435 ? 37.833 25.649 -0.388 1.00 13.79 432 ASN A N 1
ATOM 3852 C CA . ASN A 1 435 ? 37.963 27.013 -0.897 1.00 13.40 432 ASN A CA 1
ATOM 3853 C C . ASN A 1 435 ? 37.006 27.304 -2.055 1.00 16.88 432 ASN A C 1
ATOM 3854 O O . ASN A 1 435 ? 36.995 28.412 -2.584 1.00 18.54 432 ASN A O 1
ATOM 3859 N N . ASN A 1 436 ? 36.234 26.298 -2.443 1.00 14.17 433 ASN A N 1
ATOM 3860 C CA . ASN A 1 436 ? 35.255 26.428 -3.536 1.00 17.21 433 ASN A CA 1
ATOM 3861 C C . ASN A 1 436 ? 35.887 26.685 -4.897 1.00 23.65 433 ASN A C 1
ATOM 3862 O O . ASN A 1 436 ? 35.311 27.375 -5.734 1.00 26.38 433 ASN A O 1
ATOM 3867 N N A ASN A 1 437 ? 37.081 26.137 -5.112 0.68 18.64 434 ASN A N 1
ATOM 3868 N N B ASN A 1 437 ? 37.062 26.107 -5.109 0.32 19.42 434 ASN A N 1
ATOM 3869 C CA A ASN A 1 437 ? 37.814 26.331 -6.359 0.68 19.58 434 ASN A CA 1
ATOM 3870 C CA B ASN A 1 437 ? 37.819 26.314 -6.332 0.32 20.37 434 ASN A CA 1
ATOM 3871 C C A ASN A 1 437 ? 37.843 25.042 -7.161 0.68 19.66 434 ASN A C 1
ATOM 3872 C C B ASN A 1 437 ? 37.850 25.041 -7.166 0.32 19.40 434 ASN A C 1
ATOM 3873 O O A ASN A 1 437 ? 38.836 24.328 -7.167 0.68 19.22 434 ASN A O 1
ATOM 3874 O O B ASN A 1 437 ? 38.859 24.344 -7.211 0.32 19.56 434 ASN A O 1
ATOM 3883 N N . TYR A 1 438 ? 36.730 24.722 -7.809 1.00 17.04 435 TYR A N 1
ATOM 3884 C CA . TYR A 1 438 ? 36.662 23.537 -8.652 1.00 21.13 435 TYR A CA 1
ATOM 3885 C C . TYR A 1 438 ? 35.556 23.757 -9.673 1.00 19.63 435 TYR A C 1
ATOM 3886 O O . TYR A 1 438 ? 34.949 24.824 -9.710 1.00 19.64 435 TYR A O 1
ATOM 3895 N N . ASP A 1 439 ? 35.313 22.744 -10.492 1.00 19.77 436 ASP A N 1
ATOM 3896 C CA . ASP A 1 439 ? 34.325 22.835 -11.559 1.00 16.78 436 ASP A CA 1
ATOM 3897 C C . ASP A 1 439 ? 34.072 21.423 -12.036 1.00 17.18 436 ASP A C 1
ATOM 3898 O O . ASP A 1 439 ? 34.629 20.472 -11.495 1.00 15.72 436 ASP A O 1
ATOM 3903 N N . THR A 1 440 ? 33.229 21.270 -13.055 1.00 15.91 437 THR A N 1
ATOM 3904 C CA . THR A 1 440 ? 32.830 19.945 -13.490 1.00 13.74 437 THR A CA 1
ATOM 3905 C C . THR A 1 440 ? 33.977 19.115 -14.034 1.00 14.74 437 THR A C 1
ATOM 3906 O O . THR A 1 440 ? 33.876 17.882 -14.124 1.00 18.29 437 THR A O 1
ATOM 3910 N N . ASN A 1 441 ? 35.071 19.773 -14.413 1.00 14.46 438 ASN A N 1
ATOM 3911 C CA . ASN A 1 441 ? 36.214 19.033 -14.928 1.00 17.68 438 ASN A CA 1
ATOM 3912 C C . ASN A 1 441 ? 37.340 18.841 -13.926 1.00 23.54 438 ASN A C 1
ATOM 3913 O O . ASN A 1 441 ? 38.385 18.283 -14.276 1.00 18.55 438 ASN A O 1
ATOM 3918 N N . TYR A 1 442 ? 37.146 19.312 -12.698 1.00 16.58 439 TYR A N 1
ATOM 3919 C CA . TYR A 1 442 ? 38.213 19.231 -11.676 1.00 17.90 439 TYR A CA 1
ATOM 3920 C C . TYR A 1 442 ? 38.765 17.817 -11.496 1.00 17.24 439 TYR A C 1
ATOM 3921 O O . TYR A 1 442 ? 39.981 17.610 -11.455 1.00 20.00 439 TYR A O 1
ATOM 3930 N N . LEU A 1 443 ? 37.883 16.837 -11.374 1.00 20.02 440 LEU A N 1
ATOM 3931 C CA . LEU A 1 443 ? 38.349 15.485 -11.102 1.00 23.14 440 LEU A CA 1
ATOM 3932 C C . LEU A 1 443 ? 39.163 14.931 -12.280 1.00 33.37 440 LEU A C 1
ATOM 3933 O O . LEU A 1 443 ? 40.134 14.194 -12.077 1.00 32.90 440 LEU A O 1
ATOM 3938 N N . ALA A 1 444 ? 38.795 15.326 -13.500 1.00 24.84 441 ALA A N 1
ATOM 3939 C CA . ALA A 1 444 ? 39.542 14.926 -14.693 1.00 31.89 441 ALA A CA 1
ATOM 3940 C C . ALA A 1 444 ? 40.980 15.484 -14.739 1.00 35.45 441 ALA A C 1
ATOM 3941 O O . ALA A 1 444 ? 41.865 14.849 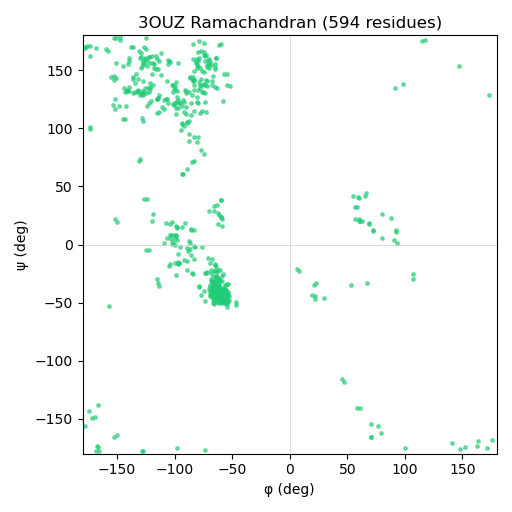-15.312 1.00 37.79 441 ALA A O 1
ATOM 3943 N N A ARG A 1 445 ? 41.204 16.662 -14.158 0.64 29.98 442 ARG A N 1
ATOM 3944 N N B ARG A 1 445 ? 41.193 16.656 -14.139 0.36 31.57 442 ARG A N 1
ATOM 3945 C CA A ARG A 1 445 ? 42.540 17.269 -14.164 0.64 35.42 442 ARG A CA 1
ATOM 3946 C CA B ARG A 1 445 ? 42.509 17.302 -14.135 0.36 35.44 442 ARG A CA 1
ATOM 3947 C C A ARG A 1 445 ? 43.410 16.753 -13.017 0.64 38.35 442 ARG A C 1
ATOM 3948 C C B ARG A 1 445 ? 43.312 16.959 -12.880 0.36 38.33 442 ARG A C 1
ATOM 3949 O O A ARG A 1 445 ? 44.609 17.016 -12.982 0.64 41.70 442 ARG A O 1
ATOM 3950 O O B ARG A 1 445 ? 44.366 17.543 -12.632 0.36 39.72 442 ARG A O 1
ATOM 3965 N N . HIS A 1 446 ? 42.799 16.024 -12.085 1.00 41.01 443 HIS A N 1
ATOM 3966 C CA . HIS A 1 446 ? 43.476 15.596 -10.856 1.00 48.97 443 HIS A CA 1
ATOM 3967 C C . HIS A 1 446 ? 43.451 14.081 -10.649 1.00 58.68 443 HIS A C 1
ATOM 3968 O O . HIS A 1 446 ? 43.741 13.309 -11.563 1.00 62.40 443 HIS A O 1
ATOM 3983 N N . GLU B 1 5 ? 40.060 28.297 25.575 1.00 34.73 2 GLU B N 1
ATOM 3984 C CA . GLU B 1 5 ? 39.708 27.238 24.616 1.00 35.96 2 GLU B CA 1
ATOM 3985 C C . GLU B 1 5 ? 40.060 25.847 25.145 1.00 31.53 2 GLU B C 1
ATOM 3986 O O . GLU B 1 5 ? 41.132 25.636 25.710 1.00 30.81 2 GLU B O 1
ATOM 3992 N N . ILE B 1 6 ? 39.143 24.903 24.975 1.00 21.74 3 ILE B N 1
ATOM 3993 C CA . ILE B 1 6 ? 39.352 23.526 25.414 1.00 18.04 3 ILE B CA 1
ATOM 3994 C C . ILE B 1 6 ? 39.811 22.696 24.218 1.00 22.36 3 ILE B C 1
ATOM 3995 O O . ILE B 1 6 ? 39.163 22.711 23.185 1.00 26.51 3 ILE B O 1
ATOM 4000 N N . LYS B 1 7 ? 40.927 21.983 24.341 1.00 21.81 4 LYS B N 1
ATOM 4001 C CA . LYS B 1 7 ? 41.463 21.271 23.179 1.00 24.71 4 LYS B CA 1
ATOM 4002 C C . LYS B 1 7 ? 41.109 19.794 23.136 1.00 23.00 4 LYS B C 1
ATOM 4003 O O . LYS B 1 7 ? 41.049 19.188 22.067 1.00 22.09 4 LYS B O 1
ATOM 4009 N N . SER B 1 8 ? 40.867 19.221 24.307 1.00 21.04 5 SER B N 1
ATOM 4010 C CA . SER B 1 8 ? 40.735 17.780 24.451 1.00 18.79 5 SER B CA 1
ATOM 4011 C C . SER B 1 8 ? 39.812 17.462 25.636 1.00 18.15 5 SER B C 1
ATOM 4012 O O . SER B 1 8 ? 40.053 17.892 26.758 1.00 21.89 5 SER B O 1
ATOM 4015 N N . ILE B 1 9 ? 38.773 16.680 25.381 1.00 19.48 6 ILE B N 1
ATOM 4016 C CA . ILE B 1 9 ? 37.759 16.412 26.398 1.00 17.65 6 ILE B CA 1
ATOM 4017 C C . ILE B 1 9 ? 37.668 14.917 26.689 1.00 18.45 6 ILE B C 1
ATOM 4018 O O . ILE B 1 9 ? 37.447 14.110 25.774 1.00 21.41 6 ILE B O 1
ATOM 4023 N N . LEU B 1 10 ? 37.840 14.549 27.957 1.00 17.59 7 LEU B N 1
ATOM 4024 C CA . LEU B 1 10 ? 37.582 13.178 28.378 1.00 18.64 7 LEU B CA 1
ATOM 4025 C C . LEU B 1 10 ? 36.097 12.988 28.707 1.00 20.03 7 LEU B C 1
ATOM 4026 O O . LEU B 1 10 ? 35.511 13.754 29.476 1.00 18.08 7 LEU B O 1
ATOM 4031 N N . ILE B 1 11 ? 35.503 11.958 28.119 1.00 14.65 8 ILE B N 1
ATOM 4032 C CA . ILE B 1 11 ? 34.098 11.649 28.352 1.00 15.45 8 ILE B CA 1
ATOM 4033 C C . ILE B 1 11 ? 34.019 10.632 29.492 1.00 16.36 8 ILE B C 1
ATOM 4034 O O . ILE B 1 11 ? 34.314 9.446 29.310 1.00 19.32 8 ILE B O 1
ATOM 4039 N N . ALA B 1 12 ? 33.632 11.105 30.673 1.00 16.76 9 ALA B N 1
ATOM 4040 C CA . ALA B 1 12 ? 33.652 10.246 31.859 1.00 20.56 9 ALA B CA 1
ATOM 4041 C C . ALA B 1 12 ? 32.308 9.551 31.952 1.00 20.09 9 ALA B C 1
ATOM 4042 O O . ALA B 1 12 ? 31.528 9.795 32.866 1.00 20.25 9 ALA B O 1
ATOM 4044 N N . ASN B 1 13 ? 32.021 8.709 30.970 1.00 17.65 10 ASN B N 1
ATOM 4045 C CA . ASN B 1 13 ? 30.715 8.049 30.922 1.00 19.42 10 ASN B CA 1
ATOM 4046 C C . ASN B 1 13 ? 30.777 6.916 29.904 1.00 21.58 10 ASN B C 1
ATOM 4047 O O . ASN B 1 13 ? 31.851 6.616 29.363 1.00 21.78 10 ASN B O 1
ATOM 4052 N N . ARG B 1 14 ? 29.643 6.276 29.646 1.00 18.57 11 ARG B N 1
ATOM 4053 C CA . ARG B 1 14 ? 29.623 5.096 28.795 1.00 19.21 11 ARG B CA 1
ATOM 4054 C C . ARG B 1 14 ? 28.308 5.054 28.038 1.00 20.94 11 ARG B C 1
ATOM 4055 O O . ARG B 1 14 ? 27.439 5.891 28.257 1.00 21.02 11 ARG B O 1
ATOM 4063 N N . GLY B 1 15 ? 28.153 4.078 27.151 1.00 19.68 12 GLY B N 1
ATOM 4064 C CA . GLY B 1 15 ? 26.861 3.855 26.526 1.00 18.84 12 GLY B CA 1
ATOM 4065 C C . GLY B 1 15 ? 26.473 4.937 25.538 1.00 19.03 12 GLY B C 1
ATOM 4066 O O . GLY B 1 15 ? 27.329 5.578 24.930 1.00 21.48 12 GLY B O 1
ATOM 4067 N N A GLU B 1 16 ? 25.170 5.160 25.373 0.73 16.96 13 GLU B N 1
ATOM 4068 N N B GLU B 1 16 ? 25.172 5.145 25.387 0.27 16.85 13 GLU B N 1
ATOM 4069 C CA A GLU B 1 16 ? 24.716 6.055 24.314 0.73 14.11 13 GLU B CA 1
ATOM 4070 C CA B GLU B 1 16 ? 24.669 6.041 24.360 0.27 16.01 13 GLU B CA 1
ATOM 4071 C C A GLU B 1 16 ? 25.206 7.492 24.505 0.73 12.01 13 GLU B C 1
ATOM 4072 C C B GLU B 1 16 ? 25.190 7.473 24.513 0.27 13.81 13 GLU B C 1
ATOM 4073 O O A GLU B 1 16 ? 25.521 8.177 23.529 0.73 15.09 13 GLU B O 1
ATOM 4074 O O B GLU B 1 16 ? 25.516 8.129 23.523 0.27 14.32 13 GLU B O 1
ATOM 4085 N N . ILE B 1 17 ? 25.272 7.954 25.749 1.00 15.46 14 ILE B N 1
ATOM 4086 C CA . ILE B 1 17 ? 25.696 9.343 26.009 1.00 14.72 14 ILE B CA 1
ATOM 4087 C C . ILE B 1 17 ? 27.172 9.577 25.656 1.00 16.40 14 ILE B C 1
ATOM 4088 O O . ILE B 1 17 ? 27.552 10.663 25.217 1.00 17.48 14 ILE B O 1
ATOM 4093 N N . ALA B 1 18 ? 27.998 8.550 25.807 1.00 15.92 15 ALA B N 1
ATOM 4094 C CA . ALA B 1 18 ? 29.384 8.667 25.377 1.00 17.75 15 ALA B CA 1
ATOM 4095 C C . ALA B 1 18 ? 29.467 8.930 23.869 1.00 19.87 15 ALA B C 1
ATOM 4096 O O . ALA B 1 18 ? 30.241 9.769 23.421 1.00 15.68 15 ALA B O 1
ATOM 4098 N N . LEU B 1 19 ? 28.678 8.196 23.084 1.00 14.76 16 LEU B N 1
ATOM 4099 C CA . LEU B 1 19 ? 28.708 8.339 21.641 1.00 13.67 16 LEU B CA 1
ATOM 4100 C C . LEU B 1 19 ? 28.122 9.692 21.225 1.00 16.34 16 LEU B C 1
ATOM 4101 O O . LEU B 1 19 ? 28.671 10.383 20.355 1.00 13.58 16 LEU B O 1
ATOM 4106 N N . ARG B 1 20 ? 27.013 10.065 21.861 1.00 14.81 17 ARG B N 1
ATOM 4107 C CA . ARG B 1 20 ? 26.391 11.377 21.650 1.00 17.06 17 ARG B CA 1
ATOM 4108 C C . ARG B 1 20 ? 27.397 12.523 21.855 1.00 15.90 17 ARG B C 1
ATOM 4109 O O . ARG B 1 20 ? 27.533 13.429 21.014 1.00 11.83 17 ARG B O 1
ATOM 4117 N N . ALA B 1 21 ? 28.109 12.478 22.975 1.00 14.08 18 ALA B N 1
ATOM 4118 C CA . ALA B 1 21 ? 29.088 13.511 23.308 1.00 14.41 18 ALA B CA 1
ATOM 4119 C C . ALA B 1 21 ? 30.241 13.524 22.313 1.00 13.22 18 ALA B C 1
ATOM 4120 O O . ALA B 1 21 ? 30.661 14.575 21.849 1.00 14.60 18 ALA B O 1
ATOM 4122 N N . LEU B 1 22 ? 30.755 12.344 21.999 1.00 13.95 19 LEU B N 1
ATOM 4123 C CA . LEU B 1 22 ? 31.894 12.228 21.098 1.00 15.38 19 LEU B CA 1
ATOM 4124 C C . LEU B 1 22 ? 31.620 12.909 19.749 1.00 15.95 19 LEU B C 1
ATOM 4125 O O . LEU B 1 22 ? 32.465 13.612 19.203 1.00 16.68 19 LEU B O 1
ATOM 4130 N N A ARG B 1 23 ? 30.418 12.715 19.222 0.37 14.30 20 ARG B N 1
ATOM 4131 N N B ARG B 1 23 ? 30.424 12.704 19.212 0.63 14.01 20 ARG B N 1
ATOM 4132 C CA A ARG B 1 23 ? 30.078 13.299 17.934 0.37 14.81 20 ARG B CA 1
ATOM 4133 C CA B ARG B 1 23 ? 30.092 13.313 17.937 0.63 13.47 20 ARG B CA 1
ATOM 4134 C C A ARG B 1 23 ? 30.147 14.822 17.926 0.37 15.54 20 ARG B C 1
ATOM 4135 C C B ARG B 1 23 ? 30.249 14.822 17.985 0.63 15.00 20 ARG B C 1
ATOM 4136 O O A ARG B 1 23 ? 30.659 15.409 16.982 0.37 17.18 20 ARG B O 1
ATOM 4137 O O B ARG B 1 23 ? 30.923 15.399 17.145 0.63 17.30 20 ARG B O 1
ATOM 4152 N N . THR B 1 24 ? 29.633 15.465 18.969 1.00 16.41 21 THR B N 1
ATOM 4153 C CA . THR B 1 24 ? 29.709 16.922 19.051 1.00 16.98 21 THR B CA 1
ATOM 4154 C C . THR B 1 24 ? 31.151 17.388 19.257 1.00 14.95 21 THR B C 1
ATOM 4155 O O . THR B 1 24 ? 31.604 18.348 18.637 1.00 16.81 21 THR B O 1
ATOM 4159 N N . ILE B 1 25 ? 31.867 16.690 20.127 1.00 12.99 22 ILE B N 1
ATOM 4160 C CA . ILE B 1 25 ? 33.267 17.045 20.416 1.00 14.04 22 ILE B CA 1
ATOM 4161 C C . ILE B 1 25 ? 34.127 16.983 19.147 1.00 16.72 22 ILE B C 1
ATOM 4162 O O . ILE B 1 25 ? 34.851 17.932 18.821 1.00 15.43 22 ILE B O 1
ATOM 4167 N N . LYS B 1 26 ? 34.044 15.875 18.421 1.00 16.00 23 LYS B N 1
ATOM 4168 C CA . LYS B 1 26 ? 34.825 15.755 17.199 1.00 21.88 23 LYS B CA 1
ATOM 4169 C C . LYS B 1 26 ? 34.381 16.763 16.123 1.00 20.86 23 LYS B C 1
ATOM 4170 O O . LYS B 1 26 ? 35.213 17.335 15.433 1.00 19.54 23 LYS B O 1
ATOM 4176 N N . GLU B 1 27 ? 33.082 17.002 15.988 1.00 16.07 24 GLU B N 1
ATOM 4177 C CA . GLU B 1 27 ? 32.632 18.007 15.007 1.00 15.13 24 GLU B CA 1
ATOM 4178 C C . GLU B 1 27 ? 33.213 19.373 15.308 1.00 19.05 24 GLU B C 1
ATOM 4179 O O . GLU B 1 27 ? 33.525 20.132 14.389 1.00 19.09 24 GLU B O 1
ATOM 4193 N N . GLY B 1 29 ? 36.064 19.870 16.319 1.00 22.12 26 GLY B N 1
ATOM 4194 C CA . GLY B 1 29 ? 37.498 19.831 16.067 1.00 24.92 26 GLY B CA 1
ATOM 4195 C C . GLY B 1 29 ? 38.316 19.641 17.335 1.00 26.30 26 GLY B C 1
ATOM 4196 O O . GLY B 1 29 ? 39.498 19.972 17.371 1.00 23.99 26 GLY B O 1
ATOM 4197 N N . LYS B 1 30 ? 37.694 19.099 18.383 1.00 19.25 27 LYS B N 1
ATOM 4198 C CA . LYS B 1 30 ? 38.407 18.873 19.632 1.00 19.82 27 LYS B CA 1
ATOM 4199 C C . LYS B 1 30 ? 38.686 17.389 19.767 1.00 19.49 27 LYS B C 1
ATOM 4200 O O . LYS B 1 30 ? 38.037 16.584 19.098 1.00 17.40 27 LYS B O 1
ATOM 4206 N N . LYS B 1 31 ? 39.673 17.018 20.588 1.00 17.79 28 LYS B N 1
ATOM 4207 C CA . LYS B 1 31 ? 39.960 15.601 20.790 1.00 16.92 28 LYS B CA 1
ATOM 4208 C C . LYS B 1 31 ? 38.902 15.001 21.714 1.00 20.00 28 LYS B C 1
ATOM 4209 O O . LYS B 1 31 ? 38.549 15.615 22.712 1.00 17.21 28 LYS B O 1
ATOM 4215 N N . ALA B 1 32 ? 38.424 13.800 21.391 1.00 15.92 29 ALA B N 1
ATOM 4216 C CA . ALA B 1 32 ? 37.482 13.082 22.240 1.00 15.69 29 ALA B CA 1
ATOM 4217 C C . ALA B 1 32 ? 38.196 11.876 22.834 1.00 20.99 29 ALA B C 1
ATOM 4218 O O . ALA B 1 32 ? 38.646 10.998 22.098 1.00 21.71 29 ALA B O 1
ATOM 4220 N N . ILE B 1 33 ? 38.302 11.848 24.163 1.00 17.68 30 ILE B N 1
ATOM 4221 C CA . ILE B 1 33 ? 38.997 10.774 24.867 1.00 17.60 30 ILE B CA 1
ATOM 4222 C C . ILE B 1 33 ? 37.941 9.959 25.582 1.00 19.99 30 ILE B C 1
ATOM 4223 O O . ILE B 1 33 ? 37.151 10.514 26.347 1.00 19.87 30 ILE B O 1
ATOM 4228 N N . CYS B 1 34 ? 37.897 8.656 25.323 1.00 17.18 31 CYS B N 1
ATOM 4229 C CA . CYS B 1 34 ? 36.912 7.806 25.991 1.00 18.91 31 CYS B CA 1
ATOM 4230 C C . CYS B 1 34 ? 37.533 6.946 27.081 1.00 21.49 31 CYS B C 1
ATOM 4231 O O . CYS B 1 34 ? 38.740 6.689 27.079 1.00 21.06 31 CYS B O 1
ATOM 4234 N N . VAL B 1 35 ? 36.702 6.502 28.019 1.00 21.33 32 VAL B N 1
ATOM 4235 C CA . VAL B 1 35 ? 37.150 5.560 29.037 1.00 23.87 32 VAL B CA 1
ATOM 4236 C C . VAL B 1 35 ? 36.240 4.348 28.989 1.00 22.97 32 VAL B C 1
ATOM 4237 O O . VAL B 1 35 ? 35.083 4.447 28.561 1.00 19.35 32 VAL B O 1
ATOM 4241 N N . TYR B 1 36 ? 36.753 3.203 29.418 1.00 19.79 33 TYR B N 1
ATOM 4242 C CA . TYR B 1 36 ? 35.945 1.990 29.442 1.00 22.09 33 TYR B CA 1
ATOM 4243 C C . TYR B 1 36 ? 36.395 1.027 30.545 1.00 26.00 33 TYR B C 1
ATOM 4244 O O . TYR B 1 36 ? 37.592 0.920 30.853 1.00 25.22 33 TYR B O 1
ATOM 4253 N N . SER B 1 37 ? 35.425 0.361 31.160 1.00 21.89 34 SER B N 1
ATOM 4254 C CA . SER B 1 37 ? 35.710 -0.782 32.019 1.00 22.56 34 SER B CA 1
ATOM 4255 C C . SER B 1 37 ? 35.989 -1.939 31.085 1.00 24.98 34 SER B C 1
ATOM 4256 O O . SER B 1 37 ? 35.679 -1.865 29.894 1.00 23.25 34 SER B O 1
ATOM 4259 N N . GLU B 1 38 ? 36.542 -3.026 31.614 1.00 26.55 35 GLU B N 1
ATOM 4260 C CA . GLU B 1 38 ? 36.874 -4.163 30.765 1.00 34.96 35 GLU B CA 1
ATOM 4261 C C . GLU B 1 38 ? 35.621 -4.782 30.143 1.00 34.08 35 GLU B C 1
ATOM 4262 O O . GLU B 1 38 ? 35.657 -5.320 29.035 1.00 35.74 35 GLU B O 1
ATOM 4268 N N . ALA B 1 39 ? 34.504 -4.651 30.839 1.00 26.83 36 ALA B N 1
ATOM 4269 C CA . ALA B 1 39 ? 33.223 -5.132 30.326 1.00 27.62 36 ALA B CA 1
ATOM 4270 C C . ALA B 1 39 ? 32.737 -4.369 29.087 1.00 27.79 36 ALA B C 1
ATOM 4271 O O . ALA B 1 39 ? 31.934 -4.874 28.303 1.00 27.41 36 ALA B O 1
ATOM 4273 N N . ASP B 1 40 ? 33.221 -3.146 28.912 1.00 25.31 37 ASP B N 1
ATOM 4274 C CA . ASP B 1 40 ? 32.761 -2.305 27.819 1.00 24.46 37 ASP B CA 1
ATOM 4275 C C . ASP B 1 40 ? 33.755 -2.203 26.652 1.00 24.78 37 ASP B C 1
ATOM 4276 O O . ASP B 1 40 ? 33.682 -1.279 25.857 1.00 27.17 37 ASP B O 1
ATOM 4281 N N A LYS B 1 41 ? 34.676 -3.155 26.546 0.62 24.77 38 LYS B N 1
ATOM 4282 N N B LYS B 1 41 ? 34.666 -3.167 26.556 0.38 25.28 38 LYS B N 1
ATOM 4283 C CA A LYS B 1 41 ? 35.709 -3.081 25.507 0.62 26.62 38 LYS B CA 1
ATOM 4284 C CA B LYS B 1 41 ? 35.741 -3.116 25.564 0.38 27.90 38 LYS B CA 1
ATOM 4285 C C A LYS B 1 41 ? 35.118 -3.240 24.115 0.62 25.07 38 LYS B C 1
ATOM 4286 C C B LYS B 1 41 ? 35.244 -3.083 24.122 0.38 24.87 38 LYS B C 1
ATOM 4287 O O A LYS B 1 41 ? 35.782 -2.973 23.107 0.62 22.64 38 LYS B O 1
ATOM 4288 O O B LYS B 1 41 ? 35.937 -2.585 23.231 0.38 22.22 38 LYS B O 1
ATOM 4299 N N A ASP B 1 42 ? 33.856 -3.661 24.072 0.62 21.98 39 ASP B N 1
ATOM 4300 N N B ASP B 1 42 ? 34.046 -3.611 23.890 0.38 23.97 39 ASP B N 1
ATOM 4301 C CA A ASP B 1 42 ? 33.137 -3.850 22.820 0.62 26.28 39 ASP B CA 1
ATOM 4302 C CA B ASP B 1 42 ? 33.497 -3.654 22.540 0.38 26.65 39 ASP B CA 1
ATOM 4303 C C A ASP B 1 42 ? 32.325 -2.617 22.408 0.62 26.37 39 ASP B C 1
ATOM 4304 C C B ASP B 1 42 ? 32.519 -2.506 22.256 0.38 26.14 39 ASP B C 1
ATOM 4305 O O A ASP B 1 42 ? 31.607 -2.648 21.408 0.62 25.77 39 ASP B O 1
ATOM 4306 O O B ASP B 1 42 ? 31.839 -2.503 21.228 0.38 24.77 39 ASP B O 1
ATOM 4315 N N . ALA B 1 43 ? 32.461 -1.529 23.159 1.00 22.86 40 ALA B N 1
ATOM 4316 C CA . ALA B 1 43 ? 31.606 -0.348 22.948 1.00 23.70 40 ALA B CA 1
ATOM 4317 C C . ALA B 1 43 ? 31.929 0.370 21.636 1.00 25.89 40 ALA B C 1
ATOM 4318 O O . ALA B 1 43 ? 33.096 0.606 21.299 1.00 23.03 40 ALA B O 1
ATOM 4320 N N . LEU B 1 44 ? 30.892 0.717 20.884 1.00 20.53 41 LEU B N 1
ATOM 4321 C CA . LEU B 1 44 ? 31.095 1.263 19.544 1.00 18.11 41 LEU B CA 1
ATOM 4322 C C . LEU B 1 44 ? 31.925 2.538 19.534 1.00 18.93 41 LEU B C 1
ATOM 4323 O O . LEU B 1 44 ? 32.784 2.700 18.682 1.00 21.11 41 LEU B O 1
ATOM 4328 N N . TYR B 1 45 ? 31.643 3.459 20.458 1.00 18.48 42 TYR B N 1
ATOM 4329 C CA . TYR B 1 45 ? 32.317 4.757 20.451 1.00 19.79 42 TYR B CA 1
ATOM 4330 C C . TYR B 1 45 ? 33.840 4.640 20.622 1.00 20.32 42 TYR B C 1
ATOM 4331 O O . TYR B 1 45 ? 34.576 5.555 20.251 1.00 20.80 42 TYR B O 1
ATOM 4340 N N . LEU B 1 46 ? 34.325 3.529 21.178 1.00 18.16 43 LEU B N 1
ATOM 4341 C CA . LEU B 1 46 ? 35.773 3.368 21.333 1.00 19.36 43 LEU B CA 1
ATOM 4342 C C . LEU B 1 46 ? 36.453 3.332 19.974 1.00 23.05 43 LEU B C 1
ATOM 4343 O O . LEU B 1 46 ? 37.615 3.703 19.846 1.00 24.08 43 LEU B O 1
ATOM 4348 N N A LYS B 1 47 ? 35.736 2.865 18.956 0.51 20.48 44 LYS B N 1
ATOM 4349 N N B LYS B 1 47 ? 35.724 2.873 18.960 0.49 20.46 44 LYS B N 1
ATOM 4350 C CA A LYS B 1 47 ? 36.307 2.817 17.615 0.51 21.97 44 LYS B CA 1
ATOM 4351 C CA B LYS B 1 47 ? 36.266 2.795 17.606 0.49 23.07 44 LYS B CA 1
ATOM 4352 C C A LYS B 1 47 ? 36.525 4.231 17.085 0.51 21.40 44 LYS B C 1
ATOM 4353 C C B LYS B 1 47 ? 36.392 4.185 16.975 0.49 21.88 44 LYS B C 1
ATOM 4354 O O A LYS B 1 47 ? 37.417 4.474 16.278 0.51 21.05 44 LYS B O 1
ATOM 4355 O O B LYS B 1 47 ? 37.095 4.367 15.983 0.49 21.25 44 LYS B O 1
ATOM 4366 N N . TYR B 1 48 ? 35.708 5.164 17.558 1.00 20.53 45 TYR B N 1
ATOM 4367 C CA . TYR B 1 48 ? 35.666 6.511 16.995 1.00 18.06 45 TYR B CA 1
ATOM 4368 C C . TYR B 1 48 ? 36.492 7.528 17.774 1.00 19.78 45 TYR B C 1
ATOM 4369 O O . TYR B 1 48 ? 36.719 8.631 17.295 1.00 22.23 45 TYR B O 1
ATOM 4378 N N . ALA B 1 49 ? 36.887 7.185 18.992 1.00 17.55 46 ALA B N 1
ATOM 4379 C CA . ALA B 1 49 ? 37.557 8.146 19.869 1.00 19.38 46 ALA B CA 1
ATOM 4380 C C . ALA B 1 49 ? 38.980 8.434 19.401 1.00 23.21 46 ALA B C 1
ATOM 4381 O O . ALA B 1 49 ? 39.606 7.609 18.740 1.00 22.19 46 ALA B O 1
ATOM 4383 N N . ASP B 1 50 ? 39.491 9.610 19.742 1.00 23.75 47 ASP B N 1
ATOM 4384 C CA . ASP B 1 50 ? 40.895 9.902 19.485 1.00 24.33 47 ASP B CA 1
ATOM 4385 C C . ASP B 1 50 ? 41.814 9.030 20.327 1.00 28.20 47 ASP B C 1
ATOM 4386 O O . ASP B 1 50 ? 42.898 8.637 19.888 1.00 22.87 47 ASP B O 1
ATOM 4391 N N . ALA B 1 51 ? 41.380 8.710 21.535 1.00 20.33 48 ALA B N 1
ATOM 4392 C CA . ALA B 1 51 ? 42.109 7.744 22.357 1.00 23.39 48 ALA B CA 1
ATOM 4393 C C . ALA B 1 51 ? 41.108 7.160 23.348 1.00 23.83 48 ALA B C 1
ATOM 4394 O O . ALA B 1 51 ? 40.126 7.816 23.690 1.00 22.54 48 ALA B O 1
ATOM 4396 N N A SER B 1 52 ? 41.357 5.930 23.788 0.26 23.21 49 SER B N 1
ATOM 4397 N N B SER B 1 52 ? 41.339 5.926 23.789 0.74 21.96 49 SER B N 1
ATOM 4398 C CA A SER B 1 52 ? 40.518 5.281 24.789 0.26 24.49 49 SER B CA 1
ATOM 4399 C CA B SER B 1 52 ? 40.485 5.314 24.811 0.74 24.51 49 SER B CA 1
ATOM 4400 C C A SER B 1 52 ? 41.392 4.697 25.889 0.26 25.86 49 SER B C 1
ATOM 4401 C C B SER B 1 52 ? 41.339 4.648 25.877 0.74 26.08 49 SER B C 1
ATOM 4402 O O A SER B 1 52 ? 42.448 4.123 25.613 0.26 26.06 49 SER B O 1
ATOM 4403 O O B SER B 1 52 ? 42.332 3.979 25.563 0.74 25.32 49 SER B O 1
ATOM 4408 N N . ILE B 1 53 ? 40.952 4.853 27.134 1.00 25.12 50 ILE B N 1
ATOM 4409 C CA . ILE B 1 53 ? 41.720 4.390 28.274 1.00 26.76 50 ILE B CA 1
ATOM 4410 C C . ILE B 1 53 ? 40.867 3.404 29.059 1.00 30.36 50 ILE B C 1
ATOM 4411 O O . ILE B 1 53 ? 39.720 3.707 29.414 1.00 23.68 50 ILE B O 1
ATOM 4416 N N . CYS B 1 54 ? 41.416 2.224 29.328 1.00 28.09 51 CYS B N 1
ATOM 4417 C CA . CYS B 1 54 ? 40.714 1.257 30.156 1.00 29.39 51 CYS B CA 1
ATOM 4418 C C . CYS B 1 54 ? 40.892 1.646 31.617 1.00 30.65 51 CYS B C 1
ATOM 4419 O O . CYS B 1 54 ? 42.018 1.746 32.101 1.00 31.58 51 CYS B O 1
ATOM 4422 N N . ILE B 1 55 ? 39.794 1.878 32.320 1.00 28.32 52 ILE B N 1
ATOM 4423 C CA . ILE B 1 55 ? 39.888 2.413 33.671 1.00 28.76 52 ILE B CA 1
ATOM 4424 C C . ILE B 1 55 ? 39.636 1.392 34.785 1.00 35.12 52 ILE B C 1
ATOM 4425 O O . ILE B 1 55 ? 39.536 1.766 35.946 1.00 35.64 52 ILE B O 1
ATOM 4430 N N . GLY B 1 56 ? 39.526 0.113 34.449 1.00 34.12 53 GLY B N 1
ATOM 4431 C CA . GLY B 1 56 ? 39.400 -0.894 35.486 1.00 37.08 53 GLY B CA 1
ATOM 4432 C C . GLY B 1 56 ? 38.437 -2.017 35.170 1.00 39.86 53 GLY B C 1
ATOM 4433 O O . GLY B 1 56 ? 37.953 -2.129 34.041 1.00 34.71 53 GLY B O 1
ATOM 4434 N N . LYS B 1 57 ? 38.162 -2.838 36.183 1.00 42.17 54 LYS B N 1
ATOM 4435 C CA . LYS B 1 57 ? 37.235 -3.963 36.076 1.00 60.30 54 LYS B CA 1
ATOM 4436 C C . LYS B 1 57 ? 35.783 -3.515 35.968 1.00 74.00 54 LYS B C 1
ATOM 4437 O O . LYS B 1 57 ? 35.426 -2.410 36.383 1.00 73.95 54 LYS B O 1
ATOM 4443 N N A ALA B 1 58 ? 34.977 -4.382 35.364 0.50 76.81 55 ALA B N 1
ATOM 4444 N N B ALA B 1 58 ? 34.929 -4.397 35.454 0.50 76.85 55 ALA B N 1
ATOM 4445 C CA A ALA B 1 58 ? 33.568 -4.117 35.157 0.50 75.58 55 ALA B CA 1
ATOM 4446 C CA B ALA B 1 58 ? 33.504 -4.101 35.260 0.50 74.95 55 ALA B CA 1
ATOM 4447 C C A ALA B 1 58 ? 32.935 -3.630 36.443 0.50 70.23 55 ALA B C 1
ATOM 4448 C C B ALA B 1 58 ? 32.846 -3.304 36.394 0.50 70.81 55 ALA B C 1
ATOM 4449 O O A ALA B 1 58 ? 32.691 -2.432 36.605 0.50 71.76 55 ALA B O 1
ATOM 4450 O O B ALA B 1 58 ? 32.211 -2.276 36.146 0.50 71.35 55 ALA B O 1
ATOM 4453 N N A ARG B 1 59 ? 32.699 -4.562 37.363 0.50 62.81 56 ARG B N 1
ATOM 4454 N N B ARG B 1 59 ? 32.988 -3.788 37.626 0.50 63.05 56 ARG B N 1
ATOM 4455 C CA A ARG B 1 59 ? 31.848 -4.291 38.509 0.50 57.49 56 ARG B CA 1
ATOM 4456 C CA B ARG B 1 59 ? 32.382 -3.146 38.795 0.50 56.98 56 ARG B CA 1
ATOM 4457 C C A ARG B 1 59 ? 30.933 -3.130 38.164 0.50 44.20 56 ARG B C 1
ATOM 4458 C C B ARG B 1 59 ? 32.422 -1.619 38.693 0.50 42.00 56 ARG B C 1
ATOM 4459 O O A ARG B 1 59 ? 30.940 -2.097 38.828 0.50 37.42 56 ARG B O 1
ATOM 4460 O O B ARG B 1 59 ? 33.488 -1.028 38.515 0.50 37.83 56 ARG B O 1
ATOM 4475 N N A SER B 1 60 ? 30.183 -3.300 37.080 0.50 41.85 57 SER B N 1
ATOM 4476 N N B SER B 1 60 ? 31.258 -0.986 38.810 0.50 35.12 57 SER B N 1
ATOM 4477 C CA A SER B 1 60 ? 29.142 -2.356 36.703 0.50 39.98 57 SER B CA 1
ATOM 4478 C CA B SER B 1 60 ? 31.150 0.467 38.673 0.50 31.63 57 SER B CA 1
ATOM 4479 C C A SER B 1 60 ? 29.645 -0.913 36.618 0.50 37.68 57 SER B C 1
ATOM 4480 C C B SER B 1 60 ? 32.047 1.246 39.630 0.50 27.82 57 SER B C 1
ATOM 4481 O O A SER B 1 60 ? 30.427 -0.570 35.731 0.50 36.62 57 SER B O 1
ATOM 4482 O O B SER B 1 60 ? 32.630 2.259 39.253 0.50 30.27 57 SER B O 1
ATOM 4487 N N A SER B 1 61 ? 29.190 -0.075 37.544 0.50 34.52 58 SER B N 1
ATOM 4488 N N B SER B 1 61 ? 32.153 0.787 40.871 0.50 25.27 58 SER B N 1
ATOM 4489 C CA A SER B 1 61 ? 29.527 1.344 37.529 0.50 32.50 58 SER B CA 1
ATOM 4490 C CA B SER B 1 61 ? 33.013 1.460 41.841 0.50 35.19 58 SER B CA 1
ATOM 4491 C C A SER B 1 61 ? 30.838 1.627 38.264 0.50 32.31 58 SER B C 1
ATOM 4492 C C B SER B 1 61 ? 34.500 1.302 41.527 0.50 32.20 58 SER B C 1
ATOM 4493 O O A SER B 1 61 ? 31.399 2.718 38.154 0.50 30.20 58 SER B O 1
ATOM 4494 O O B SER B 1 61 ? 35.330 2.027 42.075 0.50 33.34 58 SER B O 1
ATOM 4499 N N A GLU B 1 62 ? 31.326 0.640 39.006 0.50 29.15 59 GLU B N 1
ATOM 4500 N N B GLU B 1 62 ? 34.821 0.361 40.640 0.50 33.84 59 GLU B N 1
ATOM 4501 C CA A GLU B 1 62 ? 32.410 0.874 39.950 0.50 27.79 59 GLU B CA 1
ATOM 4502 C CA B GLU B 1 62 ? 36.204 0.065 40.258 0.50 38.71 59 GLU B CA 1
ATOM 4503 C C A GLU B 1 62 ? 33.601 1.645 39.369 0.50 28.08 59 GLU B C 1
ATOM 4504 C C B GLU B 1 62 ? 36.549 0.685 38.909 0.50 37.21 59 GLU B C 1
ATOM 4505 O O A GLU B 1 62 ? 33.970 2.690 39.900 0.50 30.98 59 GLU B O 1
ATOM 4506 O O B GLU B 1 62 ? 37.719 0.755 38.521 0.50 37.97 59 GLU B O 1
ATOM 4517 N N A SER B 1 63 ? 34.195 1.142 38.290 0.50 26.50 60 SER B N 1
ATOM 4518 N N B SER B 1 63 ? 35.514 1.117 38.196 0.50 31.11 60 SER B N 1
ATOM 4519 C CA A SER B 1 63 ? 35.368 1.800 37.708 0.50 31.93 60 SER B CA 1
ATOM 4520 C CA B SER B 1 63 ? 35.668 1.725 36.883 0.50 32.77 60 SER B CA 1
ATOM 4521 C C A SER B 1 63 ? 35.020 3.205 37.200 0.50 31.99 60 SER B C 1
ATOM 4522 C C B SER B 1 63 ? 35.150 3.166 36.859 0.50 32.11 60 SER B C 1
ATOM 4523 O O A SER B 1 63 ? 35.788 4.151 37.390 0.50 32.02 60 SER B O 1
ATOM 4524 O O B SER B 1 63 ? 35.896 4.105 37.146 0.50 32.17 60 SER B O 1
ATOM 4529 N N . TYR B 1 64 ? 33.867 3.329 36.549 1.00 27.91 61 TYR B N 1
ATOM 4530 C CA . TYR B 1 64 ? 33.335 4.640 36.158 1.00 31.76 61 TYR B CA 1
ATOM 4531 C C . TYR B 1 64 ? 33.120 5.606 37.331 1.00 36.63 61 TYR B C 1
ATOM 4532 O O . TYR B 1 64 ? 32.980 6.806 37.111 1.00 37.57 61 TYR B O 1
ATOM 4541 N N . LEU B 1 65 ? 33.076 5.089 38.565 1.00 26.77 62 LEU B N 1
ATOM 4542 C CA . LEU B 1 65 ? 32.951 5.941 39.752 1.00 25.27 62 LEU B CA 1
ATOM 4543 C C . LEU B 1 65 ? 34.286 6.092 40.460 1.00 29.17 62 LEU B C 1
ATOM 4544 O O . LEU B 1 65 ? 34.383 6.763 41.483 1.00 28.07 62 LEU B O 1
ATOM 4549 N N . ASN B 1 66 ? 35.318 5.460 39.909 1.00 30.50 63 ASN B N 1
ATOM 4550 C CA . ASN B 1 66 ? 36.640 5.510 40.499 1.00 31.83 63 ASN B CA 1
ATOM 4551 C C . ASN B 1 66 ? 37.315 6.823 40.143 1.00 30.99 63 ASN B C 1
ATOM 4552 O O . ASN B 1 66 ? 37.955 6.928 39.099 1.00 33.77 63 ASN B O 1
ATOM 4557 N N . ILE B 1 67 ? 37.167 7.823 41.006 1.00 28.36 64 ILE B N 1
ATOM 4558 C CA . ILE B 1 67 ? 37.707 9.152 40.722 1.00 26.41 64 ILE B CA 1
ATOM 4559 C C . ILE B 1 67 ? 39.213 9.160 40.404 1.00 29.74 64 ILE B C 1
ATOM 4560 O O . ILE B 1 67 ? 39.634 9.761 39.416 1.00 31.40 64 ILE B O 1
ATOM 4565 N N . PRO B 1 68 ? 40.041 8.487 41.227 1.00 32.53 65 PRO B N 1
ATOM 4566 C CA . PRO B 1 68 ? 41.466 8.503 40.860 1.00 33.37 65 PRO B CA 1
ATOM 4567 C C . PRO B 1 68 ? 41.736 7.940 39.450 1.00 31.92 65 PRO B C 1
ATOM 4568 O O . PRO B 1 68 ? 42.565 8.482 38.716 1.00 31.46 65 PRO B O 1
ATOM 4572 N N . ALA B 1 69 ? 41.042 6.872 39.068 1.00 28.89 66 ALA B N 1
ATOM 4573 C CA . ALA B 1 69 ? 41.242 6.287 37.736 1.00 30.62 66 ALA B CA 1
ATOM 4574 C C . ALA B 1 69 ? 40.808 7.249 36.627 1.00 26.71 66 ALA B C 1
ATOM 4575 O O . ALA B 1 69 ? 41.470 7.355 35.585 1.00 25.21 66 ALA B O 1
ATOM 4577 N N . ILE B 1 70 ? 39.690 7.938 36.837 1.00 26.63 67 ILE B N 1
ATOM 4578 C CA . ILE B 1 70 ? 39.207 8.879 35.815 1.00 26.11 67 ILE B CA 1
ATOM 4579 C C . ILE B 1 70 ? 40.191 10.040 35.677 1.00 27.34 67 ILE B C 1
ATOM 4580 O O . ILE B 1 70 ? 40.546 10.436 34.569 1.00 27.52 67 ILE B O 1
ATOM 4585 N N . ILE B 1 71 ? 40.642 10.568 36.812 1.00 27.98 68 ILE B N 1
ATOM 4586 C CA . ILE B 1 71 ? 41.629 11.644 36.813 1.00 27.44 68 ILE B CA 1
ATOM 4587 C C . ILE B 1 71 ? 42.952 11.209 36.159 1.00 28.32 68 ILE B C 1
ATOM 4588 O O . ILE B 1 71 ? 43.522 11.947 35.351 1.00 27.67 68 ILE B O 1
ATOM 4593 N N . ALA B 1 72 ? 43.437 10.012 36.493 1.00 29.72 69 ALA B N 1
ATOM 4594 C CA . ALA B 1 72 ? 44.675 9.511 35.890 1.00 31.94 69 ALA B CA 1
ATOM 4595 C C . ALA B 1 72 ? 44.527 9.320 34.381 1.00 29.81 69 ALA B C 1
ATOM 4596 O O . ALA B 1 72 ? 45.490 9.490 33.632 1.00 27.71 69 ALA B O 1
ATOM 4598 N N . ALA B 1 73 ? 43.329 8.949 33.935 1.00 26.68 70 ALA B N 1
ATOM 4599 C CA . ALA B 1 73 ? 43.068 8.794 32.501 1.00 25.24 70 ALA B CA 1
ATOM 4600 C C . ALA B 1 73 ? 43.096 10.149 31.812 1.00 26.18 70 ALA B C 1
ATOM 4601 O O . ALA B 1 73 ? 43.658 10.292 30.713 1.00 26.36 70 ALA B O 1
ATOM 4603 N N . ALA B 1 74 ? 42.493 11.151 32.447 1.00 22.63 71 ALA B N 1
ATOM 4604 C CA . ALA B 1 74 ? 42.499 12.484 31.849 1.00 25.63 71 ALA B CA 1
ATOM 4605 C C . ALA B 1 74 ? 43.942 12.953 31.731 1.00 25.93 71 ALA B C 1
ATOM 4606 O O . ALA B 1 74 ? 44.362 13.482 30.704 1.00 28.56 71 ALA B O 1
ATOM 4608 N N . GLU B 1 75 ? 44.708 12.737 32.789 1.00 24.40 72 GLU B N 1
ATOM 4609 C CA . GLU B 1 75 ? 46.083 13.207 32.800 1.00 28.75 72 GLU B CA 1
ATOM 4610 C C . GLU B 1 75 ? 46.974 12.498 31.787 1.00 29.18 72 GLU B C 1
ATOM 4611 O O . GLU B 1 75 ? 47.732 13.148 31.071 1.00 33.71 72 GLU B O 1
ATOM 4617 N N . ILE B 1 76 ? 46.882 11.177 31.698 1.00 31.91 73 ILE B N 1
ATOM 4618 C CA . ILE B 1 76 ? 47.737 10.478 30.745 1.00 35.31 73 ILE B CA 1
ATOM 4619 C C . ILE B 1 76 ? 47.363 10.838 29.305 1.00 32.68 73 ILE B C 1
ATOM 4620 O O . ILE B 1 76 ? 48.225 10.926 28.441 1.00 29.79 73 ILE B O 1
ATOM 4625 N N . ALA B 1 77 ? 46.080 11.093 29.057 1.00 23.90 74 ALA B N 1
ATOM 4626 C CA . ALA B 1 77 ? 45.618 11.427 27.724 1.00 26.62 74 ALA B CA 1
ATOM 4627 C C . ALA B 1 77 ? 45.747 12.921 27.449 1.00 28.67 74 ALA B C 1
ATOM 4628 O O . ALA B 1 77 ? 45.438 13.379 26.356 1.00 31.71 74 ALA B O 1
ATOM 4630 N N . GLU B 1 78 ? 46.167 13.676 28.459 1.00 26.74 75 GLU B N 1
ATOM 4631 C CA . GLU B 1 78 ? 46.287 15.134 28.351 1.00 27.27 75 GLU B CA 1
ATOM 4632 C C . GLU B 1 78 ? 44.977 15.851 28.022 1.00 28.38 75 GLU B C 1
ATOM 4633 O O . GLU B 1 78 ? 44.952 16.810 27.252 1.00 27.36 75 GLU B O 1
ATOM 4639 N N . ALA B 1 79 ? 43.881 15.395 28.619 1.00 22.90 76 ALA B N 1
ATOM 4640 C CA . ALA B 1 79 ? 42.608 16.080 28.439 1.00 21.45 76 ALA B CA 1
ATOM 4641 C C . ALA B 1 79 ? 42.620 17.309 29.324 1.00 28.55 76 ALA B C 1
ATOM 4642 O O . ALA B 1 79 ? 43.067 17.235 30.466 1.00 30.47 76 ALA B O 1
ATOM 4644 N N . ASP B 1 80 ? 42.138 18.439 28.821 1.00 24.36 77 ASP B N 1
ATOM 4645 C CA . ASP B 1 80 ? 42.058 19.640 29.657 1.00 28.21 77 ASP B CA 1
ATOM 4646 C C . ASP B 1 80 ? 40.643 19.880 30.215 1.00 24.35 77 ASP B C 1
ATOM 4647 O O . ASP B 1 80 ? 40.416 20.847 30.941 1.00 22.11 77 ASP B O 1
ATOM 4652 N N . ALA B 1 81 ? 39.706 19.004 29.876 1.00 19.25 78 ALA B N 1
ATOM 4653 C CA . ALA B 1 81 ? 38.328 19.123 30.369 1.00 18.83 78 ALA B CA 1
ATOM 4654 C C . ALA B 1 81 ? 37.687 17.761 30.457 1.00 19.69 78 ALA B C 1
ATOM 4655 O O . ALA B 1 81 ? 38.065 16.836 29.746 1.00 21.82 78 ALA B O 1
ATOM 4657 N N . ILE B 1 82 ? 36.678 17.652 31.309 1.00 21.08 79 ILE B N 1
ATOM 4658 C CA . ILE B 1 82 ? 35.912 16.422 31.413 1.00 16.14 79 ILE B CA 1
ATOM 4659 C C . ILE B 1 82 ? 34.429 16.695 31.203 1.00 18.64 79 ILE B C 1
ATOM 4660 O O . ILE B 1 82 ? 33.858 17.609 31.812 1.00 19.55 79 ILE B O 1
ATOM 4665 N N . PHE B 1 83 ? 33.835 15.903 30.319 1.00 19.90 80 PHE B N 1
ATOM 4666 C CA . PHE B 1 83 ? 32.387 15.917 30.094 1.00 17.36 80 PHE B CA 1
ATOM 4667 C C . PHE B 1 83 ? 31.808 14.753 30.899 1.00 18.57 80 PHE B C 1
ATOM 4668 O O . PHE B 1 83 ? 32.162 13.603 30.666 1.00 18.87 80 PHE B O 1
ATOM 4676 N N . PRO B 1 84 ? 30.944 15.058 31.886 1.00 19.66 81 PRO B N 1
ATOM 4677 C CA . PRO B 1 84 ? 30.440 14.027 32.807 1.00 21.09 81 PRO B CA 1
ATOM 4678 C C . PRO B 1 84 ? 29.160 13.322 32.332 1.00 23.83 81 PRO B C 1
ATOM 4679 O O . PRO B 1 84 ? 28.814 12.282 32.901 1.00 23.59 81 PRO B O 1
ATOM 4683 N N . GLY B 1 85 ? 28.472 13.872 31.337 1.00 19.94 82 GLY B N 1
ATOM 4684 C CA . GLY B 1 85 ? 27.176 13.337 30.921 1.00 21.09 82 GLY B CA 1
ATOM 4685 C C . GLY B 1 85 ? 26.167 13.344 32.067 1.00 24.33 82 GLY B C 1
ATOM 4686 O O . GLY B 1 85 ? 26.101 14.305 32.837 1.00 23.39 82 GLY B O 1
ATOM 4687 N N . TYR B 1 86 ? 25.356 12.292 32.163 1.00 20.71 83 TYR B N 1
ATOM 4688 C CA . TYR B 1 86 ? 24.456 12.115 33.302 1.00 21.68 83 TYR B CA 1
ATOM 4689 C C . TYR B 1 86 ? 24.732 10.789 34.000 1.00 19.72 83 TYR B C 1
ATOM 4690 O O . TYR B 1 86 ? 25.325 9.876 33.416 1.00 23.95 83 TYR B O 1
ATOM 4699 N N . GLY B 1 87 ? 24.274 10.677 35.234 1.00 23.12 84 GLY B N 1
ATOM 4700 C CA . GLY B 1 87 ? 24.601 9.535 36.069 1.00 27.79 84 GLY B CA 1
ATOM 4701 C C . GLY B 1 87 ? 26.071 9.599 36.465 1.00 28.46 84 GLY B C 1
ATOM 4702 O O . GLY B 1 87 ? 26.718 10.631 36.307 1.00 29.09 84 GLY B O 1
ATOM 4703 N N . PHE B 1 88 ? 26.594 8.493 36.979 1.00 27.82 85 PHE B N 1
ATOM 4704 C CA . PHE B 1 88 ? 27.991 8.419 37.417 1.00 23.80 85 PHE B CA 1
ATOM 4705 C C . PHE B 1 88 ? 28.479 9.618 38.248 1.00 29.69 85 PHE B C 1
ATOM 4706 O O . PHE B 1 88 ? 27.989 9.845 39.366 1.00 26.92 85 PHE B O 1
ATOM 4714 N N . LEU B 1 89 ? 29.440 10.378 37.724 1.00 22.67 86 LEU B N 1
ATOM 4715 C CA . LEU B 1 89 ? 30.066 11.432 38.527 1.00 21.82 86 LEU B CA 1
ATOM 4716 C C . LEU B 1 89 ? 29.518 12.829 38.263 1.00 21.86 86 LEU B C 1
ATOM 4717 O O . LEU B 1 89 ? 30.039 13.805 38.806 1.00 23.22 86 LEU B O 1
ATOM 4722 N N . SER B 1 90 ? 28.456 12.920 37.458 1.00 21.31 87 SER B N 1
ATOM 4723 C CA . SER B 1 90 ? 27.966 14.210 36.981 1.00 22.07 87 SER B CA 1
ATOM 4724 C C . SER B 1 90 ? 27.423 15.119 38.092 1.00 26.69 87 SER B C 1
ATOM 4725 O O . SER B 1 90 ? 27.372 16.342 37.927 1.00 26.17 87 SER B O 1
ATOM 4728 N N . GLU B 1 91 ? 27.014 14.531 39.213 1.00 23.29 88 GLU B N 1
ATOM 4729 C CA . GLU B 1 91 ? 26.527 15.336 40.338 1.00 27.18 88 GLU B CA 1
ATOM 4730 C C . GLU B 1 91 ? 27.366 15.121 41.606 1.00 30.36 88 GLU B C 1
ATOM 4731 O O . GLU B 1 91 ? 26.938 15.429 42.720 1.00 26.76 88 GLU B O 1
ATOM 4737 N N . ASN B 1 92 ? 28.588 14.624 41.417 1.00 26.37 89 ASN B N 1
ATOM 4738 C CA . ASN B 1 92 ? 29.502 14.370 42.517 1.00 25.59 89 ASN B CA 1
ATOM 4739 C C . ASN B 1 92 ? 30.349 15.609 42.827 1.00 31.75 89 ASN B C 1
ATOM 4740 O O . ASN B 1 92 ? 31.260 15.960 42.073 1.00 27.66 89 ASN B O 1
ATOM 4745 N N . GLN B 1 93 ? 30.032 16.288 43.928 1.00 27.02 90 GLN B N 1
ATOM 4746 C CA . GLN B 1 93 ? 30.684 17.562 44.238 1.00 30.47 90 GLN B CA 1
ATOM 4747 C C . GLN B 1 93 ? 32.166 17.398 44.531 1.00 29.60 90 GLN B C 1
ATOM 4748 O O . GLN B 1 93 ? 32.967 18.275 44.208 1.00 30.43 90 GLN B O 1
ATOM 4754 N N . ASN B 1 94 ? 32.517 16.274 45.148 1.00 27.31 91 ASN B N 1
ATOM 4755 C CA . ASN B 1 94 ? 33.905 15.932 45.415 1.00 31.14 91 ASN B CA 1
ATOM 4756 C C . ASN B 1 94 ? 34.691 15.876 44.103 1.00 31.11 91 ASN B C 1
ATOM 4757 O O . ASN B 1 94 ? 35.774 16.440 43.996 1.00 28.06 91 ASN B O 1
ATOM 4762 N N . PHE B 1 95 ? 34.122 15.201 43.106 1.00 30.78 92 PHE B N 1
ATOM 4763 C CA . PHE B 1 95 ? 34.759 15.064 41.799 1.00 30.00 92 PHE B CA 1
ATOM 4764 C C . PHE B 1 95 ? 34.966 16.433 41.163 1.00 29.02 92 PHE B C 1
ATOM 4765 O O . PHE B 1 95 ? 36.028 16.741 40.626 1.00 29.00 92 PHE B O 1
ATOM 4773 N N . VAL B 1 96 ? 33.933 17.258 41.231 1.00 24.47 93 VAL B N 1
ATOM 4774 C CA . VAL B 1 96 ? 34.010 18.594 40.666 1.00 25.58 93 VAL B CA 1
ATOM 4775 C C . VAL B 1 96 ? 35.181 19.379 41.271 1.00 29.02 93 VAL B C 1
ATOM 4776 O O . VAL B 1 96 ? 35.918 20.053 40.560 1.00 29.34 93 VAL B O 1
ATOM 4780 N N . GLU B 1 97 ? 35.359 19.278 42.584 1.00 28.86 94 GLU B N 1
ATOM 4781 C CA . GLU B 1 97 ? 36.443 20.002 43.246 1.00 27.71 94 GLU B CA 1
ATOM 4782 C C . GLU B 1 97 ? 37.804 19.411 42.889 1.00 29.30 94 GLU B C 1
ATOM 4783 O O . GLU B 1 97 ? 38.797 20.132 42.712 1.00 31.48 94 GLU B O 1
ATOM 4789 N N . ILE B 1 98 ? 37.852 18.088 42.792 1.00 27.23 95 ILE B N 1
ATOM 4790 C CA . ILE B 1 98 ? 39.085 17.404 42.415 1.00 28.35 95 ILE B CA 1
ATOM 4791 C C . ILE B 1 98 ? 39.524 17.756 40.978 1.00 31.68 95 ILE B C 1
ATOM 4792 O O . ILE B 1 98 ? 40.716 17.926 40.709 1.00 28.63 95 ILE B O 1
ATOM 4797 N N . CYS B 1 99 ? 38.563 17.893 40.064 1.00 28.86 96 CYS B N 1
ATOM 4798 C CA . CYS B 1 99 ? 38.882 18.357 38.709 1.00 28.56 96 CYS B CA 1
ATOM 4799 C C . CYS B 1 99 ? 39.640 19.680 38.754 1.00 30.66 96 CYS B C 1
ATOM 4800 O O . CYS B 1 99 ? 40.698 19.834 38.129 1.00 27.10 96 CYS B O 1
ATOM 4803 N N . ALA B 1 100 ? 39.083 20.639 39.484 1.00 28.10 97 ALA B N 1
ATOM 4804 C CA . ALA B 1 100 ? 39.698 21.955 39.609 1.00 29.87 97 ALA B CA 1
ATOM 4805 C C . ALA B 1 100 ? 41.091 21.848 40.238 1.00 34.62 97 ALA B C 1
ATOM 4806 O O . ALA B 1 100 ? 42.014 22.571 39.852 1.00 35.43 97 ALA B O 1
ATOM 4808 N N . LYS B 1 101 ? 41.249 20.929 41.187 1.00 35.64 98 LYS B N 1
ATOM 4809 C CA . LYS B 1 101 ? 42.554 20.732 41.817 1.00 44.41 98 LYS B CA 1
ATOM 4810 C C . LYS B 1 101 ? 43.604 20.283 40.800 1.00 39.86 98 LYS B C 1
ATOM 4811 O O . LYS B 1 101 ? 44.781 20.621 40.922 1.00 36.39 98 LYS B O 1
ATOM 4817 N N . HIS B 1 102 ? 43.176 19.536 39.787 1.00 33.49 99 HIS B N 1
ATOM 4818 C CA . HIS B 1 102 ? 44.098 19.048 38.773 1.00 34.51 99 HIS B CA 1
ATOM 4819 C C . HIS B 1 102 ? 44.087 19.916 37.516 1.00 33.16 99 HIS B C 1
ATOM 4820 O O . HIS B 1 102 ? 44.597 19.509 36.475 1.00 34.25 99 HIS B O 1
ATOM 4827 N N . ASN B 1 103 ? 43.520 21.115 37.625 1.00 26.89 100 ASN B N 1
ATOM 4828 C CA . ASN B 1 103 ? 43.416 22.029 36.491 1.00 30.20 100 ASN B CA 1
ATOM 4829 C C . ASN B 1 103 ? 42.729 21.381 35.294 1.00 33.38 100 ASN B C 1
ATOM 4830 O O . ASN B 1 103 ? 43.159 21.544 34.157 1.00 32.28 100 ASN B O 1
ATOM 4835 N N . ILE B 1 104 ? 41.674 20.625 35.569 1.00 27.75 101 ILE B N 1
ATOM 4836 C CA . ILE B 1 104 ? 40.842 20.057 34.511 1.00 23.01 101 ILE B CA 1
ATOM 4837 C C . ILE B 1 104 ? 39.493 20.728 34.628 1.00 27.15 101 ILE B C 1
ATOM 4838 O O . ILE B 1 104 ? 38.933 20.811 35.716 1.00 28.64 101 ILE B O 1
ATOM 4843 N N A LYS B 1 105 ? 38.991 21.228 33.506 0.70 26.62 102 LYS B N 1
ATOM 4844 N N B LYS B 1 105 ? 38.954 21.199 33.510 0.30 26.06 102 LYS B N 1
ATOM 4845 C CA A LYS B 1 105 ? 37.718 21.931 33.489 0.70 23.23 102 LYS B CA 1
ATOM 4846 C CA B LYS B 1 105 ? 37.743 22.016 33.541 0.30 25.02 102 LYS B CA 1
ATOM 4847 C C A LYS B 1 105 ? 36.600 20.920 33.575 0.70 20.87 102 LYS B C 1
ATOM 4848 C C B LYS B 1 105 ? 36.468 21.176 33.465 0.30 21.55 102 LYS B C 1
ATOM 4849 O O A LYS B 1 105 ? 36.503 20.013 32.751 0.70 19.55 102 LYS B O 1
ATOM 4850 O O B LYS B 1 105 ? 36.129 20.648 32.408 0.30 19.48 102 LYS B O 1
ATOM 4861 N N . PHE B 1 106 ? 35.762 21.065 34.590 1.00 19.77 103 PHE B N 1
ATOM 4862 C CA . PHE B 1 106 ? 34.528 20.268 34.666 1.00 21.91 103 PHE B CA 1
ATOM 4863 C C . PHE B 1 106 ? 33.427 20.942 33.866 1.00 19.97 103 PHE B C 1
ATOM 4864 O O . PHE B 1 106 ? 33.030 22.065 34.161 1.00 23.25 103 PHE B O 1
ATOM 4872 N N . ILE B 1 107 ? 32.919 20.259 32.848 1.00 15.91 104 ILE B N 1
ATOM 4873 C CA . ILE B 1 107 ? 31.890 20.860 32.021 1.00 17.10 104 ILE B CA 1
ATOM 4874 C C . ILE B 1 107 ? 30.540 20.723 32.722 1.00 20.56 104 ILE B C 1
ATOM 4875 O O . ILE B 1 107 ? 29.812 19.745 32.529 1.00 20.46 104 ILE B O 1
ATOM 4880 N N . GLY B 1 108 ? 30.236 21.711 33.555 1.00 18.41 105 GLY B N 1
ATOM 4881 C CA . GLY B 1 108 ? 29.006 21.721 34.332 1.00 19.42 105 GLY B CA 1
ATOM 4882 C C . GLY B 1 108 ? 29.022 22.935 35.248 1.00 21.86 105 GLY B C 1
ATOM 4883 O O . GLY B 1 108 ? 29.857 23.822 35.094 1.00 20.21 105 GLY B O 1
ATOM 4884 N N . PRO B 1 109 ? 28.091 22.988 36.203 1.00 21.30 106 PRO B N 1
ATOM 4885 C CA . PRO B 1 109 ? 27.943 24.177 37.056 1.00 20.24 106 PRO B CA 1
ATOM 4886 C C . PRO B 1 109 ? 28.986 24.221 38.168 1.00 23.87 106 PRO B C 1
ATOM 4887 O O . PRO B 1 109 ? 29.777 23.283 38.315 1.00 21.62 106 PRO B O 1
ATOM 4891 N N . SER B 1 110 ? 28.997 25.311 38.934 1.00 23.65 107 SER B N 1
ATOM 4892 C CA . SER B 1 110 ? 29.913 25.424 40.067 1.00 28.43 107 SER B CA 1
ATOM 4893 C C . SER B 1 110 ? 29.487 24.479 41.188 1.00 28.96 107 SER B C 1
ATOM 4894 O O . SER B 1 110 ? 28.333 24.036 41.247 1.00 25.14 107 SER B O 1
ATOM 4897 N N A VAL B 1 111 ? 30.436 24.123 42.044 0.70 27.89 108 VAL B N 1
ATOM 4898 N N B VAL B 1 111 ? 30.409 24.216 42.106 0.30 28.87 108 VAL B N 1
ATOM 4899 C CA A VAL B 1 111 ? 30.153 23.205 43.140 0.70 30.21 108 VAL B CA 1
ATOM 4900 C CA B VAL B 1 111 ? 30.098 23.449 43.306 0.30 30.08 108 VAL B CA 1
ATOM 4901 C C A VAL B 1 111 ? 29.163 23.849 44.105 0.70 31.02 108 VAL B C 1
ATOM 4902 C C B VAL B 1 111 ? 29.022 24.146 44.140 0.30 30.99 108 VAL B C 1
ATOM 4903 O O A VAL B 1 111 ? 28.333 23.163 44.703 0.70 31.44 108 VAL B O 1
ATOM 4904 O O B VAL B 1 111 ? 28.066 23.510 44.585 0.30 30.79 108 VAL B O 1
ATOM 4911 N N A GLU B 1 112 ? 29.231 25.173 44.222 0.70 30.03 109 GLU B N 1
ATOM 4912 N N B GLU B 1 112 ? 29.172 25.454 44.337 0.30 30.79 109 GLU B N 1
ATOM 4913 C CA A GLU B 1 112 ? 28.297 25.917 45.062 0.70 31.88 109 GLU B CA 1
ATOM 4914 C CA B GLU B 1 112 ? 28.208 26.221 45.128 0.30 32.43 109 GLU B CA 1
ATOM 4915 C C A GLU B 1 112 ? 26.848 25.784 44.562 0.70 31.88 109 GLU B C 1
ATOM 4916 C C B GLU B 1 112 ? 26.781 26.085 44.592 0.30 31.06 109 GLU B C 1
ATOM 4917 O O A GLU B 1 112 ? 25.939 25.476 45.339 0.70 27.99 109 GLU B O 1
ATOM 4918 O O B GLU B 1 112 ? 25.822 26.034 45.364 0.30 27.69 109 GLU B O 1
ATOM 4929 N N . ALA B 1 113 ? 26.638 26.032 43.271 1.00 28.02 110 ALA B N 1
ATOM 4930 C CA . ALA B 1 113 ? 25.299 25.916 42.673 1.00 26.25 110 ALA B CA 1
ATOM 4931 C C . ALA B 1 113 ? 24.777 24.494 42.815 1.00 28.66 110 ALA B C 1
ATOM 4932 O O . ALA B 1 113 ? 23.614 24.266 43.152 1.00 29.31 110 ALA B O 1
ATOM 4950 N N . ASN B 1 115 ? 25.625 22.346 45.056 1.00 29.86 112 ASN B N 1
ATOM 4951 C CA . ASN B 1 115 ? 25.338 22.103 46.467 1.00 34.23 112 ASN B CA 1
ATOM 4952 C C . ASN B 1 115 ? 24.023 22.716 46.968 1.00 34.44 112 ASN B C 1
ATOM 4953 O O . ASN B 1 115 ? 23.376 22.162 47.857 1.00 34.14 112 ASN B O 1
ATOM 4958 N N . LEU B 1 116 ? 23.643 23.866 46.420 1.00 32.71 113 LEU B N 1
ATOM 4959 C CA . LEU B 1 116 ? 22.350 24.479 46.742 1.00 33.71 113 LEU B CA 1
ATOM 4960 C C . LEU B 1 116 ? 21.143 23.625 46.355 1.00 32.91 113 LEU B C 1
ATOM 4961 O O . LEU B 1 116 ? 20.113 23.672 47.022 1.00 32.83 113 LEU B O 1
ATOM 4982 N N . SER B 1 118 ? 21.246 20.175 45.667 1.00 23.59 115 SER B N 1
ATOM 4983 C CA . SER B 1 118 ? 21.475 18.736 45.826 1.00 27.97 115 SER B CA 1
ATOM 4984 C C . SER B 1 118 ? 20.615 18.032 46.878 1.00 31.43 115 SER B C 1
ATOM 4985 O O . SER B 1 118 ? 20.283 16.860 46.715 1.00 37.34 115 SER B O 1
ATOM 4988 N N . ASP B 1 119 ? 20.281 18.732 47.958 1.00 28.98 116 ASP B N 1
ATOM 4989 C CA . ASP B 1 119 ? 19.338 18.228 48.953 1.00 27.03 116 ASP B CA 1
ATOM 4990 C C . ASP B 1 119 ? 17.981 18.752 48.512 1.00 27.32 116 ASP B C 1
ATOM 4991 O O . ASP B 1 119 ? 17.763 19.958 48.471 1.00 25.35 116 ASP B O 1
ATOM 4996 N N . LYS B 1 120 ? 17.089 17.847 48.125 1.00 27.72 117 LYS B N 1
ATOM 4997 C CA . LYS B 1 120 ? 15.837 18.253 47.494 1.00 23.45 117 LYS B CA 1
ATOM 4998 C C . LYS B 1 120 ? 14.960 19.074 48.439 1.00 25.38 117 LYS B C 1
ATOM 4999 O O . LYS B 1 120 ? 14.197 19.922 47.988 1.00 21.67 117 LYS B O 1
ATOM 5005 N N . SER B 1 121 ? 15.082 18.850 49.748 1.00 22.88 118 SER B N 1
ATOM 5006 C CA . SER B 1 121 ? 14.247 19.597 50.689 1.00 23.66 118 SER B CA 1
ATOM 5007 C C . SER B 1 121 ? 14.782 21.014 50.860 1.00 24.08 118 SER B C 1
ATOM 5008 O O . SER B 1 121 ? 14.015 21.971 50.868 1.00 25.02 118 SER B O 1
ATOM 5011 N N . LYS B 1 122 ? 16.102 21.145 50.983 1.00 22.64 119 LYS B N 1
ATOM 5012 C CA . LYS B 1 122 ? 16.726 22.459 51.022 1.00 22.12 119 LYS B CA 1
ATOM 5013 C C . LYS B 1 122 ? 16.546 23.217 49.710 1.00 22.17 119 LYS B C 1
ATOM 5014 O O . LYS B 1 122 ? 16.327 24.430 49.721 1.00 24.84 119 LYS B O 1
ATOM 5020 N N . ALA B 1 123 ? 16.634 22.509 48.579 1.00 24.30 120 ALA B N 1
ATOM 5021 C CA . ALA B 1 123 ? 16.458 23.148 47.279 1.00 23.34 120 ALA B CA 1
ATOM 5022 C C . ALA B 1 123 ? 15.119 23.881 47.219 1.00 20.77 120 ALA B C 1
ATOM 5023 O O . ALA B 1 123 ? 15.036 24.983 46.677 1.00 23.34 120 ALA B O 1
ATOM 5025 N N . LYS B 1 124 ? 14.072 23.274 47.777 1.00 21.76 121 LYS B N 1
ATOM 5026 C CA . LYS B 1 124 ? 12.752 23.910 47.779 1.00 23.73 121 LYS B CA 1
ATOM 5027 C C . LYS B 1 124 ? 12.779 25.244 48.519 1.00 27.86 121 LYS B C 1
ATOM 5028 O O . LYS B 1 124 ? 12.121 26.205 48.110 1.00 25.28 121 LYS B O 1
ATOM 5034 N N . GLN B 1 125 ? 13.530 25.291 49.620 1.00 24.59 122 GLN B N 1
ATOM 5035 C CA . GLN B 1 125 ? 13.639 26.509 50.419 1.00 25.59 122 GLN B CA 1
ATOM 5036 C C . GLN B 1 125 ? 14.383 27.584 49.631 1.00 29.22 122 GLN B C 1
ATOM 5037 O O . GLN B 1 125 ? 14.030 28.755 49.683 1.00 28.63 122 GLN B O 1
ATOM 5043 N N . VAL B 1 126 ? 15.425 27.181 48.908 1.00 25.05 123 VAL B N 1
ATOM 5044 C CA . VAL B 1 126 ? 16.125 28.101 48.014 1.00 27.09 123 VAL B CA 1
ATOM 5045 C C . VAL B 1 126 ? 15.168 28.658 46.951 1.00 28.04 123 VAL B C 1
ATOM 5046 O O . VAL B 1 126 ? 15.151 29.861 46.686 1.00 28.53 123 VAL B O 1
ATOM 5058 N N . GLN B 1 128 ? 11.829 28.907 47.122 1.00 25.11 125 GLN B N 1
ATOM 5059 C CA . GLN B 1 128 ? 10.879 29.812 47.773 1.00 33.05 125 GLN B CA 1
ATOM 5060 C C . GLN B 1 128 ? 11.487 31.193 47.934 1.00 35.47 125 GLN B C 1
ATOM 5061 O O . GLN B 1 128 ? 10.855 32.198 47.622 1.00 36.55 125 GLN B O 1
ATOM 5067 N N A ARG B 1 129 ? 12.730 31.242 48.401 0.46 36.74 126 ARG B N 1
ATOM 5068 N N B ARG B 1 129 ? 12.717 31.235 48.437 0.54 36.66 126 ARG B N 1
ATOM 5069 C CA A ARG B 1 129 ? 13.401 32.521 48.610 0.46 38.17 126 ARG B CA 1
ATOM 5070 C CA B ARG B 1 129 ? 13.427 32.498 48.594 0.54 38.20 126 ARG B CA 1
ATOM 5071 C C A ARG B 1 129 ? 13.714 33.238 47.294 0.46 38.76 126 ARG B C 1
ATOM 5072 C C B ARG B 1 129 ? 13.464 33.263 47.280 0.54 38.68 126 ARG B C 1
ATOM 5073 O O A ARG B 1 129 ? 14.069 34.417 47.288 0.46 39.53 126 ARG B O 1
ATOM 5074 O O B ARG B 1 129 ? 13.388 34.492 47.261 0.54 39.05 126 ARG B O 1
ATOM 5089 N N . ALA B 1 130 ? 13.571 32.524 46.180 1.00 34.82 127 ALA B N 1
ATOM 5090 C CA . ALA B 1 130 ? 13.734 33.126 44.862 1.00 32.45 127 ALA B CA 1
ATOM 5091 C C . ALA B 1 130 ? 12.408 33.487 44.181 1.00 34.39 127 ALA B C 1
ATOM 5092 O O . ALA B 1 130 ? 12.404 34.031 43.077 1.00 36.21 127 ALA B O 1
ATOM 5094 N N . GLY B 1 131 ? 11.291 33.171 44.831 1.00 30.62 128 GLY B N 1
ATOM 5095 C CA . GLY B 1 131 ? 9.977 33.514 44.319 1.00 30.48 128 GLY B CA 1
ATOM 5096 C C . GLY B 1 131 ? 9.385 32.471 43.385 1.00 31.79 128 GLY B C 1
ATOM 5097 O O . GLY B 1 131 ? 8.525 32.779 42.563 1.00 34.95 128 GLY B O 1
ATOM 5098 N N . VAL B 1 132 ? 9.851 31.234 43.510 1.00 29.69 129 VAL B N 1
ATOM 5099 C CA . VAL B 1 132 ? 9.402 30.135 42.659 1.00 25.48 129 VAL B CA 1
ATOM 5100 C C . VAL B 1 132 ? 8.360 29.318 43.414 1.00 25.66 129 VAL B C 1
ATOM 5101 O O . VAL B 1 132 ? 8.557 29.004 44.583 1.00 26.09 129 VAL B O 1
ATOM 5105 N N . PRO B 1 133 ? 7.237 28.983 42.767 1.00 28.15 130 PRO B N 1
ATOM 5106 C CA . PRO B 1 133 ? 6.237 28.229 43.534 1.00 27.53 130 PRO B CA 1
ATOM 5107 C C . PRO B 1 133 ? 6.686 26.788 43.800 1.00 23.72 130 PRO B C 1
ATOM 5108 O O . PRO B 1 133 ? 7.292 26.164 42.931 1.00 21.83 130 PRO B O 1
ATOM 5112 N N . VAL B 1 134 ? 6.408 26.290 45.005 1.00 24.82 131 VAL B N 1
ATOM 5113 C CA . VAL B 1 134 ? 6.733 24.917 45.379 1.00 20.04 131 VAL B CA 1
ATOM 5114 C C . VAL B 1 134 ? 5.496 24.242 45.961 1.00 24.56 131 VAL B C 1
ATOM 5115 O O . VAL B 1 134 ? 4.514 24.908 46.296 1.00 22.91 131 VAL B O 1
ATOM 5119 N N . ILE B 1 135 ? 5.519 22.919 46.066 1.00 21.14 132 ILE B N 1
ATOM 5120 C CA . ILE B 1 135 ? 4.365 22.223 46.626 1.00 20.33 132 ILE B CA 1
ATOM 5121 C C . ILE B 1 135 ? 4.361 22.353 48.152 1.00 27.97 132 ILE B C 1
ATOM 5122 O O . ILE B 1 135 ? 5.408 22.205 48.785 1.00 25.34 132 ILE B O 1
ATOM 5127 N N . PRO B 1 136 ? 3.190 22.661 48.746 1.00 28.93 133 PRO B N 1
ATOM 5128 C CA . PRO B 1 136 ? 3.087 22.730 50.212 1.00 32.93 133 PRO B CA 1
ATOM 5129 C C . PRO B 1 136 ? 3.578 21.442 50.864 1.00 27.38 133 PRO B C 1
ATOM 5130 O O . PRO B 1 136 ? 3.276 20.338 50.397 1.00 25.45 133 PRO B O 1
ATOM 5134 N N . GLY B 1 137 ? 4.343 21.591 51.936 1.00 25.46 134 GLY B N 1
ATOM 5135 C CA . GLY B 1 137 ? 4.892 20.444 52.625 1.00 27.46 134 GLY B CA 1
ATOM 5136 C C . GLY B 1 137 ? 5.738 20.869 53.789 1.00 29.60 134 GLY B C 1
ATOM 5137 O O . GLY B 1 137 ? 5.536 21.943 54.363 1.00 25.87 134 GLY B O 1
ATOM 5138 N N A SER B 1 138 ? 6.692 20.017 54.152 0.00 28.12 135 SER B N 1
ATOM 5139 N N B SER B 1 138 ? 6.696 20.029 54.146 1.00 27.57 135 SER B N 1
ATOM 5140 C CA A SER B 1 138 ? 7.588 20.288 55.268 0.00 28.25 135 SER B CA 1
ATOM 5141 C CA B SER B 1 138 ? 7.541 20.310 55.290 1.00 28.09 135 SER B CA 1
ATOM 5142 C C A SER B 1 138 ? 8.478 21.479 54.952 0.00 30.16 135 SER B C 1
ATOM 5143 C C B SER B 1 138 ? 8.473 21.467 54.963 1.00 31.24 135 SER B C 1
ATOM 5144 O O A SER B 1 138 ? 8.787 21.740 53.790 0.00 30.60 135 SER B O 1
ATOM 5145 O O B SER B 1 138 ? 8.820 21.685 53.803 1.00 31.36 135 SER B O 1
ATOM 5150 N N . ASP B 1 139 ? 8.891 22.204 55.986 1.00 30.67 136 ASP B N 1
ATOM 5151 C CA . ASP B 1 139 ? 9.862 23.270 55.797 1.00 39.31 136 ASP B CA 1
ATOM 5152 C C . ASP B 1 139 ? 11.250 22.675 55.971 1.00 36.39 136 ASP B C 1
ATOM 5153 O O . ASP B 1 139 ? 11.807 22.680 57.069 1.00 37.44 136 ASP B O 1
ATOM 5158 N N . GLY B 1 140 ? 11.810 22.156 54.885 1.00 32.80 137 GLY B N 1
ATOM 5159 C CA . GLY B 1 140 ? 13.029 21.379 54.986 1.00 36.09 137 GLY B CA 1
ATOM 5160 C C . GLY B 1 140 ? 12.730 19.960 55.449 1.00 34.32 137 GLY B C 1
ATOM 5161 O O . GLY B 1 140 ? 11.593 19.500 55.388 1.00 42.00 137 GLY B O 1
ATOM 5162 N N . ALA B 1 141 ? 13.754 19.265 55.922 1.00 27.72 138 ALA B N 1
ATOM 5163 C CA . ALA B 1 141 ? 13.627 17.857 56.298 1.00 33.28 138 ALA B CA 1
ATOM 5164 C C . ALA B 1 141 ? 12.717 17.623 57.501 1.00 33.07 138 ALA B C 1
ATOM 5165 O O . ALA B 1 141 ? 12.670 18.439 58.421 1.00 39.31 138 ALA B O 1
ATOM 5167 N N . LEU B 1 142 ? 11.993 16.502 57.475 1.00 29.99 139 LEU B N 1
ATOM 5168 C CA . LEU B 1 142 ? 11.241 16.015 58.632 1.00 30.42 139 LEU B CA 1
ATOM 5169 C C . LEU B 1 142 ? 12.195 15.581 59.743 1.00 34.35 139 LEU B C 1
ATOM 5170 O O . LEU B 1 142 ? 13.238 14.978 59.465 1.00 31.58 139 LEU B O 1
ATOM 5175 N N . ALA B 1 143 ? 11.840 15.880 60.991 1.00 32.70 140 ALA B N 1
ATOM 5176 C CA . ALA B 1 143 ? 12.651 15.472 62.130 1.00 38.48 140 ALA B CA 1
ATOM 5177 C C . ALA B 1 143 ? 12.539 13.972 62.362 1.00 41.63 140 ALA B C 1
ATOM 5178 O O . ALA B 1 143 ? 13.430 13.358 62.943 1.00 40.38 140 ALA B O 1
ATOM 5180 N N . GLY B 1 144 ? 11.443 13.382 61.903 1.00 39.50 141 GLY B N 1
ATOM 5181 C CA . GLY B 1 144 ? 11.157 11.987 62.187 1.00 39.23 141 GLY B CA 1
ATOM 5182 C C . GLY B 1 144 ? 9.702 11.646 61.937 1.00 37.77 141 GLY B C 1
ATOM 5183 O O . GLY B 1 144 ? 8.937 12.468 61.425 1.00 33.22 141 GLY B O 1
ATOM 5184 N N . ALA B 1 145 ? 9.316 10.430 62.301 1.00 35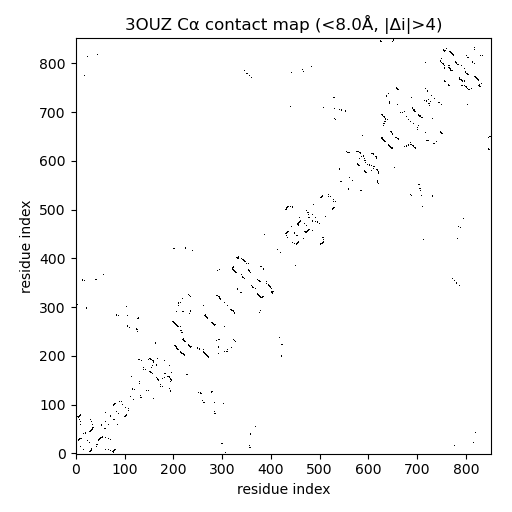.25 142 ALA B N 1
ATOM 5185 C CA . ALA B 1 145 ? 7.977 9.941 62.005 1.00 36.64 142 ALA B CA 1
ATOM 5186 C C . ALA B 1 145 ? 6.861 10.711 62.724 1.00 34.91 142 ALA B C 1
ATOM 5187 O O . ALA B 1 145 ? 5.787 10.915 62.160 1.00 30.78 142 ALA B O 1
ATOM 5189 N N . GLU B 1 146 ? 7.096 11.128 63.967 1.00 39.76 143 GLU B N 1
ATOM 5190 C CA . GLU B 1 146 ? 6.089 11.919 64.678 1.00 40.43 143 GLU B CA 1
ATOM 5191 C C . GLU B 1 146 ? 5.857 13.294 64.032 1.00 34.11 143 GLU B C 1
ATOM 5192 O O . GLU B 1 146 ? 4.719 13.739 63.898 1.00 33.09 143 GLU B O 1
ATOM 5198 N N . ALA B 1 147 ? 6.935 13.957 63.625 1.00 37.31 144 ALA B N 1
ATOM 5199 C CA . ALA B 1 147 ? 6.816 15.198 62.865 1.00 36.07 144 ALA B CA 1
ATOM 5200 C C . ALA B 1 147 ? 6.024 14.982 61.574 1.00 36.35 144 ALA B C 1
ATOM 5201 O O . ALA B 1 147 ? 5.246 15.842 61.163 1.00 33.98 144 ALA B O 1
ATOM 5203 N N . ALA B 1 148 ? 6.229 13.836 60.930 1.00 31.84 145 ALA B N 1
ATOM 5204 C CA . ALA B 1 148 ? 5.495 13.535 59.703 1.00 34.04 145 ALA B CA 1
ATOM 5205 C C . ALA B 1 148 ? 3.997 13.420 59.995 1.00 34.77 145 ALA B C 1
ATOM 5206 O O . ALA B 1 148 ? 3.168 13.932 59.241 1.00 29.78 145 ALA B O 1
ATOM 5208 N N A LYS B 1 149 ? 3.658 12.741 61.088 0.48 35.30 146 LYS B N 1
ATOM 5209 N N B LYS B 1 149 ? 3.666 12.760 61.098 0.52 35.16 146 LYS B N 1
ATOM 5210 C CA A LYS B 1 149 ? 2.260 12.571 61.481 0.48 39.53 146 LYS B CA 1
ATOM 5211 C CA B LYS B 1 149 ? 2.274 12.567 61.487 0.52 39.59 146 LYS B CA 1
ATOM 5212 C C A LYS B 1 149 ? 1.564 13.914 61.684 0.48 38.31 146 LYS B C 1
ATOM 5213 C C B LYS B 1 149 ? 1.559 13.899 61.705 0.52 38.34 146 LYS B C 1
ATOM 5214 O O A LYS B 1 149 ? 0.471 14.149 61.161 0.48 37.44 146 LYS B O 1
ATOM 5215 O O B LYS B 1 149 ? 0.450 14.115 61.207 0.52 37.52 146 LYS B O 1
ATOM 5226 N N . LYS B 1 150 ? 2.204 14.785 62.455 1.00 34.81 147 LYS B N 1
ATOM 5227 C CA . LYS B 1 150 ? 1.651 16.097 62.752 1.00 40.16 147 LYS B CA 1
ATOM 5228 C C . LYS B 1 150 ? 1.427 16.882 61.463 1.00 39.16 147 LYS B C 1
ATOM 5229 O O . LYS B 1 150 ? 0.354 17.439 61.238 1.00 37.57 147 LYS B O 1
ATOM 5235 N N . LEU B 1 151 ? 2.441 16.906 60.604 1.00 37.90 148 LEU B N 1
ATOM 5236 C CA . LEU B 1 151 ? 2.368 17.685 59.370 1.00 32.18 148 LEU B CA 1
ATOM 5237 C C . LEU B 1 151 ? 1.333 17.155 58.377 1.00 30.80 148 LEU B C 1
ATOM 5238 O O . LEU B 1 151 ? 0.591 17.929 57.768 1.00 33.81 148 LEU B O 1
ATOM 5243 N N . ALA B 1 152 ? 1.282 15.839 58.205 1.00 30.83 149 ALA B N 1
ATOM 5244 C CA . ALA B 1 152 ? 0.349 15.255 57.247 1.00 31.37 149 ALA B CA 1
ATOM 5245 C C . ALA B 1 152 ? -1.082 15.682 57.543 1.00 39.21 149 ALA B C 1
ATOM 5246 O O . ALA B 1 152 ? -1.868 15.919 56.625 1.00 38.53 149 ALA B O 1
ATOM 5248 N N . LYS B 1 153 ? -1.419 15.766 58.828 1.00 46.04 150 LYS B N 1
ATOM 5249 C CA . LYS B 1 153 ? -2.752 16.194 59.236 1.00 54.05 150 LYS B CA 1
ATOM 5250 C C . LYS B 1 153 ? -2.984 17.655 58.869 1.00 50.71 150 LYS B C 1
ATOM 5251 O O . LYS B 1 153 ? -4.078 18.029 58.455 1.00 54.71 150 LYS B O 1
ATOM 5257 N N . GLU B 1 154 ? -1.948 18.473 59.016 1.00 46.29 151 GLU B N 1
ATOM 5258 C CA . GLU B 1 154 ? -2.034 19.891 58.685 1.00 48.23 151 GLU B CA 1
ATOM 5259 C C . GLU B 1 154 ? -2.211 20.146 57.188 1.00 49.01 151 GLU B C 1
ATOM 5260 O O . GLU B 1 154 ? -3.031 20.973 56.789 1.00 48.99 151 GLU B O 1
ATOM 5266 N N . ILE B 1 155 ? -1.453 19.443 56.351 1.00 38.25 152 ILE B N 1
ATOM 5267 C CA . ILE B 1 155 ? -1.595 19.655 54.918 1.00 34.72 152 ILE B CA 1
ATOM 5268 C C . ILE B 1 155 ? -2.739 18.845 54.301 1.00 32.49 152 ILE B C 1
ATOM 5269 O O . ILE B 1 155 ? -3.287 19.235 53.279 1.00 37.15 152 ILE B O 1
ATOM 5274 N N . GLY B 1 156 ? -3.098 17.729 54.927 1.00 34.10 153 GLY B N 1
ATOM 5275 C CA . GLY B 1 156 ? -4.182 16.881 54.448 1.00 33.90 153 GLY B CA 1
ATOM 5276 C C . GLY B 1 156 ? -3.740 15.780 53.496 1.00 35.83 153 GLY B C 1
ATOM 5277 O O . GLY B 1 156 ? -2.955 16.029 52.585 1.00 37.65 153 GLY B O 1
ATOM 5278 N N . TYR B 1 157 ? -4.244 14.564 53.708 1.00 30.94 154 TYR B N 1
ATOM 5279 C CA . TYR B 1 157 ? -3.946 13.429 52.836 1.00 33.02 154 TYR B CA 1
ATOM 5280 C C . TYR B 1 157 ? -4.638 13.546 51.474 1.00 36.59 154 TYR B C 1
ATOM 5281 O O . TYR B 1 157 ? -5.697 14.166 51.368 1.00 41.04 154 TYR B O 1
ATOM 5290 N N . PRO B 1 158 ? -4.055 12.934 50.427 1.00 32.34 155 PRO B N 1
ATOM 5291 C CA . PRO B 1 158 ? -2.826 12.134 50.479 1.00 29.40 155 PRO B CA 1
ATOM 5292 C C . PRO B 1 158 ? -1.562 12.990 50.481 1.00 31.47 155 PRO B C 1
ATOM 5293 O O . PRO B 1 158 ? -1.553 14.121 49.984 1.00 26.50 155 PRO B O 1
ATOM 5297 N N . VAL B 1 159 ? -0.493 12.434 51.042 1.00 29.42 156 VAL B N 1
ATOM 5298 C CA . VAL B 1 159 ? 0.792 13.101 51.032 1.00 26.55 156 VAL B CA 1
ATOM 5299 C C . VAL B 1 159 ? 1.811 12.173 50.410 1.00 23.37 156 VAL B C 1
ATOM 5300 O O . VAL B 1 159 ? 1.550 10.990 50.201 1.00 25.02 156 VAL B O 1
ATOM 5304 N N . ILE B 1 160 ? 2.976 12.711 50.098 1.00 22.48 157 ILE B N 1
ATOM 5305 C CA . ILE B 1 160 ? 4.042 11.875 49.582 1.00 22.50 157 ILE B CA 1
ATOM 5306 C C . ILE B 1 160 ? 5.293 12.146 50.410 1.00 26.70 157 ILE B C 1
ATOM 5307 O O . ILE B 1 160 ? 5.635 13.302 50.665 1.00 22.14 157 ILE B O 1
ATOM 5312 N N . LEU B 1 161 ? 5.914 11.070 50.886 1.00 22.81 158 LEU B N 1
ATOM 5313 C CA . LEU B 1 161 ? 7.203 11.141 51.562 1.00 22.07 158 LEU B CA 1
ATOM 5314 C C . LEU B 1 161 ? 8.272 10.986 50.500 1.00 22.71 158 LEU B C 1
ATOM 5315 O O . LEU B 1 161 ? 8.184 10.092 49.646 1.00 23.44 158 LEU B O 1
ATOM 5320 N N . LYS B 1 162 ? 9.266 11.868 50.524 1.00 21.25 159 LYS B N 1
ATOM 5321 C CA . LYS B 1 162 ? 10.323 11.845 49.517 1.00 20.26 159 LYS B CA 1
ATOM 5322 C C . LYS B 1 162 ? 11.675 11.937 50.205 1.00 19.68 159 LYS B C 1
ATOM 5323 O O . LYS B 1 162 ? 11.814 12.643 51.199 1.00 20.22 159 LYS B O 1
ATOM 5329 N N . ALA B 1 163 ? 12.652 11.212 49.669 1.00 20.44 160 ALA B N 1
ATOM 5330 C CA . ALA B 1 163 ? 14.022 11.248 50.148 1.00 25.38 160 ALA B CA 1
ATOM 5331 C C . ALA B 1 163 ? 14.705 12.525 49.701 1.00 21.84 160 ALA B C 1
ATOM 5332 O O . ALA B 1 163 ? 14.680 12.872 48.524 1.00 23.94 160 ALA B O 1
ATOM 5334 N N . ALA B 1 164 ? 15.351 13.205 50.640 1.00 22.06 161 ALA B N 1
ATOM 5335 C CA . ALA B 1 164 ? 16.068 14.433 50.324 1.00 23.77 161 ALA B CA 1
ATOM 5336 C C . ALA B 1 164 ? 17.276 14.177 49.399 1.00 28.44 161 ALA B C 1
ATOM 5337 O O . ALA B 1 164 ? 17.619 15.021 48.571 1.00 23.07 161 ALA B O 1
ATOM 5339 N N . ALA B 1 165 ? 17.897 13.006 49.521 1.00 25.59 162 ALA B N 1
ATOM 5340 C CA . ALA B 1 165 ? 19.071 12.673 48.711 1.00 27.54 162 ALA B CA 1
ATOM 5341 C C . ALA B 1 165 ? 18.663 11.824 47.522 1.00 36.70 162 ALA B C 1
ATOM 5342 O O . ALA B 1 165 ? 19.507 11.232 46.851 1.00 35.67 162 ALA B O 1
ATOM 5344 N N . GLY B 1 166 ? 17.361 11.781 47.261 1.00 35.82 163 GLY B N 1
ATOM 5345 C CA . GLY B 1 166 ? 16.787 10.835 46.326 1.00 37.85 163 GLY B CA 1
ATOM 5346 C C . GLY B 1 166 ? 17.010 11.121 44.859 1.00 37.78 163 GLY B C 1
ATOM 5347 O O . GLY B 1 166 ? 17.363 12.231 44.462 1.00 39.35 163 GLY B O 1
ATOM 5348 N N . GLY B 1 167 ? 16.789 10.091 44.051 1.00 35.05 164 GLY B N 1
ATOM 5349 C CA . GLY B 1 167 ? 16.917 10.179 42.608 1.00 33.40 164 GLY B CA 1
ATOM 5350 C C . GLY B 1 167 ? 16.439 8.882 41.984 1.00 36.38 164 GLY B C 1
ATOM 5351 O O . GLY B 1 167 ? 16.170 7.899 42.687 1.00 37.09 164 GLY B O 1
ATOM 5352 N N . GLY B 1 168 ? 16.313 8.882 40.661 1.00 36.37 165 GLY B N 1
ATOM 5353 C CA . GLY B 1 168 ? 15.914 7.691 39.936 1.00 36.64 165 GLY B CA 1
ATOM 5354 C C . GLY B 1 168 ? 14.589 7.123 40.402 1.00 35.49 165 GLY B C 1
ATOM 5355 O O . GLY B 1 168 ? 14.312 5.942 40.198 1.00 39.82 165 GLY B O 1
ATOM 5356 N N . GLY B 1 169 ? 13.767 7.965 41.027 1.00 28.38 166 GLY B N 1
ATOM 5357 C CA . GLY B 1 169 ? 12.435 7.561 41.425 1.00 30.98 166 GLY B CA 1
ATOM 5358 C C . GLY B 1 169 ? 12.365 6.749 42.702 1.00 40.07 166 GLY B C 1
ATOM 5359 O O . GLY B 1 169 ? 11.289 6.279 43.067 1.00 35.75 166 GLY B O 1
ATOM 5360 N N . ARG B 1 170 ? 13.499 6.584 43.388 1.00 39.84 167 ARG B N 1
ATOM 5361 C CA . ARG B 1 170 ? 13.559 5.744 44.593 1.00 38.05 167 ARG B CA 1
ATOM 5362 C C . ARG B 1 170 ? 13.436 6.555 45.887 1.00 38.47 167 ARG B C 1
ATOM 5363 O O . ARG B 1 170 ? 13.751 7.744 45.910 1.00 37.37 167 ARG B O 1
ATOM 5371 N N . GLY B 1 171 ? 13.000 5.902 46.965 1.00 30.42 168 GLY B N 1
ATOM 5372 C CA . GLY B 1 171 ? 12.836 6.560 48.248 1.00 31.51 168 GLY B CA 1
ATOM 5373 C C . GLY B 1 171 ? 11.593 7.427 48.406 1.00 31.96 168 GLY B C 1
ATOM 5374 O O . GLY B 1 171 ? 11.583 8.359 49.215 1.00 30.93 168 GLY B O 1
ATOM 5391 N N A ARG B 1 173 ? 7.218 7.508 48.772 0.24 22.28 170 ARG B N 1
ATOM 5392 N N B ARG B 1 173 ? 7.186 7.405 48.901 0.76 20.62 170 ARG B N 1
ATOM 5393 C CA A ARG B 1 173 ? 6.085 6.710 49.215 0.24 22.60 170 ARG B CA 1
ATOM 5394 C CA B ARG B 1 173 ? 6.026 6.622 49.269 0.76 23.00 170 ARG B CA 1
ATOM 5395 C C A ARG B 1 173 ? 4.836 7.571 49.342 0.24 23.89 170 ARG B C 1
ATOM 5396 C C B ARG B 1 173 ? 4.829 7.543 49.355 0.76 23.78 170 ARG B C 1
ATOM 5397 O O A ARG B 1 173 ? 4.817 8.535 50.105 0.24 24.47 170 ARG B O 1
ATOM 5398 O O B ARG B 1 173 ? 4.847 8.531 50.090 0.76 25.03 170 ARG B O 1
ATOM 5413 N N . VAL B 1 174 ? 3.793 7.223 48.594 1.00 24.95 171 VAL B N 1
ATOM 5414 C CA . VAL B 1 174 ? 2.542 7.960 48.661 1.00 23.96 171 VAL B CA 1
ATOM 5415 C C . VAL B 1 174 ? 1.715 7.390 49.795 1.00 30.50 171 VAL B C 1
ATOM 5416 O O . VAL B 1 174 ? 1.583 6.173 49.911 1.00 35.56 171 VAL B O 1
ATOM 5420 N N . VAL B 1 175 ? 1.176 8.263 50.643 1.00 25.18 172 VAL B N 1
ATOM 5421 C CA . VAL B 1 175 ? 0.466 7.828 51.822 1.00 26.97 172 VAL B CA 1
ATOM 5422 C C . VAL B 1 175 ? -0.953 8.381 51.789 1.00 29.31 172 VAL B C 1
ATOM 5423 O O . VAL B 1 175 ? -1.155 9.596 51.746 1.00 28.20 172 VAL B O 1
ATOM 5427 N N . GLU B 1 176 ? -1.922 7.472 51.831 1.00 33.62 173 GLU B N 1
ATOM 5428 C CA . GLU B 1 176 ? -3.339 7.816 51.684 1.00 39.81 173 GLU B CA 1
ATOM 5429 C C . GLU B 1 176 ? -4.006 8.110 53.012 1.00 40.14 173 GLU B C 1
ATOM 5430 O O . GLU B 1 176 ? -4.929 8.926 53.085 1.00 38.49 173 GLU B O 1
ATOM 5436 N N A ASN B 1 177 ? -3.549 7.439 54.065 0.66 37.18 174 ASN B N 1
ATOM 5437 N N B ASN B 1 177 ? -3.542 7.442 54.064 0.34 38.25 174 ASN B N 1
ATOM 5438 C CA A ASN B 1 177 ? -4.156 7.609 55.382 0.66 40.43 174 ASN B CA 1
ATOM 5439 C CA B ASN B 1 177 ? -4.157 7.578 55.379 0.34 40.83 174 ASN B CA 1
ATOM 5440 C C A ASN B 1 177 ? -3.136 7.543 56.508 0.66 36.79 174 ASN B C 1
ATOM 5441 C C B ASN B 1 177 ? -3.132 7.546 56.507 0.34 36.65 174 ASN B C 1
ATOM 5442 O O A ASN B 1 177 ? -2.053 6.976 56.348 0.66 33.44 174 ASN B O 1
ATOM 5443 O O B ASN B 1 177 ? -2.037 7.005 56.345 0.34 34.41 174 ASN B O 1
ATOM 5452 N N . GLU B 1 178 ? -3.492 8.126 57.648 1.00 32.07 175 GLU B N 1
ATOM 5453 C CA . GLU B 1 178 ? -2.589 8.175 58.793 1.00 40.99 175 GLU B CA 1
ATOM 5454 C C . GLU B 1 178 ? -2.144 6.787 59.256 1.00 41.17 175 GLU B C 1
ATOM 5455 O O . GLU B 1 178 ? -1.025 6.619 59.740 1.00 40.69 175 GLU B O 1
ATOM 5461 N N . LYS B 1 179 ? -3.019 5.797 59.106 1.00 43.06 176 LYS B N 1
ATOM 5462 C CA . LYS B 1 179 ? -2.745 4.454 59.609 1.00 52.68 176 LYS B CA 1
ATOM 5463 C C . LYS B 1 179 ? -1.541 3.860 58.895 1.00 43.47 176 LYS B C 1
ATOM 5464 O O . LYS B 1 179 ? -0.869 2.969 59.411 1.00 40.82 176 LYS B O 1
ATOM 5470 N N . ASP B 1 180 ? -1.272 4.362 57.698 1.00 34.80 177 ASP B N 1
ATOM 5471 C CA . ASP B 1 180 ? -0.219 3.807 56.866 1.00 33.00 177 ASP B CA 1
ATOM 5472 C C . ASP B 1 180 ? 1.082 4.593 56.983 1.00 28.58 177 ASP B C 1
ATOM 5473 O O . ASP B 1 180 ? 2.105 4.177 56.449 1.00 31.50 177 ASP B O 1
ATOM 5478 N N . LEU B 1 181 ? 1.039 5.731 57.667 1.00 30.75 178 LEU B N 1
ATOM 5479 C CA . LEU B 1 181 ? 2.140 6.688 57.583 1.00 29.25 178 LEU B CA 1
ATOM 5480 C C . LEU B 1 181 ? 3.464 6.191 58.177 1.00 28.00 178 LEU B C 1
ATOM 5481 O O . LEU B 1 181 ? 4.507 6.261 57.526 1.00 29.94 178 LEU B O 1
ATOM 5486 N N . GLU B 1 182 ? 3.437 5.695 59.409 1.00 28.80 179 GLU B N 1
ATOM 5487 C CA . GLU B 1 182 ? 4.699 5.323 60.081 1.00 27.54 179 GLU B CA 1
ATOM 5488 C C . GLU B 1 182 ? 5.437 4.232 59.314 1.00 26.43 179 GLU B C 1
ATOM 5489 O O . GLU B 1 182 ? 6.651 4.301 59.099 1.00 27.58 179 GLU B O 1
ATOM 5495 N N . LYS B 1 183 ? 4.687 3.235 58.862 1.00 29.39 180 LYS B N 1
ATOM 5496 C CA . LYS B 1 183 ? 5.258 2.154 58.076 1.00 27.01 180 LYS B CA 1
ATOM 5497 C C . LYS B 1 183 ? 5.901 2.665 56.795 1.00 30.01 180 LYS B C 1
ATOM 5498 O O . LYS B 1 183 ? 7.004 2.252 56.443 1.00 29.20 180 LYS B O 1
ATOM 5504 N N . ALA B 1 184 ? 5.211 3.564 56.091 1.00 29.71 181 ALA B N 1
ATOM 5505 C CA . ALA B 1 184 ? 5.736 4.125 54.844 1.00 27.64 181 ALA B CA 1
ATOM 5506 C C . ALA B 1 184 ? 6.984 4.960 55.095 1.00 21.98 181 ALA B C 1
ATOM 5507 O O . ALA B 1 184 ? 7.938 4.924 54.320 1.00 26.76 181 ALA B O 1
ATOM 5509 N N . TYR B 1 185 ? 6.962 5.724 56.178 1.00 25.50 182 TYR B N 1
ATOM 5510 C CA . TYR B 1 185 ? 8.112 6.534 56.547 1.00 24.45 182 TYR B CA 1
ATOM 5511 C C . TYR B 1 185 ? 9.376 5.675 56.658 1.00 23.23 182 TYR B C 1
ATOM 5512 O O . TYR B 1 185 ? 10.391 5.958 56.018 1.00 23.58 182 TYR B O 1
ATOM 5521 N N . TRP B 1 186 ? 9.312 4.616 57.463 1.00 23.89 183 TRP B N 1
ATOM 5522 C CA . TRP B 1 186 ? 10.480 3.756 57.644 1.00 23.44 183 TRP B CA 1
ATOM 5523 C C . TRP B 1 186 ? 10.847 2.953 56.399 1.00 25.38 183 TRP B C 1
ATOM 5524 O O . TRP B 1 186 ? 12.026 2.707 56.134 1.00 29.55 183 TRP B O 1
ATOM 5535 N N . SER B 1 187 ? 9.848 2.594 55.603 1.00 32.19 184 SER B N 1
ATOM 5536 C CA . SER B 1 187 ? 10.125 1.914 54.338 1.00 31.70 184 SER B CA 1
ATOM 5537 C C . SER B 1 187 ? 10.973 2.805 53.435 1.00 30.80 184 SER B C 1
ATOM 5538 O O . SER B 1 187 ? 11.987 2.370 52.857 1.00 31.94 184 SER B O 1
ATOM 5541 N N . ALA B 1 188 ? 10.558 4.061 53.311 1.00 28.32 185 ALA B N 1
ATOM 5542 C CA . ALA B 1 188 ? 11.262 5.001 52.454 1.00 28.07 185 ALA B CA 1
ATOM 5543 C C . ALA B 1 188 ? 12.625 5.335 53.037 1.00 25.17 185 ALA B C 1
ATOM 5544 O O . ALA B 1 188 ? 13.628 5.376 52.319 1.00 25.99 185 ALA B O 1
ATOM 5546 N N . GLU B 1 189 ? 12.652 5.577 54.341 1.00 29.74 186 GLU B N 1
ATOM 5547 C CA . GLU B 1 189 ? 13.893 5.929 55.024 1.00 30.15 186 GLU B CA 1
ATOM 5548 C C . GLU B 1 189 ? 14.967 4.858 54.819 1.00 30.56 186 GLU B C 1
ATOM 5549 O O . GLU B 1 189 ? 16.116 5.178 54.477 1.00 27.74 186 GLU B O 1
ATOM 5555 N N . SER B 1 190 ? 14.584 3.593 54.999 1.00 35.64 187 SER B N 1
ATOM 5556 C CA . SER B 1 190 ? 15.492 2.455 54.799 1.00 37.01 187 SER B CA 1
ATOM 5557 C C . SER B 1 190 ? 16.009 2.379 53.372 1.00 40.31 187 SER B C 1
ATOM 5558 O O . SER B 1 190 ? 17.203 2.166 53.141 1.00 40.60 187 SER B O 1
ATOM 5561 N N . GLU B 1 191 ? 15.105 2.532 52.412 1.00 38.01 188 GLU B N 1
ATOM 5562 C CA . GLU B 1 191 ? 15.494 2.463 51.007 1.00 31.88 188 GLU B CA 1
ATOM 5563 C C . GLU B 1 191 ? 16.467 3.588 50.700 1.00 37.14 188 GLU B C 1
ATOM 5564 O O . GLU B 1 191 ? 17.485 3.387 50.029 1.00 39.55 188 GLU B O 1
ATOM 5570 N N . ALA B 1 192 ? 16.146 4.777 51.200 1.00 36.36 189 ALA B N 1
ATOM 5571 C CA . ALA B 1 192 ? 16.984 5.942 50.990 1.00 34.85 189 ALA B CA 1
ATOM 5572 C C . ALA B 1 192 ? 18.379 5.697 51.553 1.00 34.69 189 ALA B C 1
ATOM 5573 O O . ALA B 1 192 ? 19.375 5.981 50.893 1.00 34.89 189 ALA B O 1
ATOM 5591 N N . THR B 1 194 ? 19.923 2.859 52.078 1.00 38.79 191 THR B N 1
ATOM 5592 C CA . THR B 1 194 ? 20.598 1.849 51.271 1.00 45.93 191 THR B CA 1
ATOM 5593 C C . THR B 1 194 ? 21.056 2.405 49.922 1.00 51.17 191 THR B C 1
ATOM 5594 O O . THR B 1 194 ? 22.182 2.155 49.489 1.00 53.43 191 THR B O 1
ATOM 5598 N N . ALA B 1 195 ? 20.185 3.163 49.262 1.00 44.30 192 ALA B N 1
ATOM 5599 C CA . ALA B 1 195 ? 20.480 3.653 47.919 1.00 43.67 192 ALA B CA 1
ATOM 5600 C C . ALA B 1 195 ? 21.413 4.863 47.895 1.00 45.87 192 ALA B C 1
ATOM 5601 O O . ALA B 1 195 ? 22.261 4.977 47.004 1.00 43.09 192 ALA B O 1
ATOM 5603 N N . PHE B 1 196 ? 21.271 5.760 48.868 1.00 37.90 193 PHE B N 1
ATOM 5604 C CA . PHE B 1 196 ? 21.960 7.046 48.792 1.00 39.78 193 PHE B CA 1
ATOM 5605 C C . PHE B 1 196 ? 22.880 7.314 49.974 1.00 40.78 193 PHE B C 1
ATOM 5606 O O . PHE B 1 196 ? 23.576 8.331 50.004 1.00 44.08 193 PHE B O 1
ATOM 5614 N N . GLY B 1 197 ? 22.867 6.418 50.953 1.00 39.96 194 GLY B N 1
ATOM 5615 C CA . GLY B 1 197 ? 23.685 6.591 52.140 1.00 43.62 194 GLY B CA 1
ATOM 5616 C C . GLY B 1 197 ? 23.210 7.736 53.015 1.00 46.11 194 GLY B C 1
ATOM 5617 O O . GLY B 1 197 ? 23.952 8.234 53.866 1.00 47.92 194 GLY B O 1
ATOM 5618 N N . ASP B 1 198 ? 21.959 8.145 52.815 1.00 41.02 195 ASP B N 1
ATOM 5619 C CA . ASP B 1 198 ? 21.381 9.254 53.562 1.00 31.33 195 ASP B CA 1
ATOM 5620 C C . ASP B 1 198 ? 19.862 9.056 53.605 1.00 28.25 195 ASP B C 1
ATOM 5621 O O . ASP B 1 198 ? 19.213 8.998 52.558 1.00 28.99 195 ASP B O 1
ATOM 5626 N N . GLY B 1 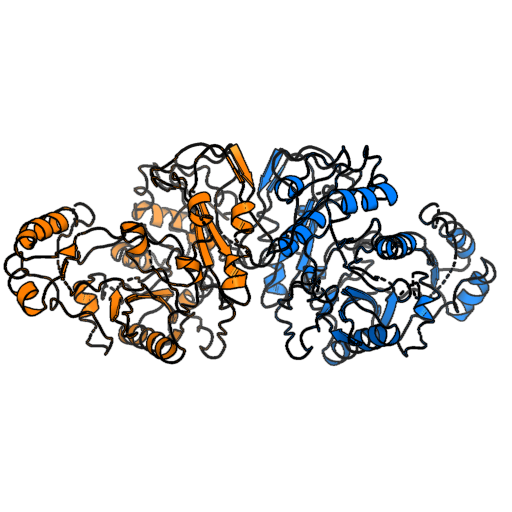199 ? 19.300 8.939 54.800 1.00 30.39 196 GLY B N 1
ATOM 5627 C CA . GLY B 1 199 ? 17.876 8.650 54.915 1.00 35.92 196 GLY B CA 1
ATOM 5628 C C . GLY B 1 199 ? 17.008 9.842 55.270 1.00 34.62 196 GLY B C 1
ATOM 5629 O O . GLY B 1 199 ? 15.889 9.673 55.737 1.00 33.53 196 GLY B O 1
ATOM 5630 N N . THR B 1 200 ? 17.524 11.049 55.057 1.00 30.75 197 THR B N 1
ATOM 5631 C CA . THR B 1 200 ? 16.767 12.271 55.317 1.00 32.82 197 THR B CA 1
ATOM 5632 C C . THR B 1 200 ? 15.491 12.275 54.450 1.00 24.36 197 THR B C 1
ATOM 5633 O O . THR B 1 200 ? 15.563 12.059 53.245 1.00 26.11 197 THR B O 1
ATOM 5653 N N . TYR B 1 202 ? 11.600 14.226 53.471 1.00 23.97 199 TYR B N 1
ATOM 5654 C CA . TYR B 1 202 ? 10.743 15.404 53.544 1.00 21.29 199 TYR B CA 1
ATOM 5655 C C . TYR B 1 202 ? 9.345 15.027 53.024 1.00 24.24 199 TYR B C 1
ATOM 5656 O O . TYR B 1 202 ? 9.121 13.906 52.583 1.00 24.48 199 TYR B O 1
ATOM 5673 N N . GLU B 1 204 ? 5.615 16.402 50.940 1.00 17.20 201 GLU B N 1
ATOM 5674 C CA . GLU B 1 204 ? 4.774 17.415 50.314 1.00 21.19 201 GLU B CA 1
ATOM 5675 C C . GLU B 1 204 ? 3.391 16.843 50.027 1.00 23.17 201 GLU B C 1
ATOM 5676 O O . GLU B 1 204 ? 3.166 15.636 50.152 1.00 22.33 201 GLU B O 1
ATOM 5682 N N A LYS B 1 205 ? 2.458 17.719 49.677 0.59 23.46 202 LYS B N 1
ATOM 5683 N N B LYS B 1 205 ? 2.455 17.715 49.670 0.41 23.41 202 LYS B N 1
ATOM 5684 C CA A LYS B 1 205 ? 1.150 17.285 49.206 0.59 22.59 202 LYS B CA 1
ATOM 5685 C CA B LYS B 1 205 ? 1.142 17.271 49.218 0.41 22.78 202 LYS B CA 1
ATOM 5686 C C A LYS B 1 205 ? 1.298 16.386 47.982 0.59 21.62 202 LYS B C 1
ATOM 5687 C C B LYS B 1 205 ? 1.274 16.404 47.972 0.41 21.70 202 LYS B C 1
ATOM 5688 O O A LYS B 1 205 ? 2.123 16.645 47.108 0.59 20.56 202 LYS B O 1
ATOM 5689 O O B LYS B 1 205 ? 2.065 16.701 47.079 0.41 20.84 202 LYS B O 1
ATOM 5700 N N . TYR B 1 206 ? 0.496 15.331 47.909 1.00 21.57 203 TYR B N 1
ATOM 5701 C CA . TYR B 1 206 ? 0.522 14.463 46.738 1.00 22.21 203 TYR B CA 1
ATOM 5702 C C . TYR B 1 206 ? -0.440 15.005 45.692 1.00 26.73 203 TYR B C 1
ATOM 5703 O O . TYR B 1 206 ? -1.633 15.076 45.940 1.00 26.52 203 TYR B O 1
ATOM 5712 N N . ILE B 1 207 ? 0.068 15.388 44.529 1.00 20.38 204 ILE B N 1
ATOM 5713 C CA . ILE B 1 207 ? -0.810 15.888 43.476 1.00 23.03 204 ILE B CA 1
ATOM 5714 C C . ILE B 1 207 ? -1.294 14.662 42.721 1.00 20.93 204 ILE B C 1
ATOM 5715 O O . ILE B 1 207 ? -0.501 13.864 42.247 1.00 25.28 204 ILE B O 1
ATOM 5720 N N A GLN B 1 208 ? -2.605 14.544 42.592 0.56 25.23 205 GLN B N 1
ATOM 5721 N N B GLN B 1 208 ? -2.602 14.466 42.637 0.44 25.69 205 GLN B N 1
ATOM 5722 C CA A GLN B 1 208 ? -3.178 13.433 41.856 0.56 29.66 205 GLN B CA 1
ATOM 5723 C CA B GLN B 1 208 ? -3.117 13.148 42.243 0.44 30.43 205 GLN B CA 1
ATOM 5724 C C A GLN B 1 208 ? -3.205 13.738 40.353 0.56 24.16 205 GLN B C 1
ATOM 5725 C C B GLN B 1 208 ? -2.987 12.778 40.754 0.44 24.69 205 GLN B C 1
ATOM 5726 O O A GLN B 1 208 ? -3.527 14.856 39.933 0.56 22.08 205 GLN B O 1
ATOM 5727 O O B GLN B 1 208 ? -2.700 11.629 40.421 0.44 19.71 205 GLN B O 1
ATOM 5738 N N A ASN B 1 209 ? -2.827 12.738 39.561 0.56 23.98 206 ASN B N 1
ATOM 5739 N N B ASN B 1 209 ? -3.195 13.743 39.865 0.44 23.69 206 ASN B N 1
ATOM 5740 C CA A ASN B 1 209 ? -2.775 12.858 38.105 0.56 24.25 206 ASN B CA 1
ATOM 5741 C CA B ASN B 1 209 ? -3.117 13.477 38.430 0.44 26.23 206 ASN B CA 1
ATOM 5742 C C A ASN B 1 209 ? -2.059 14.113 37.599 0.56 23.25 206 ASN B C 1
ATOM 5743 C C B ASN B 1 209 ? -2.151 14.440 37.755 0.44 24.19 206 ASN B C 1
ATOM 5744 O O A ASN B 1 209 ? -2.580 14.813 36.738 0.56 23.58 206 ASN B O 1
ATOM 5745 O O B ASN B 1 209 ? -2.565 15.223 36.902 0.44 25.33 206 ASN B O 1
ATOM 5754 N N . PRO B 1 210 ? -0.862 14.403 38.130 1.00 22.08 207 PRO B N 1
ATOM 5755 C CA . PRO B 1 210 ? -0.076 15.537 37.640 1.00 25.54 207 PRO B CA 1
ATOM 5756 C C . PRO B 1 210 ? 0.540 15.260 36.268 1.00 23.76 207 PRO B C 1
ATOM 5757 O O . PRO B 1 210 ? 0.699 14.108 35.853 1.00 22.17 207 PRO B O 1
ATOM 5761 N N . ARG B 1 211 ? 0.870 16.336 35.565 1.00 21.56 208 ARG B N 1
ATOM 5762 C CA . ARG B 1 211 ? 1.732 16.254 34.399 1.00 16.43 208 ARG B CA 1
ATOM 5763 C C . ARG B 1 211 ? 3.158 16.655 34.847 1.00 16.67 208 ARG B C 1
ATOM 5764 O O . ARG B 1 211 ? 3.325 17.563 35.668 1.00 18.60 208 ARG B O 1
ATOM 5772 N N . HIS B 1 212 ? 4.171 15.955 34.347 1.00 14.89 209 HIS B N 1
ATOM 5773 C CA . HIS B 1 212 ? 5.559 16.268 34.701 1.00 15.48 209 HIS B CA 1
ATOM 5774 C C . HIS B 1 212 ? 6.119 17.057 33.519 1.00 17.17 209 HIS B C 1
ATOM 5775 O O . HIS B 1 212 ? 6.283 16.524 32.417 1.00 18.96 209 HIS B O 1
ATOM 5782 N N A ILE B 1 213 ? 6.382 18.341 33.733 0.66 13.20 210 ILE B N 1
ATOM 5783 N N B ILE B 1 213 ? 6.371 18.335 33.763 0.34 14.01 210 ILE B N 1
ATOM 5784 C CA A ILE B 1 213 ? 6.811 19.228 32.652 0.66 13.62 210 ILE B CA 1
ATOM 5785 C CA B ILE B 1 213 ? 6.839 19.244 32.737 0.34 14.82 210 ILE B CA 1
ATOM 5786 C C A ILE B 1 213 ? 8.065 19.967 33.090 0.66 19.05 210 ILE B C 1
ATOM 5787 C C B ILE B 1 213 ? 8.164 19.794 33.199 0.34 19.07 210 ILE B C 1
ATOM 5788 O O A ILE B 1 213 ? 8.070 20.605 34.142 0.66 19.59 210 ILE B O 1
ATOM 5789 O O B ILE B 1 213 ? 8.319 20.142 34.370 0.34 17.77 210 ILE B O 1
ATOM 5798 N N . GLU B 1 214 ? 9.134 19.864 32.297 1.00 17.57 211 GLU B N 1
ATOM 5799 C CA . GLU B 1 214 ? 10.417 20.400 32.699 1.00 16.15 211 GLU B CA 1
ATOM 5800 C C . GLU B 1 214 ? 10.976 21.405 31.697 1.00 15.64 211 GLU B C 1
ATOM 5801 O O . GLU B 1 214 ? 10.693 21.347 30.493 1.00 17.15 211 GLU B O 1
ATOM 5807 N N . VAL B 1 215 ? 11.776 22.336 32.198 1.00 12.98 212 VAL B N 1
ATOM 5808 C CA . VAL B 1 215 ? 12.265 23.404 31.351 1.00 13.70 212 VAL B CA 1
ATOM 5809 C C . VAL B 1 215 ? 13.767 23.236 31.272 1.00 16.48 212 VAL B C 1
ATOM 5810 O O . VAL B 1 215 ? 14.450 23.157 32.291 1.00 16.00 212 VAL B O 1
ATOM 5814 N N . GLN B 1 216 ? 14.266 23.148 30.049 1.00 15.10 213 GLN B N 1
ATOM 5815 C CA . GLN B 1 216 ? 15.693 23.088 29.795 1.00 15.49 213 GLN B CA 1
ATOM 5816 C C . GLN B 1 216 ? 16.287 24.478 29.842 1.00 16.09 213 GLN B C 1
ATOM 5817 O O . GLN B 1 216 ? 15.824 25.367 29.128 1.00 16.51 213 GLN B O 1
ATOM 5823 N N . VAL B 1 217 ? 17.332 24.669 30.653 1.00 13.66 214 VAL B N 1
ATOM 5824 C CA . VAL B 1 217 ? 18.024 25.954 30.668 1.00 13.46 214 VAL B CA 1
ATOM 5825 C C . VAL B 1 217 ? 19.518 25.761 30.420 1.00 15.09 214 VAL B C 1
ATOM 5826 O O . VAL B 1 217 ? 20.042 24.659 30.574 1.00 18.08 214 VAL B O 1
ATOM 5830 N N . ILE B 1 218 ? 20.176 26.834 29.999 1.00 14.70 215 ILE B N 1
ATOM 5831 C CA . ILE B 1 218 ? 21.642 26.866 29.953 1.00 16.65 215 ILE B CA 1
ATOM 5832 C C . ILE B 1 218 ? 22.053 28.259 30.387 1.00 17.75 215 ILE B C 1
ATOM 5833 O O . ILE B 1 218 ? 21.497 29.247 29.906 1.00 21.00 215 ILE B O 1
ATOM 5838 N N . GLY B 1 219 ? 23.012 28.342 31.300 1.00 18.14 216 GLY B N 1
ATOM 5839 C CA . GLY B 1 219 ? 23.472 29.630 31.784 1.00 17.83 216 GLY B CA 1
ATOM 5840 C C . GLY B 1 219 ? 24.948 29.801 31.438 1.00 21.50 216 GLY B C 1
ATOM 5841 O O . GLY B 1 219 ? 25.660 28.810 31.272 1.00 18.43 216 GLY B O 1
ATOM 5842 N N . ASP B 1 220 ? 25.418 31.041 31.330 1.00 20.19 217 ASP B N 1
ATOM 5843 C CA . ASP B 1 220 ? 26.813 31.252 30.925 1.00 20.52 217 ASP B CA 1
ATOM 5844 C C . ASP B 1 220 ? 27.560 32.101 31.950 1.00 26.38 217 ASP B C 1
ATOM 5845 O O . ASP B 1 220 ? 26.980 32.534 32.953 1.00 24.08 217 ASP B O 1
ATOM 5850 N N . SER B 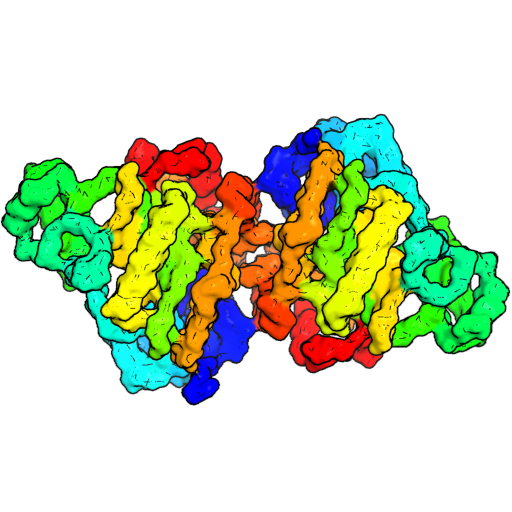1 221 ? 28.850 32.315 31.717 1.00 23.92 218 SER B N 1
ATOM 5851 C CA . SER B 1 221 ? 29.688 32.957 32.732 1.00 26.36 218 SER B CA 1
ATOM 5852 C C . SER B 1 221 ? 29.460 34.463 32.803 1.00 33.37 218 SER B C 1
ATOM 5853 O O . SER B 1 221 ? 30.058 35.154 33.635 1.00 32.13 218 SER B O 1
ATOM 5856 N N . PHE B 1 222 ? 28.597 34.965 31.928 1.00 32.10 219 PHE B N 1
ATOM 5857 C CA . PHE B 1 222 ? 28.210 36.371 31.946 1.00 30.32 219 PHE B CA 1
ATOM 5858 C C . PHE B 1 222 ? 26.916 36.626 32.718 1.00 35.30 219 PHE B C 1
ATOM 5859 O O . PHE B 1 222 ? 26.478 37.764 32.844 1.00 36.07 219 PHE B O 1
ATOM 5867 N N . GLY B 1 223 ? 26.300 35.564 33.224 1.00 32.45 220 GLY B N 1
ATOM 5868 C CA . GLY B 1 223 ? 25.068 35.695 33.978 1.00 33.14 220 GLY B CA 1
ATOM 5869 C C . GLY B 1 223 ? 23.825 35.608 33.111 1.00 33.14 220 GLY B C 1
ATOM 5870 O O . GLY B 1 223 ? 22.708 35.776 33.593 1.00 31.26 220 GLY B O 1
ATOM 5871 N N . ASN B 1 224 ? 24.003 35.347 31.824 1.00 29.65 221 ASN B N 1
ATOM 5872 C CA . ASN B 1 224 ? 22.836 35.137 30.980 1.00 27.97 221 ASN B CA 1
ATOM 5873 C C . ASN B 1 224 ? 22.357 33.697 31.064 1.00 23.31 221 ASN B C 1
ATOM 5874 O O . ASN B 1 224 ? 23.155 32.775 31.214 1.00 23.66 221 ASN B O 1
ATOM 5879 N N . VAL B 1 225 ? 21.044 33.514 31.004 1.00 20.66 222 VAL B N 1
ATOM 5880 C CA . VAL B 1 225 ? 20.461 32.184 31.025 1.00 19.65 222 VAL B CA 1
ATOM 5881 C C . VAL B 1 225 ? 19.383 32.142 29.966 1.00 21.78 222 VAL B C 1
ATOM 5882 O O . VAL B 1 225 ? 18.536 33.036 29.895 1.00 22.89 222 VAL B O 1
ATOM 5886 N N . ILE B 1 226 ? 19.419 31.115 29.128 1.00 18.41 223 ILE B N 1
ATOM 5887 C CA . ILE B 1 226 ? 18.378 30.947 28.116 1.00 18.72 223 ILE B CA 1
ATOM 5888 C C . ILE B 1 226 ? 17.571 29.693 28.418 1.00 20.13 223 ILE B C 1
ATOM 5889 O O . ILE B 1 226 ? 18.048 28.812 29.122 1.00 17.83 223 ILE B O 1
ATOM 5894 N N . HIS B 1 227 ? 16.345 29.612 27.902 1.00 18.86 224 HIS B N 1
ATOM 5895 C CA . HIS B 1 227 ? 15.648 28.335 27.916 1.00 19.57 224 HIS B CA 1
ATOM 5896 C C . HIS B 1 227 ? 15.646 27.797 26.498 1.00 18.42 224 HIS B C 1
ATOM 5897 O O . HIS B 1 227 ? 15.798 28.552 25.537 1.00 18.06 224 HIS B O 1
ATOM 5904 N N A VAL B 1 228 ? 15.486 26.484 26.429 0.64 17.49 225 VAL B N 1
ATOM 5905 N N B VAL B 1 228 ? 15.508 26.486 26.315 0.36 17.00 225 VAL B N 1
ATOM 5906 C CA A VAL B 1 228 ? 15.372 25.762 25.191 0.64 15.21 225 VAL B CA 1
ATOM 5907 C CA B VAL B 1 228 ? 15.279 25.962 24.959 0.36 15.07 225 VAL B CA 1
ATOM 5908 C C A VAL B 1 228 ? 14.037 25.018 25.226 0.64 15.39 225 VAL B C 1
ATOM 5909 C C B VAL B 1 228 ? 13.958 25.201 24.892 0.36 15.64 225 VAL B C 1
ATOM 5910 O O A VAL B 1 228 ? 13.973 23.825 24.922 0.64 16.74 225 VAL B O 1
ATOM 5911 O O B VAL B 1 228 ? 13.830 24.174 24.215 0.36 12.93 225 VAL B O 1
ATOM 5918 N N . GLY B 1 229 ? 12.975 25.731 25.604 1.00 14.75 226 GLY B N 1
ATOM 5919 C CA . GLY B 1 229 ? 11.643 25.148 25.649 1.00 13.68 226 GLY B CA 1
ATOM 5920 C C . GLY B 1 229 ? 11.416 24.198 26.812 1.00 16.59 226 GLY B C 1
ATOM 5921 O O . GLY B 1 229 ? 12.302 23.951 27.648 1.00 18.88 226 GLY B O 1
ATOM 5922 N N . GLU B 1 230 ? 10.207 23.647 26.866 1.00 14.40 227 GLU B N 1
ATOM 5923 C CA . GLU B 1 230 ? 9.847 22.738 27.933 1.00 14.53 227 GLU B CA 1
ATOM 5924 C C . GLU B 1 230 ? 9.506 21.366 27.363 1.00 15.89 227 GLU B C 1
ATOM 5925 O O . GLU B 1 230 ? 9.083 21.250 26.212 1.00 18.85 227 GLU B O 1
ATOM 5931 N N . ARG B 1 231 ? 9.644 20.337 28.191 1.00 14.05 228 ARG B N 1
ATOM 5932 C CA . ARG B 1 231 ? 9.347 18.962 27.790 1.00 14.68 228 ARG B CA 1
ATOM 5933 C C . ARG B 1 231 ? 8.268 18.362 28.691 1.00 15.88 228 ARG B C 1
ATOM 5934 O O . ARG B 1 231 ? 8.291 18.573 29.898 1.00 16.03 228 ARG B O 1
ATOM 5942 N N . ASP B 1 232 ? 7.329 17.622 28.107 1.00 13.66 229 ASP B N 1
ATOM 5943 C CA . ASP B 1 232 ? 6.374 16.848 28.898 1.00 13.61 229 ASP B CA 1
ATOM 5944 C C . ASP B 1 232 ? 6.933 15.421 29.003 1.00 17.57 229 ASP B C 1
ATOM 5945 O O . ASP B 1 232 ? 7.190 14.779 27.974 1.00 18.24 229 ASP B O 1
ATOM 5950 N N . CYS B 1 233 ? 7.143 14.946 30.229 1.00 16.35 230 CYS B N 1
ATOM 5951 C CA . CYS B 1 233 ? 7.682 13.603 30.482 1.00 17.25 230 CYS B CA 1
ATOM 5952 C C . CYS B 1 233 ? 6.723 12.813 31.392 1.00 16.28 230 CYS B C 1
ATOM 5953 O O . CYS B 1 233 ? 7.155 12.070 32.270 1.00 17.76 230 CYS B O 1
ATOM 5956 N N . SER B 1 234 ? 5.424 12.985 31.167 1.00 16.18 231 SER B N 1
ATOM 5957 C CA . SER B 1 234 ? 4.404 12.398 32.049 1.00 17.28 231 SER B CA 1
ATOM 5958 C C . SER B 1 234 ? 4.213 10.884 31.873 1.00 23.44 231 SER B C 1
ATOM 5959 O O . SER B 1 234 ? 3.729 10.205 32.795 1.00 22.36 231 SER B O 1
ATOM 5978 N N . GLN B 1 236 ? 5.272 7.777 32.450 1.00 20.50 233 GLN B N 1
ATOM 5979 C CA . GLN B 1 236 ? 6.255 7.209 33.355 1.00 22.75 233 GLN B CA 1
ATOM 5980 C C . GLN B 1 236 ? 5.792 5.869 33.906 1.00 23.70 233 GLN B C 1
ATOM 5981 O O . GLN B 1 236 ? 4.603 5.646 34.104 1.00 24.30 233 GLN B O 1
ATOM 5987 N N A ARG B 1 237 ? 6.751 4.982 34.131 0.67 24.24 234 ARG B N 1
ATOM 5988 N N B ARG B 1 237 ? 6.740 4.980 34.182 0.33 25.73 234 ARG B N 1
ATOM 5989 C CA A ARG B 1 237 ? 6.501 3.758 34.873 0.67 30.51 234 ARG B CA 1
ATOM 5990 C CA B ARG B 1 237 ? 6.438 3.735 34.887 0.33 29.95 234 ARG B CA 1
ATOM 5991 C C A ARG B 1 237 ? 7.459 3.804 36.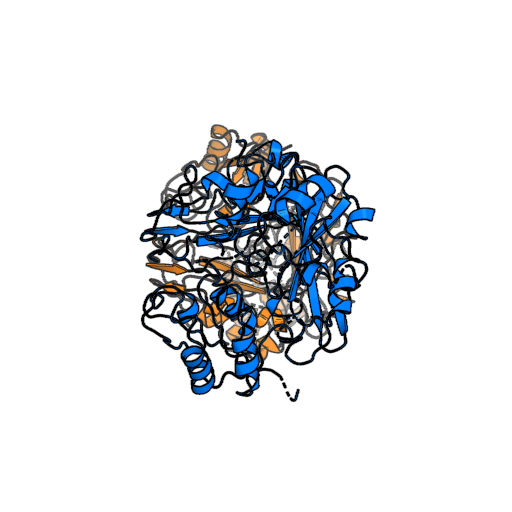057 0.67 26.97 234 ARG B C 1
ATOM 5992 C C B ARG B 1 237 ? 7.438 3.550 36.022 0.33 28.01 234 ARG B C 1
ATOM 5993 O O A ARG B 1 237 ? 8.630 4.107 35.884 0.67 24.20 234 ARG B O 1
ATOM 5994 O O B ARG B 1 237 ? 8.621 3.396 35.769 0.33 25.51 234 ARG B O 1
ATOM 6009 N N . ARG B 1 238 ? 6.965 3.561 37.266 1.00 34.50 235 ARG B N 1
ATOM 6010 C CA . ARG B 1 238 ? 7.857 3.544 38.435 1.00 35.76 235 ARG B CA 1
ATOM 6011 C C . ARG B 1 238 ? 8.554 4.892 38.611 1.00 25.93 235 ARG B C 1
ATOM 6012 O O . ARG B 1 238 ? 9.728 4.961 39.003 1.00 27.34 235 ARG B O 1
ATOM 6020 N N . HIS B 1 239 ? 7.839 5.968 38.294 1.00 26.32 236 HIS B N 1
ATOM 6021 C CA . HIS B 1 239 ? 8.377 7.321 38.413 1.00 30.19 236 HIS B CA 1
ATOM 6022 C C . HIS B 1 239 ? 9.583 7.582 37.510 1.00 29.80 236 HIS B C 1
ATOM 6023 O O . HIS B 1 239 ? 10.346 8.521 37.747 1.00 35.74 236 HIS B O 1
ATOM 6030 N N A GLN B 1 240 ? 9.758 6.751 36.486 0.52 28.61 237 GLN B N 1
ATOM 6031 N N B GLN B 1 240 ? 9.766 6.742 36.499 0.32 28.54 237 GLN B N 1
ATOM 6032 N N C GLN B 1 240 ? 9.739 6.755 36.481 0.16 28.54 237 GLN B N 1
ATOM 6033 C CA A GLN B 1 240 ? 10.838 6.946 35.512 0.52 28.08 237 GLN B CA 1
ATOM 6034 C CA B GLN B 1 240 ? 10.816 6.968 35.510 0.32 27.88 237 GLN B CA 1
ATOM 6035 C CA C GLN B 1 240 ? 10.807 6.929 35.500 0.16 27.83 237 GLN B CA 1
ATOM 6036 C C A GLN B 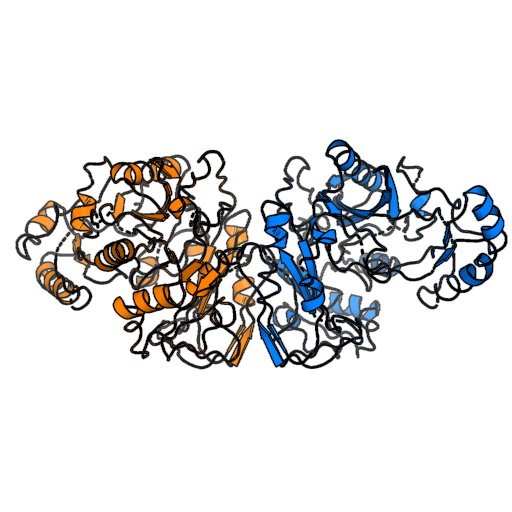1 240 ? 10.329 7.025 34.054 0.52 26.00 237 GLN B C 1
ATOM 6037 C C B GLN B 1 240 ? 10.226 7.155 34.111 0.32 25.89 237 GLN B C 1
ATOM 6038 C C C GLN B 1 240 ? 10.228 7.139 34.100 0.16 25.76 237 GLN B C 1
ATOM 6039 O O A GLN B 1 240 ? 9.446 6.268 33.635 0.52 23.36 237 GLN B O 1
ATOM 6040 O O B GLN B 1 240 ? 9.175 6.600 33.784 0.32 23.42 237 GLN B O 1
ATOM 6041 O O C GLN B 1 240 ? 9.190 6.573 33.756 0.16 24.18 237 GLN B O 1
ATOM 6057 N N . LYS B 1 241 ? 10.909 7.950 33.296 1.00 24.96 238 LYS B N 1
ATOM 6058 C CA . LYS B 1 241 ? 10.379 8.355 31.996 1.00 23.10 238 LYS B CA 1
ATOM 6059 C C . LYS B 1 241 ? 10.532 7.331 30.871 1.00 22.22 238 LYS B C 1
ATOM 6060 O O . LYS B 1 241 ? 11.559 6.707 30.749 1.00 19.20 238 LYS B O 1
ATOM 6066 N N . LEU B 1 242 ? 9.492 7.163 30.049 1.00 13.14 239 LEU B N 1
ATOM 6067 C CA . LEU B 1 242 ? 9.559 6.261 28.900 1.00 14.12 239 LEU B CA 1
ATOM 6068 C C . LEU B 1 242 ? 9.451 7.003 27.559 1.00 16.79 239 LEU B C 1
ATOM 6069 O O . LEU B 1 242 ? 10.025 6.583 26.555 1.00 15.85 239 LEU B O 1
ATOM 6074 N N . ILE B 1 243 ? 8.681 8.087 27.557 1.00 13.17 240 ILE B N 1
ATOM 6075 C CA . ILE B 1 243 ? 8.379 8.867 26.346 1.00 11.75 240 ILE B CA 1
ATOM 6076 C C . ILE B 1 243 ? 8.433 10.317 26.786 1.00 15.81 240 ILE B C 1
ATOM 6077 O O . ILE B 1 243 ? 7.886 10.658 27.838 1.00 15.93 240 ILE B O 1
ATOM 6082 N N . GLU B 1 244 ? 9.135 11.162 26.038 1.00 13.75 241 GLU B N 1
ATOM 6083 C CA . GLU B 1 244 ? 9.151 12.592 26.334 1.00 17.04 241 GLU B CA 1
ATOM 6084 C C . GLU B 1 244 ? 8.822 13.360 25.062 1.00 16.63 241 GLU B C 1
ATOM 6085 O O . GLU B 1 244 ? 9.052 12.861 23.948 1.00 15.61 241 GLU B O 1
ATOM 6091 N N A GLU B 1 245 ? 8.311 14.576 25.207 0.75 13.25 242 GLU B N 1
ATOM 6092 N N B GLU B 1 245 ? 8.265 14.555 25.228 0.25 14.22 242 GLU B N 1
ATOM 6093 C CA A GLU B 1 245 ? 8.019 15.389 24.027 0.75 14.60 242 GLU B CA 1
ATOM 6094 C CA B GLU B 1 245 ? 7.803 15.350 24.096 0.25 14.33 242 GLU B CA 1
ATOM 6095 C C A GLU B 1 245 ? 8.109 16.881 24.308 0.75 16.96 242 GLU B C 1
ATOM 6096 C C B GLU B 1 245 ? 8.147 16.824 24.275 0.25 15.77 242 GLU B C 1
ATOM 6097 O O A GLU B 1 245 ? 8.045 17.313 25.462 0.75 16.50 242 GLU B O 1
ATOM 6098 O O B GLU B 1 245 ? 8.454 17.269 25.382 0.25 16.71 242 GLU B O 1
ATOM 6109 N N A SER B 1 246 ? 8.270 17.663 23.246 0.75 13.99 243 SER B N 1
ATOM 6110 N N B SER B 1 246 ? 8.098 17.572 23.178 0.25 14.50 243 SER B N 1
ATOM 6111 C CA A SER B 1 246 ? 8.295 19.118 23.352 0.75 14.17 243 SER B CA 1
ATOM 6112 C CA B SER B 1 246 ? 8.281 19.018 23.214 0.25 14.02 243 SER B CA 1
ATOM 6113 C C A SER B 1 246 ? 7.662 19.648 22.082 0.75 12.04 243 SER B C 1
ATOM 6114 C C B SER B 1 246 ? 7.626 19.634 21.995 0.25 12.66 243 SER B C 1
ATOM 6115 O O A SER B 1 246 ? 7.930 19.124 21.003 0.75 13.29 243 SER B O 1
ATOM 6116 O O B SER B 1 246 ? 7.844 19.168 20.878 0.25 13.60 243 SER B O 1
ATOM 6121 N N . PRO B 1 247 ? 6.827 20.691 22.198 1.00 12.95 244 PRO B N 1
ATOM 6122 C CA . PRO B 1 247 ? 6.470 21.310 23.479 1.00 13.08 244 PRO B CA 1
ATOM 6123 C C . PRO B 1 247 ? 5.471 20.453 24.271 1.00 17.85 244 PRO B C 1
ATOM 6124 O O . PRO B 1 247 ? 5.103 19.358 23.812 1.00 14.63 244 PRO B O 1
ATOM 6128 N N . ALA B 1 248 ? 5.061 20.939 25.444 1.00 15.47 245 ALA B N 1
ATOM 6129 C CA . ALA B 1 248 ? 4.010 20.276 26.223 1.00 14.77 245 ALA B CA 1
ATOM 6130 C C . ALA B 1 248 ? 2.709 20.925 25.796 1.00 14.50 245 ALA B C 1
ATOM 6131 O O . ALA B 1 248 ? 2.413 22.032 26.227 1.00 16.32 245 ALA B O 1
ATOM 6133 N N . ILE B 1 249 ? 1.935 20.250 24.951 1.00 15.12 246 ILE B N 1
ATOM 6134 C CA . ILE B 1 249 ? 0.780 20.900 24.347 1.00 17.06 246 ILE B CA 1
ATOM 6135 C C . ILE B 1 249 ? -0.334 21.141 25.355 1.00 22.79 246 ILE B C 1
ATOM 6136 O O . ILE B 1 249 ? -1.279 21.873 25.074 1.00 23.84 246 ILE B O 1
ATOM 6141 N N . LEU B 1 250 ? -0.206 20.525 26.527 1.00 20.50 247 LEU B N 1
ATOM 6142 C CA . LEU B 1 250 ? -1.124 20.778 27.639 1.00 24.53 247 LEU B CA 1
ATOM 6143 C C . LEU B 1 250 ? -1.155 22.264 27.971 1.00 22.37 247 LEU B C 1
ATOM 6144 O O . LEU B 1 250 ? -2.185 22.802 28.367 1.00 22.59 247 LEU B O 1
ATOM 6149 N N . LEU B 1 251 ? -0.012 22.931 27.825 1.00 18.78 248 LEU B N 1
ATOM 6150 C CA . LEU B 1 251 ? 0.106 24.322 28.244 1.00 16.61 248 LEU B CA 1
ATOM 6151 C C . LEU B 1 251 ? -0.404 25.286 27.186 1.00 23.47 248 LEU B C 1
ATOM 6152 O O . LEU B 1 251 ? -0.109 25.123 25.998 1.00 22.64 248 LEU B O 1
ATOM 6157 N N . ASP B 1 252 ? -1.146 26.297 27.628 1.00 18.79 249 ASP B N 1
ATOM 6158 C CA . ASP B 1 252 ? -1.473 27.437 26.781 1.00 20.58 249 ASP B CA 1
ATOM 6159 C C . ASP B 1 252 ? -0.239 28.324 26.736 1.00 20.65 249 ASP B C 1
ATOM 6160 O O . ASP B 1 252 ? 0.678 28.165 27.548 1.00 18.92 249 ASP B O 1
ATOM 6165 N N A GLU B 1 253 ? -0.227 29.263 25.796 0.34 20.26 250 GLU B N 1
ATOM 6166 N N B GLU B 1 253 ? -0.210 29.285 25.822 0.66 19.86 250 GLU B N 1
ATOM 6167 C CA A GLU B 1 253 ? 0.916 30.154 25.606 0.34 21.55 250 GLU B CA 1
ATOM 6168 C CA B GLU B 1 253 ? 0.998 30.099 25.656 0.66 21.09 250 GLU B CA 1
ATOM 6169 C C A GLU B 1 253 ? 1.303 30.891 26.885 0.34 22.45 250 GLU B C 1
ATOM 6170 C C B GLU B 1 253 ? 1.329 30.952 26.880 0.66 22.67 250 GLU B C 1
ATOM 6171 O O A GLU B 1 253 ? 2.478 30.969 27.234 0.34 23.34 250 GLU B O 1
ATOM 6172 O O B GLU B 1 253 ? 2.495 31.190 27.180 0.66 23.28 250 GLU B O 1
ATOM 6183 N N . LYS B 1 254 ? 0.313 31.437 27.578 1.00 23.44 251 LYS B N 1
ATOM 6184 C CA . LYS B 1 254 ? 0.571 32.225 28.777 1.00 19.87 251 LYS B CA 1
ATOM 6185 C C . LYS B 1 254 ? 1.256 31.390 29.876 1.00 20.93 251 LYS B C 1
ATOM 6186 O O . LYS B 1 254 ? 2.264 31.809 30.447 1.00 21.23 251 LYS B O 1
ATOM 6192 N N . THR B 1 255 ? 0.714 30.216 30.170 1.00 17.25 252 THR B N 1
ATOM 6193 C CA . THR B 1 255 ? 1.325 29.364 31.192 1.00 16.64 252 THR B CA 1
ATOM 6194 C C . THR B 1 255 ? 2.723 28.941 30.749 1.00 21.94 252 THR B C 1
ATOM 6195 O O . THR B 1 255 ? 3.631 28.875 31.565 1.00 19.59 252 THR B O 1
ATOM 6199 N N . ARG B 1 256 ? 2.883 28.655 29.458 1.00 20.02 253 ARG B N 1
ATOM 6200 C CA . ARG B 1 256 ? 4.195 28.263 28.916 1.00 19.43 253 ARG B CA 1
ATOM 6201 C C . ARG B 1 256 ? 5.204 29.363 29.193 1.00 22.68 253 ARG B C 1
ATOM 6202 O O . ARG B 1 256 ? 6.310 29.103 29.688 1.00 18.92 253 ARG B O 1
ATOM 6210 N N . THR B 1 257 ? 4.822 30.595 28.862 1.00 18.79 254 THR B N 1
ATOM 6211 C CA . THR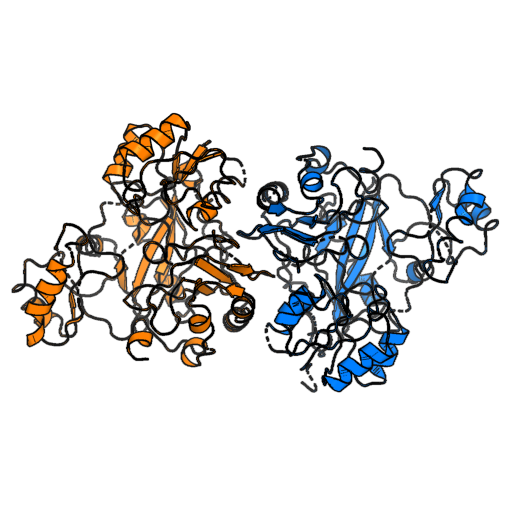 B 1 257 ? 5.657 31.760 29.143 1.00 21.97 254 THR B CA 1
ATOM 6212 C C . THR B 1 257 ? 6.012 31.916 30.624 1.00 27.25 254 THR B C 1
ATOM 6213 O O . THR B 1 257 ? 7.176 32.167 30.969 1.00 21.72 254 THR B O 1
ATOM 6217 N N . ARG B 1 258 ? 5.011 31.779 31.498 1.00 21.16 255 ARG B N 1
ATOM 6218 C CA . ARG B 1 258 ? 5.223 31.912 32.922 1.00 22.42 255 ARG B CA 1
ATOM 6219 C C . ARG B 1 258 ? 6.205 30.847 33.377 1.00 22.14 255 ARG B C 1
ATOM 6220 O O . ARG B 1 258 ? 7.088 31.110 34.187 1.00 18.47 255 ARG B O 1
ATOM 6228 N N . LEU B 1 259 ? 6.060 29.642 32.846 1.00 17.12 256 LEU B N 1
ATOM 6229 C CA . LEU B 1 259 ? 6.933 28.549 33.262 1.00 17.39 256 LEU B CA 1
ATOM 6230 C C . LEU B 1 259 ? 8.395 28.791 32.828 1.00 19.03 256 LEU B C 1
ATOM 6231 O O . LEU B 1 259 ? 9.324 28.613 33.629 1.00 17.31 256 LEU B O 1
ATOM 6236 N N . HIS B 1 260 ? 8.590 29.184 31.566 1.00 17.26 257 HIS B N 1
ATOM 6237 C CA . HIS B 1 260 ? 9.923 29.524 31.053 1.00 17.39 257 HIS B CA 1
ATOM 6238 C C . HIS B 1 260 ? 10.583 30.614 31.910 1.00 21.39 257 HIS B C 1
ATOM 6239 O O . HIS B 1 260 ? 11.755 30.485 32.304 1.00 19.97 257 HIS B O 1
ATOM 6246 N N A GLU B 1 261 ? 9.821 31.675 32.180 0.62 20.33 258 GLU B N 1
ATOM 6247 N N B GLU B 1 261 ? 9.868 31.694 32.208 0.38 21.42 258 GLU B N 1
ATOM 6248 C CA A GLU B 1 261 ? 10.278 32.795 33.018 0.62 24.27 258 GLU B CA 1
ATOM 6249 C CA B GLU B 1 261 ? 10.488 32.761 33.006 0.38 23.14 258 GLU B CA 1
ATOM 6250 C C A GLU B 1 261 ? 10.704 32.340 34.412 0.62 22.40 258 GLU B C 1
ATOM 6251 C C B GLU B 1 261 ? 10.710 32.387 34.479 0.38 22.19 258 GLU B C 1
ATOM 6252 O O A GLU B 1 261 ? 11.735 32.754 34.926 0.62 23.33 258 GLU B O 1
ATOM 6253 O O B GLU B 1 261 ? 11.619 32.906 35.117 0.38 22.79 258 GLU B O 1
ATOM 6264 N N . THR B 1 262 ? 9.884 31.497 35.024 1.00 18.85 259 THR B N 1
ATOM 6265 C CA . THR B 1 262 ? 10.150 30.970 36.360 1.00 20.22 259 THR B CA 1
ATOM 6266 C C . THR B 1 262 ? 11.493 30.222 36.389 1.00 19.65 259 THR B C 1
ATOM 6267 O O . THR B 1 262 ? 12.289 30.384 37.321 1.00 19.11 259 THR B O 1
ATOM 6271 N N . ALA B 1 263 ? 11.737 29.408 35.368 1.00 17.45 260 ALA B N 1
ATOM 6272 C CA . ALA B 1 263 ? 12.975 28.642 35.268 1.00 19.19 260 ALA B CA 1
ATOM 6273 C C . ALA B 1 263 ? 14.190 29.551 35.108 1.00 21.41 260 ALA B C 1
ATOM 6274 O O . ALA B 1 263 ? 15.224 29.323 35.727 1.00 19.19 260 ALA B O 1
ATOM 6276 N N A ILE B 1 264 ? 14.056 30.569 34.262 0.56 20.41 261 ILE B N 1
ATOM 6277 N N B ILE B 1 264 ? 14.064 30.581 34.280 0.44 20.47 261 ILE B N 1
ATOM 6278 C CA A ILE B 1 264 ? 15.127 31.535 34.046 0.56 19.98 261 ILE B CA 1
ATOM 6279 C CA B ILE B 1 264 ? 15.168 31.510 34.066 0.44 20.11 261 ILE B CA 1
ATOM 6280 C C A ILE B 1 264 ? 15.426 32.267 35.353 0.56 23.26 261 ILE B C 1
ATOM 6281 C C B ILE B 1 264 ? 15.438 32.334 35.327 0.44 23.07 261 ILE B C 1
ATOM 6282 O O A ILE B 1 264 ? 16.577 32.374 35.771 0.56 24.75 261 ILE B O 1
ATOM 6283 O O B ILE B 1 264 ? 16.588 32.576 35.686 0.44 24.77 261 ILE B O 1
ATOM 6292 N N . LYS B 1 265 ? 14.370 32.746 36.004 1.00 22.71 262 LYS B N 1
ATOM 6293 C CA . LYS B 1 265 ? 14.496 33.465 37.266 1.00 23.04 262 LYS B CA 1
ATOM 6294 C C . LYS B 1 265 ? 15.210 32.590 38.296 1.00 27.07 262 LYS B C 1
ATOM 6295 O O . LYS B 1 265 ? 16.141 33.042 38.971 1.00 24.97 262 LYS B O 1
ATOM 6301 N N . ALA B 1 266 ? 14.789 31.331 38.405 1.00 21.15 263 ALA B N 1
ATOM 6302 C CA . ALA B 1 266 ? 15.417 30.409 39.352 1.00 24.57 263 ALA B CA 1
ATOM 6303 C C . ALA B 1 266 ? 16.918 30.210 39.062 1.00 24.14 263 ALA B C 1
ATOM 6304 O O . ALA B 1 266 ? 17.750 30.265 39.976 1.00 23.57 263 ALA B O 1
ATOM 6306 N N . ALA B 1 267 ? 17.263 29.983 37.797 1.00 22.04 264 ALA B N 1
ATOM 6307 C CA . ALA B 1 267 ? 18.663 29.761 37.433 1.00 20.47 264 ALA B CA 1
ATOM 6308 C C . ALA B 1 267 ? 19.513 30.972 37.799 1.00 24.13 264 ALA B C 1
ATOM 6309 O O . ALA B 1 267 ? 20.626 30.835 38.317 1.00 23.02 264 ALA B O 1
ATOM 6311 N N . LYS B 1 268 ? 18.998 32.161 37.511 1.00 21.74 265 LYS B N 1
ATOM 6312 C CA . LYS B 1 268 ? 19.742 33.374 37.809 1.00 27.17 265 LYS B CA 1
ATOM 6313 C C . LYS B 1 268 ? 19.896 33.595 39.318 1.00 29.29 265 LYS B C 1
ATOM 6314 O O . LYS B 1 268 ? 20.936 34.094 39.771 1.00 31.08 265 LYS B O 1
ATOM 6320 N N . ALA B 1 269 ? 18.888 33.204 40.096 1.00 28.12 266 ALA B N 1
ATOM 6321 C CA . ALA B 1 269 ? 18.949 33.364 41.553 1.00 28.70 266 ALA B CA 1
ATOM 6322 C C . ALA B 1 269 ? 20.064 32.519 42.167 1.00 30.84 266 ALA B C 1
ATOM 6323 O O . ALA B 1 269 ? 20.646 32.896 43.175 1.00 26.75 266 ALA B O 1
ATOM 6325 N N . ILE B 1 270 ? 20.380 31.382 41.559 1.00 26.34 267 ILE B N 1
ATOM 6326 C CA . ILE B 1 270 ? 21.424 30.529 42.123 1.00 26.35 267 ILE B CA 1
ATOM 6327 C C . ILE B 1 270 ? 22.778 30.601 41.400 1.00 28.56 267 ILE B C 1
ATOM 6328 O O . ILE B 1 270 ? 23.686 29.830 41.704 1.00 27.81 267 ILE B O 1
ATOM 6333 N N . GLY B 1 271 ? 22.921 31.525 40.458 1.00 25.16 268 GLY B N 1
ATOM 6334 C CA . GLY B 1 271 ? 24.181 31.669 39.739 1.00 29.38 268 GLY B CA 1
ATOM 6335 C C . GLY B 1 271 ? 24.492 30.446 38.886 1.00 32.43 268 GLY B C 1
ATOM 6336 O O . GLY B 1 271 ? 25.630 29.983 38.829 1.00 27.55 268 GLY B O 1
ATOM 6337 N N . TYR B 1 272 ? 23.478 29.910 38.219 1.00 23.65 269 TYR B N 1
ATOM 6338 C CA . TYR B 1 272 ? 23.668 28.677 37.463 1.00 22.30 269 TYR B CA 1
ATOM 6339 C C . TYR B 1 272 ? 24.403 28.872 36.148 1.00 25.18 269 TYR B C 1
ATOM 6340 O O . TYR B 1 272 ? 24.038 29.728 35.344 1.00 29.98 269 TYR B O 1
ATOM 6349 N N . GLU B 1 273 ? 25.419 28.044 35.916 1.00 22.92 270 GLU B N 1
ATOM 6350 C CA . GLU B 1 273 ? 26.135 28.040 34.638 1.00 24.32 270 GLU B CA 1
ATOM 6351 C C . GLU B 1 273 ? 26.170 26.628 34.076 1.00 23.40 270 GLU B C 1
ATOM 6352 O O . GLU B 1 273 ? 26.325 25.666 34.820 1.00 27.00 270 GLU B O 1
ATOM 6358 N N . GLY B 1 274 ? 26.001 26.497 32.768 1.00 21.17 271 GLY B N 1
ATOM 6359 C CA . GLY B 1 274 ? 25.981 25.184 32.152 1.00 20.25 271 GLY B CA 1
ATOM 6360 C C . GLY B 1 274 ? 24.537 24.772 31.891 1.00 22.40 271 GLY B C 1
ATOM 6361 O O . GLY B 1 274 ? 23.623 25.567 32.101 1.00 17.92 271 GLY B O 1
ATOM 6362 N N . ALA B 1 275 ? 24.339 23.544 31.420 1.00 20.37 272 ALA B N 1
ATOM 6363 C CA . ALA B 1 275 ? 22.996 23.022 31.156 1.00 18.68 272 ALA B CA 1
ATOM 6364 C C . ALA B 1 275 ? 22.394 22.486 32.439 1.00 17.74 272 ALA B C 1
ATOM 6365 O O . ALA B 1 275 ? 23.076 21.838 33.232 1.00 19.86 272 ALA B O 1
ATOM 6367 N N . GLY B 1 276 ? 21.097 22.719 32.621 1.00 17.47 273 GLY B N 1
ATOM 6368 C CA . GLY B 1 276 ? 20.397 22.172 33.764 1.00 16.27 273 GLY B CA 1
ATOM 6369 C C . GLY B 1 276 ? 18.918 22.120 33.441 1.00 17.04 273 GLY B C 1
ATOM 6370 O O . GLY B 1 276 ? 18.461 22.730 32.477 1.00 15.83 273 GLY B O 1
ATOM 6371 N N . THR B 1 277 ? 18.162 21.391 34.252 1.00 16.93 274 THR B N 1
ATOM 6372 C CA . THR B 1 277 ? 16.735 21.287 34.015 1.00 15.56 274 THR B CA 1
ATOM 6373 C C . THR B 1 277 ? 15.944 21.541 35.295 1.00 14.68 274 THR B C 1
ATOM 6374 O O . THR B 1 277 ? 16.282 20.993 36.362 1.00 17.57 274 THR B O 1
ATOM 6378 N N . PHE B 1 278 ? 14.904 22.375 35.188 1.00 15.29 275 PHE B N 1
ATOM 6379 C CA . PHE B 1 278 ? 13.941 22.556 36.285 1.00 15.80 275 PHE B CA 1
ATOM 6380 C C . PHE B 1 278 ? 12.703 21.721 36.023 1.00 15.16 275 PHE B C 1
ATOM 6381 O O . PHE B 1 278 ? 12.055 21.881 34.985 1.00 18.14 275 PHE B O 1
ATOM 6389 N N . GLU B 1 279 ? 12.385 20.841 36.964 1.00 18.15 276 GLU B N 1
ATOM 6390 C CA . GLU B 1 279 ? 11.245 19.941 36.851 1.00 15.73 276 GLU B CA 1
ATOM 6391 C C . GLU B 1 279 ? 10.073 20.469 37.663 1.00 16.02 276 GLU B C 1
ATOM 6392 O O . GLU B 1 279 ? 10.236 20.882 38.802 1.00 16.78 276 GLU B O 1
ATOM 6398 N N . PHE B 1 280 ? 8.900 20.461 37.045 1.00 15.22 277 PHE B N 1
ATOM 6399 C CA . PHE B 1 280 ? 7.686 20.989 37.633 1.00 13.17 277 PHE B CA 1
ATOM 6400 C C . PHE B 1 280 ? 6.610 19.931 37.535 1.00 15.34 277 PHE B C 1
ATOM 6401 O O . PHE B 1 280 ? 6.636 19.099 36.623 1.00 17.01 277 PHE B O 1
ATOM 6409 N N . LEU B 1 281 ? 5.644 19.985 38.453 1.00 13.12 278 LEU B N 1
ATOM 6410 C CA . LEU B 1 281 ? 4.398 19.274 38.262 1.00 16.18 278 LEU B CA 1
ATOM 6411 C C . LEU B 1 281 ? 3.339 20.324 37.945 1.00 17.11 278 LEU B C 1
ATOM 6412 O O . LEU B 1 281 ? 3.346 21.423 38.527 1.00 14.53 278 LEU B O 1
ATOM 6417 N N . VAL B 1 282 ? 2.454 19.989 37.014 1.00 16.12 279 VAL B N 1
ATOM 6418 C CA . VAL B 1 282 ? 1.398 20.906 36.596 1.00 13.81 279 VAL B CA 1
ATOM 6419 C C . VAL B 1 282 ? 0.061 20.233 36.880 1.00 18.17 279 VAL B C 1
ATOM 6420 O O . VAL B 1 282 ? -0.161 19.094 36.462 1.00 19.58 279 VAL B O 1
ATOM 6424 N N A ASP B 1 283 ? -0.826 20.932 37.588 0.52 16.65 280 ASP B N 1
ATOM 6425 N N B ASP B 1 283 ? -0.823 20.935 37.583 0.48 16.70 280 ASP B N 1
ATOM 6426 C CA A ASP B 1 283 ? -2.127 20.368 37.979 0.52 18.55 280 ASP B CA 1
ATOM 6427 C CA B ASP B 1 283 ? -2.118 20.356 37.931 0.48 18.54 280 ASP B CA 1
ATOM 6428 C C A ASP B 1 283 ? -3.219 20.652 36.945 0.52 20.39 280 ASP B C 1
ATOM 6429 C C B ASP B 1 283 ? -3.249 20.733 36.972 0.48 20.94 280 ASP B C 1
ATOM 6430 O O A ASP B 1 283 ? -2.975 21.294 35.927 0.52 19.42 280 ASP B O 1
ATOM 6431 O O B ASP B 1 283 ? -3.059 21.505 36.031 0.48 18.99 280 ASP B O 1
ATOM 6440 N N . LYS B 1 284 ? -4.438 20.194 37.229 1.00 20.79 281 LYS B N 1
ATOM 6441 C CA . LYS B 1 284 ? -5.568 20.365 36.299 1.00 26.85 281 LYS B CA 1
ATOM 6442 C C . LYS B 1 284 ? -5.948 21.806 35.968 1.00 28.06 281 LYS B C 1
ATOM 6443 O O . LYS B 1 284 ? -6.409 22.077 34.861 1.00 35.79 281 LYS B O 1
ATOM 6449 N N . ASN B 1 285 ? -5.767 22.737 36.893 1.00 25.24 282 ASN B N 1
ATOM 6450 C CA . ASN B 1 285 ? -6.090 24.123 36.555 1.00 31.25 282 ASN B CA 1
ATOM 6451 C C . ASN B 1 285 ? -4.858 24.877 36.050 1.00 25.72 282 ASN B C 1
ATOM 6452 O O . ASN B 1 285 ? -4.829 26.110 36.022 1.00 21.83 282 ASN B O 1
ATOM 6457 N N A LEU B 1 286 ? -3.846 24.106 35.656 0.71 20.88 283 LEU B N 1
ATOM 6458 N N B LEU B 1 286 ? -3.858 24.098 35.640 0.29 20.98 283 LEU B N 1
ATOM 6459 C CA A LEU B 1 286 ? -2.595 24.623 35.075 0.71 18.51 283 LEU B CA 1
ATOM 6460 C CA B LEU B 1 286 ? -2.607 24.595 35.057 0.29 18.82 283 LEU B CA 1
ATOM 6461 C C A LEU B 1 286 ? -1.705 25.364 36.071 0.71 17.83 283 LEU B C 1
ATOM 6462 C C B LEU B 1 286 ? -1.727 25.400 36.011 0.29 18.08 283 LEU B C 1
ATOM 6463 O O A LEU B 1 286 ? -0.749 26.017 35.660 0.71 16.79 283 LEU B O 1
ATOM 6464 O O B LEU B 1 286 ? -0.846 26.135 35.567 0.29 16.96 283 LEU B O 1
ATOM 6473 N N A ASP B 1 287 ? -2.006 25.278 37.368 0.71 19.35 284 ASP B N 1
ATOM 6474 N N B ASP B 1 287 ? -1.952 25.262 37.315 0.29 19.94 284 ASP B N 1
ATOM 6475 C CA A ASP B 1 287 ? -1.023 25.726 38.368 0.71 21.01 284 ASP B CA 1
ATOM 6476 C CA B ASP B 1 287 ? -0.981 25.789 38.271 0.29 21.51 284 ASP B CA 1
ATOM 6477 C C A ASP B 1 287 ? 0.230 24.856 38.239 0.71 22.54 284 ASP B C 1
ATOM 6478 C C B ASP B 1 287 ? 0.227 24.863 38.270 0.29 21.75 284 ASP B C 1
ATOM 6479 O O A ASP B 1 287 ? 0.122 23.673 37.930 0.71 20.21 284 ASP B O 1
ATOM 6480 O O B ASP B 1 287 ? 0.087 23.654 38.089 0.29 21.22 284 ASP B O 1
ATOM 6489 N N . PHE B 1 288 ? 1.411 25.431 38.462 1.00 19.52 285 PHE B N 1
ATOM 6490 C CA . PHE B 1 288 ? 2.645 24.655 38.376 1.00 18.17 285 PHE B CA 1
ATOM 6491 C C . PHE B 1 288 ? 3.526 24.840 39.612 1.00 18.39 285 PHE B C 1
ATOM 6492 O O . PHE B 1 288 ? 3.485 25.887 40.263 1.00 17.81 285 PHE B O 1
ATOM 6500 N N . TYR B 1 289 ? 4.314 23.817 39.927 1.00 16.98 286 TYR B N 1
ATOM 6501 C CA . TYR B 1 289 ? 5.120 23.812 41.151 1.00 15.88 286 TYR B CA 1
ATOM 6502 C C . TYR B 1 289 ? 6.463 23.182 40.862 1.00 18.29 286 TYR B C 1
ATOM 6503 O O . TYR B 1 289 ? 6.518 22.106 40.267 1.00 15.97 286 TYR B O 1
ATOM 6512 N N . PHE B 1 290 ? 7.535 23.836 41.299 1.00 16.46 287 PHE B N 1
ATOM 6513 C CA . PHE B 1 290 ? 8.872 23.246 41.246 1.00 17.35 287 PHE B CA 1
ATOM 6514 C C . PHE B 1 290 ? 8.922 22.001 42.130 1.00 17.29 287 PHE B C 1
ATOM 6515 O O . PHE B 1 290 ? 8.428 22.022 43.255 1.00 18.60 287 PHE B O 1
ATOM 6523 N N . ILE B 1 291 ? 9.501 20.912 41.629 1.00 15.19 288 ILE B N 1
ATOM 6524 C CA . ILE B 1 291 ? 9.797 19.764 42.493 1.00 13.39 288 ILE B CA 1
ATOM 6525 C C . ILE B 1 291 ? 11.293 19.466 42.643 1.00 17.33 288 ILE B C 1
ATOM 6526 O O . ILE B 1 291 ? 11.732 18.960 43.693 1.00 19.21 288 ILE B O 1
ATOM 6531 N N . GLU B 1 292 ? 12.077 19.781 41.617 1.00 18.19 289 GLU B N 1
ATOM 6532 C CA . GLU B 1 292 ? 13.525 19.651 41.739 1.00 20.37 289 GLU B CA 1
ATOM 6533 C C . GLU B 1 292 ? 14.278 20.187 40.534 1.00 18.43 289 GLU B C 1
ATOM 6534 O O . GLU B 1 292 ? 13.700 20.431 39.476 1.00 16.53 289 GLU B O 1
ATOM 6548 N N . ASN B 1 294 ? 17.742 19.317 38.163 1.00 18.19 291 ASN B N 1
ATOM 6549 C CA . ASN B 1 294 ? 18.879 18.464 37.849 1.00 20.65 291 ASN B CA 1
ATOM 6550 C C . ASN B 1 294 ? 20.018 19.328 37.325 1.00 18.86 291 ASN B C 1
ATOM 6551 O O . ASN B 1 294 ? 19.864 20.028 36.319 1.00 18.84 291 ASN B O 1
ATOM 6556 N N . THR B 1 295 ? 21.149 19.304 38.019 1.00 19.35 292 THR B N 1
ATOM 6557 C CA . THR B 1 295 ? 22.242 20.210 37.695 1.00 18.61 292 THR B CA 1
ATOM 6558 C C . THR B 1 295 ? 23.195 19.511 36.745 1.00 19.95 292 THR B C 1
ATOM 6559 O O . THR B 1 295 ? 24.373 19.323 37.047 1.00 21.94 292 THR B O 1
ATOM 6563 N N . ARG B 1 296 ? 22.670 19.134 35.585 1.00 18.90 293 ARG B N 1
ATOM 6564 C CA . ARG B 1 296 ? 23.427 18.355 34.601 1.00 16.48 293 ARG B CA 1
ATOM 6565 C C . ARG B 1 296 ? 22.535 18.197 33.383 1.00 17.57 293 ARG B C 1
ATOM 6566 O O . ARG B 1 296 ? 21.335 18.510 33.440 1.00 17.13 293 ARG B O 1
ATOM 6574 N N . LEU B 1 297 ? 23.101 17.679 32.299 1.00 17.90 294 LEU B N 1
ATOM 6575 C CA . LEU B 1 297 ? 22.301 17.283 31.144 1.00 16.44 294 LEU B CA 1
ATOM 6576 C C . LEU B 1 297 ? 21.376 16.127 31.549 1.00 15.73 294 LEU B C 1
ATOM 6577 O O . LEU B 1 297 ? 21.676 15.380 32.478 1.00 16.91 294 LEU B O 1
ATOM 6582 N N . GLN B 1 298 ? 20.257 15.963 30.853 1.00 14.89 295 GLN B N 1
ATOM 6583 C CA . GLN B 1 298 ? 19.400 14.815 31.091 1.00 12.58 295 GLN B CA 1
ATOM 6584 C C . GLN B 1 298 ? 19.321 13.933 29.860 1.00 17.03 295 GLN B C 1
ATOM 6585 O O . GLN B 1 298 ? 19.589 14.383 28.754 1.00 15.51 295 GLN B O 1
ATOM 6591 N N . VAL B 1 299 ? 18.883 12.693 30.060 1.00 15.54 296 VAL B N 1
ATOM 6592 C CA . VAL B 1 299 ? 18.755 11.716 28.982 1.00 16.15 296 VAL B CA 1
ATOM 6593 C C . VAL B 1 299 ? 17.929 12.271 27.814 1.00 17.76 296 VAL B C 1
ATOM 6594 O O . VAL B 1 299 ? 18.290 12.111 26.649 1.00 18.69 296 VAL B O 1
ATOM 6598 N N . GLU B 1 300 ? 16.820 12.927 28.136 1.00 12.71 297 GLU B N 1
ATOM 6599 C CA . GLU B 1 300 ? 15.849 13.309 27.112 1.00 14.27 297 GLU B CA 1
ATOM 6600 C C . GLU B 1 300 ? 16.189 14.611 26.364 1.00 19.69 297 GLU B C 1
ATOM 6601 O O . GLU B 1 300 ? 15.349 15.169 25.652 1.00 17.83 297 GLU B O 1
ATOM 6607 N N . HIS B 1 301 ? 17.411 15.109 26.515 1.00 15.82 298 HIS B N 1
ATOM 6608 C CA . HIS B 1 301 ? 17.742 16.416 25.936 1.00 13.66 298 HIS B CA 1
ATOM 6609 C C . HIS B 1 301 ? 17.544 16.543 24.411 1.00 14.72 298 HIS B C 1
ATOM 6610 O O . HIS B 1 301 ? 17.365 17.647 23.907 1.00 15.99 298 HIS B O 1
ATOM 6617 N N . CYS B 1 302 ? 17.608 15.440 23.672 1.00 16.78 299 CYS B N 1
ATOM 6618 C CA . CYS B 1 302 ? 17.546 15.522 22.208 1.00 16.68 299 CYS B CA 1
ATOM 6619 C C . CYS B 1 302 ? 16.215 16.091 21.711 1.00 15.04 299 CYS B C 1
ATOM 6620 O O . CYS B 1 302 ? 16.160 16.724 20.649 1.00 13.11 299 CYS B O 1
ATOM 6623 N N A VAL B 1 303 ? 15.141 15.858 22.461 0.51 13.66 300 VAL B N 1
ATOM 6624 N N B VAL B 1 303 ? 15.147 15.866 22.480 0.49 13.56 300 VAL B N 1
ATOM 6625 C CA A VAL B 1 303 ? 13.840 16.379 22.050 0.51 11.85 300 VAL B CA 1
ATOM 6626 C CA B VAL B 1 303 ? 13.829 16.370 22.094 0.49 12.06 300 VAL B CA 1
ATOM 6627 C C A VAL B 1 303 ? 13.877 17.911 22.019 0.51 13.26 300 VAL B C 1
ATOM 6628 C C B VAL B 1 303 ? 13.868 17.900 22.034 0.49 13.24 300 VAL B C 1
ATOM 6629 O O A VAL B 1 303 ? 13.314 18.535 21.121 0.51 13.95 300 VAL B O 1
ATOM 6630 O O B VAL B 1 303 ? 13.301 18.511 21.130 0.49 14.06 300 VAL B O 1
ATOM 6637 N N . SER B 1 304 ? 14.578 18.513 22.978 1.00 13.54 301 SER B N 1
ATOM 6638 C CA . SER B 1 304 ? 14.746 19.968 22.998 1.00 13.28 301 SER B CA 1
ATOM 6639 C C . SER B 1 304 ? 15.678 20.433 21.863 1.00 13.85 301 SER B C 1
ATOM 6640 O O . SER B 1 304 ? 15.487 21.503 21.284 1.00 12.77 301 SER B O 1
ATOM 6643 N N . GLU B 1 305 ? 16.689 19.634 21.537 1.00 14.20 302 GLU B N 1
ATOM 6644 C CA . GLU B 1 305 ? 17.551 19.980 20.401 1.00 16.59 302 GLU B CA 1
ATOM 6645 C C . GLU B 1 305 ? 16.761 20.016 19.095 1.00 16.49 302 GLU B C 1
ATOM 6646 O O . GLU B 1 305 ? 16.967 20.900 18.264 1.00 13.34 302 GLU B O 1
ATOM 6660 N N . VAL B 1 307 ? 13.506 20.642 18.474 1.00 12.63 304 VAL B N 1
ATOM 6661 C CA . VAL B 1 307 ? 12.587 21.778 18.292 1.00 11.99 304 VAL B CA 1
ATOM 6662 C C . VAL B 1 307 ? 13.295 23.130 18.253 1.00 16.33 304 VAL B C 1
ATOM 6663 O O . VAL B 1 307 ? 12.749 24.097 17.740 1.00 14.70 304 VAL B O 1
ATOM 6667 N N . SER B 1 308 ? 14.510 23.195 18.794 1.00 12.99 305 SER B N 1
ATOM 6668 C CA . SER B 1 308 ? 15.200 24.473 18.972 1.00 16.81 305 SER B CA 1
ATOM 6669 C C . SER B 1 308 ? 16.328 24.731 17.968 1.00 17.32 305 SER B C 1
ATOM 6670 O O . SER B 1 308 ? 16.779 25.869 17.811 1.00 17.37 305 SER B O 1
ATOM 6673 N N . GLY B 1 309 ? 16.802 23.677 17.318 1.00 12.60 306 GLY B N 1
ATOM 6674 C CA . GLY B 1 309 ? 17.969 23.792 16.450 1.00 18.60 306 GLY B CA 1
ATOM 6675 C C . GLY B 1 309 ? 19.288 23.982 17.205 1.00 22.77 306 GLY B C 1
ATOM 6676 O O . GLY B 1 309 ? 20.322 24.310 16.617 1.00 22.96 306 GLY B O 1
ATOM 6677 N N . ILE B 1 310 ? 19.267 23.770 18.512 1.00 16.73 307 ILE B N 1
ATOM 6678 C CA . ILE B 1 310 ? 20.477 23.967 19.339 1.00 17.55 307 ILE B CA 1
ATOM 6679 C C . ILE B 1 310 ? 21.158 22.636 19.666 1.00 21.13 307 ILE B C 1
ATOM 6680 O O . ILE B 1 310 ? 20.483 21.664 19.991 1.00 22.30 307 ILE B O 1
ATOM 6685 N N . ASP B 1 311 ? 22.488 22.586 19.576 1.00 15.95 308 ASP B N 1
ATOM 6686 C CA . ASP B 1 311 ? 23.257 21.447 20.076 1.00 16.45 308 ASP B CA 1
ATOM 6687 C C . ASP B 1 311 ? 23.592 21.753 21.535 1.00 16.31 308 ASP B C 1
ATOM 6688 O O . ASP B 1 311 ? 24.430 22.591 21.814 1.00 13.15 308 ASP B O 1
ATOM 6693 N N . ILE B 1 312 ? 22.903 21.116 22.479 1.00 13.02 309 ILE B N 1
ATOM 6694 C CA . ILE B 1 312 ? 23.058 21.504 23.876 1.00 14.08 309 ILE B CA 1
ATOM 6695 C C . ILE B 1 312 ? 24.462 21.210 24.390 1.00 17.30 309 ILE B C 1
ATOM 6696 O O . ILE B 1 312 ? 25.018 21.977 25.157 1.00 14.77 309 ILE B O 1
ATOM 6701 N N . ILE B 1 313 ? 25.040 20.106 23.949 1.00 14.30 310 ILE B N 1
ATOM 6702 C CA . ILE B 1 313 ? 26.392 19.761 24.387 1.00 17.11 310 ILE B CA 1
ATOM 6703 C C . ILE B 1 313 ? 27.414 20.757 23.822 1.00 15.99 310 ILE B C 1
ATOM 6704 O O . ILE B 1 313 ? 28.344 21.177 24.518 1.00 16.57 310 ILE B O 1
ATOM 6709 N N . GLU B 1 314 ? 27.206 21.184 22.579 1.00 15.84 311 GLU B N 1
ATOM 6710 C CA . GLU B 1 314 ? 28.045 22.240 22.027 1.00 18.41 311 GLU B CA 1
ATOM 6711 C C . GLU B 1 314 ? 27.986 23.487 22.917 1.00 17.09 311 GLU B C 1
ATOM 6712 O O . GLU B 1 314 ? 29.004 24.063 23.261 1.00 15.79 311 GLU B O 1
ATOM 6718 N N . GLN B 1 315 ? 26.787 23.916 23.287 1.00 15.01 312 GLN B N 1
ATOM 6719 C CA . GLN B 1 315 ? 26.676 25.089 24.152 1.00 15.74 312 GLN B CA 1
ATOM 6720 C C . GLN B 1 315 ? 27.313 24.853 25.532 1.00 16.84 312 GLN B C 1
ATOM 6721 O O . GLN B 1 315 ? 27.935 25.754 26.074 1.00 19.60 312 GLN B O 1
ATOM 6735 N N . ILE B 1 317 ? 29.902 23.068 26.184 1.00 15.46 314 ILE B N 1
ATOM 6736 C CA . ILE B 1 317 ? 31.341 23.201 25.971 1.00 16.76 314 ILE B CA 1
ATOM 6737 C C . ILE B 1 317 ? 31.715 24.669 25.785 1.00 18.65 314 ILE B C 1
ATOM 6738 O O . ILE B 1 317 ? 32.674 25.171 26.410 1.00 18.73 314 ILE B O 1
ATOM 6743 N N . LYS B 1 318 ? 30.951 25.373 24.948 1.00 18.97 315 LYS B N 1
ATOM 6744 C CA . LYS B 1 318 ? 31.232 26.793 24.709 1.00 16.69 315 LYS B CA 1
ATOM 6745 C C . LYS B 1 318 ? 31.148 27.601 26.007 1.00 20.19 315 LYS B C 1
ATOM 6746 O O . LYS B 1 318 ? 31.986 28.470 26.264 1.00 20.56 315 LYS B O 1
ATOM 6752 N N . VAL B 1 319 ? 30.159 27.299 26.842 1.00 19.17 316 VAL B N 1
ATOM 6753 C CA . VAL B 1 319 ? 30.033 28.021 28.110 1.00 17.32 316 VAL B CA 1
ATOM 6754 C C . VAL B 1 319 ? 31.249 27.756 28.990 1.00 20.33 316 VAL B C 1
ATOM 6755 O O . VAL B 1 319 ? 31.764 28.667 29.661 1.00 20.09 316 VAL B O 1
ATOM 6759 N N . ALA B 1 320 ? 31.725 26.513 28.968 1.00 19.24 317 ALA B N 1
ATOM 6760 C CA . ALA B 1 320 ? 32.867 26.128 29.789 1.00 22.69 317 ALA B CA 1
ATOM 6761 C C . ALA B 1 320 ? 34.138 26.818 29.295 1.00 25.74 317 ALA B C 1
ATOM 6762 O O . ALA B 1 320 ? 35.098 26.985 30.044 1.00 25.08 317 ALA B O 1
ATOM 6764 N N . GLU B 1 321 ? 34.128 27.237 28.038 1.00 23.46 318 GLU B N 1
ATOM 6765 C CA . GLU B 1 321 ? 35.271 27.931 27.457 1.00 24.86 318 GLU B CA 1
ATOM 6766 C C . GLU B 1 321 ? 35.197 29.439 27.663 1.00 28.03 318 GLU B C 1
ATOM 6767 O O . GLU B 1 321 ? 36.119 30.163 27.295 1.00 28.54 318 GLU B O 1
ATOM 6773 N N . GLY B 1 322 ? 34.112 29.913 28.257 1.00 24.81 319 GLY B N 1
ATOM 6774 C CA . GLY B 1 322 ? 33.948 31.334 28.500 1.00 28.14 319 GLY B CA 1
ATOM 6775 C C . GLY B 1 322 ? 33.218 32.110 27.415 1.00 29.76 319 GLY B C 1
ATOM 6776 O O . GLY B 1 322 ? 33.231 33.337 27.432 1.00 30.48 319 GLY B O 1
ATOM 6777 N N . TYR B 1 323 ? 32.573 31.409 26.479 1.00 19.98 320 TYR B N 1
ATOM 6778 C CA . TYR B 1 323 ? 31.776 32.069 25.445 1.00 19.68 320 TYR B CA 1
ATOM 6779 C C . TYR B 1 323 ? 30.390 32.451 25.956 1.00 27.79 320 TYR B C 1
ATOM 6780 O O . TYR B 1 323 ? 29.880 31.855 26.908 1.00 23.79 320 TYR B O 1
ATOM 6789 N N . ALA B 1 324 ? 29.782 33.426 25.292 1.00 24.58 321 ALA B N 1
ATOM 6790 C CA . ALA B 1 324 ? 28.418 33.838 25.596 1.00 29.50 321 ALA B CA 1
ATOM 6791 C C . ALA B 1 324 ? 27.443 32.905 24.890 1.00 27.58 321 ALA B C 1
ATOM 6792 O O . ALA B 1 324 ? 27.737 32.377 23.815 1.00 21.75 321 ALA B O 1
ATOM 6794 N N . LEU B 1 325 ? 26.285 32.702 25.498 1.00 25.51 322 LEU B N 1
ATOM 6795 C CA . LEU B 1 325 ? 25.219 31.951 24.859 1.00 23.16 322 LEU B CA 1
ATOM 6796 C C . LEU B 1 325 ? 24.622 32.811 23.755 1.00 22.15 322 LEU B C 1
ATOM 6797 O O . LEU B 1 325 ? 24.810 34.028 23.756 1.00 25.25 322 LEU B O 1
ATOM 6802 N N . PRO B 1 326 ? 23.879 32.190 22.825 1.00 22.00 323 PRO B N 1
ATOM 6803 C CA . PRO B 1 326 ? 23.084 32.992 21.892 1.00 25.74 323 PRO B CA 1
ATOM 6804 C C . PRO B 1 326 ? 22.030 33.750 22.683 1.00 27.98 323 PRO B C 1
ATOM 6805 O O . PRO B 1 326 ? 21.710 33.348 23.797 1.00 23.69 323 PRO B O 1
ATOM 6809 N N . SER B 1 327 ? 21.473 34.806 22.113 1.00 26.73 324 SER B N 1
ATOM 6810 C CA . SER B 1 327 ? 20.402 35.527 22.781 1.00 26.53 324 SER B CA 1
ATOM 6811 C C . SER B 1 327 ? 19.130 34.681 22.801 1.00 24.55 324 SER B C 1
ATOM 6812 O O . SER B 1 327 ? 18.907 33.860 21.904 1.00 19.47 324 SER B O 1
ATOM 6815 N N . GLN B 1 328 ? 18.279 34.893 23.801 1.00 23.25 325 GLN B N 1
ATOM 6816 C CA . GLN B 1 328 ? 16.982 34.213 23.796 1.00 24.56 325 GLN B CA 1
ATOM 6817 C C . GLN B 1 328 ? 16.201 34.494 22.516 1.00 24.49 325 GLN B C 1
ATOM 6818 O O . GLN B 1 328 ? 15.555 33.603 21.981 1.00 23.66 325 GLN B O 1
ATOM 6824 N N . GLU B 1 329 ? 16.271 35.731 22.028 1.00 26.99 326 GLU B N 1
ATOM 6825 C CA . GLU B 1 329 ? 15.519 36.141 20.834 1.00 32.60 326 GLU B CA 1
ATOM 6826 C C . GLU B 1 329 ? 15.908 35.315 19.601 1.00 27.47 326 GLU B C 1
ATOM 6827 O O . GLU B 1 329 ? 15.088 35.049 18.716 1.00 26.10 326 GLU B O 1
ATOM 6833 N N . SER B 1 330 ? 17.157 34.892 19.550 1.00 21.75 327 SER B N 1
ATOM 6834 C CA . SER B 1 330 ? 17.638 34.111 18.421 1.00 22.47 327 SER B CA 1
ATOM 6835 C C . SER B 1 330 ? 17.192 32.653 18.477 1.00 23.53 327 SER B C 1
ATOM 6836 O O . SER B 1 330 ? 17.321 31.917 17.497 1.00 25.35 327 SER B O 1
ATOM 6839 N N A ILE B 1 331 ? 16.689 32.231 19.631 0.55 24.64 328 ILE B N 1
ATOM 6840 N N B ILE B 1 331 ? 16.682 32.224 19.622 0.45 24.52 328 ILE B N 1
ATOM 6841 C CA A ILE B 1 331 ? 16.233 30.857 19.807 0.55 23.41 328 ILE B CA 1
ATOM 6842 C CA B ILE B 1 331 ? 16.253 30.840 19.754 0.45 23.18 328 ILE B CA 1
ATOM 6843 C C A ILE B 1 331 ? 14.799 30.703 19.313 0.55 21.45 328 ILE B C 1
ATOM 6844 C C B ILE B 1 331 ? 14.804 30.665 19.334 0.45 21.50 328 ILE B C 1
ATOM 6845 O O A ILE B 1 331 ? 13.871 31.294 19.879 0.55 21.36 328 ILE B O 1
ATOM 6846 O O B ILE B 1 331 ? 13.882 31.199 19.963 0.45 21.20 328 ILE B O 1
ATOM 6855 N N . LYS B 1 332 ? 14.615 29.900 18.267 1.00 19.34 329 LYS B N 1
ATOM 6856 C CA . LYS B 1 332 ? 13.293 29.696 17.699 1.00 21.18 329 LYS B CA 1
ATOM 6857 C C . LYS B 1 332 ? 12.872 28.269 17.975 1.00 22.29 329 LYS B C 1
ATOM 6858 O O . LYS B 1 332 ? 13.589 27.334 17.646 1.00 24.50 329 LYS B O 1
ATOM 6864 N N . LEU B 1 333 ? 11.709 28.104 18.589 1.00 15.24 330 LEU B N 1
ATOM 6865 C CA . LEU B 1 333 ? 11.172 26.783 18.854 1.00 15.50 330 LEU B CA 1
ATOM 6866 C C . LEU B 1 333 ? 10.121 26.513 17.792 1.00 21.06 330 LEU B C 1
ATOM 6867 O O . LEU B 1 333 ? 9.181 27.294 17.626 1.00 21.43 330 LEU B O 1
ATOM 6872 N N A ASN B 1 334 ? 10.282 25.412 17.072 0.70 15.84 331 ASN B N 1
ATOM 6873 N N B ASN B 1 334 ? 10.281 25.408 17.071 0.30 17.32 331 ASN B N 1
ATOM 6874 C CA A ASN B 1 334 ? 9.357 25.079 15.991 0.70 18.85 331 ASN B CA 1
ATOM 6875 C CA B ASN B 1 334 ? 9.397 25.088 15.952 0.30 18.83 331 ASN B CA 1
ATOM 6876 C C A ASN B 1 334 ? 9.010 23.614 15.994 0.70 16.68 331 ASN B C 1
ATOM 6877 C C B ASN B 1 334 ? 9.034 23.612 15.927 0.30 16.90 331 ASN B C 1
ATOM 6878 O O A ASN B 1 334 ? 9.856 22.768 16.300 0.70 16.51 331 ASN B O 1
ATOM 6879 O O B ASN B 1 334 ? 9.881 22.755 16.185 0.30 15.93 331 ASN B O 1
ATOM 6888 N N . GLY B 1 335 ? 7.779 23.319 15.598 1.00 15.12 332 GLY B N 1
ATOM 6889 C CA . GLY B 1 335 ? 7.334 21.951 15.441 1.00 14.36 332 GLY B CA 1
ATOM 6890 C C . GLY B 1 335 ? 7.240 21.194 16.750 1.00 14.99 332 GLY B C 1
ATOM 6891 O O . GLY B 1 335 ? 7.037 21.780 17.818 1.00 16.27 332 GLY B O 1
ATOM 6892 N N . HIS B 1 336 ? 7.370 19.877 16.649 1.00 11.66 333 HIS B N 1
ATOM 6893 C CA . HIS B 1 336 ? 7.042 18.985 17.756 1.00 14.05 333 HIS B CA 1
ATOM 6894 C C . HIS B 1 336 ? 7.963 17.779 17.705 1.00 14.75 333 HIS B C 1
ATOM 6895 O O . HIS B 1 336 ? 8.110 17.151 16.656 1.00 15.10 333 HIS B O 1
ATOM 6902 N N A SER B 1 337 ? 8.592 17.460 18.832 0.75 12.49 334 SER B N 1
ATOM 6903 N N B SER B 1 337 ? 8.591 17.453 18.828 0.25 12.70 334 SER B N 1
ATOM 6904 C CA A SER B 1 337 ? 9.492 16.310 18.892 0.75 12.01 334 SER B CA 1
ATOM 6905 C CA B SER B 1 337 ? 9.473 16.294 18.870 0.25 12.09 334 SER B CA 1
ATOM 6906 C C A SER B 1 337 ? 9.015 15.302 19.939 0.75 12.99 334 SER B C 1
ATOM 6907 C C B SER B 1 337 ? 9.037 15.302 19.943 0.25 12.58 334 SER B C 1
ATOM 6908 O O A SER B 1 337 ? 8.520 15.682 21.004 0.75 11.99 334 SER B O 1
ATOM 6909 O O B SER B 1 337 ? 8.604 15.691 21.029 0.25 12.61 334 SER B O 1
ATOM 6914 N N . ILE B 1 338 ? 9.145 14.019 19.618 1.00 12.34 335 ILE B N 1
ATOM 6915 C CA . ILE B 1 338 ? 8.815 12.947 20.554 1.00 10.72 335 ILE B CA 1
ATOM 6916 C C . ILE B 1 338 ? 10.034 12.020 20.619 1.00 12.50 335 ILE B C 1
ATOM 6917 O O . ILE B 1 338 ? 10.659 11.751 19.592 1.00 14.62 335 ILE B O 1
ATOM 6922 N N . GLU B 1 339 ? 10.361 11.537 21.818 1.00 14.32 336 GLU B N 1
ATOM 6923 C CA . GLU B 1 339 ? 11.372 10.499 22.011 1.00 16.40 336 GLU B CA 1
ATOM 6924 C C . GLU B 1 339 ? 10.771 9.273 22.707 1.00 18.02 336 GLU B C 1
ATOM 6925 O O . GLU B 1 339 ? 10.013 9.408 23.674 1.00 15.89 336 GLU B O 1
ATOM 6931 N N . CYS B 1 340 ? 11.098 8.087 22.201 1.00 11.40 337 CYS B N 1
ATOM 6932 C CA . CYS B 1 340 ? 10.727 6.819 22.844 1.00 13.16 337 CYS B CA 1
ATOM 6933 C C . CYS B 1 340 ? 12.020 6.123 23.287 1.00 17.12 337 CYS B C 1
ATOM 6934 O O . CYS B 1 340 ? 12.935 5.930 22.474 1.00 14.88 337 CYS B O 1
ATOM 6937 N N . ARG B 1 341 ? 12.112 5.751 24.562 1.00 14.39 338 ARG B N 1
ATOM 6938 C CA . ARG B 1 341 ? 13.316 5.078 25.036 1.00 19.09 338 ARG B CA 1
ATOM 6939 C C . ARG B 1 341 ? 13.219 3.594 24.724 1.00 19.16 338 ARG B C 1
ATOM 6940 O O . ARG B 1 341 ? 12.376 2.894 25.265 1.00 17.32 338 ARG B O 1
ATOM 6948 N N . ILE B 1 342 ? 14.090 3.105 23.861 1.00 14.73 339 ILE B N 1
ATOM 6949 C CA . ILE B 1 342 ? 14.036 1.700 23.503 1.00 15.42 339 ILE B CA 1
ATOM 6950 C C . ILE B 1 342 ? 14.977 0.941 24.415 1.00 15.14 339 ILE B C 1
ATOM 6951 O O . ILE B 1 342 ? 16.193 1.200 24.434 1.00 16.95 339 ILE B O 1
ATOM 6956 N N . THR B 1 343 ? 14.427 0.005 25.185 1.00 15.58 340 THR B N 1
ATOM 6957 C CA . THR B 1 343 ? 15.245 -0.732 26.140 1.00 13.95 340 THR B CA 1
ATOM 6958 C C . THR B 1 343 ? 15.127 -2.217 25.877 1.00 19.04 340 THR B C 1
ATOM 6959 O O . THR B 1 343 ? 14.155 -2.673 25.258 1.00 17.96 340 THR B O 1
ATOM 6963 N N . ALA B 1 344 ? 16.132 -2.959 26.340 1.00 15.07 341 ALA B N 1
ATOM 6964 C CA . ALA B 1 344 ? 16.177 -4.406 26.208 1.00 16.59 341 ALA B CA 1
ATOM 6965 C C . ALA B 1 344 ? 15.362 -5.013 27.345 1.00 21.26 341 ALA B C 1
ATOM 6966 O O . ALA B 1 344 ? 15.921 -5.578 28.291 1.00 19.16 341 ALA B O 1
ATOM 6968 N N . GLU B 1 345 ? 14.040 -4.867 27.250 1.00 17.62 342 GLU B N 1
ATOM 6969 C CA . GLU B 1 345 ? 13.107 -5.357 28.260 1.00 17.83 342 GLU B CA 1
ATOM 6970 C C . GLU B 1 345 ? 11.852 -5.826 27.536 1.00 21.89 342 GLU B C 1
ATOM 6971 O O . GLU B 1 345 ? 11.542 -5.340 26.446 1.00 16.57 342 GLU B O 1
ATOM 6977 N N . ASP B 1 346 ? 11.136 -6.769 28.137 1.00 20.72 343 ASP B N 1
ATOM 6978 C CA . ASP B 1 346 ? 9.847 -7.215 27.602 1.00 19.38 343 ASP B CA 1
ATOM 6979 C C . ASP B 1 346 ? 8.861 -6.046 27.572 1.00 19.07 343 ASP B C 1
ATOM 6980 O O . ASP B 1 346 ? 8.767 -5.290 28.532 1.00 21.93 343 ASP B O 1
ATOM 6985 N N A SER B 1 347 ? 8.119 -5.908 26.475 0.45 20.75 344 SER B N 1
ATOM 6986 N N B SER B 1 347 ? 8.107 -5.920 26.483 0.55 20.87 344 SER B N 1
ATOM 6987 C CA A SER B 1 347 ? 7.185 -4.790 26.328 0.45 19.76 344 SER B CA 1
ATOM 6988 C CA B SER B 1 347 ? 7.198 -4.786 26.314 0.55 19.83 344 SER B CA 1
ATOM 6989 C C A SER B 1 347 ? 6.008 -4.824 27.302 0.45 20.16 344 SER B C 1
ATOM 6990 C C B SER B 1 347 ? 5.909 -4.879 27.150 0.55 20.10 344 SER B C 1
ATOM 6991 O O A SER B 1 347 ? 5.377 -3.798 27.556 0.45 21.62 344 SER B O 1
ATOM 6992 O O B SER B 1 347 ? 5.107 -3.943 27.158 0.55 20.70 344 SER B O 1
ATOM 6997 N N . LYS B 1 348 ? 5.701 -5.999 27.835 1.00 17.49 345 LYS B N 1
ATOM 6998 C CA . LYS B 1 348 ? 4.572 -6.124 28.761 1.00 23.72 345 LYS B CA 1
ATOM 6999 C C . LYS B 1 348 ? 5.038 -6.146 30.214 1.00 26.48 345 LYS B C 1
ATOM 7000 O O . LYS B 1 348 ? 4.480 -5.446 31.057 1.00 26.26 345 LYS B O 1
ATOM 7006 N N . THR B 1 349 ? 6.050 -6.963 30.504 1.00 22.87 346 THR B N 1
ATOM 7007 C CA . THR B 1 349 ? 6.521 -7.112 31.878 1.00 26.02 346 THR B CA 1
ATOM 7008 C C . THR B 1 349 ? 7.603 -6.113 32.237 1.00 24.23 346 THR B C 1
ATOM 7009 O O . THR B 1 349 ? 7.822 -5.831 33.412 1.00 21.33 346 THR B O 1
ATOM 7013 N N . PHE B 1 350 ? 8.280 -5.585 31.224 1.00 18.37 347 PHE B N 1
ATOM 7014 C CA . PHE B 1 350 ? 9.433 -4.715 31.444 1.00 18.26 347 PHE B CA 1
ATOM 7015 C C . PHE B 1 350 ? 10.578 -5.394 32.186 1.00 24.04 347 PHE B C 1
ATOM 7016 O O . PHE B 1 350 ? 11.427 -4.713 32.736 1.00 22.62 347 PHE B O 1
ATOM 7024 N N . LEU B 1 351 ? 10.608 -6.723 32.186 1.00 18.93 348 LEU B N 1
ATOM 7025 C CA . LEU B 1 351 ? 11.765 -7.452 32.730 1.00 15.91 348 LEU B CA 1
ATOM 7026 C C . LEU B 1 351 ? 12.902 -7.460 31.719 1.00 18.98 348 LEU B C 1
ATOM 7027 O O . LEU B 1 351 ? 12.666 -7.607 30.517 1.00 18.23 348 LEU B O 1
ATOM 7032 N N . PRO B 1 352 ? 14.142 -7.282 32.202 1.00 19.82 349 PRO B N 1
ATOM 7033 C CA . PRO B 1 352 ? 15.319 -7.172 31.335 1.00 22.20 349 PRO B CA 1
ATOM 7034 C C . PRO B 1 352 ? 15.492 -8.381 30.423 1.00 22.49 349 PRO B C 1
ATOM 7035 O O . PRO B 1 352 ? 15.175 -9.505 30.807 1.00 21.27 349 PRO B O 1
ATOM 7039 N N . SER B 1 353 ? 16.021 -8.142 29.230 1.00 18.27 350 SER B N 1
ATOM 7040 C CA . SER B 1 353 ? 16.236 -9.201 28.248 1.00 20.80 350 SER B CA 1
ATOM 7041 C C . SER B 1 353 ? 17.680 -9.116 27.734 1.00 26.74 350 SER B C 1
ATOM 7042 O O . SER B 1 353 ? 17.934 -8.679 26.613 1.00 25.00 350 SER B O 1
ATOM 7045 N N . PRO B 1 354 ? 18.639 -9.515 28.569 1.00 22.37 351 PRO B N 1
ATOM 7046 C CA . PRO B 1 354 ? 20.039 -9.404 28.144 1.00 25.62 351 PRO B CA 1
ATOM 7047 C C . PRO B 1 354 ? 20.327 -10.406 27.035 1.00 24.47 351 PRO B C 1
ATOM 7048 O O . PRO B 1 354 ? 19.610 -11.403 26.919 1.00 25.21 351 PRO B O 1
ATOM 7052 N N . GLY B 1 355 ? 21.347 -10.136 26.227 1.00 25.06 352 GLY B N 1
ATOM 7053 C CA . GLY B 1 355 ? 21.801 -11.095 25.235 1.00 25.88 352 GLY B CA 1
ATOM 7054 C C . GLY B 1 355 ? 22.440 -10.441 24.030 1.00 24.18 352 GLY B C 1
ATOM 7055 O O . GLY B 1 355 ? 22.601 -9.221 23.972 1.00 26.54 352 GLY B O 1
ATOM 7056 N N . LYS B 1 356 ? 22.769 -11.263 23.046 1.00 26.92 353 LYS B N 1
ATOM 7057 C CA . LYS B 1 356 ? 23.433 -10.798 21.843 1.00 27.45 353 LYS B CA 1
ATOM 7058 C C . LYS B 1 356 ? 22.415 -10.331 20.797 1.00 26.86 353 LYS B C 1
ATOM 7059 O O . LYS B 1 356 ? 21.419 -11.005 20.508 1.00 25.36 353 LYS B O 1
ATOM 7065 N N . ILE B 1 357 ? 22.654 -9.152 20.248 1.00 21.35 354 ILE B N 1
ATOM 7066 C CA . ILE B 1 357 ? 21.839 -8.677 19.145 1.00 20.15 354 ILE B CA 1
ATOM 7067 C C . ILE B 1 357 ? 22.281 -9.371 17.847 1.00 24.12 354 ILE B C 1
ATOM 7068 O O . ILE B 1 357 ? 23.395 -9.158 17.374 1.00 29.66 354 ILE B O 1
ATOM 7073 N N . THR B 1 358 ? 21.411 -10.203 17.282 1.00 19.81 355 THR B N 1
ATOM 7074 C CA . THR B 1 358 ? 21.753 -10.974 16.091 1.00 21.24 355 THR B CA 1
ATOM 7075 C C . THR B 1 358 ? 21.256 -10.294 14.808 1.00 25.29 355 THR B C 1
ATOM 7076 O O . THR B 1 358 ? 21.661 -10.653 13.694 1.00 23.83 355 THR B O 1
ATOM 7080 N N . LYS B 1 359 ? 20.361 -9.324 14.964 1.00 22.02 356 LYS B N 1
ATOM 7081 C CA . LYS B 1 359 ? 19.950 -8.479 13.850 1.00 21.66 356 LYS B CA 1
ATOM 7082 C C . LYS B 1 359 ? 19.742 -7.072 14.353 1.00 20.31 356 LYS B C 1
ATOM 7083 O O . LYS B 1 359 ? 19.060 -6.860 15.356 1.00 20.81 356 LYS B O 1
ATOM 7089 N N . TYR B 1 360 ? 20.325 -6.104 13.660 1.00 17.16 357 TYR B N 1
ATOM 7090 C CA . TYR B 1 360 ? 20.107 -4.718 14.036 1.00 17.76 357 TYR B CA 1
ATOM 7091 C C . TYR B 1 360 ? 20.011 -3.812 12.822 1.00 21.24 357 TYR B C 1
ATOM 7092 O O . TYR B 1 360 ? 21.010 -3.529 12.158 1.00 21.49 357 TYR B O 1
ATOM 7101 N N . ILE B 1 361 ? 18.805 -3.345 12.551 1.00 15.01 358 ILE B N 1
ATOM 7102 C CA . ILE B 1 361 ? 18.566 -2.402 11.466 1.00 15.26 358 ILE B CA 1
ATOM 7103 C C . ILE B 1 361 ? 17.810 -1.227 12.061 1.00 18.67 358 ILE B C 1
ATOM 7104 O O . ILE B 1 361 ? 16.625 -1.341 12.410 1.00 20.14 358 ILE B O 1
ATOM 7109 N N . PRO B 1 362 ? 18.501 -0.096 12.220 1.00 22.60 359 PRO B N 1
ATOM 7110 C CA . PRO B 1 362 ? 17.878 1.071 12.849 1.00 21.63 359 PRO B CA 1
ATOM 7111 C C . PRO B 1 362 ? 16.990 1.804 11.844 1.00 19.11 359 PRO B C 1
ATOM 7112 O O . PRO B 1 362 ? 17.171 1.639 10.629 1.00 17.03 359 PRO B O 1
ATOM 7116 N N . PRO B 1 363 ? 16.027 2.593 12.330 1.00 16.82 360 PRO B N 1
ATOM 7117 C CA . PRO B 1 363 ? 15.272 3.387 11.357 1.00 17.89 360 PRO B CA 1
ATOM 7118 C C . PRO B 1 363 ? 16.092 4.603 10.981 1.00 18.15 360 PRO B C 1
ATOM 7119 O O . PRO B 1 363 ? 17.070 4.931 11.670 1.00 18.10 360 PRO B O 1
ATOM 7123 N N . ALA B 1 364 ? 15.690 5.257 9.900 1.00 14.75 361 ALA B N 1
ATOM 7124 C CA . ALA B 1 364 ? 16.362 6.447 9.412 1.00 18.57 361 ALA B CA 1
ATOM 7125 C C . ALA B 1 364 ? 15.305 7.246 8.675 1.00 21.14 361 ALA B C 1
ATOM 7126 O O . ALA B 1 364 ? 14.123 6.978 8.798 1.00 21.98 361 ALA B O 1
ATOM 7128 N N . GLY B 1 365 ? 15.720 8.224 7.898 1.00 18.78 362 GLY B N 1
ATOM 7129 C CA . GLY B 1 365 ? 14.755 9.027 7.185 1.00 21.21 362 GLY B CA 1
ATOM 7130 C C . GLY B 1 365 ? 14.780 10.453 7.678 1.00 16.48 362 GLY B C 1
ATOM 7131 O O . GLY B 1 365 ? 15.478 10.803 8.622 1.00 15.75 362 GLY B O 1
ATOM 7132 N N . ARG B 1 366 ? 13.992 11.270 7.009 1.00 13.97 363 ARG B N 1
ATOM 7133 C CA . ARG B 1 366 ? 13.880 12.678 7.280 1.00 16.11 363 ARG B CA 1
ATOM 7134 C C . ARG B 1 366 ? 13.452 12.920 8.736 1.00 15.37 363 ARG B C 1
ATOM 7135 O O . ARG B 1 366 ? 12.429 12.415 9.174 1.00 14.43 363 ARG B O 1
ATOM 7143 N N . ASN B 1 367 ? 14.257 13.683 9.476 1.00 12.57 364 ASN B N 1
ATOM 7144 C CA . ASN B 1 367 ? 13.939 14.098 10.847 1.00 15.96 364 ASN B CA 1
ATOM 7145 C C . ASN B 1 367 ? 13.717 12.940 11.822 1.00 12.72 364 ASN B C 1
ATOM 7146 O O . ASN B 1 367 ? 12.913 13.037 12.744 1.00 15.72 364 ASN B O 1
ATOM 7151 N N . VAL B 1 368 ? 14.430 11.840 11.579 1.00 14.25 365 VAL B N 1
ATOM 7152 C CA . VAL B 1 368 ? 14.435 10.681 12.458 1.00 13.40 365 VAL B CA 1
ATOM 7153 C C . VAL B 1 368 ? 15.855 10.567 12.992 1.00 18.80 365 VAL B C 1
ATOM 7154 O O . VAL B 1 368 ? 16.825 10.528 12.233 1.00 17.79 365 VAL B O 1
ATOM 7158 N N . ARG B 1 369 ? 15.978 10.534 14.305 1.00 13.44 366 ARG B N 1
ATOM 7159 C CA . ARG B 1 369 ? 17.280 10.505 14.935 1.00 14.23 366 ARG B CA 1
ATOM 7160 C C . ARG B 1 369 ? 17.304 9.341 15.906 1.00 20.82 366 ARG B C 1
ATOM 7161 O O . ARG B 1 369 ? 16.666 9.390 16.964 1.00 16.52 366 ARG B O 1
ATOM 7177 N N . GLU B 1 371 ? 19.388 7.507 18.525 1.00 18.58 368 GLU B N 1
ATOM 7178 C CA . GLU B 1 371 ? 20.568 7.742 19.348 1.00 18.57 368 GLU B CA 1
ATOM 7179 C C . GLU B 1 371 ? 20.912 6.452 20.057 1.00 20.07 368 GLU B C 1
ATOM 7180 O O . GLU B 1 371 ? 20.315 6.130 21.076 1.00 18.90 368 GLU B O 1
ATOM 7186 N N . SER B 1 372 ? 21.884 5.721 19.522 1.00 16.66 369 SER B N 1
ATOM 7187 C CA . SER B 1 372 ? 22.183 4.397 20.021 1.00 18.03 369 SER B CA 1
ATOM 7188 C C . SER B 1 372 ? 23.645 4.049 19.781 1.00 21.07 369 SER B C 1
ATOM 7189 O O . SER B 1 372 ? 24.213 4.401 18.753 1.00 21.91 369 SER B O 1
ATOM 7192 N N . HIS B 1 373 ? 24.224 3.314 20.717 1.00 16.91 370 HIS B N 1
ATOM 7193 C CA . HIS B 1 373 ? 25.564 2.768 20.521 1.00 19.84 370 HIS B CA 1
ATOM 7194 C C . HIS B 1 373 ? 25.508 1.295 20.111 1.00 21.24 370 HIS B C 1
ATOM 7195 O O . HIS B 1 373 ? 26.536 0.619 20.071 1.00 22.35 370 HIS B O 1
ATOM 7202 N N . CYS B 1 374 ? 24.317 0.779 19.831 1.00 17.53 371 CYS B N 1
ATOM 7203 C CA . CYS B 1 374 ? 24.196 -0.643 19.501 1.00 21.25 371 CYS B CA 1
ATOM 7204 C C . CYS B 1 374 ? 24.571 -0.939 18.060 1.00 19.24 371 CYS B C 1
ATOM 7205 O O . CYS B 1 374 ? 24.582 -0.047 17.227 1.00 19.36 371 CYS B O 1
ATOM 7208 N N . TYR B 1 375 ? 24.891 -2.195 17.779 1.00 19.38 372 TYR B N 1
ATOM 7209 C CA . TYR B 1 375 ? 25.174 -2.624 16.413 1.00 18.04 372 TYR B CA 1
ATOM 7210 C C . TYR B 1 375 ? 24.963 -4.118 16.317 1.00 19.49 372 TYR B C 1
ATOM 7211 O O . TYR B 1 375 ? 24.856 -4.800 17.332 1.00 20.50 372 TYR B O 1
ATOM 7220 N N A GLN B 1 376 ? 24.873 -4.638 15.095 0.82 21.83 373 GLN B N 1
ATOM 7221 N N B GLN B 1 376 ? 24.888 -4.618 15.088 0.18 22.11 373 GLN B N 1
ATOM 7222 C CA A GLN B 1 376 ? 24.599 -6.057 14.939 0.82 24.09 373 GLN B CA 1
ATOM 7223 C CA B GLN B 1 376 ? 24.762 -6.044 14.843 0.18 24.44 373 GLN B CA 1
ATOM 7224 C C A GLN B 1 376 ? 25.774 -6.873 15.472 0.82 25.66 373 GLN B C 1
ATOM 7225 C C B GLN B 1 376 ? 25.848 -6.790 15.610 0.18 25.77 373 GLN B C 1
ATOM 7226 O O A GLN B 1 376 ? 26.922 -6.610 15.131 0.82 27.34 373 GLN B O 1
ATOM 7227 O O B GLN B 1 376 ? 27.014 -6.404 15.562 0.18 26.29 373 GLN B O 1
ATOM 7238 N N . ASP B 1 377 ? 25.464 -7.842 16.330 1.00 24.42 374 ASP B N 1
ATOM 7239 C CA . ASP B 1 377 ? 26.445 -8.684 17.033 1.00 28.45 374 ASP B CA 1
ATOM 7240 C C . ASP B 1 377 ? 26.870 -8.145 18.401 1.00 30.72 374 ASP B C 1
ATOM 7241 O O . ASP B 1 377 ? 27.607 -8.804 19.124 1.00 29.72 374 ASP B O 1
ATOM 7246 N N . TYR B 1 378 ? 26.415 -6.948 18.761 1.00 26.32 375 TYR B N 1
ATOM 7247 C CA . TYR B 1 378 ? 26.728 -6.392 20.080 1.00 23.19 375 TYR B CA 1
ATOM 7248 C C . TYR B 1 378 ? 25.937 -7.096 21.185 1.00 23.29 375 TYR B C 1
ATOM 7249 O O . TYR B 1 378 ? 24.752 -7.364 21.018 1.00 25.65 375 TYR B O 1
ATOM 7258 N N . SER B 1 379 ? 26.587 -7.394 22.309 1.00 24.71 376 SER B N 1
ATOM 7259 C CA . SER B 1 379 ? 25.892 -7.961 23.473 1.00 27.50 376 SER B CA 1
ATOM 7260 C C . SER B 1 379 ? 25.421 -6.891 24.447 1.00 28.58 376 SER B C 1
ATOM 7261 O O . SER B 1 379 ? 26.214 -6.091 24.926 1.00 26.22 376 SER B O 1
ATOM 7264 N N . VAL B 1 380 ? 24.125 -6.888 24.741 1.00 29.39 377 VAL B N 1
ATOM 7265 C CA . VAL B 1 380 ? 23.543 -5.912 25.654 1.00 28.44 377 VAL B CA 1
ATOM 7266 C C . VAL B 1 380 ? 23.440 -6.518 27.045 1.00 30.03 377 VAL B C 1
ATOM 7267 O O . VAL B 1 380 ? 22.683 -7.467 27.248 1.00 28.51 377 VAL B O 1
ATOM 7271 N N A PRO B 1 381 ? 24.083 -5.864 28.029 0.63 35.38 378 PRO B N 1
ATOM 7272 N N B PRO B 1 381 ? 24.322 -6.102 27.963 0.37 35.68 378 PRO B N 1
ATOM 7273 C CA A PRO B 1 381 ? 24.084 -6.248 29.442 0.63 35.67 378 PRO B CA 1
ATOM 7274 C CA B PRO B 1 381 ? 24.263 -6.689 29.305 0.37 36.62 378 PRO B CA 1
ATOM 7275 C C A PRO B 1 381 ? 22.870 -5.637 30.136 0.63 30.66 378 PRO B C 1
ATOM 7276 C C B PRO B 1 381 ? 23.433 -5.836 30.253 0.37 33.70 378 PRO B C 1
ATOM 7277 O O A PRO B 1 381 ? 23.016 -4.727 30.958 0.63 30.23 378 PRO B O 1
ATOM 7278 O O B PRO B 1 381 ? 23.597 -4.619 30.288 0.37 34.96 378 PRO B O 1
ATOM 7285 N N A ALA B 1 382 ? 21.683 -6.129 29.804 0.63 24.86 379 ALA B N 1
ATOM 7286 N N B ALA B 1 382 ? 22.557 -6.464 31.025 0.37 34.78 379 ALA B N 1
ATOM 7287 C CA A ALA B 1 382 ? 20.445 -5.485 30.222 0.63 22.85 379 ALA B CA 1
ATOM 7288 C CA B ALA B 1 382 ? 21.767 -5.721 31.997 0.37 38.10 379 ALA B CA 1
ATOM 7289 C C A ALA B 1 382 ? 20.253 -5.464 31.732 0.63 28.97 379 ALA B C 1
ATOM 7290 C C B ALA B 1 382 ? 22.657 -5.106 33.079 0.37 35.36 379 ALA B C 1
ATOM 7291 O O A ALA B 1 382 ? 19.492 -4.650 32.253 0.63 23.60 379 ALA B O 1
ATOM 7292 O O B ALA B 1 382 ? 22.166 -4.434 33.985 0.37 36.24 379 ALA B O 1
ATOM 7295 N N A TYR B 1 383 ? 20.939 -6.369 32.424 0.63 38.76 380 TYR B N 1
ATOM 7296 N N B TYR B 1 383 ? 23.965 -5.324 32.974 0.37 40.09 380 TYR B N 1
ATOM 7297 C CA A TYR B 1 383 ? 20.939 -6.424 33.885 0.63 43.12 380 TYR B CA 1
ATOM 7298 C CA B TYR B 1 383 ? 24.886 -4.931 34.040 0.37 38.68 380 TYR B CA 1
ATOM 7299 C C A TYR B 1 383 ? 21.546 -5.162 34.509 0.63 39.38 380 TYR B C 1
ATOM 7300 C C B TYR B 1 383 ? 24.778 -3.456 34.436 0.37 29.40 380 TYR B C 1
ATOM 7301 O O A TYR B 1 383 ? 21.264 -4.830 35.663 0.63 36.57 380 TYR B O 1
ATOM 7302 O O B TYR B 1 383 ? 24.455 -3.148 35.580 0.37 34.74 380 TYR B O 1
ATOM 7319 N N A TYR B 1 384 ? 22.374 -4.460 33.736 0.63 34.73 381 TYR B N 1
ATOM 7320 N N B TYR B 1 384 ? 25.031 -2.548 33.498 0.37 25.10 381 TYR B N 1
ATOM 7321 C CA A TYR B 1 384 ? 23.085 -3.276 34.222 0.63 30.36 381 TYR B CA 1
ATOM 7322 C CA B TYR B 1 384 ? 25.031 -1.116 33.811 0.37 22.04 381 TYR B CA 1
ATOM 7323 C C A TYR B 1 384 ? 22.677 -2.007 33.464 0.63 25.20 381 TYR B C 1
ATOM 7324 C C B TYR B 1 384 ? 23.639 -0.482 33.819 0.37 27.15 381 TYR B C 1
ATOM 7325 O O A TYR B 1 384 ? 22.380 -0.978 34.072 0.63 26.27 381 TYR B O 1
ATOM 7326 O O B TYR B 1 384 ? 23.272 0.233 34.751 0.37 31.22 381 TYR B O 1
ATOM 7343 N N A ASP B 1 385 ? 22.703 -2.083 32.137 0.63 24.41 382 ASP B N 1
ATOM 7344 N N B ASP B 1 385 ? 22.874 -0.738 32.769 0.37 25.77 382 ASP B N 1
ATOM 7345 C CA A ASP B 1 385 ? 22.206 -1.012 31.267 0.63 24.60 382 ASP B CA 1
ATOM 7346 C CA B ASP B 1 385 ? 21.494 -0.287 32.703 0.37 24.25 382 ASP B CA 1
ATOM 7347 C C A ASP B 1 385 ? 21.275 -1.653 30.242 0.63 21.64 382 ASP B C 1
ATOM 7348 C C B ASP B 1 385 ? 20.825 -0.964 31.529 0.37 20.29 382 ASP B C 1
ATOM 7349 O O A ASP B 1 385 ? 21.744 -2.299 29.297 0.63 24.03 382 ASP B O 1
ATOM 7350 O O B ASP B 1 385 ? 21.475 -1.659 30.749 0.37 20.22 382 ASP B O 1
ATOM 7359 N N A SER B 1 386 ? 19.966 -1.482 30.421 0.63 14.15 383 SER B N 1
ATOM 7360 N N B SER B 1 386 ? 19.514 -0.802 31.427 0.37 19.64 383 SER B N 1
ATOM 7361 C CA A SER B 1 386 ? 19.008 -2.046 29.482 0.63 18.44 383 SER B CA 1
ATOM 7362 C CA B SER B 1 386 ? 18.813 -1.248 30.249 0.37 22.06 383 SER B CA 1
ATOM 7363 C C A SER B 1 386 ? 18.791 -1.121 28.300 0.63 11.50 383 SER B C 1
ATOM 7364 C C B SER B 1 386 ? 18.581 -0.036 29.365 0.37 28.57 383 SER B C 1
ATOM 7365 O O A SER B 1 386 ? 18.078 -1.466 27.375 0.63 10.12 383 SER B O 1
ATOM 7366 O O B SER B 1 386 ? 17.726 0.811 29.647 0.37 41.95 383 SER B O 1
ATOM 7379 N N . ILE B 1 388 ? 18.927 0.434 24.910 1.00 18.55 385 ILE B N 1
ATOM 7380 C CA . ILE B 1 388 ? 19.366 0.109 23.567 1.00 16.99 385 ILE B CA 1
ATOM 7381 C C . ILE B 1 388 ? 19.617 1.418 22.824 1.00 22.83 385 ILE B C 1
ATOM 7382 O O . ILE B 1 388 ? 20.702 1.633 22.270 1.00 25.55 385 ILE B O 1
ATOM 7387 N N . GLY B 1 389 ? 18.616 2.298 22.823 1.00 18.66 386 GLY B N 1
ATOM 7388 C CA . GLY B 1 389 ? 18.733 3.561 22.108 1.00 18.92 386 GLY B CA 1
ATOM 7389 C C . GLY B 1 389 ? 17.544 4.468 22.363 1.00 24.05 386 GLY B C 1
ATOM 7390 O O . GLY B 1 389 ? 16.499 4.017 22.839 1.00 24.00 386 GLY B O 1
ATOM 7391 N N . LYS B 1 390 ? 17.709 5.755 22.068 1.00 18.09 387 LYS B N 1
ATOM 7392 C CA . LYS B 1 390 ? 16.590 6.693 22.143 1.00 18.02 387 LYS B CA 1
ATOM 7393 C C . LYS B 1 390 ? 16.165 7.022 20.719 1.00 13.48 387 LYS B C 1
ATOM 7394 O O . LYS B 1 390 ? 16.964 7.503 19.906 1.00 14.59 387 LYS B O 1
ATOM 7400 N N . LEU B 1 391 ? 14.908 6.745 20.405 1.00 12.50 388 LEU B N 1
ATOM 7401 C CA . LEU B 1 391 ? 14.413 7.040 19.077 1.00 14.14 388 LEU B CA 1
ATOM 7402 C C . LEU B 1 391 ? 13.697 8.382 19.148 1.00 16.82 388 LEU B C 1
ATOM 7403 O O . LEU B 1 391 ? 12.705 8.533 19.863 1.00 15.95 388 LEU B O 1
ATOM 7408 N N . VAL B 1 392 ? 14.207 9.357 18.414 1.00 12.95 389 VAL B N 1
ATOM 7409 C CA . VAL B 1 392 ? 13.674 10.711 18.468 1.00 13.57 389 VAL B CA 1
ATOM 7410 C C . VAL B 1 392 ? 13.214 11.134 17.078 1.00 15.30 389 VAL B C 1
ATOM 7411 O O . VAL B 1 392 ? 13.943 10.914 16.100 1.00 14.73 389 VAL B O 1
ATOM 7415 N N . VAL B 1 393 ? 12.018 11.721 16.978 1.00 12.39 390 VAL B N 1
ATOM 7416 C CA . VAL B 1 393 ? 11.564 12.277 15.706 1.00 11.44 390 VAL B CA 1
ATOM 7417 C C . VAL B 1 393 ? 11.087 13.707 15.899 1.00 14.63 390 VAL B C 1
ATOM 7418 O O . VAL B 1 393 ? 10.807 14.129 17.016 1.00 14.26 390 VAL B O 1
ATOM 7422 N N . TRP B 1 394 ? 11.009 14.440 14.794 1.00 11.34 391 TRP B N 1
ATOM 7423 C CA . TRP B 1 394 ? 10.499 15.798 14.794 1.00 12.73 391 TRP B CA 1
ATOM 7424 C C . TRP B 1 394 ? 9.576 15.907 13.595 1.00 14.29 391 TRP B C 1
ATOM 7425 O O . TRP B 1 394 ? 9.829 15.306 12.538 1.00 13.22 391 TRP B O 1
ATOM 7436 N N . ALA B 1 395 ? 8.511 16.674 13.759 1.00 11.81 392 ALA B N 1
ATOM 7437 C CA . ALA B 1 395 ? 7.604 16.975 12.653 1.00 11.84 392 ALA B CA 1
ATOM 7438 C C . ALA B 1 395 ? 6.952 18.324 12.919 1.00 15.21 392 ALA B C 1
ATOM 7439 O O . ALA B 1 395 ? 7.201 18.957 13.946 1.00 14.37 392 ALA B O 1
ATOM 7441 N N . GLU B 1 396 ? 6.123 18.770 11.983 1.00 14.09 393 GLU B N 1
ATOM 7442 C CA . GLU B 1 396 ? 5.591 20.116 12.026 1.00 14.87 393 GLU B CA 1
ATOM 7443 C C . GLU B 1 396 ? 4.518 20.281 13.116 1.00 17.23 393 GLU B C 1
ATOM 7444 O O . GLU B 1 396 ? 4.308 21.383 13.624 1.00 17.74 393 GLU B O 1
ATOM 7450 N N . ASP B 1 397 ? 3.865 19.184 13.495 1.00 15.32 394 ASP B N 1
ATOM 7451 C CA . ASP B 1 397 ? 2.929 19.213 14.623 1.00 16.65 394 ASP B CA 1
ATOM 7452 C C . ASP B 1 397 ? 2.891 17.852 15.296 1.00 15.86 394 ASP B C 1
ATOM 7453 O O . ASP B 1 397 ? 3.549 16.902 14.856 1.00 13.58 394 ASP B O 1
ATOM 7458 N N . ARG B 1 398 ? 2.110 17.749 16.361 1.00 14.86 395 ARG B N 1
ATOM 7459 C CA . ARG B 1 398 ? 2.159 16.548 17.189 1.00 15.30 395 ARG B CA 1
ATOM 7460 C C . ARG B 1 398 ? 1.627 15.315 16.467 1.00 15.30 395 ARG B C 1
ATOM 7461 O O . ARG B 1 398 ? 2.188 14.230 16.592 1.00 13.78 395 ARG B O 1
ATOM 7469 N N . ASN B 1 399 ? 0.533 15.462 15.729 1.00 16.70 396 ASN B N 1
ATOM 7470 C CA . ASN B 1 399 ? -0.006 14.313 15.013 1.00 17.46 396 ASN B CA 1
ATOM 7471 C C . ASN B 1 399 ? 0.950 13.787 13.937 1.00 15.65 396 ASN B C 1
ATOM 7472 O O . ASN B 1 399 ? 1.083 12.581 13.753 1.00 16.06 396 ASN B O 1
ATOM 7477 N N . LYS B 1 400 ? 1.615 14.693 13.232 1.00 16.22 397 LYS B N 1
ATOM 7478 C CA . LYS B 1 400 ? 2.629 14.290 12.254 1.00 15.12 397 LYS B CA 1
ATOM 7479 C C . LYS B 1 400 ? 3.821 13.619 12.942 1.00 18.22 397 LYS B C 1
ATOM 7480 O O . LYS B 1 400 ? 4.410 12.656 12.421 1.00 14.62 397 LYS B O 1
ATOM 7486 N N . ALA B 1 401 ? 4.185 14.117 14.120 1.00 13.20 398 ALA B N 1
ATOM 7487 C CA . ALA B 1 401 ? 5.269 13.475 14.888 1.00 13.12 398 ALA B CA 1
ATOM 7488 C C . ALA B 1 401 ? 4.907 12.058 15.319 1.00 15.17 398 ALA B C 1
ATOM 7489 O O . ALA B 1 401 ? 5.731 11.148 15.270 1.00 13.56 398 ALA B O 1
ATOM 7491 N N . ILE B 1 402 ? 3.665 11.867 15.755 1.00 14.78 399 ILE B N 1
ATOM 7492 C CA . ILE B 1 402 ? 3.224 10.546 16.167 1.00 13.09 399 ILE B CA 1
ATOM 7493 C C . ILE B 1 402 ? 3.267 9.597 14.966 1.00 15.75 399 ILE B C 1
ATOM 7494 O O . ILE B 1 402 ? 3.724 8.462 15.080 1.00 15.11 399 ILE B O 1
ATOM 7499 N N . ALA B 1 403 ? 2.836 10.077 13.802 1.00 18.18 400 ALA B N 1
ATOM 7500 C CA . ALA B 1 403 ? 2.840 9.228 12.608 1.00 16.29 400 ALA B CA 1
ATOM 7501 C C . ALA B 1 403 ? 4.273 8.868 12.208 1.00 12.92 400 ALA B C 1
ATOM 7502 O O . ALA B 1 403 ? 4.548 7.735 11.808 1.00 14.38 400 ALA B O 1
ATOM 7504 N N . LYS B 1 404 ? 5.187 9.829 12.313 1.00 13.88 401 LYS B N 1
ATOM 7505 C CA . LYS B 1 404 ? 6.594 9.568 11.980 1.00 18.27 401 LYS B CA 1
ATOM 7506 C C . LYS B 1 404 ? 7.208 8.556 12.972 1.00 18.30 401 LYS B C 1
ATOM 7507 O O . LYS B 1 404 ? 7.978 7.660 12.579 1.00 14.63 401 LYS B O 1
ATOM 7521 N N A LYS B 1 406 ? 5.628 6.215 14.571 0.67 14.05 403 LYS B N 1
ATOM 7522 N N B LYS B 1 406 ? 5.611 6.210 14.591 0.33 14.57 403 LYS B N 1
ATOM 7523 C CA A LYS B 1 406 ? 5.042 4.916 14.296 0.67 15.66 403 LYS B CA 1
ATOM 7524 C CA B LYS B 1 406 ? 5.023 4.908 14.273 0.33 16.71 403 LYS B CA 1
ATOM 7525 C C A LYS B 1 406 ? 5.800 4.215 13.161 0.67 16.69 403 LYS B C 1
ATOM 7526 C C B LYS B 1 406 ? 5.817 4.219 13.167 0.33 16.50 403 LYS B C 1
ATOM 7527 O O A LYS B 1 406 ? 6.143 3.038 13.266 0.67 17.32 403 LYS B O 1
ATOM 7528 O O B LYS B 1 406 ? 6.192 3.052 13.290 0.33 17.03 403 LYS B O 1
ATOM 7539 N N . VAL B 1 407 ? 6.081 4.953 12.090 1.00 13.80 404 VAL B N 1
ATOM 7540 C CA . VAL B 1 407 ? 6.845 4.418 10.960 1.00 13.43 404 VAL B CA 1
ATOM 7541 C C . VAL B 1 407 ? 8.254 4.049 11.402 1.00 13.68 404 VAL B C 1
ATOM 7542 O O . VAL B 1 407 ? 8.768 2.982 11.050 1.00 17.47 404 VAL B O 1
ATOM 7546 N N . ALA B 1 408 ? 8.869 4.919 12.198 1.00 11.74 405 ALA B N 1
ATOM 7547 C CA . ALA B 1 408 ? 10.242 4.680 12.624 1.00 14.19 405 ALA B CA 1
ATOM 7548 C C . ALA B 1 408 ? 10.323 3.455 13.523 1.00 18.70 405 ALA B C 1
ATOM 7549 O O . ALA B 1 408 ? 11.224 2.628 13.376 1.00 13.84 405 ALA B O 1
ATOM 7551 N N . LEU B 1 409 ? 9.387 3.339 14.464 1.00 15.04 406 LEU B N 1
ATOM 7552 C CA . LEU B 1 409 ? 9.344 2.169 15.341 1.00 16.60 406 LEU B CA 1
ATOM 7553 C C . LEU B 1 409 ? 9.140 0.914 14.518 1.00 17.73 406 LEU B C 1
ATOM 7554 O O . LEU B 1 409 ? 9.779 -0.110 14.769 1.00 18.91 406 LEU B O 1
ATOM 7559 N N . ASP B 1 410 ? 8.221 0.975 13.554 1.00 15.59 407 ASP B N 1
ATOM 7560 C CA . ASP B 1 410 ? 7.973 -0.183 12.687 1.00 16.13 407 ASP B CA 1
ATOM 7561 C C . ASP B 1 410 ? 9.257 -0.631 11.973 1.00 23.13 407 ASP B C 1
ATOM 7562 O O . ASP B 1 410 ? 9.510 -1.822 11.796 1.00 24.20 407 ASP B O 1
ATOM 7567 N N . GLU B 1 411 ? 10.071 0.331 11.560 1.00 16.41 408 GLU B N 1
ATOM 7568 C CA . GLU B 1 411 ? 11.260 0.008 10.774 1.00 18.04 408 GLU B CA 1
ATOM 7569 C C . GLU B 1 411 ? 12.475 -0.423 11.603 1.00 19.47 408 GLU B C 1
ATOM 7570 O O . GLU B 1 411 ? 13.440 -0.959 11.068 1.00 22.25 408 GLU B O 1
ATOM 7576 N N . LEU B 1 412 ? 12.408 -0.219 12.914 1.00 19.42 409 LEU B N 1
ATOM 7577 C CA . LEU B 1 412 ? 13.473 -0.692 13.799 1.00 18.88 409 LEU B CA 1
ATOM 7578 C C . LEU B 1 412 ? 13.391 -2.218 13.909 1.00 22.59 409 LEU B C 1
ATOM 7579 O O . LEU B 1 412 ? 12.412 -2.763 14.429 1.00 19.28 409 LEU B O 1
ATOM 7584 N N . LEU B 1 413 ? 14.405 -2.910 13.398 1.00 18.74 410 LEU B N 1
ATOM 7585 C CA . LEU B 1 413 ? 14.405 -4.362 13.434 1.00 19.79 410 LEU B CA 1
ATOM 7586 C C . LEU B 1 413 ? 15.526 -4.832 14.349 1.00 20.74 410 LEU B C 1
ATOM 7587 O O . LEU B 1 413 ? 16.704 -4.609 14.069 1.00 21.12 410 LEU B O 1
ATOM 7592 N N . ILE B 1 414 ? 15.160 -5.451 15.461 1.00 20.16 411 ILE B N 1
ATOM 7593 C CA . ILE B 1 414 ? 16.149 -5.971 16.404 1.00 20.97 411 ILE B CA 1
ATOM 7594 C C . ILE B 1 414 ? 15.786 -7.413 16.695 1.00 25.90 411 ILE B C 1
ATOM 7595 O O . ILE B 1 414 ? 14.633 -7.713 16.993 1.00 25.52 411 ILE B O 1
ATOM 7600 N N . SER B 1 415 ? 16.759 -8.310 16.599 1.00 22.14 412 SER B N 1
ATOM 7601 C CA . SER B 1 415 ? 16.521 -9.704 16.950 1.00 25.28 412 SER B CA 1
ATOM 7602 C C . SER B 1 415 ? 17.563 -10.167 17.950 1.00 23.61 412 SER B C 1
ATOM 7603 O O . SER B 1 415 ? 18.645 -9.590 18.038 1.00 22.87 412 SER B O 1
ATOM 7606 N N . GLY B 1 416 ? 17.231 -11.216 18.693 1.00 24.81 413 GLY B N 1
ATOM 7607 C CA . GLY B 1 416 ? 18.149 -11.786 19.659 1.00 22.45 413 GLY B CA 1
ATOM 7608 C C . GLY B 1 416 ? 17.767 -11.478 21.096 1.00 25.82 413 GLY B C 1
ATOM 7609 O O . GLY B 1 416 ? 18.066 -12.259 21.995 1.00 26.57 413 GLY B O 1
ATOM 7610 N N . ILE B 1 417 ? 17.117 -10.335 21.304 1.00 23.57 414 ILE B N 1
ATOM 7611 C CA . ILE B 1 417 ? 16.627 -9.914 22.614 1.00 23.62 414 ILE B CA 1
ATOM 7612 C C . ILE B 1 417 ? 15.249 -9.288 22.449 1.00 25.08 414 ILE B C 1
ATOM 7613 O O . ILE B 1 417 ? 14.903 -8.823 21.356 1.00 23.09 414 ILE B O 1
ATOM 7618 N N . LYS B 1 418 ? 14.472 -9.261 23.527 1.00 20.55 415 LYS B N 1
ATOM 7619 C CA . LYS B 1 418 ? 13.198 -8.532 23.535 1.00 21.25 415 LYS B CA 1
ATOM 7620 C C . LYS B 1 418 ? 13.459 -7.040 23.670 1.00 23.57 415 LYS B C 1
ATOM 7621 O O . LYS B 1 418 ? 14.454 -6.639 24.288 1.00 20.67 415 LYS B O 1
ATOM 7627 N N . THR B 1 419 ? 12.585 -6.209 23.102 1.00 19.10 416 THR B N 1
ATOM 7628 C CA . THR B 1 419 ? 12.670 -4.775 23.353 1.00 17.08 416 THR B CA 1
ATOM 7629 C C . THR B 1 419 ? 11.299 -4.159 23.628 1.00 16.99 416 THR B C 1
ATOM 7630 O O . THR B 1 419 ? 10.260 -4.808 23.448 1.00 17.43 416 THR B O 1
ATOM 7634 N N . THR B 1 420 ? 11.300 -2.902 24.067 1.00 13.15 417 THR B N 1
ATOM 7635 C CA . THR B 1 420 ? 10.038 -2.204 24.337 1.00 16.73 417 THR B CA 1
ATOM 7636 C C . THR B 1 420 ? 9.442 -1.533 23.098 1.00 15.89 417 THR B C 1
ATOM 7637 O O . THR B 1 420 ? 8.520 -0.716 23.209 1.00 16.03 417 THR B O 1
ATOM 7641 N N . LYS B 1 421 ? 9.953 -1.881 21.921 1.00 17.29 418 LYS B N 1
ATOM 7642 C CA . LYS B 1 421 ? 9.365 -1.398 20.655 1.00 18.90 418 LYS B CA 1
ATOM 7643 C C . LYS B 1 421 ? 7.843 -1.537 20.611 1.00 16.84 418 LYS B C 1
ATOM 7644 O O . LYS B 1 421 ? 7.140 -0.587 20.271 1.00 15.42 418 LYS B O 1
ATOM 7650 N N . ASP B 1 422 ? 7.324 -2.713 20.954 1.00 19.67 419 ASP B N 1
ATOM 7651 C CA . ASP B 1 422 ? 5.873 -2.934 20.878 1.00 20.50 419 ASP B CA 1
ATOM 7652 C C . ASP B 1 422 ? 5.089 -2.109 21.897 1.00 22.42 419 ASP B C 1
ATOM 7653 O O . ASP B 1 422 ? 3.939 -1.723 21.644 1.00 19.86 419 ASP B O 1
ATOM 7658 N N . PHE B 1 423 ? 5.697 -1.855 23.052 1.00 16.17 420 PHE B N 1
ATOM 7659 C CA . PHE B 1 423 ? 5.065 -0.978 24.031 1.00 14.69 420 PHE B CA 1
ATOM 7660 C C . PHE B 1 423 ? 4.868 0.393 23.403 1.00 18.65 420 PHE B C 1
ATOM 7661 O O . PHE B 1 423 ? 3.791 0.990 23.484 1.00 16.32 420 PHE B O 1
ATOM 7669 N N . HIS B 1 424 ? 5.922 0.909 22.781 1.00 16.84 421 HIS B N 1
ATOM 7670 C CA . HIS B 1 424 ? 5.833 2.240 22.202 1.00 16.52 421 HIS B CA 1
ATOM 7671 C C . HIS B 1 424 ? 4.878 2.290 21.029 1.00 17.49 421 HIS B C 1
ATOM 7672 O O . HIS B 1 424 ? 4.148 3.268 20.863 1.00 17.39 421 HIS B O 1
ATOM 7679 N N . LEU B 1 425 ? 4.857 1.230 20.228 1.00 14.38 422 LEU B N 1
ATOM 7680 C CA . LEU B 1 425 ? 3.907 1.179 19.116 1.00 18.91 422 LEU B CA 1
ATOM 7681 C C . LEU B 1 425 ? 2.468 1.206 19.626 1.00 23.35 422 LEU B C 1
ATOM 7682 O O . LEU B 1 425 ? 1.608 1.879 19.044 1.00 18.77 422 LEU B O 1
ATOM 7687 N N A SER B 1 426 ? 2.186 0.446 20.679 0.43 20.09 423 SER B N 1
ATOM 7688 N N B SER B 1 426 ? 2.207 0.509 20.732 0.57 19.14 423 SER B N 1
ATOM 7689 C CA A SER B 1 426 ? 0.820 0.402 21.181 0.43 21.93 423 SER B CA 1
ATOM 7690 C CA B SER B 1 426 ? 0.859 0.519 21.299 0.57 22.05 423 SER B CA 1
ATOM 7691 C C A SER B 1 426 ? 0.424 1.780 21.694 0.43 22.88 423 SER B C 1
ATOM 7692 C C B SER B 1 426 ? 0.509 1.885 21.889 0.57 23.18 423 SER B C 1
ATOM 7693 O O A SER B 1 426 ? -0.711 2.221 21.498 0.43 22.89 423 SER B O 1
ATOM 7694 O O B SER B 1 426 ? -0.655 2.293 21.874 0.57 23.66 423 SER B O 1
ATOM 7723 N N A GLU B 1 429 ? -0.679 4.360 19.120 0.49 25.08 426 GLU B N 1
ATOM 7724 N N B GLU B 1 429 ? -0.673 4.359 19.128 0.51 25.06 426 GLU B N 1
ATOM 7725 C CA A GLU B 1 429 ? -2.038 4.124 18.637 0.49 26.71 426 GLU B CA 1
ATOM 7726 C CA B GLU B 1 429 ? -2.025 4.093 18.643 0.51 27.75 426 GLU B CA 1
ATOM 7727 C C A GLU B 1 429 ? -3.067 4.183 19.768 0.49 25.88 426 GLU B C 1
ATOM 7728 C C B GLU B 1 429 ? -3.077 4.304 19.735 0.51 25.67 426 GLU B C 1
ATOM 7729 O O A GLU B 1 429 ? -4.235 3.848 19.573 0.49 22.95 426 GLU B O 1
ATOM 7730 O O B GLU B 1 429 ? -4.273 4.192 19.479 0.51 23.28 426 GLU B O 1
ATOM 7741 N N . ASN B 1 430 ? -2.628 4.597 20.952 1.00 20.63 427 ASN B N 1
ATOM 7742 C CA . ASN B 1 430 ? -3.529 4.709 22.110 1.00 20.90 427 ASN B CA 1
ATOM 7743 C C . ASN B 1 430 ? -4.291 6.032 22.088 1.00 20.69 427 ASN B C 1
ATOM 7744 O O . ASN B 1 430 ? -3.691 7.096 22.170 1.00 20.07 427 ASN B O 1
ATOM 7749 N N . PRO B 1 431 ? -5.631 5.974 22.001 1.00 24.19 428 PRO B N 1
ATOM 7750 C CA . PRO B 1 431 ? -6.408 7.216 21.955 1.00 24.22 428 PRO B CA 1
ATOM 7751 C C . PRO B 1 431 ? -6.106 8.155 23.118 1.00 19.57 428 PRO B C 1
ATOM 7752 O O . PRO B 1 431 ? -6.169 9.367 22.924 1.00 21.52 428 PRO B O 1
ATOM 7756 N N . ASP B 1 432 ? -5.819 7.620 24.306 1.00 17.25 429 ASP B N 1
ATOM 7757 C CA . ASP B 1 432 ? -5.482 8.478 25.440 1.00 22.34 429 ASP B CA 1
ATOM 7758 C C . ASP B 1 432 ? -4.178 9.240 25.182 1.00 22.91 429 ASP B C 1
ATOM 7759 O O . ASP B 1 432 ? -4.033 10.385 25.607 1.00 21.57 429 ASP B O 1
ATOM 7764 N N . PHE B 1 433 ? -3.229 8.610 24.494 1.00 17.44 430 PHE B N 1
ATOM 7765 C CA . PHE B 1 433 ? -1.967 9.300 24.203 1.00 17.06 430 PHE B CA 1
ATOM 7766 C C . PHE B 1 433 ? -2.204 10.346 23.122 1.00 19.71 430 PHE B C 1
ATOM 7767 O O . PHE B 1 433 ? -1.839 11.514 23.259 1.00 18.16 430 PHE B O 1
ATOM 7775 N N . ILE B 1 434 ? -2.866 9.917 22.055 1.00 17.69 431 ILE B N 1
ATOM 7776 C CA . ILE B 1 434 ? -3.234 10.797 20.955 1.00 21.82 431 ILE B CA 1
ATOM 7777 C C . ILE B 1 434 ? -4.007 12.033 21.418 1.00 21.65 431 ILE B C 1
ATOM 7778 O O . ILE B 1 434 ? -3.756 13.152 20.952 1.00 21.57 431 ILE B O 1
ATOM 7783 N N . ASN B 1 435 ? -4.944 11.836 22.333 1.00 18.36 432 ASN B N 1
ATOM 7784 C CA . ASN B 1 435 ? -5.744 12.944 22.849 1.00 21.63 432 ASN B CA 1
ATOM 7785 C C . ASN B 1 435 ? -5.113 13.669 24.033 1.00 27.45 432 ASN B C 1
ATOM 7786 O O . ASN B 1 435 ? -5.720 14.576 24.607 1.00 24.96 432 ASN B O 1
ATOM 7791 N N . ASN B 1 436 ? -3.903 13.252 24.400 1.00 23.98 433 ASN B N 1
ATOM 7792 C CA . ASN B 1 436 ? -3.173 13.871 25.499 1.00 22.48 433 ASN B CA 1
ATOM 7793 C C . ASN B 1 436 ? -3.894 13.766 26.837 1.00 25.59 433 ASN B C 1
ATOM 7794 O O . ASN B 1 436 ? -3.786 14.657 27.678 1.00 26.36 433 ASN B O 1
ATOM 7799 N N A ASN B 1 437 ? -4.633 12.678 27.022 0.66 23.72 434 ASN B N 1
ATOM 7800 N N B ASN B 1 437 ? -4.612 12.663 27.029 0.34 24.06 434 ASN B N 1
ATOM 7801 C CA A ASN B 1 437 ? -5.341 12.418 28.271 0.66 24.47 434 ASN B CA 1
ATOM 7802 C CA B ASN B 1 437 ? -5.350 12.410 28.261 0.34 24.75 434 ASN B CA 1
ATOM 7803 C C A ASN B 1 437 ? -4.641 11.364 29.123 0.66 24.87 434 ASN B C 1
ATOM 7804 C C B ASN B 1 437 ? -4.664 11.374 29.151 0.34 25.12 434 ASN B C 1
ATOM 7805 O O A ASN B 1 437 ? -5.078 10.213 29.203 0.66 27.02 434 ASN B O 1
ATOM 7806 O O B ASN B 1 437 ? -5.137 10.244 29.284 0.34 26.45 434 ASN B O 1
ATOM 7815 N N . TYR B 1 438 ? -3.548 11.758 29.759 1.00 25.45 435 TYR B N 1
ATOM 7816 C CA . TYR B 1 438 ? -2.832 10.866 30.661 1.00 23.71 435 TYR B CA 1
ATOM 7817 C C . TYR B 1 438 ? -2.060 11.716 31.654 1.00 29.24 435 TYR B C 1
ATOM 7818 O O . TYR B 1 438 ? -2.172 12.943 31.650 1.00 27.10 435 TYR B O 1
ATOM 7827 N N . ASP B 1 439 ? -1.268 11.055 32.486 1.00 28.84 436 ASP B N 1
ATOM 7828 C CA . ASP B 1 439 ? -0.572 11.716 33.576 1.00 26.59 436 ASP B CA 1
ATOM 7829 C C . ASP B 1 439 ? 0.429 10.722 34.105 1.00 22.03 436 ASP B C 1
ATOM 7830 O O . ASP B 1 439 ? 0.544 9.612 33.582 1.00 19.93 436 ASP B O 1
ATOM 7835 N N . THR B 1 440 ? 1.156 11.102 35.148 1.00 17.73 437 THR B N 1
ATOM 7836 C CA . THR B 1 440 ? 2.264 10.283 35.618 1.00 18.44 437 THR B CA 1
ATOM 7837 C C . THR B 1 440 ? 1.800 8.939 36.164 1.00 22.00 437 THR B C 1
ATOM 7838 O O . THR B 1 440 ? 2.596 8.022 36.299 1.00 21.24 437 THR B O 1
ATOM 7842 N N . ASN B 1 441 ? 0.513 8.812 36.478 1.00 19.59 438 ASN B N 1
ATOM 7843 C CA . ASN B 1 441 ? 0.016 7.550 37.028 1.00 22.03 438 ASN B CA 1
ATOM 7844 C C . ASN B 1 441 ? -0.746 6.692 36.031 1.00 28.70 438 ASN B C 1
ATOM 7845 O O . ASN B 1 441 ? -1.277 5.633 36.387 1.00 25.35 438 ASN B O 1
ATOM 7850 N N . TYR B 1 442 ? -0.771 7.142 34.781 1.00 20.92 439 TYR B N 1
ATOM 7851 C CA . TYR B 1 442 ? -1.564 6.490 33.749 1.00 23.76 439 TYR B CA 1
ATOM 7852 C C . TYR B 1 442 ? -1.217 5.010 33.608 1.00 21.48 439 TYR B C 1
ATOM 7853 O O . TYR B 1 442 ? -2.104 4.161 33.574 1.00 25.64 439 TYR B O 1
ATOM 7862 N N . LEU B 1 443 ? 0.070 4.696 33.559 1.00 23.15 440 LEU B N 1
ATOM 7863 C CA . LEU B 1 443 ? 0.476 3.317 33.335 1.00 31.83 440 LEU B CA 1
ATOM 7864 C C . LEU B 1 443 ? 0.149 2.438 34.535 1.00 38.96 440 LEU B C 1
ATOM 7865 O O . LEU B 1 443 ? -0.241 1.281 34.369 1.00 47.28 440 LEU B O 1
ATOM 7870 N N . ALA B 1 444 ? 0.284 2.995 35.735 1.00 37.12 441 ALA B N 1
ATOM 7871 C CA . ALA B 1 444 ? -0.070 2.280 36.963 1.00 40.52 441 ALA B CA 1
ATOM 7872 C C . ALA B 1 444 ? -1.517 1.782 36.955 1.00 44.83 441 ALA B C 1
ATOM 7873 O O . ALA B 1 444 ? -1.814 0.710 37.482 1.00 50.01 441 ALA B O 1
ATOM 7875 N N . ARG B 1 445 ? -2.424 2.553 36.364 1.00 40.17 442 ARG B N 1
ATOM 7876 C CA . ARG B 1 445 ? -3.830 2.154 36.381 1.00 47.96 442 ARG B CA 1
ATOM 7877 C C . ARG B 1 445 ? -4.299 1.586 35.040 1.00 53.46 442 ARG B C 1
ATOM 7878 O O . ARG B 1 445 ? -5.498 1.496 34.782 1.00 56.08 442 ARG B O 1
ATOM 7886 N N . HIS B 1 446 ? -3.348 1.195 34.195 1.00 56.66 443 HIS B N 1
ATOM 7887 C CA . HIS B 1 446 ? -3.667 0.581 32.906 1.00 60.21 443 HIS B CA 1
ATOM 7888 C C . HIS B 1 446 ? -2.782 -0.627 32.624 1.00 66.30 443 HIS B C 1
ATOM 7889 O O . HIS B 1 446 ? -2.661 -1.520 33.461 1.00 67.47 443 HIS B O 1
#

Solvent-accessible surface area: 33995 Å² total

Foldseek 3Di:
DLDWAEEEELDAWFQLQLLCVLCVVPHFYEYEAEPVCPPFQCCVVGPYYYYQYHDPCCRGSQPLVSSLVSCVVVVGQEYEHADDRCQLPLVSCVVCVVSNHQYQFWHSQLVVLQLLNVQVLVVLVAFAADWDNGWQPALVSVLVGCVVQDDFAFAAGRNDDPLAQGTRGDSVCRNVSLVVSQVRVVVVPGSIIHYDFPQWWKKKWKWAAAQVLAIATLEMKTQFEDSLHGFKIKPDQVVDDPVLRVVRRVSVSSSCSSSVTHAIWMFIWIAHPVRDIHTRGTRHDDPPCVNSVCFVDDRSSCSCRSVRDDDDDNVVTHRFFMKMKGDKFLAAQPPRHHWWFAWQDWDAFDDDQWDIGSDDHGDTADPRVHTTIMIMGTDRYDVVNLVCLVRLVRTDTDTTHMNSVNSNPVDVCVVVVNGGNCRVVVD/DWAEEEELDAWFQLQLLQVLCVVPHAYEYEAEPVCPVFQCCVVGPYYYYQYHPPCCSGSQVLVSSVVSCVVVVGQEYEHADDRCQLPLVSCVVCVVVNRQYQFWHSQLCCQQLLNVQVLVVLVAFAADWDNGWQPAQVSVLVGCVVQDDFADAAGRNDDPLAQDTRGDSVCRNVSLVVSQVRVCVRPGSIIHHDAPFWWKKKWKWAAAPVLAMATLAMKTQFEDSLHGFKIKPPLVVDDPVLRVVRRVSVRSSCSSSVGHAIWMFIWIAHPVRDIHTRGTRHDDPPCVNSVCFVDDRSSVVCRSVRHDDDDNVPTHRFFMKMKGDKWLAAQPPRHHWWFFWQDWDAFDDDQWDIFSDDHGDTDDPSPHTTIMIMGTDRYDVVNLVCLVRLVRTDTDTTHMNSVNSNPVDVCVVVVPHGNCRVVVD

Radius of gyration: 30.41 Å; Cα contacts (8 Å, |Δi|>4): 2087; chains: 2; bounding box: 60×52×107 Å

Sequence (852 aa):
NAEEIKSSILIIANRGEEIALRALRTIKEGKKAICVYSEADKDDALYLKYADASSIICIGKKAARRSSSSEESSYLNIPAIIAAAEIAEADDAIFPGYGFLSENQNFVEICAKHNNIKFIGPSVVEANLSDKSSKAKQVQRAGVPVIPGSDGALAGAEEAAKKLAKEIGYPVILKAAAGGGGRRGRVVENEEKDLEKAYWSSAESSEATAFGDGTYEKKYIIQQNNPRHIEVQVIGDSSFGNVIHVVGERDCSQRRHQKLIIEEESPAILLDEKTRTRRLHEETAIKAAKAIGYEEGAGTFEFLVDKNLLDFYFIENTRLQVEHCVVSEVSGIDIIEQIKKVAEGYALPSQESSIIKLNGHSSIECRITAEDSSKTFLPSPGKITKYIPPAGRNNVRESHCYQQDYSVPPAAYYYYDDSIGKLVVWAEEDRNKAIAKKKKVALDEELLISGIKTTKDFHLSSEENPDFINNNNYDTNYLARRHEIKSILIANRGEEIALRALRRTIKEGKKAICVYSEADKKDDALYLKKYADASSICIGKAARRSSSSEESSYLNIPAIIAAAEIAEADAIFPGYGFLSENQNFVEICAKHNIKKFIGPSVVEEANLSDKSKAKQVQRRAGVPVIPGSSDGALAGAEAAKKKLAKEIGYPVILKAAAGGGGRGRRVVENNEKDLEKAYWSAESEATAFGDGTYEKKYIQQNNPRHIIEVQVIGDSFGNVIHVVGERDCSQRRRHQQQKLIEEESSPAILLDEEKTRTRLHEETAIIKAAKAIGYEGAGTFEFLVDDKNLLDDFYFIENTRLQVEHCVVSEVSGIDIIEQIKVAEGYALPSQESIIKLNNGHSSIECRITAEDSSKTFLPSPGKITKYIPPAGRNVRESHCYQQDYSVPPAAYYYYDDSSIGKLVVWAEDRNKAIAKKKVALDELLISGIKTTKDFHLSSEENPDFINNNNYDTNYLARH

Secondary structure (DSSP, 8-state):
-----EEEE---HHHHHHHHHHHH---EEEEEEEGGGTT-THHHHSSEEEEEE--TTTTGGG-HHHHHHHHHHHT-SEEE--SSTTTT-HHHHHHHHHTT-EESS--S------HHHHHH--TTS--B-S--SSS--SHHHHHHHHHHH-SSEE---TT--TT---EE-SGGGHHHHHHHHHHH---SS-----B--SS-EEEEEEEEE-TTS-EEEEEEEE---BTTB-SEEEES-TTS-HHHHHHHHHHHHHHHHHTT--EEEEEEEEE-TT--EEE----S--TTHHHH------TTT--TGGGTPPPPPGGG----SEEEEEEE-SB-TTT--B--EE-SEEE---STTB--B---TTPEE-TTT---EEEEEEESSHHHHHH--HHHHH-EEESS--THHHHH---HHHHTT---TTHHHH-/---EEEE---HHHHHHHHHHHH---EEEEEEEGGGTT-THHHHSSEEEEEE--TTTTGGG-HHHHHHHHHHTT-SEEE--SSTTTT-HHHHHHHHHTT-EESS--S------HHHHHH--TTS--B-S--SSS--SHHHHHHHHHHH-SSEE---TT--TT---EE-SGGGHHHHHHHHHHH---SS-----BPPSS-EEEEEEEEE-TTS-EEEEEEEE---BTTB-SEEEES-TTS-HHHHHHHHHHHHHHHHHTT--EEEEEEEEE-TT--EEE----S--TTHHHH------TTT--TTTTTPPPPPGGG----SEEEEEEE-SB-TTT--B--EE-SEEE---STTB--B---TTPEE-TTT---EEEEEEESSHHHHHH--HHHHH-EEESS--THHHHH---HHHHTT---TTTTTT-

Organism: Campylobacter jejuni subsp. jejuni serotype O:2 (strain ATCC 700819 / NCTC 11168) (NCBI:txid192222)

CATH classification: 3.40.50.20 (+2 more: 3.30.470.20, 3.30.1490.20)

InterPro domains:
  IPR004549 Acetyl-CoA carboxylase, biotin carboxylase [TIGR00514] (3-442)
  IPR005479 Carbamoyl phosphate synthase, ATP-binding domain [PF02786] (116-323)
  IPR005479 Carbamoyl phosphate synthase, ATP-binding domain [PS00866] (154-168)
  IPR005479 Carbamoyl phosphate synthase, ATP-binding domain [PS00867] (287-294)
  IPR005481 Biotin carboxylase-like, N-terminal domain [PF00289] (3-111)
  IPR005482 Biotin carboxylase, C-terminal [PF02785] (336-441)
  IPR005482 Biotin carboxylase, C-terminal [SM00878] (336-441)
  IPR011054 Rudiment single hybrid motif [SSF51246] (331-443)
  IPR011761 ATP-grasp fold [PS50975] (121-318)
  IPR011764 Biotin carboxylation domain [PS50979] (2-443)
  IPR016185 Pre-ATP-grasp domain superfamily [SSF52440] (3-114)
  IPR051602 Acetyl-CoA Carboxylase Biotin Carboxylase Component [PTHR48095] (2-443)